Protein AF-A0A0D1YGF9-F1 (afdb_monomer_lite)

Organism: NCBI:txid253628

pLDDT: mean 72.62, std 18.73, range [27.69, 94.0]

Sequence (1041 aa):
MAHFVETPRTDAVDRTRFTMLDLSEMPSFQAPAGKDDLLKAVRSSQNTSRHAIATPSARVPLAGRSRNAQAKNEFTPLLHSATKNRMAMRGMNEKENAGLATPAALRPGFQLSSPNMPEASTLGDSSVMSDHTPVPEVNSSSFENSTPMALPKGQLDSGNVLTLREQEARLEKIDKENFGLKLKIHFLEENLKKTGTEWSQQALRENTELKVTQMTMEHELKKYRKQLLQAERDLQAYKQQLQEHAEKVQKRHADEALKAEVDRLRQALEDRERQLAEMQLRLESAENTMQSMSEQEKLRDQIEELEAEIQARNRDIDERDDEIEFLKAQLREAENKADDDFDDKTRQLNEQLDRIEELEAELKRVSRQKDEELDAVQEEHDAAKREHIAEIEDLRRQLENAQKDKRDQLREFETRLQSYNREKTSQIEDLERKLLASEKEKADEIESLELRLKLAESKGDNQSQLAQQAAEDARQQMKLIISEKDTELDDLRAQIQSLRVVEDELEACRKQLQDATADAAKRQEEERLQEEALADLRNTVAERDRELRQLKTVASEQASTLREVERLKAIVADRDSDIENLKQTVNAQNSSLEDLRRTRIELASREQALKGAYEEAKQLKGAISDRDRQIETLRKTLEDRTSELEVLRKNNEEPHTQIEGMQSILRHRDNDLEDLRGTVNELETKLESLQVTADERLRTINELRGELEKTKQELEDEIQVLEATLDEAEDDKEKMQSRLKLLESQIEDTKEIQSKLSPMGKDLRAAQREKMRLEQQVASLERDREVADQERESLQATIEKLRRELQCAQATPKLTPSRDRQIESLRKQLDDLSAQLTLKEEKHSKEIAELQRLLRASSLDLEAANIRLQEAEKDLAELQSDSTKQLQRKAQEGREESARLITDMAALEKKHMAELKGLAKQITVLRGRYERERSFREGLGFQKQWFLMNVEMYAECNQADLKLLEDMGIKPSLSVQERRPTLKTVGLMIMFTARVKRLAGQWNEKKKMQEQLAAKLEGMRRAKTVVQQRSTRRSLPLGTR

Structure (mmCIF, N/CA/C/O backbone):
data_AF-A0A0D1YGF9-F1
#
_entry.id   AF-A0A0D1YGF9-F1
#
loop_
_atom_site.group_PDB
_atom_site.id
_atom_site.type_symbol
_atom_site.label_atom_id
_atom_site.label_alt_id
_atom_site.label_comp_id
_atom_site.label_asym_id
_atom_site.label_entity_id
_atom_site.label_seq_id
_atom_site.pdbx_PDB_ins_code
_atom_site.Cartn_x
_atom_site.Cartn_y
_atom_site.Cartn_z
_atom_site.occupancy
_atom_site.B_iso_or_equiv
_atom_site.auth_seq_id
_atom_site.auth_comp_id
_atom_site.auth_asym_id
_atom_site.auth_atom_id
_atom_site.pdbx_PDB_model_num
ATOM 1 N N . MET A 1 1 ? -63.185 -52.103 -16.169 1.00 34.84 1 MET A N 1
ATOM 2 C CA . MET A 1 1 ? -63.433 -52.464 -17.586 1.00 34.84 1 MET A CA 1
ATOM 3 C C . MET A 1 1 ? -62.710 -51.456 -18.463 1.00 34.84 1 MET A C 1
ATOM 5 O O . MET A 1 1 ? -62.692 -50.310 -18.049 1.00 34.84 1 MET A O 1
ATOM 9 N N . ALA A 1 2 ? -62.166 -51.891 -19.610 1.00 35.34 2 ALA A N 1
ATOM 10 C CA . ALA A 1 2 ? -61.590 -51.086 -20.707 1.00 35.34 2 ALA A CA 1
ATOM 11 C C . ALA A 1 2 ? -60.572 -49.985 -20.309 1.00 35.34 2 ALA A C 1
ATOM 13 O O . ALA A 1 2 ? -60.920 -48.960 -19.743 1.00 35.34 2 ALA A O 1
ATOM 14 N N . HIS A 1 3 ? -59.269 -50.220 -20.478 1.00 37.69 3 HIS A N 1
ATOM 15 C CA . HIS A 1 3 ? -58.532 -50.024 -21.743 1.00 37.69 3 HIS A CA 1
ATOM 16 C C . HIS A 1 3 ? -58.522 -48.572 -22.239 1.00 37.69 3 HIS A C 1
ATOM 18 O O . HIS A 1 3 ? -59.496 -48.129 -22.831 1.00 37.69 3 HIS A O 1
ATOM 24 N N . PHE A 1 4 ? -57.364 -47.914 -22.122 1.00 32.06 4 PHE A N 1
ATOM 25 C CA . PHE A 1 4 ? -56.745 -47.202 -23.245 1.00 32.06 4 PHE A CA 1
ATOM 26 C C . PHE A 1 4 ? -55.232 -47.070 -23.010 1.00 32.06 4 PHE A C 1
ATOM 28 O O . PHE A 1 4 ? -54.792 -46.494 -22.019 1.00 32.06 4 PHE A O 1
ATOM 35 N N . VAL A 1 5 ? -54.448 -47.626 -23.932 1.00 35.22 5 VAL A N 1
ATOM 36 C CA . VAL A 1 5 ? -53.019 -47.357 -24.128 1.00 35.22 5 VAL A CA 1
ATOM 37 C C . VAL A 1 5 ? -52.819 -47.338 -25.632 1.00 35.22 5 VAL A C 1
ATOM 39 O O . VAL A 1 5 ? -53.048 -48.362 -26.262 1.00 35.22 5 VAL A O 1
ATOM 42 N N . GLU A 1 6 ? -52.372 -46.212 -26.180 1.00 32.88 6 GLU A N 1
ATOM 43 C CA . GLU A 1 6 ? -51.426 -46.205 -27.297 1.00 32.88 6 GLU A CA 1
ATOM 44 C C . GLU A 1 6 ? -50.686 -44.859 -27.356 1.00 32.88 6 GLU A C 1
ATOM 46 O O . GLU A 1 6 ? -51.114 -43.857 -26.781 1.00 32.88 6 GLU A O 1
ATOM 51 N N . THR A 1 7 ? -49.480 -44.913 -27.908 1.00 38.84 7 THR A N 1
ATOM 52 C CA . THR A 1 7 ? -48.336 -43.999 -27.714 1.00 38.84 7 THR A CA 1
ATOM 53 C C . THR A 1 7 ? -48.087 -43.165 -28.999 1.00 38.84 7 THR A C 1
ATOM 55 O O . THR A 1 7 ? -48.930 -43.244 -29.893 1.00 38.84 7 THR A O 1
ATOM 58 N N . PRO A 1 8 ? -46.988 -42.383 -29.188 1.00 45.81 8 PRO A N 1
ATOM 59 C CA . PRO A 1 8 ? -45.833 -42.089 -28.322 1.00 45.81 8 PRO A CA 1
ATOM 60 C C . PRO A 1 8 ? -45.458 -40.591 -28.169 1.00 45.81 8 PRO A C 1
ATOM 62 O O . PRO A 1 8 ? -46.090 -39.692 -28.713 1.00 45.81 8 PRO A O 1
ATOM 65 N N . ARG A 1 9 ? -44.391 -40.342 -27.391 1.00 29.70 9 ARG A N 1
ATOM 66 C CA . ARG A 1 9 ? -43.729 -39.042 -27.171 1.00 29.70 9 ARG A CA 1
ATOM 67 C C . ARG A 1 9 ? -42.354 -38.984 -27.849 1.00 29.70 9 ARG A C 1
ATOM 69 O O . ARG A 1 9 ? -41.611 -39.953 -27.747 1.00 29.70 9 ARG A O 1
ATOM 76 N N . THR A 1 10 ? -42.008 -37.795 -28.338 1.00 34.69 10 THR A N 1
ATOM 77 C CA . THR A 1 10 ? -40.665 -37.196 -28.531 1.00 34.69 10 THR A CA 1
ATOM 78 C C . THR A 1 10 ? -40.896 -35.676 -28.582 1.00 34.69 10 THR A C 1
ATOM 80 O O . THR A 1 10 ? -41.930 -35.267 -29.105 1.00 34.69 10 THR A O 1
ATOM 83 N N . ASP A 1 11 ? -40.051 -34.763 -28.116 1.00 32.03 11 ASP A N 1
ATOM 84 C CA . ASP A 1 11 ? -38.863 -34.836 -27.260 1.00 32.03 11 ASP A CA 1
ATOM 85 C C . ASP A 1 11 ? -38.630 -33.429 -26.657 1.00 32.03 11 ASP A C 1
ATOM 87 O O . ASP A 1 11 ? -39.383 -32.506 -26.963 1.00 32.03 11 ASP A O 1
ATOM 91 N N . ALA A 1 12 ? -37.576 -33.270 -25.849 1.00 34.22 12 ALA A N 1
ATOM 92 C CA . ALA A 1 12 ? -37.123 -32.023 -25.211 1.00 34.22 12 ALA A CA 1
ATOM 93 C C . ALA A 1 12 ? -38.004 -31.453 -24.075 1.00 34.22 12 ALA A C 1
ATOM 95 O O . ALA A 1 12 ? -39.124 -30.996 -24.274 1.00 34.22 12 ALA A O 1
ATOM 96 N N . VAL A 1 13 ? -37.423 -31.416 -22.869 1.00 32.56 13 VAL A N 1
ATOM 97 C CA . VAL A 1 13 ? -37.311 -30.225 -21.999 1.00 32.56 13 VAL A CA 1
ATOM 98 C C . VAL A 1 13 ? -36.297 -30.532 -20.889 1.00 32.56 13 VAL A C 1
ATOM 100 O O . VAL A 1 13 ? -36.176 -31.672 -20.433 1.00 32.56 13 VAL A O 1
ATOM 103 N N . ASP A 1 14 ? -35.565 -29.497 -20.483 1.00 36.88 14 ASP A N 1
ATOM 104 C CA . ASP A 1 14 ? -34.526 -29.492 -19.455 1.00 36.88 14 ASP A CA 1
ATOM 105 C C . ASP A 1 14 ? -34.863 -30.200 -18.137 1.00 36.88 14 ASP A C 1
ATOM 107 O O . ASP A 1 14 ? -35.978 -30.145 -17.612 1.00 36.88 14 ASP A O 1
ATOM 111 N N . ARG A 1 15 ? -33.815 -30.760 -17.522 1.00 31.22 15 ARG A N 1
ATOM 112 C CA . ARG A 1 15 ? -33.796 -31.154 -16.108 1.00 31.22 15 ARG A CA 1
ATOM 113 C C . ARG A 1 15 ? -32.489 -30.739 -15.440 1.00 31.22 15 ARG A C 1
ATOM 115 O O . ARG A 1 15 ? -31.559 -31.530 -15.316 1.00 31.22 15 ARG A O 1
ATOM 122 N N . THR A 1 16 ? -32.456 -29.510 -14.939 1.00 37.31 16 THR A N 1
ATOM 123 C CA . THR A 1 16 ? -31.597 -29.159 -13.801 1.00 37.31 16 THR A CA 1
ATOM 124 C C . THR A 1 16 ? -32.391 -29.313 -12.499 1.00 37.31 16 THR A C 1
ATOM 126 O O . THR A 1 16 ? -33.608 -29.143 -12.490 1.00 37.31 16 THR A O 1
ATOM 129 N N . ARG A 1 17 ? -31.680 -29.619 -11.401 1.00 36.00 17 ARG A N 1
ATOM 130 C CA . ARG A 1 17 ? -32.172 -30.029 -10.062 1.00 36.00 17 ARG A CA 1
ATOM 131 C C . ARG A 1 17 ? -32.627 -31.493 -9.947 1.00 36.00 17 ARG A C 1
ATOM 133 O O . ARG A 1 17 ? -33.741 -31.839 -10.315 1.00 36.00 17 ARG A O 1
ATOM 140 N N . PHE A 1 18 ? -31.809 -32.297 -9.268 1.00 28.47 18 PHE A N 1
ATOM 141 C CA . PHE A 1 18 ? -32.192 -32.858 -7.965 1.00 28.47 18 PHE A CA 1
ATOM 142 C C . PHE A 1 18 ? -30.946 -33.114 -7.102 1.00 28.47 18 PHE A C 1
ATOM 144 O O . PHE A 1 18 ? -29.835 -33.233 -7.614 1.00 28.47 18 PHE A O 1
ATOM 151 N N . THR A 1 19 ? -31.142 -33.114 -5.787 1.00 35.22 19 THR A N 1
ATOM 152 C CA . THR A 1 19 ? -30.130 -33.325 -4.744 1.00 35.22 19 THR A CA 1
ATOM 153 C C . THR A 1 19 ? -30.221 -34.737 -4.149 1.00 35.22 19 THR A C 1
ATOM 155 O O . THR A 1 19 ? -31.174 -35.461 -4.420 1.00 35.22 19 THR A O 1
ATOM 158 N N . MET A 1 20 ? -29.273 -35.038 -3.251 1.00 32.41 20 MET A N 1
ATOM 159 C CA . MET A 1 20 ? -29.263 -36.113 -2.242 1.00 32.41 20 MET A CA 1
ATOM 160 C C . MET A 1 20 ? -28.709 -37.501 -2.624 1.00 32.41 20 MET A C 1
ATOM 162 O O . MET A 1 20 ? -29.349 -38.296 -3.300 1.00 32.41 20 MET A O 1
ATOM 166 N N . LEU A 1 21 ? -27.595 -37.785 -1.935 1.00 32.03 21 LEU A N 1
ATOM 167 C CA . LEU A 1 21 ? -27.267 -39.009 -1.190 1.00 32.03 21 LEU A CA 1
ATOM 168 C C . LEU A 1 21 ? -26.470 -40.165 -1.833 1.00 32.03 21 LEU A C 1
ATOM 170 O O . LEU A 1 21 ? -26.849 -40.775 -2.823 1.00 32.03 21 LEU A O 1
ATOM 174 N N . ASP A 1 22 ? -25.436 -40.495 -1.049 1.00 34.09 22 ASP A N 1
ATOM 175 C CA . ASP A 1 22 ? -24.920 -41.819 -0.678 1.00 34.09 22 ASP A CA 1
ATOM 176 C C . ASP A 1 22 ? -23.750 -42.435 -1.467 1.00 34.09 22 ASP A C 1
ATOM 178 O O . ASP A 1 22 ? -23.908 -42.967 -2.561 1.00 34.09 22 ASP A O 1
ATOM 182 N N . LEU A 1 23 ? -22.567 -42.396 -0.835 1.00 28.89 23 LEU A N 1
ATOM 183 C CA . LEU A 1 23 ? -21.383 -43.205 -1.144 1.00 28.89 23 LEU A CA 1
ATOM 184 C C . LEU A 1 23 ? -20.532 -43.402 0.128 1.00 28.89 23 LEU A C 1
ATOM 186 O O . LEU A 1 23 ? -19.465 -42.803 0.292 1.00 28.89 23 LEU A O 1
ATOM 190 N N . SER A 1 24 ? -20.991 -44.268 1.032 1.00 39.03 24 SER A N 1
ATOM 191 C CA . SER A 1 24 ? -20.070 -45.041 1.877 1.00 39.03 24 SER A CA 1
ATOM 192 C C . SER A 1 24 ? -19.528 -46.270 1.126 1.00 39.03 24 SER A C 1
ATOM 194 O O . SER A 1 24 ? -20.147 -46.732 0.176 1.00 39.03 24 SER A O 1
ATOM 196 N N . GLU A 1 25 ? -18.412 -46.823 1.616 1.00 40.53 25 GLU A N 1
ATOM 197 C CA . GLU A 1 25 ? -17.714 -48.040 1.143 1.00 40.53 25 GLU A CA 1
ATOM 198 C C . GLU A 1 25 ? -16.798 -47.912 -0.096 1.00 40.53 25 GLU A C 1
ATOM 200 O O . GLU A 1 25 ? -17.205 -48.032 -1.248 1.00 40.53 25 GLU A O 1
ATOM 205 N N . MET A 1 26 ? -15.489 -47.805 0.173 1.00 34.84 26 MET A N 1
ATOM 206 C CA . MET A 1 26 ? -14.399 -48.262 -0.705 1.00 34.84 26 MET A CA 1
ATOM 207 C C . MET A 1 26 ? -13.300 -48.926 0.157 1.00 34.84 26 MET A C 1
ATOM 209 O O . MET A 1 26 ? -13.137 -48.549 1.322 1.00 34.84 26 MET A O 1
ATOM 213 N N . PRO A 1 27 ? -12.568 -49.932 -0.361 1.00 41.22 27 PRO A N 1
ATOM 214 C CA . PRO A 1 27 ? -11.777 -50.856 0.456 1.00 41.22 27 PRO A CA 1
ATOM 215 C C . PRO A 1 27 ? -10.393 -50.324 0.862 1.00 41.22 27 PRO A C 1
ATOM 217 O O . PRO A 1 27 ? -9.791 -49.477 0.201 1.00 41.22 27 PRO A O 1
ATOM 220 N N . SER A 1 28 ? -9.857 -50.883 1.949 1.00 35.66 28 SER A N 1
ATOM 221 C CA . SER A 1 28 ? -8.549 -50.539 2.510 1.00 35.66 28 SER A CA 1
ATOM 222 C C . SER A 1 28 ? -7.372 -51.061 1.673 1.00 35.66 28 SER A C 1
ATOM 224 O O . SER A 1 28 ? -7.346 -52.199 1.209 1.00 35.66 28 SER A O 1
ATOM 226 N N . PHE A 1 29 ? -6.352 -50.214 1.506 1.00 39.69 29 PHE A N 1
ATOM 227 C CA . PHE A 1 29 ? -5.121 -50.544 0.786 1.00 39.69 29 PHE A CA 1
ATOM 228 C C . PHE A 1 29 ? -4.164 -51.371 1.658 1.00 39.69 29 PHE A C 1
ATOM 230 O O . PHE A 1 29 ? -3.878 -51.005 2.800 1.00 39.69 29 PHE A O 1
ATOM 237 N N . GLN A 1 30 ? -3.628 -52.463 1.111 1.00 39.03 30 GLN A N 1
ATOM 238 C CA . GLN A 1 30 ? -2.734 -53.370 1.832 1.00 39.03 30 GLN A CA 1
ATOM 239 C C . GLN A 1 30 ? -1.260 -52.982 1.632 1.00 39.03 30 GLN A C 1
ATOM 241 O O . GLN A 1 30 ? -0.757 -52.941 0.510 1.00 39.03 30 GLN A O 1
ATOM 246 N N . ALA A 1 31 ? -0.558 -52.688 2.729 1.00 38.66 31 ALA A N 1
ATOM 247 C CA . ALA A 1 31 ? 0.836 -52.246 2.698 1.00 38.66 31 ALA A CA 1
ATOM 248 C C . ALA A 1 31 ? 1.823 -53.413 2.446 1.00 38.66 31 ALA A C 1
ATOM 250 O O . ALA A 1 31 ? 1.686 -54.466 3.076 1.00 38.66 31 ALA A O 1
ATOM 251 N N . PRO A 1 32 ? 2.854 -53.240 1.591 1.00 37.81 32 PRO A N 1
ATOM 252 C CA . PRO A 1 32 ? 3.941 -54.210 1.448 1.00 37.81 32 PRO A CA 1
ATOM 253 C C . PRO A 1 32 ? 4.786 -54.327 2.723 1.00 37.81 32 PRO A C 1
ATOM 255 O O . PRO A 1 32 ? 5.116 -53.327 3.360 1.00 37.81 32 PRO A O 1
ATOM 258 N N . ALA A 1 33 ? 5.171 -55.551 3.079 1.00 37.81 33 ALA A N 1
ATOM 259 C CA . ALA A 1 33 ? 5.886 -55.834 4.319 1.00 37.81 33 ALA A CA 1
ATOM 260 C C . ALA A 1 33 ? 7.397 -55.529 4.254 1.00 37.81 33 ALA A C 1
ATOM 262 O O . ALA A 1 33 ? 8.077 -55.909 3.302 1.00 37.81 33 ALA A O 1
ATOM 263 N N . GLY A 1 34 ? 7.930 -54.987 5.356 1.00 39.09 34 GLY A N 1
ATOM 264 C CA . GLY A 1 34 ? 9.298 -55.271 5.805 1.00 39.09 34 GLY A CA 1
ATOM 265 C C . GLY A 1 34 ? 10.364 -54.191 5.599 1.00 39.09 34 GLY A C 1
ATOM 266 O O . GLY A 1 34 ? 11.171 -54.297 4.675 1.00 39.09 34 GLY A O 1
ATOM 267 N N . LYS A 1 35 ? 10.473 -53.262 6.563 1.00 37.75 35 LYS A N 1
ATOM 268 C CA . LYS A 1 35 ? 11.668 -53.087 7.430 1.00 37.75 35 LYS A CA 1
ATOM 269 C C . LYS A 1 35 ? 11.482 -51.909 8.398 1.00 37.75 35 LYS A C 1
ATOM 271 O O . LYS A 1 35 ? 11.543 -50.752 7.991 1.00 37.75 35 LYS A O 1
ATOM 276 N N . ASP A 1 36 ? 11.282 -52.244 9.668 1.00 39.78 36 ASP A N 1
ATOM 277 C CA . ASP A 1 36 ? 11.154 -51.315 10.796 1.00 39.78 36 ASP A CA 1
ATOM 278 C C . ASP A 1 36 ? 12.515 -50.938 11.432 1.00 39.78 36 ASP A C 1
ATOM 280 O O . ASP A 1 36 ? 13.578 -51.347 10.966 1.00 39.78 36 ASP A O 1
ATOM 284 N N . ASP A 1 37 ? 12.427 -50.190 12.541 1.00 48.38 37 ASP A N 1
ATOM 285 C CA . ASP A 1 37 ? 13.448 -49.918 13.569 1.00 48.38 37 ASP A CA 1
ATOM 286 C C . ASP A 1 37 ? 14.505 -48.822 13.329 1.00 48.38 37 ASP A C 1
ATOM 288 O O . ASP A 1 37 ? 15.701 -49.083 13.231 1.00 48.38 37 ASP A O 1
ATOM 292 N N . LEU A 1 38 ? 14.077 -47.552 13.452 1.00 43.12 38 LEU A N 1
ATOM 293 C CA . LEU A 1 38 ? 14.933 -46.453 13.958 1.00 43.12 38 LEU A CA 1
ATOM 294 C C . LEU A 1 38 ? 14.234 -45.433 14.898 1.00 43.12 38 LEU A C 1
ATOM 296 O O . LEU A 1 38 ? 14.798 -44.379 15.184 1.00 43.12 38 LEU A O 1
ATOM 300 N N . LEU A 1 39 ? 13.032 -45.712 15.430 1.00 38.03 39 LEU A N 1
ATOM 301 C CA . LEU A 1 39 ? 12.275 -44.751 16.271 1.00 38.03 39 LEU A CA 1
ATOM 302 C C . LEU A 1 39 ? 11.763 -45.299 17.620 1.00 38.03 39 LEU A C 1
ATOM 304 O O . LEU A 1 39 ? 10.824 -44.758 18.201 1.00 38.03 39 LEU A O 1
ATOM 308 N N . LYS A 1 40 ? 12.413 -46.331 18.175 1.00 42.12 40 LYS A N 1
ATOM 309 C CA . LYS A 1 40 ? 11.987 -46.996 19.426 1.00 42.12 40 LYS A CA 1
ATOM 310 C C . LYS A 1 40 ? 12.881 -46.731 20.654 1.00 42.12 40 LYS A C 1
ATOM 312 O O . LYS A 1 40 ? 12.889 -47.530 21.581 1.00 42.12 40 LYS A O 1
ATOM 317 N N . ALA A 1 41 ? 13.625 -45.617 20.672 1.00 42.94 41 ALA A N 1
ATOM 318 C CA . ALA A 1 41 ? 14.663 -45.348 21.685 1.00 42.94 41 ALA A CA 1
ATOM 319 C C . ALA A 1 41 ? 14.528 -44.027 22.484 1.00 42.94 41 ALA A C 1
ATOM 321 O O . ALA A 1 41 ? 15.396 -43.735 23.299 1.00 42.94 41 ALA A O 1
ATOM 322 N N . VAL A 1 42 ? 13.486 -43.206 22.266 1.00 41.91 42 VAL A N 1
ATOM 323 C CA . VAL A 1 42 ? 13.407 -41.829 22.835 1.00 41.91 42 VAL A CA 1
ATOM 324 C C . VAL A 1 42 ? 12.098 -41.546 23.604 1.00 41.91 42 VAL A C 1
ATOM 326 O O . VAL A 1 42 ? 11.842 -40.418 24.009 1.00 41.91 42 VAL A O 1
ATOM 329 N N . ARG A 1 43 ? 11.234 -42.547 23.835 1.00 40.22 43 ARG A N 1
ATOM 330 C CA . ARG A 1 43 ? 9.944 -42.362 24.546 1.00 40.22 43 ARG A CA 1
ATOM 331 C C . ARG A 1 43 ? 9.670 -43.395 25.644 1.00 40.22 43 ARG A C 1
ATOM 333 O O . ARG A 1 43 ? 8.561 -43.897 25.778 1.00 40.22 43 ARG A O 1
ATOM 340 N N . SER A 1 44 ? 10.680 -43.668 26.464 1.00 37.22 44 SER A N 1
ATOM 341 C CA . SER A 1 44 ? 10.512 -44.330 27.763 1.00 37.22 44 SER A CA 1
ATOM 342 C C . SER A 1 44 ? 11.457 -43.709 28.791 1.00 37.22 44 SER A C 1
ATOM 344 O O . SER A 1 44 ? 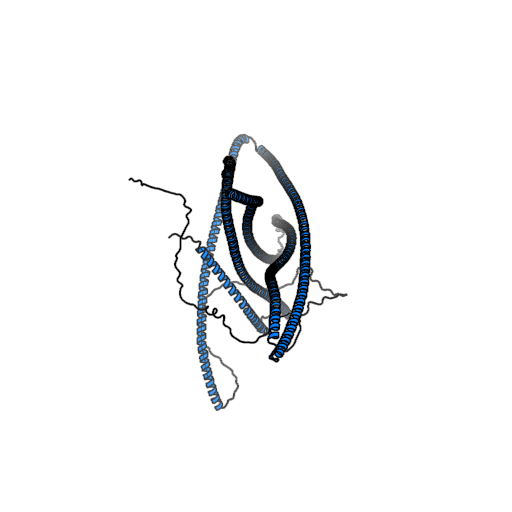12.623 -43.495 28.473 1.00 37.22 44 SER A O 1
ATOM 346 N N . SER A 1 45 ? 10.968 -43.516 30.021 1.00 33.38 45 SER A N 1
ATOM 347 C CA . SER A 1 45 ? 11.677 -42.961 31.190 1.00 33.38 45 SER A CA 1
ATOM 348 C C . SER A 1 45 ? 11.698 -41.426 31.332 1.00 33.38 45 SER A C 1
ATOM 350 O O . SER A 1 45 ? 12.708 -40.756 31.127 1.00 33.38 45 SER A O 1
ATOM 352 N N . GLN A 1 46 ? 10.570 -40.884 31.800 1.00 34.06 46 GLN A N 1
ATOM 353 C CA . GLN A 1 46 ? 10.574 -39.855 32.849 1.00 34.06 46 GLN A CA 1
ATOM 354 C C . GLN A 1 46 ? 10.053 -40.499 34.148 1.00 34.06 46 GLN A C 1
ATOM 356 O O . GLN A 1 46 ? 9.168 -41.348 34.076 1.00 34.06 46 GLN A O 1
ATOM 361 N N . ASN A 1 47 ? 10.571 -40.047 35.300 1.00 31.59 47 ASN A N 1
ATOM 362 C CA . ASN A 1 47 ? 10.307 -40.522 36.676 1.00 31.59 47 ASN A CA 1
ATOM 363 C C . ASN A 1 47 ? 10.710 -41.992 36.948 1.00 31.59 47 ASN A C 1
ATOM 365 O O . ASN A 1 47 ? 10.130 -42.920 36.406 1.00 31.59 47 ASN A O 1
ATOM 369 N N . THR A 1 48 ? 11.673 -42.271 37.833 1.00 34.09 48 THR A N 1
ATOM 370 C CA . THR A 1 48 ? 11.626 -41.906 39.263 1.00 34.09 48 THR A CA 1
ATOM 371 C C . THR A 1 48 ? 12.970 -41.471 39.878 1.00 34.09 48 THR A C 1
ATOM 373 O O . THR A 1 48 ? 14.054 -41.823 39.428 1.00 34.09 48 THR A O 1
ATOM 376 N N . SER A 1 49 ? 12.866 -40.680 40.951 1.00 33.00 49 SER A N 1
ATOM 377 C CA . SER A 1 49 ? 13.961 -40.140 41.778 1.00 33.00 49 SER A CA 1
ATOM 378 C C . SER A 1 49 ? 14.615 -41.188 42.696 1.00 33.00 49 SER A C 1
ATOM 380 O O . SER A 1 49 ? 13.904 -42.078 43.163 1.00 33.00 49 SER A O 1
ATOM 382 N N . ARG A 1 50 ? 15.908 -41.005 43.051 1.00 31.61 50 ARG A N 1
ATOM 383 C CA . ARG A 1 50 ? 16.382 -40.866 44.460 1.00 31.61 50 ARG A CA 1
ATOM 384 C C . ARG A 1 50 ? 17.912 -40.693 44.625 1.00 31.61 50 ARG A C 1
ATOM 386 O O . ARG A 1 50 ? 18.645 -41.640 44.388 1.00 31.61 50 ARG A O 1
ATOM 393 N N . HIS A 1 51 ? 18.310 -39.538 45.194 1.00 33.53 51 HIS A N 1
ATOM 394 C CA . HIS A 1 51 ? 19.548 -39.237 45.970 1.00 33.53 51 HIS A CA 1
ATOM 395 C C . HIS A 1 51 ? 20.922 -39.394 45.249 1.00 33.53 51 HIS A C 1
ATOM 397 O O . HIS A 1 51 ? 21.093 -40.285 44.436 1.00 33.53 51 HIS A O 1
ATOM 403 N N . ALA A 1 52 ? 21.985 -38.601 45.476 1.00 33.66 52 ALA A N 1
ATOM 404 C CA . ALA A 1 52 ? 22.338 -37.515 46.423 1.00 33.66 52 ALA A CA 1
ATOM 405 C C . ALA A 1 52 ? 23.645 -36.813 45.891 1.00 33.66 52 ALA A C 1
ATOM 407 O O . ALA A 1 52 ? 24.270 -37.386 45.005 1.00 33.66 52 ALA A O 1
ATOM 408 N N . ILE A 1 53 ? 24.189 -35.652 46.320 1.00 33.81 53 ILE A N 1
ATOM 409 C CA . ILE A 1 53 ? 23.852 -34.567 47.283 1.00 33.81 53 ILE A CA 1
ATOM 410 C C . ILE A 1 53 ? 24.738 -33.306 46.966 1.00 33.81 53 ILE A C 1
ATOM 412 O O . ILE A 1 53 ? 25.566 -33.369 46.065 1.00 33.81 53 ILE A O 1
ATOM 416 N N . ALA A 1 54 ? 24.608 -32.202 47.728 1.00 28.67 54 ALA A N 1
ATOM 417 C CA . ALA A 1 54 ? 25.579 -31.082 47.896 1.00 28.67 54 ALA A CA 1
ATOM 418 C C . ALA A 1 54 ? 25.689 -29.941 46.837 1.00 28.67 54 ALA A C 1
ATOM 420 O O . ALA A 1 54 ? 26.678 -29.777 46.132 1.00 28.67 54 ALA A O 1
ATOM 421 N N . THR A 1 55 ? 24.659 -29.086 46.855 1.00 32.88 55 THR A N 1
ATOM 422 C CA . THR A 1 55 ? 24.632 -27.591 46.957 1.00 32.88 55 THR A CA 1
ATOM 423 C C . THR A 1 55 ? 25.884 -26.809 47.453 1.00 32.88 55 THR A C 1
ATOM 425 O O . THR A 1 55 ? 26.729 -27.450 48.076 1.00 32.88 55 THR A O 1
ATOM 428 N N . PRO A 1 56 ? 25.931 -25.435 47.430 1.00 48.12 56 PRO A N 1
ATOM 429 C CA . PRO A 1 56 ? 24.986 -24.421 46.871 1.00 48.12 56 PRO A CA 1
ATOM 430 C C . PRO A 1 56 ? 25.600 -23.177 46.136 1.00 48.12 56 PRO A C 1
ATOM 432 O O . PRO A 1 56 ? 26.798 -22.928 46.188 1.00 48.12 56 PRO A O 1
ATOM 435 N N . SER A 1 57 ? 24.694 -22.293 45.660 1.00 31.09 57 SER A N 1
ATOM 436 C CA . SER A 1 57 ? 24.787 -20.802 45.619 1.00 31.09 57 SER A CA 1
ATOM 437 C C . SER A 1 57 ? 25.629 -20.097 44.534 1.00 31.09 57 SER A C 1
ATOM 439 O O . SER A 1 57 ? 26.622 -20.636 44.077 1.00 31.09 57 SER A O 1
ATOM 441 N N . ALA A 1 58 ? 25.378 -18.831 44.147 1.00 33.44 58 ALA A N 1
ATOM 442 C CA . ALA A 1 58 ? 24.166 -17.979 44.087 1.00 33.44 58 ALA A CA 1
ATOM 443 C C . ALA A 1 58 ? 24.528 -16.610 43.435 1.00 33.44 58 ALA A C 1
ATOM 445 O O . ALA A 1 58 ? 25.658 -16.162 43.573 1.00 33.44 58 ALA A O 1
ATOM 446 N N . ARG A 1 59 ? 23.532 -15.902 42.867 1.00 34.81 59 ARG A N 1
ATOM 447 C CA . ARG A 1 59 ? 23.501 -14.446 42.536 1.00 34.81 59 ARG A CA 1
ATOM 448 C C . ARG A 1 59 ? 24.415 -13.863 41.426 1.00 34.81 59 ARG A C 1
ATOM 450 O O . ARG A 1 59 ? 25.632 -13.962 41.428 1.00 34.81 59 ARG A O 1
ATOM 457 N N . VAL A 1 60 ? 23.744 -13.107 40.553 1.00 39.28 60 VAL A N 1
ATOM 458 C CA . VAL A 1 60 ? 24.199 -12.004 39.669 1.00 39.28 60 VAL A CA 1
ATOM 459 C C . VAL A 1 60 ? 24.511 -10.766 40.558 1.00 39.28 60 VAL A C 1
ATOM 461 O O . VAL A 1 60 ? 23.779 -10.608 41.542 1.00 39.28 60 VAL A O 1
ATOM 464 N N . PRO A 1 61 ? 25.549 -9.913 40.312 1.00 45.28 61 PRO A N 1
ATOM 465 C CA . PRO A 1 61 ? 25.414 -8.794 39.357 1.00 45.28 61 PRO A CA 1
ATOM 466 C C . PRO A 1 61 ? 26.672 -8.214 38.649 1.00 45.28 61 PRO A C 1
ATOM 468 O O . PRO A 1 61 ? 27.819 -8.483 38.978 1.00 45.28 61 PRO A O 1
ATOM 471 N N . LEU A 1 62 ? 26.344 -7.375 37.655 1.00 31.23 62 LEU A N 1
ATOM 472 C CA . LEU A 1 62 ? 27.043 -6.271 36.967 1.00 31.23 62 LEU A CA 1
ATOM 473 C C . LEU A 1 62 ? 28.472 -5.795 37.352 1.00 31.23 62 LEU A C 1
ATOM 475 O O . LEU A 1 62 ? 28.813 -5.625 38.516 1.00 31.23 62 LEU A O 1
ATOM 479 N N . ALA A 1 63 ? 29.131 -5.287 36.292 1.00 32.28 63 ALA A N 1
ATOM 480 C CA . ALA A 1 63 ? 30.064 -4.142 36.213 1.00 32.28 63 ALA A CA 1
ATOM 481 C C . ALA A 1 63 ? 31.600 -4.366 36.211 1.00 32.28 63 ALA A C 1
ATOM 483 O O . ALA A 1 63 ? 32.211 -4.723 37.206 1.00 32.28 63 ALA A O 1
ATOM 484 N N . GLY A 1 64 ? 32.237 -3.896 35.123 1.00 31.36 64 GLY A N 1
ATOM 485 C CA . GLY A 1 64 ? 33.300 -2.880 35.244 1.00 31.36 64 GLY A CA 1
ATOM 486 C C . GLY A 1 64 ? 34.784 -3.271 35.081 1.00 31.36 64 GLY A C 1
ATOM 487 O O . GLY A 1 64 ? 35.403 -3.789 35.995 1.00 31.36 64 GLY A O 1
ATOM 488 N N . ARG A 1 65 ? 35.390 -2.766 33.991 1.00 32.47 65 ARG A N 1
ATOM 489 C CA . ARG A 1 65 ? 36.808 -2.331 33.845 1.00 32.47 65 ARG A CA 1
ATOM 490 C C . ARG A 1 65 ? 37.977 -3.348 33.956 1.00 32.47 65 ARG A C 1
ATOM 492 O O . ARG A 1 65 ? 38.475 -3.628 35.030 1.00 32.47 65 ARG A O 1
ATOM 499 N N . SER A 1 66 ? 38.599 -3.569 32.789 1.00 31.36 66 SER A N 1
ATOM 500 C CA . SER A 1 66 ? 39.949 -3.068 32.410 1.00 31.36 66 SER A CA 1
ATOM 501 C C . SER A 1 66 ? 41.249 -3.578 33.082 1.00 31.36 66 SER A C 1
ATOM 503 O O . SER A 1 66 ? 41.392 -3.574 34.297 1.00 31.36 66 SER A O 1
ATOM 505 N N . ARG A 1 67 ? 42.262 -3.749 32.203 1.00 33.12 67 ARG A N 1
ATOM 506 C CA . ARG A 1 67 ? 43.739 -3.831 32.374 1.00 33.12 67 ARG A CA 1
ATOM 507 C C . ARG A 1 67 ? 44.421 -5.183 32.677 1.00 33.12 67 ARG A C 1
ATOM 509 O O . ARG A 1 67 ? 44.304 -5.727 33.760 1.00 33.12 67 ARG A O 1
ATOM 516 N N . ASN A 1 68 ? 45.274 -5.568 31.709 1.00 34.72 68 ASN A N 1
ATOM 517 C CA . ASN A 1 68 ? 46.702 -5.937 31.828 1.00 34.72 68 ASN A CA 1
ATOM 518 C C . ASN A 1 68 ? 47.112 -6.839 33.008 1.00 34.72 68 ASN A C 1
ATOM 520 O O . ASN A 1 68 ? 47.096 -6.398 34.147 1.00 34.72 68 ASN A O 1
ATOM 524 N N . ALA A 1 69 ? 47.606 -8.063 32.794 1.00 35.06 69 ALA A N 1
ATOM 525 C CA . ALA A 1 69 ? 48.957 -8.443 32.311 1.00 35.06 69 ALA A CA 1
ATOM 526 C C . ALA A 1 69 ? 49.413 -9.622 33.226 1.00 35.06 69 ALA A C 1
ATOM 528 O O . ALA A 1 69 ? 48.790 -9.830 34.260 1.00 35.06 69 ALA A O 1
ATOM 529 N N . GLN A 1 70 ? 50.427 -10.462 32.990 1.00 35.72 70 GLN A N 1
ATOM 530 C CA . GLN A 1 70 ? 51.528 -10.552 32.020 1.00 35.72 70 GLN A CA 1
ATOM 531 C C . GLN A 1 70 ? 52.071 -12.011 32.048 1.00 35.72 70 GLN A C 1
ATOM 533 O O . GLN A 1 70 ? 51.665 -12.773 32.921 1.00 35.72 70 GLN A O 1
ATOM 538 N N . ALA A 1 71 ? 53.069 -12.324 31.200 1.00 32.25 71 ALA A N 1
ATOM 539 C CA . ALA A 1 71 ? 53.904 -13.550 31.127 1.00 32.25 71 ALA A CA 1
ATOM 540 C C . ALA A 1 71 ? 53.498 -14.585 30.053 1.00 32.25 71 ALA A C 1
ATOM 542 O O . ALA A 1 71 ? 52.337 -14.957 29.966 1.00 32.25 71 ALA A O 1
ATOM 543 N N . LYS A 1 72 ? 54.411 -15.121 29.227 1.00 38.94 72 LYS A N 1
ATOM 544 C CA . LYS A 1 72 ? 55.854 -14.851 29.010 1.00 38.94 72 LYS A CA 1
ATOM 545 C C . LYS A 1 72 ? 56.199 -15.219 27.549 1.00 38.94 72 LYS A C 1
ATOM 547 O O . LYS A 1 72 ? 55.682 -16.210 27.051 1.00 38.94 72 LYS A O 1
ATOM 552 N N . ASN A 1 73 ? 57.009 -14.377 26.897 1.00 37.34 73 ASN A N 1
ATOM 553 C CA . ASN A 1 73 ? 58.304 -14.680 26.256 1.00 37.34 73 ASN A CA 1
ATOM 554 C C . ASN A 1 73 ? 58.532 -16.095 25.651 1.00 37.34 73 ASN A C 1
ATOM 556 O O . ASN A 1 73 ? 58.229 -17.087 26.298 1.00 37.34 73 ASN A O 1
ATOM 560 N N . GLU A 1 74 ? 59.160 -16.281 24.477 1.00 37.16 74 GLU A N 1
ATOM 561 C CA . GLU A 1 74 ? 60.221 -15.475 23.826 1.00 37.16 74 GLU A CA 1
ATOM 562 C C . GLU A 1 74 ? 60.389 -15.791 22.304 1.00 37.16 74 GLU A C 1
ATOM 564 O O . GLU A 1 74 ? 59.798 -16.738 21.794 1.00 37.16 74 GLU A O 1
ATOM 569 N N . PHE A 1 75 ? 61.271 -15.033 21.622 1.00 30.02 75 PHE A N 1
ATOM 570 C CA . PHE A 1 75 ? 61.908 -15.297 20.303 1.00 30.02 75 PHE A CA 1
ATOM 571 C C . PHE A 1 75 ? 61.247 -14.876 18.957 1.00 30.02 75 PHE A C 1
ATOM 573 O O . PHE A 1 75 ? 60.910 -15.680 18.089 1.00 30.02 75 PHE A O 1
ATOM 580 N N . THR A 1 76 ? 61.224 -13.560 18.715 1.00 37.28 76 THR A N 1
ATOM 581 C CA . THR A 1 76 ? 61.574 -12.917 17.417 1.00 37.28 76 THR A CA 1
ATOM 582 C C . THR A 1 76 ? 63.118 -12.884 17.237 1.00 37.28 76 THR A C 1
ATOM 584 O O . THR A 1 76 ? 63.785 -13.232 18.214 1.00 37.28 76 THR A O 1
ATOM 587 N N . PRO A 1 77 ? 63.754 -12.459 16.103 1.00 52.44 77 PRO A N 1
ATOM 588 C CA . PRO A 1 77 ? 63.279 -11.641 14.959 1.00 52.44 77 PRO A CA 1
ATOM 589 C C . PRO A 1 77 ? 63.666 -12.225 13.554 1.00 52.44 77 PRO A C 1
ATOM 591 O O . PRO A 1 77 ? 64.233 -13.306 13.481 1.00 52.44 77 PRO A O 1
ATOM 594 N N . LEU A 1 78 ? 63.327 -11.672 12.373 1.00 34.69 78 LEU A N 1
ATOM 595 C CA . LEU A 1 78 ? 63.636 -10.337 11.819 1.00 34.69 78 LEU A CA 1
ATOM 596 C C . LEU A 1 78 ? 62.789 -9.966 10.575 1.00 34.69 78 LEU A C 1
ATOM 598 O O . LEU A 1 78 ? 62.263 -10.827 9.879 1.00 34.69 78 LEU A O 1
ATOM 602 N N . LEU A 1 79 ? 62.793 -8.659 10.267 1.00 36.53 79 LEU A N 1
ATOM 603 C CA . LEU A 1 79 ? 62.392 -8.001 9.007 1.00 36.53 79 LEU A CA 1
ATOM 604 C C . LEU A 1 79 ? 60.892 -7.976 8.643 1.00 36.53 79 LEU A C 1
ATOM 606 O O . LEU A 1 79 ? 60.421 -8.568 7.676 1.00 36.53 79 LEU A O 1
ATOM 610 N N . HIS A 1 80 ? 60.171 -7.108 9.357 1.00 31.62 80 HIS A N 1
ATOM 611 C CA . HIS A 1 80 ? 59.197 -6.205 8.733 1.00 31.62 80 HIS A CA 1
ATOM 612 C C . HIS A 1 80 ? 59.837 -4.824 8.536 1.00 31.62 80 HIS A C 1
ATOM 614 O O . HIS A 1 80 ? 60.443 -4.292 9.467 1.00 31.62 80 HIS A O 1
ATOM 620 N N . SER A 1 81 ? 59.631 -4.202 7.376 1.00 36.12 81 SER A N 1
ATOM 621 C CA . SER A 1 81 ? 59.774 -2.754 7.187 1.00 36.12 81 SER A CA 1
ATOM 622 C C . SER A 1 81 ? 58.845 -2.270 6.059 1.00 36.12 81 SER A C 1
ATOM 624 O O . SER A 1 81 ? 58.393 -3.065 5.240 1.00 36.12 81 SER A O 1
ATOM 626 N N . ALA A 1 82 ? 58.549 -0.964 6.044 1.00 34.38 82 ALA A N 1
ATOM 627 C CA . ALA A 1 82 ? 57.823 -0.243 4.983 1.00 34.38 82 ALA A CA 1
ATOM 628 C C . ALA A 1 82 ? 56.277 -0.369 4.863 1.00 34.38 82 ALA A C 1
ATOM 630 O O . ALA A 1 82 ? 55.750 -0.318 3.757 1.00 34.38 82 ALA A O 1
ATOM 631 N N . THR A 1 83 ? 55.521 -0.335 5.972 1.00 37.66 83 THR A N 1
ATOM 632 C CA . THR A 1 83 ? 54.125 0.193 5.962 1.00 37.66 83 THR A CA 1
ATOM 633 C C . THR A 1 83 ? 53.794 1.049 7.193 1.00 37.66 83 THR A C 1
ATOM 635 O O . THR A 1 83 ? 52.879 0.736 7.956 1.00 37.66 83 THR A O 1
ATOM 638 N N . LYS A 1 84 ? 54.529 2.150 7.410 1.00 34.84 84 LYS A N 1
ATOM 639 C CA . LYS A 1 84 ? 54.115 3.209 8.352 1.00 34.84 84 LYS A CA 1
ATOM 640 C C . LYS A 1 84 ? 54.773 4.560 8.033 1.00 34.84 84 LYS A C 1
ATOM 642 O O . LYS A 1 84 ? 55.773 4.907 8.644 1.00 34.84 84 LYS A O 1
ATOM 647 N N . ASN A 1 85 ? 54.228 5.291 7.054 1.00 39.78 85 ASN A N 1
ATOM 648 C CA . ASN A 1 85 ? 54.456 6.736 6.872 1.00 39.78 85 ASN A CA 1
ATOM 649 C C . ASN A 1 85 ? 53.468 7.333 5.848 1.00 39.78 85 ASN A C 1
ATOM 651 O O . ASN A 1 85 ? 53.784 7.494 4.673 1.00 39.78 85 ASN A O 1
ATOM 655 N N . ARG A 1 86 ? 52.246 7.623 6.306 1.00 40.84 86 ARG A N 1
ATOM 656 C CA . ARG A 1 86 ? 51.268 8.580 5.747 1.00 40.84 86 ARG A CA 1
ATOM 657 C C . ARG A 1 86 ? 50.094 8.648 6.732 1.00 40.84 86 ARG A C 1
ATOM 659 O O . ARG A 1 86 ? 49.796 7.639 7.364 1.00 40.84 86 ARG A O 1
ATOM 666 N N . MET A 1 87 ? 49.439 9.809 6.814 1.00 36.59 87 MET A N 1
ATOM 667 C CA . MET A 1 87 ? 48.523 10.250 7.888 1.00 36.59 87 MET A CA 1
ATOM 668 C C . MET A 1 87 ? 49.249 10.751 9.156 1.00 36.59 87 MET A C 1
ATOM 670 O O . MET A 1 87 ? 50.147 10.090 9.666 1.00 36.59 87 MET A O 1
ATOM 674 N N . ALA A 1 88 ? 48.806 11.914 9.658 1.00 34.34 88 ALA A N 1
ATOM 675 C CA . ALA A 1 88 ? 49.253 12.604 10.882 1.00 34.34 88 ALA A CA 1
ATOM 676 C C . ALA A 1 88 ? 50.628 13.325 10.880 1.00 34.34 88 ALA A C 1
ATOM 678 O O . ALA A 1 88 ? 51.415 13.161 11.803 1.00 34.34 88 ALA A O 1
ATOM 679 N N . MET A 1 89 ? 50.844 14.232 9.918 1.00 32.06 89 MET A N 1
ATOM 680 C CA . MET A 1 89 ? 51.451 15.553 10.191 1.00 32.06 89 MET A CA 1
ATOM 681 C C . MET A 1 89 ? 50.816 16.604 9.263 1.00 32.06 89 MET A C 1
ATOM 683 O O . MET A 1 89 ? 51.266 16.826 8.143 1.00 32.06 89 MET A O 1
ATOM 687 N N . ARG A 1 90 ? 49.725 17.230 9.724 1.00 35.53 90 ARG A N 1
ATOM 688 C CA . ARG A 1 90 ? 49.134 18.441 9.131 1.00 35.53 90 ARG A CA 1
ATOM 689 C C . ARG A 1 90 ? 48.983 19.456 10.259 1.00 35.53 90 ARG A C 1
ATOM 691 O O . ARG A 1 90 ? 48.029 19.369 11.024 1.00 35.53 90 ARG A O 1
ATOM 698 N N . GLY A 1 91 ? 49.933 20.377 10.371 1.00 30.62 91 GLY A N 1
ATOM 699 C CA . GLY A 1 91 ? 49.948 21.387 11.424 1.00 30.62 91 GLY A CA 1
ATOM 700 C C . GLY A 1 91 ? 50.968 22.488 11.146 1.00 30.62 91 GLY A C 1
ATOM 701 O O . GLY A 1 91 ? 52.159 22.229 11.200 1.00 30.62 91 GLY A O 1
ATOM 702 N N . MET A 1 92 ? 50.446 23.691 10.887 1.00 30.52 92 MET A N 1
ATOM 703 C CA . MET A 1 92 ? 51.096 25.009 10.980 1.00 30.52 92 MET A CA 1
ATOM 704 C C . MET A 1 92 ? 52.314 25.322 10.080 1.00 30.52 92 MET A C 1
ATOM 706 O O . MET A 1 92 ? 53.443 24.966 10.373 1.00 30.52 92 MET A O 1
ATOM 710 N N . ASN A 1 93 ? 52.013 26.098 9.031 1.00 32.41 93 ASN A N 1
ATOM 711 C CA . ASN A 1 93 ? 52.428 27.498 8.825 1.00 32.41 93 ASN A CA 1
ATOM 712 C C . ASN A 1 93 ? 53.909 27.958 8.806 1.00 32.41 93 ASN A C 1
ATOM 714 O O . ASN A 1 93 ? 54.743 27.565 9.604 1.00 32.41 93 ASN A O 1
ATOM 718 N N . GLU A 1 94 ? 54.076 28.998 7.972 1.00 29.30 94 GLU A N 1
ATOM 719 C CA . GLU A 1 94 ? 55.129 30.030 7.893 1.00 29.30 94 GLU A CA 1
ATOM 720 C C . GLU A 1 94 ? 56.387 29.810 7.020 1.00 29.30 94 GLU A C 1
ATOM 722 O O . GLU A 1 94 ? 57.383 29.224 7.419 1.00 29.30 94 GLU A O 1
ATOM 727 N N . LYS A 1 95 ? 56.312 30.488 5.859 1.00 33.19 95 LYS A N 1
ATOM 728 C CA . LYS A 1 95 ? 57.246 31.507 5.331 1.00 33.19 95 LYS A CA 1
ATOM 729 C C . LYS A 1 95 ? 58.576 31.114 4.655 1.00 33.19 95 LYS A C 1
ATOM 731 O O . LYS A 1 95 ? 59.503 30.598 5.257 1.00 33.19 95 LYS A O 1
ATOM 736 N N . GLU A 1 96 ? 58.640 31.633 3.422 1.00 32.88 96 GLU A N 1
ATOM 737 C CA . GLU A 1 96 ? 59.776 32.274 2.735 1.00 32.88 96 GLU A CA 1
ATOM 738 C C . GLU A 1 96 ? 60.790 31.430 1.931 1.00 32.88 96 GLU A C 1
ATOM 740 O O . GLU A 1 96 ? 61.598 30.686 2.465 1.00 32.88 96 GLU A O 1
ATOM 745 N N . ASN A 1 97 ? 60.735 31.667 0.605 1.00 33.22 97 ASN A N 1
ATOM 746 C CA . ASN A 1 97 ? 61.821 31.842 -0.381 1.00 33.22 97 ASN A CA 1
ATOM 747 C C . ASN A 1 97 ? 63.058 30.911 -0.315 1.00 33.22 97 ASN A C 1
ATOM 749 O O . ASN A 1 97 ? 63.791 30.887 0.659 1.00 33.22 97 ASN A O 1
ATOM 753 N N . ALA A 1 98 ? 63.476 30.244 -1.395 1.00 33.41 98 ALA A N 1
ATOM 754 C CA . ALA A 1 98 ? 63.582 30.762 -2.762 1.00 33.41 98 ALA A CA 1
ATOM 755 C C . ALA A 1 98 ? 63.602 29.632 -3.817 1.00 33.41 98 ALA A C 1
ATOM 757 O O . ALA A 1 98 ? 63.832 28.468 -3.501 1.00 33.41 98 ALA A O 1
ATOM 758 N N . GLY A 1 99 ? 63.321 29.985 -5.074 1.00 33.50 99 GLY A N 1
ATOM 759 C CA . GLY A 1 99 ? 62.984 29.024 -6.125 1.00 33.50 99 GLY A CA 1
ATOM 760 C C . GLY A 1 99 ? 64.124 28.197 -6.725 1.00 33.50 99 GLY A C 1
ATOM 761 O O . GLY A 1 99 ? 65.300 28.506 -6.578 1.00 33.50 99 GLY A O 1
ATOM 762 N N . LEU A 1 100 ? 63.714 27.201 -7.516 1.00 33.31 100 LEU A N 1
ATOM 763 C CA . LEU A 1 100 ? 64.264 26.896 -8.842 1.00 33.31 100 LEU A CA 1
ATOM 764 C C . LEU A 1 100 ? 63.205 26.128 -9.656 1.00 33.31 100 LEU A C 1
ATOM 766 O O . LEU A 1 100 ? 62.368 25.423 -9.093 1.00 33.31 100 LEU A O 1
ATOM 770 N N . ALA A 1 101 ? 63.174 26.353 -10.971 1.00 35.28 101 ALA A N 1
ATOM 771 C CA . ALA A 1 101 ? 62.027 26.023 -11.818 1.00 35.28 101 ALA A CA 1
ATOM 772 C C . ALA A 1 101 ? 62.044 24.585 -12.364 1.00 35.28 101 ALA A C 1
ATOM 774 O O . ALA A 1 101 ? 63.081 24.070 -12.779 1.00 35.28 101 ALA A O 1
ATOM 775 N N . THR A 1 102 ? 60.864 23.970 -12.448 1.00 38.88 102 THR A N 1
ATOM 776 C CA . THR A 1 102 ? 60.617 22.743 -13.217 1.00 38.88 102 THR A CA 1
ATOM 777 C C . THR A 1 102 ? 60.458 23.057 -14.712 1.00 38.88 102 THR A C 1
ATOM 779 O O . THR A 1 102 ? 59.701 23.968 -15.056 1.00 38.88 102 THR A O 1
ATOM 782 N N . PRO A 1 103 ? 61.103 22.307 -15.627 1.00 41.75 103 PRO A N 1
ATOM 783 C CA . PRO A 1 103 ? 60.842 22.435 -17.058 1.00 41.75 103 PRO A CA 1
ATOM 784 C C . PRO A 1 103 ? 59.441 21.907 -17.408 1.00 41.75 103 PRO A C 1
ATOM 786 O O . PRO A 1 103 ? 58.989 20.885 -16.890 1.00 41.75 103 PRO A O 1
ATOM 789 N N . ALA A 1 104 ? 58.741 22.627 -18.283 1.00 40.72 104 ALA A N 1
ATOM 790 C CA . ALA A 1 104 ? 57.346 22.366 -18.620 1.00 40.72 104 ALA A CA 1
ATOM 791 C C . ALA A 1 104 ? 57.198 21.355 -19.771 1.00 40.72 104 ALA A C 1
ATOM 793 O O . ALA A 1 104 ? 57.687 21.594 -20.869 1.00 40.72 104 ALA A O 1
ATOM 794 N N . ALA A 1 105 ? 56.447 20.275 -19.534 1.00 43.72 105 ALA A N 1
ATOM 795 C CA . ALA A 1 105 ? 56.054 19.293 -20.556 1.00 43.72 105 ALA A CA 1
ATOM 796 C C . ALA A 1 105 ? 54.562 18.890 -20.478 1.00 43.72 105 ALA A C 1
ATOM 798 O O . ALA A 1 105 ? 54.148 17.907 -21.081 1.00 43.72 105 ALA A O 1
ATOM 799 N N . LEU A 1 106 ? 53.738 19.644 -19.736 1.00 49.06 106 LEU A N 1
ATOM 800 C CA . LEU A 1 106 ? 52.292 19.418 -19.624 1.00 49.06 106 LEU A CA 1
ATOM 801 C C . LEU A 1 106 ? 51.517 20.725 -19.850 1.00 49.06 106 LEU A C 1
ATOM 803 O O . LEU A 1 106 ? 51.057 21.377 -18.913 1.00 49.06 106 LEU A O 1
ATOM 807 N N . ARG A 1 107 ? 51.365 21.095 -21.126 1.00 45.44 107 ARG A N 1
ATOM 808 C CA . ARG A 1 107 ? 50.274 21.949 -21.620 1.00 45.44 107 ARG A CA 1
ATOM 809 C C . ARG A 1 107 ? 49.682 21.322 -22.895 1.00 45.44 107 ARG A C 1
ATOM 811 O O . ARG A 1 107 ? 50.432 20.673 -23.623 1.00 45.44 107 ARG A O 1
ATOM 818 N N . PRO A 1 108 ? 48.374 21.476 -23.172 1.00 38.56 108 PRO A N 1
ATOM 819 C CA . PRO A 1 108 ? 47.750 20.883 -24.356 1.00 38.56 108 PRO A CA 1
ATOM 820 C C . PRO A 1 108 ? 48.176 21.610 -25.642 1.00 38.56 108 PRO A C 1
ATOM 822 O O . PRO A 1 108 ? 48.294 22.834 -25.627 1.00 38.56 108 PRO A O 1
ATOM 825 N N . GLY A 1 109 ? 48.339 20.874 -26.750 1.00 54.25 109 GLY A N 1
ATOM 826 C CA . GLY A 1 109 ? 48.528 21.455 -28.093 1.00 54.25 109 GLY A CA 1
ATOM 827 C C . GLY A 1 109 ? 49.886 21.229 -28.773 1.00 54.25 109 GLY A C 1
ATOM 828 O O . GLY A 1 109 ? 50.287 22.061 -29.579 1.00 54.25 109 GLY A O 1
ATOM 829 N N . PHE A 1 110 ? 50.610 20.144 -28.473 1.00 43.75 110 PHE A N 1
ATOM 830 C CA . PHE A 1 110 ? 51.895 19.844 -29.124 1.00 43.75 110 PHE A CA 1
ATOM 831 C C . PHE A 1 110 ? 51.718 18.903 -30.331 1.00 43.75 110 PHE A C 1
ATOM 833 O O . PHE A 1 110 ? 51.246 17.777 -30.176 1.00 43.75 110 PHE A O 1
ATOM 840 N N . GLN A 1 111 ? 52.109 19.361 -31.523 1.00 42.22 111 GLN A N 1
ATOM 841 C CA . GLN A 1 111 ? 52.226 18.574 -32.758 1.00 42.22 111 GLN A CA 1
ATOM 842 C C . GLN A 1 111 ? 53.690 18.581 -33.213 1.00 42.22 111 GLN A C 1
ATOM 844 O O . GLN A 1 111 ? 54.389 19.570 -32.989 1.00 42.22 111 GLN A O 1
ATOM 849 N N . LEU A 1 112 ? 54.146 17.518 -33.882 1.00 35.25 112 LEU A N 1
ATOM 850 C CA . LEU A 1 112 ? 55.466 17.489 -34.514 1.00 35.25 112 LEU A CA 1
ATOM 851 C C . LEU A 1 112 ? 55.385 16.874 -35.918 1.00 35.25 112 LEU A C 1
ATOM 853 O O . LEU A 1 112 ? 54.862 15.774 -36.081 1.00 35.25 112 LEU A O 1
ATOM 857 N N . SER A 1 113 ? 55.944 17.582 -36.898 1.00 34.19 113 SER A N 1
ATOM 858 C CA . SER A 1 113 ? 56.162 17.106 -38.269 1.00 34.19 113 SER A CA 1
ATOM 859 C C . SER A 1 113 ? 57.638 16.740 -38.469 1.00 34.19 113 SER A C 1
ATOM 861 O O . SER A 1 113 ? 58.515 17.399 -37.911 1.00 34.19 113 SER A O 1
ATOM 863 N N . SER A 1 114 ? 57.919 15.721 -39.284 1.00 35.56 114 SER A N 1
ATOM 864 C CA . SER A 1 114 ? 59.267 15.376 -39.790 1.00 35.56 114 SER A CA 1
ATOM 865 C C . SER A 1 114 ? 59.783 16.445 -40.783 1.00 35.56 114 SER A C 1
ATOM 867 O O . SER A 1 114 ? 58.951 17.225 -41.262 1.00 35.56 114 SER A O 1
ATOM 869 N N . PRO A 1 115 ? 61.101 16.522 -41.117 1.00 47.00 115 PRO A N 1
ATOM 870 C CA . PRO A 1 115 ? 61.675 15.622 -42.151 1.00 47.00 115 PRO A CA 1
ATOM 871 C C . PRO A 1 115 ? 63.220 15.322 -42.141 1.00 47.00 115 PRO A C 1
ATOM 873 O O . PRO A 1 115 ? 63.996 15.993 -41.469 1.00 47.00 115 PRO A O 1
ATOM 876 N N . ASN A 1 116 ? 63.622 14.368 -43.012 1.00 30.58 116 ASN A N 1
ATOM 877 C CA . ASN A 1 116 ? 64.909 14.163 -43.750 1.00 30.58 116 ASN A CA 1
ATOM 878 C C . ASN A 1 116 ? 66.198 13.498 -43.158 1.00 30.58 116 ASN A C 1
ATOM 880 O O . ASN A 1 116 ? 66.972 14.149 -42.466 1.00 30.58 116 ASN A O 1
ATOM 884 N N . MET A 1 117 ? 66.448 12.235 -43.591 1.00 32.09 117 MET A N 1
ATOM 885 C CA . MET A 1 117 ? 67.507 11.692 -44.522 1.00 32.09 117 MET A CA 1
ATOM 886 C C . MET A 1 117 ? 69.028 11.958 -44.299 1.00 32.09 117 MET A C 1
ATOM 888 O O . MET A 1 117 ? 69.361 13.028 -43.793 1.00 32.09 117 MET A O 1
ATOM 892 N N . PRO A 1 118 ? 69.972 11.015 -44.628 1.00 40.31 118 PRO A N 1
ATOM 893 C CA . PRO A 1 118 ? 70.230 10.316 -45.934 1.00 40.31 118 PRO A CA 1
ATOM 894 C C . PRO A 1 118 ? 70.213 8.750 -45.887 1.00 40.31 118 PRO A C 1
ATOM 896 O O . PRO A 1 118 ? 70.277 8.189 -44.799 1.00 40.31 118 PRO A O 1
ATOM 899 N N . GLU A 1 119 ? 69.947 7.958 -46.952 1.00 31.34 119 GLU A N 1
ATOM 900 C CA . GLU A 1 119 ? 70.697 7.642 -48.217 1.00 31.34 119 GLU A CA 1
ATOM 901 C C . GLU A 1 119 ? 72.064 6.914 -48.017 1.00 31.34 119 GLU A C 1
ATOM 903 O O . GLU A 1 119 ? 72.828 7.330 -47.156 1.00 31.34 119 GLU A O 1
ATOM 908 N N . ALA A 1 120 ? 72.494 5.863 -48.758 1.00 31.33 120 ALA A N 1
ATOM 909 C CA . ALA A 1 120 ? 71.921 5.056 -49.867 1.00 31.33 120 ALA A CA 1
ATOM 910 C C . ALA A 1 120 ? 72.721 3.729 -50.128 1.00 31.33 120 ALA A C 1
ATOM 912 O O . ALA A 1 120 ? 73.808 3.562 -49.584 1.00 31.33 120 ALA A O 1
ATOM 913 N N . SER A 1 121 ? 72.260 2.890 -51.088 1.00 32.16 121 SER A N 1
ATOM 914 C CA . SER A 1 121 ? 73.009 1.831 -51.849 1.00 32.16 121 SER A CA 1
ATOM 915 C C . SER A 1 121 ? 73.299 0.456 -51.182 1.00 32.16 121 SER A C 1
ATOM 917 O O . SER A 1 121 ? 73.624 0.401 -50.005 1.00 32.16 121 SER A O 1
ATOM 919 N N . THR A 1 122 ? 73.258 -0.721 -51.852 1.00 29.58 122 THR A N 1
ATOM 920 C CA . THR A 1 122 ? 72.979 -1.112 -53.272 1.00 29.58 122 THR A CA 1
ATOM 921 C C . THR A 1 122 ? 72.756 -2.641 -53.422 1.00 29.58 122 THR A C 1
ATOM 923 O O . THR A 1 122 ? 73.525 -3.375 -52.811 1.00 29.58 122 THR A O 1
ATOM 926 N N . LEU A 1 123 ? 71.845 -3.070 -54.332 1.00 35.06 123 LEU A N 1
ATOM 927 C CA . LEU A 1 123 ? 71.654 -4.407 -54.990 1.00 35.06 123 LEU A CA 1
ATOM 928 C C . LEU A 1 123 ? 71.555 -5.669 -54.085 1.00 35.06 123 LEU A C 1
ATOM 930 O O . LEU A 1 123 ? 72.267 -5.792 -53.101 1.00 35.06 123 LEU A O 1
ATOM 934 N N . GLY A 1 124 ? 70.766 -6.722 -54.347 1.00 31.44 124 GLY A N 1
ATOM 935 C CA . GLY A 1 124 ? 69.987 -7.263 -55.489 1.00 31.44 124 GLY A CA 1
ATOM 936 C C . GLY A 1 124 ? 69.917 -8.806 -55.273 1.00 31.44 124 GLY A C 1
ATOM 937 O O . GLY A 1 124 ? 70.608 -9.297 -54.383 1.00 31.44 124 GLY A O 1
ATOM 938 N N . ASP A 1 125 ? 69.189 -9.687 -55.965 1.00 28.75 125 ASP A N 1
ATOM 939 C CA . ASP A 1 125 ? 68.149 -9.659 -57.008 1.00 28.75 125 ASP A CA 1
ATOM 940 C C . ASP A 1 125 ? 67.559 -11.104 -57.104 1.00 28.75 125 ASP A C 1
ATOM 942 O O . ASP A 1 125 ? 68.324 -12.054 -56.944 1.00 28.75 125 ASP A O 1
ATOM 946 N N . SER A 1 126 ? 66.263 -11.268 -57.436 1.00 30.59 126 SER A N 1
ATOM 947 C CA . SER A 1 126 ? 65.630 -12.511 -57.967 1.00 30.59 126 SER A CA 1
ATOM 948 C C . SER A 1 126 ? 65.628 -13.804 -57.078 1.00 30.59 126 SER A C 1
ATOM 950 O O . SER A 1 126 ? 66.466 -13.971 -56.203 1.00 30.59 126 SER A O 1
ATOM 952 N N . SER A 1 127 ? 64.771 -14.836 -57.229 1.00 30.81 127 SER A N 1
ATOM 953 C CA . SER A 1 127 ? 63.492 -15.072 -57.944 1.00 30.81 127 SER A CA 1
ATOM 954 C C . SER A 1 127 ? 62.945 -16.491 -57.588 1.00 30.81 127 SER A C 1
ATOM 956 O O . SER A 1 127 ? 63.664 -17.279 -56.981 1.00 30.81 127 SER A O 1
ATOM 958 N N . VAL A 1 128 ? 61.730 -16.834 -58.060 1.00 35.16 128 VAL A N 1
ATOM 959 C CA . VAL A 1 128 ? 61.086 -18.183 -58.150 1.00 35.16 128 VAL A CA 1
ATOM 960 C C . VAL A 1 128 ? 60.614 -18.810 -56.808 1.00 35.16 128 VAL A C 1
ATOM 962 O O . VAL A 1 128 ? 61.433 -19.118 -55.954 1.00 35.16 128 VAL A O 1
ATOM 965 N N 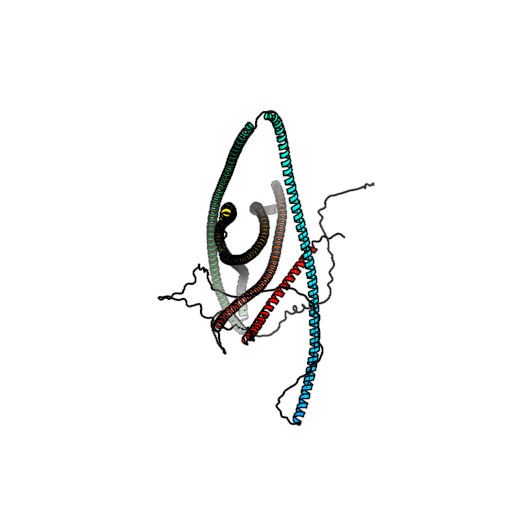. MET A 1 129 ? 59.319 -18.914 -56.451 1.00 33.91 129 MET A N 1
ATOM 966 C CA . MET A 1 129 ? 58.106 -19.564 -57.035 1.00 33.91 129 MET A CA 1
ATOM 967 C C . MET A 1 129 ? 57.929 -21.082 -56.774 1.00 33.91 129 MET A C 1
ATOM 969 O O . MET A 1 129 ? 58.702 -21.868 -57.303 1.00 33.91 129 MET A O 1
ATOM 973 N N . SER A 1 130 ? 56.828 -21.413 -56.061 1.00 35.44 130 SER A N 1
ATOM 974 C CA . SER A 1 130 ? 55.911 -22.584 -56.207 1.00 35.44 130 SER A CA 1
ATOM 975 C C . SER A 1 130 ? 56.470 -24.037 -56.106 1.00 35.44 130 SER A C 1
ATOM 977 O O . SER A 1 130 ? 57.657 -24.274 -56.269 1.00 35.44 130 SER A O 1
ATOM 979 N N . ASP A 1 131 ? 55.711 -25.111 -55.814 1.00 33.25 131 ASP A N 1
ATOM 980 C CA . ASP A 1 131 ? 54.370 -25.275 -55.214 1.00 33.25 131 ASP A CA 1
ATOM 981 C C . ASP A 1 131 ? 54.186 -26.681 -54.568 1.00 33.25 131 ASP A C 1
ATOM 983 O O . ASP A 1 131 ? 54.928 -27.614 -54.858 1.00 33.25 131 ASP A O 1
ATOM 987 N N . HIS A 1 132 ? 53.159 -26.813 -53.719 1.00 33.94 132 HIS A N 1
ATOM 988 C CA . HIS A 1 132 ? 52.366 -28.006 -53.322 1.00 33.94 132 HIS A CA 1
ATOM 989 C C . HIS A 1 132 ? 52.879 -29.491 -53.415 1.00 33.94 132 HIS A C 1
ATOM 991 O O . HIS A 1 132 ? 53.059 -30.053 -54.487 1.00 33.94 132 HIS A O 1
ATOM 997 N N . THR A 1 133 ? 52.918 -30.159 -52.235 1.00 35.50 133 THR A N 1
ATOM 998 C CA . THR A 1 133 ? 52.354 -31.495 -51.791 1.00 35.50 133 THR A CA 1
ATOM 999 C C . THR A 1 133 ? 51.715 -32.501 -52.796 1.00 35.50 133 THR A C 1
ATOM 1001 O O . THR A 1 133 ? 51.154 -31.997 -53.764 1.00 35.50 133 THR A O 1
ATOM 1004 N N . PRO A 1 134 ? 51.571 -33.855 -52.536 1.00 46.16 134 PRO A N 1
ATOM 1005 C CA . PRO A 1 134 ? 51.506 -34.594 -51.226 1.00 46.16 134 PRO A CA 1
ATOM 1006 C C . PRO A 1 134 ? 52.055 -36.082 -51.096 1.00 46.16 134 PRO A C 1
ATOM 1008 O O . PRO A 1 134 ? 52.246 -36.773 -52.086 1.00 46.16 134 PRO A O 1
ATOM 1011 N N . VAL A 1 135 ? 52.231 -36.575 -49.838 1.00 34.38 135 VAL A N 1
ATOM 1012 C CA . VAL A 1 135 ? 51.801 -37.875 -49.168 1.00 34.38 135 VAL A CA 1
ATOM 1013 C C . VAL A 1 135 ? 51.799 -39.218 -49.986 1.00 34.38 135 VAL A C 1
ATOM 1015 O O . VAL A 1 135 ? 51.196 -39.210 -51.056 1.00 34.38 135 VAL A O 1
ATOM 1018 N N . PRO A 1 136 ? 52.339 -40.400 -49.520 1.00 44.16 136 PRO A N 1
ATOM 1019 C CA . PRO A 1 136 ? 51.952 -41.096 -48.262 1.00 44.16 136 PRO A CA 1
ATOM 1020 C C . PRO A 1 136 ? 53.005 -41.928 -47.463 1.00 44.16 136 PRO A C 1
ATOM 1022 O O . PRO A 1 136 ? 54.156 -42.097 -47.852 1.00 44.16 136 PRO A O 1
ATOM 1025 N N . GLU A 1 137 ? 52.551 -42.457 -46.315 1.00 32.88 137 GLU A N 1
ATOM 1026 C CA . GLU A 1 137 ? 53.266 -43.252 -45.292 1.00 32.88 137 GLU A CA 1
ATOM 1027 C C . GLU A 1 137 ? 53.340 -44.772 -45.581 1.00 32.88 137 GLU A C 1
ATOM 1029 O O . GLU A 1 137 ? 52.431 -45.319 -46.202 1.00 32.88 137 GLU A O 1
ATOM 1034 N N . VAL A 1 138 ? 54.317 -45.481 -44.983 1.00 31.66 138 VAL A N 1
ATOM 1035 C CA . VAL A 1 138 ? 54.132 -46.826 -44.369 1.00 31.66 138 VAL A CA 1
ATOM 1036 C C . VAL A 1 138 ? 55.213 -47.128 -43.311 1.00 31.66 138 VAL A C 1
ATOM 1038 O O . VAL A 1 138 ? 56.262 -46.491 -43.269 1.00 31.66 138 VAL A O 1
ATOM 1041 N N . ASN A 1 139 ? 54.920 -48.081 -42.418 1.00 27.69 139 ASN A N 1
ATOM 1042 C CA . ASN A 1 139 ? 55.558 -48.250 -41.106 1.00 27.69 139 ASN A CA 1
ATOM 1043 C C . ASN A 1 139 ? 56.705 -49.288 -41.013 1.00 27.69 139 ASN A C 1
ATOM 1045 O O . ASN A 1 139 ? 56.655 -50.341 -41.639 1.00 27.69 139 ASN A O 1
ATOM 1049 N N . SER A 1 140 ? 57.568 -49.050 -40.013 1.00 28.64 140 SER A N 1
ATOM 1050 C CA . SER A 1 140 ? 58.166 -50.021 -39.065 1.00 28.64 140 SER A CA 1
ATOM 1051 C C . SER A 1 140 ? 59.406 -50.887 -39.381 1.00 28.64 140 SER A C 1
ATOM 1053 O O . SER A 1 140 ? 59.490 -51.624 -40.354 1.00 28.64 140 SER A O 1
ATOM 1055 N N . SER A 1 141 ? 60.253 -50.919 -38.335 1.00 31.62 141 SER A N 1
ATOM 1056 C CA . SER A 1 141 ? 61.145 -51.993 -37.841 1.00 31.62 141 SER A CA 1
ATOM 1057 C C . SER A 1 141 ? 62.388 -52.430 -38.635 1.00 31.62 141 SER A C 1
ATOM 1059 O O . SER A 1 141 ? 62.318 -53.221 -39.565 1.00 31.62 141 SER A O 1
ATOM 1061 N N . SER A 1 142 ? 63.544 -52.012 -38.104 1.00 34.72 142 SER A N 1
ATOM 1062 C CA . SER A 1 142 ? 64.645 -52.858 -37.597 1.00 34.72 142 SER A CA 1
ATOM 1063 C C . SER A 1 142 ? 64.808 -54.292 -38.135 1.00 34.72 142 SER A C 1
ATOM 1065 O O . SER A 1 142 ? 63.969 -55.131 -37.822 1.00 34.72 142 SER A O 1
ATOM 1067 N N . PHE A 1 143 ? 65.979 -54.625 -38.705 1.00 28.66 143 PHE A N 1
ATOM 1068 C CA . PHE A 1 143 ? 67.052 -55.412 -38.043 1.00 28.66 143 PHE A CA 1
ATOM 1069 C C . PHE A 1 143 ? 68.316 -55.525 -38.941 1.00 28.66 143 PHE A C 1
ATOM 1071 O O . PHE A 1 143 ? 68.220 -55.373 -40.151 1.00 28.66 143 PHE A O 1
ATOM 1078 N N . GLU A 1 144 ? 69.479 -55.775 -38.324 1.00 33.03 144 GLU A N 1
ATOM 1079 C CA . GLU A 1 144 ? 70.706 -56.405 -38.880 1.00 33.03 144 GLU A CA 1
ATOM 1080 C C . GLU A 1 144 ? 71.220 -56.068 -40.310 1.00 33.03 144 GLU A C 1
ATOM 1082 O O . GLU A 1 144 ? 70.733 -56.598 -41.305 1.00 33.03 144 GLU A O 1
ATOM 1087 N N . ASN A 1 145 ? 72.393 -55.409 -40.415 1.00 34.44 145 ASN A N 1
ATOM 1088 C CA . ASN A 1 145 ? 73.665 -56.164 -40.491 1.00 34.44 145 ASN A CA 1
ATOM 1089 C C . ASN A 1 145 ? 74.974 -55.333 -40.529 1.00 34.44 145 ASN A C 1
ATOM 1091 O O . ASN A 1 145 ? 75.096 -54.339 -41.235 1.00 34.44 145 ASN A O 1
ATOM 1095 N N . SER A 1 146 ? 75.973 -55.876 -39.824 1.00 33.16 146 SER A N 1
ATOM 1096 C CA . SER A 1 146 ? 77.436 -55.823 -40.034 1.00 33.16 146 SER A CA 1
ATOM 1097 C C . SER A 1 146 ? 78.225 -54.505 -40.165 1.00 33.16 146 SER A C 1
ATOM 1099 O O . SER A 1 146 ? 78.317 -53.869 -41.211 1.00 33.16 146 SER A O 1
ATOM 1101 N N . THR A 1 147 ? 79.009 -54.264 -39.110 1.00 38.22 147 THR A N 1
ATOM 1102 C CA . THR A 1 147 ? 80.322 -53.587 -39.059 1.00 38.22 147 THR A CA 1
ATOM 1103 C C . THR A 1 147 ? 81.345 -54.167 -40.065 1.00 38.22 147 THR A C 1
ATOM 1105 O O . THR A 1 147 ? 81.192 -55.314 -40.489 1.00 38.22 147 THR A O 1
ATOM 1108 N N . PRO A 1 148 ? 82.462 -53.461 -40.365 1.00 45.41 148 PRO A N 1
ATOM 1109 C CA . PRO A 1 148 ? 83.701 -53.828 -39.653 1.00 45.41 148 PRO A CA 1
ATOM 1110 C C . PRO A 1 148 ? 84.689 -52.687 -39.290 1.00 45.41 148 PRO A C 1
ATOM 1112 O O . PRO A 1 148 ? 85.058 -51.853 -40.104 1.00 45.41 148 PRO A O 1
ATOM 1115 N N . MET A 1 149 ? 85.174 -52.768 -38.043 1.00 30.31 149 MET A N 1
ATOM 1116 C CA . MET A 1 149 ? 86.556 -52.573 -37.545 1.00 30.31 149 MET A CA 1
ATOM 1117 C C . MET A 1 149 ? 87.490 -51.451 -38.063 1.00 30.31 149 MET A C 1
ATOM 1119 O O . MET A 1 149 ? 88.044 -51.539 -39.154 1.00 30.31 149 MET A O 1
ATOM 1123 N N . ALA A 1 150 ? 87.938 -50.614 -37.112 1.00 32.25 150 ALA A N 1
ATOM 1124 C CA . ALA A 1 150 ? 89.367 -50.349 -36.859 1.00 32.25 150 ALA A CA 1
ATOM 1125 C C . ALA A 1 150 ? 89.625 -50.050 -35.353 1.00 32.25 150 ALA A C 1
ATOM 1127 O O . ALA A 1 150 ? 88.773 -49.484 -34.675 1.00 32.25 150 ALA A O 1
ATOM 1128 N N . LEU A 1 151 ? 90.791 -50.452 -34.829 1.00 35.97 151 LEU A N 1
ATOM 1129 C CA . LEU A 1 151 ? 91.270 -50.382 -33.423 1.00 35.97 151 LEU A CA 1
ATOM 1130 C C . LEU A 1 151 ? 92.738 -49.829 -33.423 1.00 35.97 151 LEU A C 1
ATOM 1132 O O . LEU A 1 151 ? 93.299 -49.708 -34.512 1.00 35.97 151 LEU A O 1
ATOM 1136 N N . PRO A 1 152 ? 93.473 -49.652 -32.293 1.00 53.19 152 PRO A N 1
ATOM 1137 C CA . PRO A 1 152 ? 93.187 -48.850 -31.082 1.00 53.19 152 PRO A CA 1
ATOM 1138 C C . PRO A 1 152 ? 94.439 -48.121 -30.475 1.00 53.19 152 PRO A C 1
ATOM 1140 O O . PRO A 1 152 ? 95.548 -48.245 -30.999 1.00 53.19 152 PRO A O 1
ATOM 1143 N N . LYS A 1 153 ? 94.273 -47.448 -29.306 1.00 39.03 153 LYS A N 1
ATOM 1144 C CA . LYS A 1 153 ? 95.260 -47.204 -28.196 1.00 39.03 153 LYS A CA 1
ATOM 1145 C C . LYS A 1 153 ? 94.619 -46.378 -27.042 1.00 39.03 153 LYS A C 1
ATOM 1147 O O . LYS A 1 153 ? 93.764 -45.557 -27.341 1.00 39.03 153 LYS A O 1
ATOM 1152 N N . GLY A 1 154 ? 94.975 -46.472 -25.746 1.00 44.91 154 GLY A N 1
ATOM 1153 C CA . GLY A 1 154 ? 95.616 -47.574 -24.996 1.00 44.91 154 GLY A CA 1
ATOM 1154 C C . GLY A 1 154 ? 96.639 -47.191 -23.891 1.00 44.91 154 GLY A C 1
ATOM 1155 O O . GLY A 1 154 ? 97.828 -47.263 -24.180 1.00 44.91 154 GLY A O 1
ATOM 1156 N N . GLN A 1 155 ? 96.229 -46.876 -22.640 1.00 36.50 155 GLN A N 1
ATOM 1157 C CA . GLN A 1 155 ? 97.121 -46.829 -21.441 1.00 36.50 155 GLN A CA 1
ATOM 1158 C C . GLN A 1 155 ? 96.373 -47.107 -20.094 1.00 36.50 155 GLN A C 1
ATOM 1160 O O . GLN A 1 155 ? 95.145 -47.090 -20.081 1.00 36.50 155 GLN A O 1
ATOM 1165 N N . LEU A 1 156 ? 97.101 -47.430 -19.003 1.00 52.78 156 LEU A N 1
ATOM 1166 C CA . LEU A 1 156 ? 96.690 -48.195 -17.786 1.00 52.78 156 LEU A CA 1
ATOM 1167 C C . LEU A 1 156 ? 97.043 -47.515 -16.431 1.00 52.78 156 LEU A C 1
ATOM 1169 O O . LEU A 1 156 ? 97.967 -46.709 -16.438 1.00 52.78 156 LEU A O 1
ATOM 1173 N N . ASP A 1 157 ? 96.443 -47.954 -15.294 1.00 36.47 157 ASP A N 1
ATOM 1174 C CA . ASP A 1 157 ? 97.131 -48.175 -13.978 1.00 36.47 157 ASP A CA 1
ATOM 1175 C C . ASP A 1 157 ? 96.326 -49.057 -12.946 1.00 36.47 157 ASP A C 1
ATOM 1177 O O . ASP A 1 157 ? 95.264 -49.579 -13.285 1.00 36.47 157 ASP A O 1
ATOM 1181 N N . SER A 1 158 ? 96.841 -49.262 -11.713 1.00 43.06 158 SER A N 1
ATOM 1182 C CA . SER A 1 158 ? 96.696 -50.421 -10.777 1.00 43.06 158 SER A CA 1
ATOM 1183 C C . SER A 1 158 ? 96.368 -50.042 -9.292 1.00 43.06 158 SER A C 1
ATOM 1185 O O . SER A 1 158 ? 96.222 -48.860 -9.000 1.00 43.06 158 SER A O 1
ATOM 1187 N N . GLY A 1 159 ? 96.207 -50.905 -8.253 1.00 43.81 159 GLY A N 1
ATOM 1188 C CA . GLY A 1 159 ? 96.060 -52.381 -8.093 1.00 43.81 159 GLY A CA 1
ATOM 1189 C C . GLY A 1 159 ? 96.601 -52.959 -6.737 1.00 43.81 159 GLY A C 1
ATOM 1190 O O . GLY A 1 159 ? 97.793 -52.835 -6.486 1.00 43.81 159 GLY A O 1
ATOM 1191 N N . ASN A 1 160 ? 95.788 -53.608 -5.860 1.00 48.41 160 ASN A N 1
ATOM 1192 C CA . ASN A 1 160 ? 96.229 -54.287 -4.593 1.00 48.41 160 ASN A CA 1
ATOM 1193 C C . ASN A 1 160 ? 95.179 -55.308 -4.024 1.00 48.41 160 ASN A C 1
ATOM 1195 O O . ASN A 1 160 ? 93.996 -55.149 -4.321 1.00 48.41 160 ASN A O 1
ATOM 1199 N N . VAL A 1 161 ? 95.552 -56.332 -3.217 1.00 49.84 161 VAL A N 1
ATOM 1200 C CA . VAL A 1 161 ? 94.671 -57.494 -2.845 1.00 49.84 161 VAL A CA 1
ATOM 1201 C C . VAL A 1 161 ? 94.710 -57.912 -1.346 1.00 49.84 161 VAL A C 1
ATOM 1203 O O . VAL A 1 161 ? 95.763 -57.904 -0.718 1.00 49.84 161 VAL A O 1
ATOM 1206 N N . LEU A 1 162 ? 93.551 -58.317 -0.785 1.00 57.16 162 LEU A N 1
ATOM 1207 C CA . LEU A 1 162 ? 93.298 -58.727 0.624 1.00 57.16 162 LEU A CA 1
ATOM 1208 C C . LEU A 1 162 ? 93.391 -60.263 0.853 1.00 57.16 162 LEU A C 1
ATOM 1210 O O . LEU A 1 162 ? 93.330 -61.024 -0.108 1.00 57.16 162 LEU A O 1
ATOM 1214 N N . THR A 1 163 ? 93.482 -60.756 2.099 1.00 74.00 163 THR A N 1
ATOM 1215 C CA . THR A 1 163 ? 93.687 -62.196 2.408 1.00 74.00 163 THR A CA 1
ATOM 1216 C C . THR A 1 163 ? 92.435 -63.092 2.285 1.00 74.00 163 THR A C 1
ATOM 1218 O O . THR A 1 163 ? 91.315 -62.673 2.568 1.00 74.00 163 THR A O 1
ATOM 1221 N N . LEU A 1 164 ? 92.635 -64.363 1.900 1.00 69.88 164 LEU A N 1
ATOM 1222 C CA . LEU A 1 164 ? 91.576 -65.319 1.515 1.00 69.88 164 LEU A CA 1
ATOM 1223 C C . LEU A 1 164 ? 90.471 -65.551 2.563 1.00 69.88 164 LEU A C 1
ATOM 1225 O O . LEU A 1 164 ? 89.299 -65.562 2.206 1.00 69.88 164 LEU A O 1
ATOM 1229 N N . ARG A 1 165 ? 90.798 -65.685 3.855 1.00 71.38 165 ARG A N 1
ATOM 1230 C CA . ARG A 1 165 ? 89.784 -65.970 4.894 1.00 71.38 165 ARG A CA 1
ATOM 1231 C C . ARG A 1 165 ? 88.790 -64.824 5.101 1.00 71.38 165 ARG A C 1
ATOM 1233 O O . ARG A 1 165 ? 87.621 -65.059 5.399 1.00 71.38 165 ARG A O 1
ATOM 1240 N N . GLU A 1 166 ? 89.243 -63.584 4.926 1.00 73.31 166 GLU A N 1
ATOM 1241 C CA . GLU A 1 166 ? 88.363 -62.411 4.954 1.00 73.31 166 GLU A CA 1
ATOM 1242 C C . GLU A 1 166 ? 87.531 -62.301 3.672 1.00 73.31 166 GLU A C 1
ATOM 1244 O O . GLU A 1 166 ? 86.398 -61.825 3.727 1.00 73.31 166 GLU A O 1
ATOM 1249 N N . GLN A 1 167 ? 88.051 -62.779 2.534 1.00 73.50 167 GLN A N 1
ATOM 1250 C CA . GLN A 1 167 ? 87.270 -62.900 1.301 1.00 73.50 167 GLN A CA 1
ATOM 1251 C C . GLN A 1 167 ? 86.140 -63.933 1.468 1.00 73.50 167 GLN A C 1
ATOM 1253 O O . GLN A 1 167 ? 84.998 -63.615 1.155 1.00 73.50 167 GLN A O 1
ATOM 1258 N N . GLU A 1 168 ? 86.418 -65.114 2.030 1.00 79.81 168 GLU A N 1
ATOM 1259 C CA . GLU A 1 168 ? 85.432 -66.189 2.254 1.00 79.81 168 GLU A CA 1
ATOM 1260 C C . GLU A 1 168 ? 84.284 -65.765 3.186 1.00 79.81 168 GLU A C 1
ATOM 1262 O O . GLU A 1 168 ? 83.113 -65.872 2.819 1.00 79.81 168 GLU A O 1
ATOM 1267 N N . ALA A 1 169 ? 84.588 -65.211 4.366 1.00 79.44 169 ALA A N 1
ATOM 1268 C CA . ALA A 1 169 ? 83.550 -64.765 5.304 1.00 79.44 169 ALA A CA 1
ATOM 1269 C C . ALA A 1 169 ? 82.716 -63.592 4.748 1.00 79.44 169 ALA A C 1
ATOM 1271 O O . ALA A 1 169 ? 81.526 -63.451 5.051 1.00 79.44 169 ALA A O 1
ATOM 1272 N N . ARG A 1 170 ? 83.328 -62.740 3.914 1.00 75.44 170 ARG A N 1
ATOM 1273 C CA . ARG A 1 170 ? 82.633 -61.640 3.240 1.00 75.44 170 ARG A CA 1
ATOM 1274 C C . ARG A 1 170 ? 81.775 -62.139 2.078 1.00 75.44 170 ARG A C 1
ATOM 1276 O O . ARG A 1 170 ? 80.685 -61.605 1.907 1.00 75.44 170 ARG A O 1
ATOM 1283 N N . LEU A 1 171 ? 82.210 -63.172 1.352 1.00 79.12 171 LEU A N 1
ATOM 1284 C CA . LEU A 1 171 ? 81.407 -63.877 0.349 1.00 79.12 171 LEU A CA 1
ATOM 1285 C C . LEU A 1 171 ? 80.167 -64.511 0.985 1.00 79.12 171 LEU A C 1
ATOM 1287 O O . LEU A 1 171 ? 79.066 -64.203 0.551 1.00 79.12 171 LEU A O 1
ATOM 1291 N N . GLU A 1 172 ? 80.296 -65.276 2.075 1.00 83.94 172 GLU A N 1
ATOM 1292 C CA . GLU A 1 172 ? 79.132 -65.920 2.713 1.00 83.94 172 GLU A CA 1
ATOM 1293 C C . GLU A 1 172 ? 78.109 -64.895 3.252 1.00 83.94 172 GLU A C 1
ATOM 1295 O O . GLU A 1 172 ? 76.893 -65.117 3.220 1.00 83.94 172 GLU A O 1
ATOM 1300 N N . LYS A 1 173 ? 78.584 -63.734 3.726 1.00 82.75 173 LYS A N 1
ATOM 1301 C CA . LYS A 1 173 ? 77.713 -62.613 4.105 1.00 82.75 173 LYS A CA 1
ATOM 1302 C C . LYS A 1 173 ? 77.032 -61.984 2.883 1.00 82.75 173 LYS A C 1
ATOM 1304 O O . LYS A 1 173 ? 75.821 -61.771 2.921 1.00 82.75 173 LYS A O 1
ATOM 1309 N N . ILE A 1 174 ? 77.788 -61.724 1.814 1.00 80.44 174 ILE A N 1
ATOM 1310 C CA . ILE A 1 174 ? 77.266 -61.209 0.541 1.00 80.44 174 ILE A CA 1
ATOM 1311 C C . ILE A 1 174 ? 76.245 -62.182 -0.060 1.00 80.44 174 ILE A C 1
ATOM 1313 O O . ILE A 1 174 ? 75.233 -61.724 -0.571 1.00 80.44 174 ILE A O 1
ATOM 1317 N N . ASP A 1 175 ? 76.423 -63.496 0.060 1.00 84.44 175 ASP A N 1
ATOM 1318 C CA . ASP A 1 175 ? 75.477 -64.496 -0.445 1.00 84.44 175 ASP A CA 1
ATOM 1319 C C . ASP A 1 175 ? 74.162 -64.517 0.344 1.00 84.44 175 ASP A C 1
ATOM 1321 O O . ASP A 1 175 ? 73.086 -64.609 -0.251 1.00 84.44 175 ASP A O 1
ATOM 1325 N N . LYS A 1 176 ? 74.210 -64.350 1.672 1.00 87.38 176 LYS A N 1
ATOM 1326 C CA . LYS A 1 176 ? 72.998 -64.213 2.504 1.00 87.38 176 LYS A CA 1
ATOM 1327 C C . LYS A 1 176 ? 72.261 -62.900 2.224 1.00 87.38 176 LYS A C 1
ATOM 1329 O O . LYS A 1 176 ? 71.034 -62.900 2.112 1.00 87.38 176 LYS A O 1
ATOM 1334 N N . GLU A 1 177 ? 72.992 -61.798 2.059 1.00 84.94 177 GLU A N 1
ATOM 1335 C CA . GLU A 1 177 ? 72.425 -60.500 1.671 1.00 84.94 177 GLU A CA 1
ATOM 1336 C C . GLU A 1 177 ? 71.855 -60.544 0.240 1.00 84.94 177 GLU A C 1
ATOM 1338 O O . GLU A 1 177 ? 70.724 -60.107 0.023 1.00 84.94 177 GLU A O 1
ATOM 1343 N N . ASN A 1 178 ? 72.553 -61.177 -0.709 1.00 85.38 178 ASN A N 1
ATOM 1344 C CA . ASN A 1 178 ? 72.079 -61.431 -2.072 1.00 85.38 178 ASN A CA 1
ATOM 1345 C C . ASN A 1 178 ? 70.823 -62.302 -2.084 1.00 85.38 178 ASN A C 1
ATOM 1347 O O . ASN A 1 178 ? 69.891 -61.991 -2.819 1.00 85.38 178 ASN A O 1
ATOM 1351 N N . PHE A 1 179 ? 70.750 -63.367 -1.281 1.00 90.62 179 PHE A N 1
ATOM 1352 C CA . PHE A 1 179 ? 69.554 -64.208 -1.198 1.00 90.62 179 PHE A CA 1
ATOM 1353 C C . PHE A 1 179 ? 68.350 -63.419 -0.665 1.00 90.62 179 PHE A C 1
ATOM 1355 O O . PHE A 1 179 ? 67.278 -63.450 -1.272 1.00 90.62 179 PHE A O 1
ATOM 1362 N N . GLY A 1 180 ? 68.532 -62.644 0.411 1.00 85.75 180 GLY A N 1
ATOM 1363 C CA . GLY A 1 180 ? 67.486 -61.774 0.960 1.00 85.75 180 GLY A CA 1
ATOM 1364 C C . GLY A 1 180 ? 67.027 -60.689 -0.022 1.00 85.75 180 GLY A C 1
ATOM 1365 O O . GLY A 1 180 ? 65.825 -60.465 -0.185 1.00 85.75 180 GLY A O 1
ATOM 1366 N N . LEU A 1 181 ? 67.969 -60.058 -0.733 1.00 84.62 181 LEU A N 1
ATOM 1367 C CA . LEU A 1 181 ? 67.675 -59.102 -1.803 1.00 84.62 181 LEU A CA 1
ATOM 1368 C C . LEU A 1 181 ? 66.932 -59.766 -2.963 1.00 84.62 181 LEU A C 1
ATOM 1370 O O . LEU A 1 181 ? 65.929 -59.225 -3.413 1.00 84.62 181 LEU A O 1
ATOM 1374 N N . LYS A 1 182 ? 67.353 -60.954 -3.405 1.00 88.12 182 LYS A N 1
ATOM 1375 C CA . LYS A 1 182 ? 66.718 -61.705 -4.497 1.00 88.12 182 LYS A CA 1
ATOM 1376 C C . LYS A 1 182 ? 65.283 -62.108 -4.151 1.00 88.12 182 LYS A C 1
ATOM 1378 O O . LYS A 1 182 ? 64.402 -61.975 -4.995 1.00 88.12 182 LYS A O 1
ATOM 1383 N N . LEU A 1 183 ? 65.023 -62.496 -2.899 1.00 85.75 183 LEU A N 1
ATOM 1384 C CA . LEU A 1 183 ? 63.668 -62.753 -2.399 1.00 85.75 183 LEU A CA 1
ATOM 1385 C C . LEU A 1 183 ? 62.806 -61.478 -2.414 1.00 85.75 183 LEU A C 1
ATOM 1387 O O . LEU A 1 183 ? 61.650 -61.503 -2.835 1.00 85.75 183 LEU A O 1
ATOM 1391 N N . LYS A 1 184 ? 63.369 -60.341 -1.984 1.00 87.88 184 LYS A N 1
ATOM 1392 C CA . LYS A 1 184 ? 62.648 -59.062 -1.948 1.00 87.88 184 LYS A CA 1
ATOM 1393 C C . LYS A 1 184 ? 62.399 -58.483 -3.342 1.00 87.88 184 LYS A C 1
ATOM 1395 O O . LYS A 1 184 ? 61.316 -57.955 -3.577 1.00 87.88 184 LYS A O 1
ATOM 1400 N N . ILE A 1 185 ? 63.354 -58.629 -4.258 1.00 82.56 185 ILE A N 1
ATOM 1401 C CA . ILE A 1 185 ? 63.198 -58.319 -5.682 1.00 82.56 185 ILE A CA 1
ATOM 1402 C C . ILE A 1 185 ? 62.084 -59.188 -6.267 1.00 82.56 185 ILE A C 1
ATOM 1404 O O . ILE A 1 185 ? 61.163 -58.631 -6.844 1.00 82.56 185 ILE A O 1
ATOM 1408 N N . HIS A 1 186 ? 62.077 -60.504 -6.021 1.00 83.50 186 HIS A N 1
ATOM 1409 C CA . HIS A 1 186 ? 61.010 -61.391 -6.499 1.00 83.50 186 HIS A CA 1
ATOM 1410 C C . HIS A 1 186 ? 59.613 -60.940 -6.038 1.00 83.50 186 HIS A C 1
ATOM 1412 O O . HIS A 1 186 ? 58.717 -60.793 -6.864 1.00 83.50 186 HIS A O 1
ATOM 1418 N N . PHE A 1 187 ? 59.413 -60.654 -4.746 1.00 83.69 187 PHE A N 1
ATOM 1419 C CA . PHE A 1 187 ? 58.108 -60.186 -4.254 1.00 83.69 187 PHE A CA 1
ATOM 1420 C C . PHE A 1 187 ? 57.724 -58.786 -4.760 1.00 83.69 187 PHE A C 1
ATOM 1422 O O . PHE A 1 187 ? 56.542 -58.519 -4.980 1.00 83.69 187 PHE A O 1
ATOM 1429 N N . LEU A 1 188 ? 58.692 -57.887 -4.968 1.00 78.81 188 LEU A N 1
ATOM 1430 C CA . LEU A 1 188 ? 58.433 -56.572 -5.561 1.00 78.81 188 LEU A CA 1
ATOM 1431 C C . LEU A 1 188 ? 58.109 -56.678 -7.055 1.00 78.81 188 LEU A C 1
ATOM 1433 O O . LEU A 1 188 ? 57.177 -56.021 -7.506 1.00 78.81 188 LEU A O 1
ATOM 1437 N N . GLU A 1 189 ? 58.804 -57.533 -7.803 1.00 79.31 189 GLU A N 1
ATOM 1438 C CA . GLU A 1 189 ? 58.495 -57.846 -9.199 1.00 79.31 189 GLU A CA 1
ATOM 1439 C C . GLU A 1 189 ? 57.134 -58.523 -9.347 1.00 79.31 189 GLU A C 1
ATOM 1441 O O . GLU A 1 189 ? 56.397 -58.197 -10.270 1.00 79.31 189 GLU A O 1
ATOM 1446 N N . GLU A 1 190 ? 56.774 -59.451 -8.458 1.00 79.31 190 GLU A N 1
ATOM 1447 C CA . GLU A 1 190 ? 55.472 -60.117 -8.489 1.00 79.31 190 GLU A CA 1
ATOM 1448 C C . GLU A 1 190 ? 54.337 -59.125 -8.185 1.00 79.31 190 GLU A C 1
ATOM 1450 O O . GLU A 1 190 ? 53.331 -59.100 -8.898 1.00 79.31 190 GLU A O 1
ATOM 1455 N N . ASN A 1 191 ? 54.521 -58.240 -7.199 1.00 75.94 191 ASN A N 1
ATOM 1456 C CA . ASN A 1 191 ? 53.562 -57.174 -6.906 1.00 75.94 191 ASN A CA 1
ATOM 1457 C C . ASN A 1 191 ? 53.487 -56.131 -8.031 1.00 75.94 191 ASN A C 1
ATOM 1459 O O . ASN A 1 191 ? 52.386 -55.709 -8.377 1.00 75.94 191 ASN A O 1
ATOM 1463 N N . LEU A 1 192 ? 54.609 -55.743 -8.647 1.00 71.44 192 LEU A N 1
ATOM 1464 C CA . LEU A 1 192 ? 54.628 -54.848 -9.812 1.00 71.44 192 LEU A CA 1
ATOM 1465 C C . LEU A 1 192 ? 53.978 -55.494 -11.037 1.00 71.44 192 LEU A C 1
ATOM 1467 O O . LEU A 1 192 ? 53.233 -54.823 -11.744 1.00 71.44 192 LEU A O 1
ATOM 1471 N N . LYS A 1 193 ? 54.187 -56.796 -11.266 1.00 73.38 193 LYS A N 1
ATOM 1472 C CA . LYS A 1 193 ? 53.512 -57.538 -12.340 1.00 73.38 193 LYS A CA 1
ATOM 1473 C C . LYS A 1 193 ? 51.999 -57.577 -12.105 1.00 73.38 193 LYS A C 1
ATOM 1475 O O . LYS A 1 193 ? 51.253 -57.266 -13.029 1.00 73.38 193 LYS A O 1
ATOM 1480 N N . LYS A 1 194 ? 51.531 -57.880 -10.886 1.00 75.38 194 LYS A N 1
ATOM 1481 C CA . LYS A 1 194 ? 50.088 -57.910 -10.562 1.00 75.38 194 LYS A CA 1
ATOM 1482 C C . LYS A 1 194 ? 49.456 -56.517 -10.640 1.00 75.38 194 LYS A C 1
ATOM 1484 O O . LYS A 1 194 ? 48.564 -56.304 -11.456 1.00 75.38 194 LYS A O 1
ATOM 1489 N N . THR A 1 195 ? 49.975 -55.553 -9.879 1.00 72.38 195 THR A N 1
ATOM 1490 C CA . THR A 1 195 ? 49.425 -54.185 -9.832 1.00 72.38 195 THR A CA 1
ATOM 1491 C C . THR A 1 195 ? 49.559 -53.454 -11.167 1.00 72.38 195 THR A C 1
ATOM 1493 O O . THR A 1 195 ? 48.608 -52.810 -11.595 1.00 72.38 195 THR A O 1
ATOM 1496 N N . GLY A 1 196 ? 50.679 -53.600 -11.884 1.00 71.69 196 GLY A N 1
ATOM 1497 C CA . GLY A 1 196 ? 50.854 -53.032 -13.222 1.00 71.69 196 GLY A CA 1
ATOM 1498 C C . GLY A 1 196 ? 49.910 -53.632 -14.264 1.00 71.69 196 GLY A C 1
ATOM 1499 O O . GLY A 1 196 ? 49.410 -52.897 -15.114 1.00 71.69 196 GLY A O 1
ATOM 1500 N N . THR A 1 197 ? 49.593 -54.929 -14.174 1.00 75.00 197 THR A N 1
ATOM 1501 C CA . THR A 1 197 ? 48.592 -55.549 -15.057 1.00 75.00 197 THR A CA 1
ATOM 1502 C C . THR A 1 197 ? 47.182 -55.048 -14.737 1.00 75.00 197 THR A C 1
ATOM 1504 O O . THR A 1 197 ? 46.449 -54.700 -15.658 1.00 75.00 197 THR A O 1
ATOM 1507 N N . GLU A 1 198 ? 46.800 -54.944 -13.462 1.00 73.38 198 GLU A N 1
ATOM 1508 C CA . GLU A 1 198 ? 45.481 -54.424 -13.065 1.00 73.38 198 GLU A CA 1
ATOM 1509 C C . GLU A 1 198 ? 45.301 -52.948 -13.440 1.00 73.38 198 GLU A C 1
ATOM 1511 O O . GLU A 1 198 ? 44.281 -52.583 -14.025 1.00 73.38 198 GLU A O 1
ATOM 1516 N N . TRP A 1 199 ? 46.308 -52.104 -13.190 1.00 73.00 199 TRP A N 1
ATOM 1517 C CA . TRP A 1 199 ? 46.264 -50.682 -13.548 1.00 73.00 199 TRP A CA 1
ATOM 1518 C C . TRP A 1 199 ? 46.251 -50.479 -15.068 1.00 73.00 199 TRP A C 1
ATOM 1520 O O . TRP A 1 199 ? 45.508 -49.639 -15.571 1.00 73.00 199 TRP A O 1
ATOM 1530 N N . SER A 1 200 ? 47.001 -51.297 -15.817 1.00 65.81 200 SER A N 1
ATOM 1531 C CA . SER A 1 200 ? 46.948 -51.315 -17.282 1.00 65.81 200 SER A CA 1
ATOM 1532 C C . SER A 1 200 ? 45.569 -51.743 -17.795 1.00 65.81 200 SER A C 1
ATOM 1534 O O . SER A 1 200 ? 45.014 -51.069 -18.660 1.00 65.81 200 SER A O 1
ATOM 1536 N N . GLN A 1 201 ? 44.966 -52.796 -17.229 1.00 78.00 201 GLN A N 1
ATOM 1537 C CA . GLN A 1 201 ? 43.613 -53.236 -17.589 1.00 78.00 201 GLN A CA 1
ATOM 1538 C C . GLN A 1 201 ? 42.545 -52.190 -17.247 1.00 78.00 201 GLN A C 1
ATOM 1540 O O . GLN A 1 201 ? 41.617 -51.997 -18.031 1.00 78.00 201 GLN A O 1
ATOM 1545 N N . GLN A 1 202 ? 42.663 -51.500 -16.110 1.00 79.75 202 GLN A N 1
ATOM 1546 C CA . GLN A 1 202 ? 41.725 -50.447 -15.725 1.00 79.75 202 GLN A CA 1
ATOM 1547 C C . GLN A 1 202 ? 41.864 -49.210 -16.622 1.00 79.75 202 GLN A C 1
ATOM 1549 O O . GLN A 1 202 ? 40.853 -48.718 -17.115 1.00 79.75 202 GLN A O 1
ATOM 1554 N N . ALA A 1 203 ? 43.091 -48.779 -16.934 1.00 73.88 203 ALA A N 1
ATOM 1555 C CA . ALA A 1 203 ? 43.341 -47.701 -17.890 1.00 73.88 203 ALA A CA 1
ATOM 1556 C C . ALA A 1 203 ? 42.886 -48.062 -19.318 1.00 73.88 203 ALA A C 1
ATOM 1558 O O . ALA A 1 203 ? 42.401 -47.195 -20.044 1.00 73.88 203 ALA A O 1
ATOM 1559 N N . LEU A 1 204 ? 42.993 -49.332 -19.728 1.00 73.50 204 LEU A N 1
ATOM 1560 C CA . LEU A 1 204 ? 42.431 -49.832 -20.988 1.00 73.50 204 LEU A CA 1
ATOM 1561 C C . LEU A 1 204 ? 40.899 -49.772 -20.988 1.00 73.50 204 LEU A C 1
ATOM 1563 O O . LEU A 1 204 ? 40.330 -49.284 -21.961 1.00 73.50 204 LEU A O 1
ATOM 1567 N N . ARG A 1 205 ? 40.236 -50.203 -19.904 1.00 80.62 205 ARG A N 1
ATOM 1568 C CA . ARG A 1 205 ? 38.771 -50.109 -19.766 1.00 80.62 205 ARG A CA 1
ATOM 1569 C C . ARG A 1 205 ? 38.293 -48.662 -19.806 1.00 80.62 205 ARG A C 1
ATOM 1571 O O . ARG A 1 205 ? 37.436 -48.346 -20.626 1.00 80.62 205 ARG A O 1
ATOM 1578 N N . GLU A 1 206 ? 38.908 -47.779 -19.023 1.00 82.00 206 GLU A N 1
ATOM 1579 C CA . GLU A 1 206 ? 38.595 -46.346 -19.019 1.00 82.00 206 GLU A CA 1
ATOM 1580 C C . GLU A 1 206 ? 38.809 -45.724 -20.409 1.00 82.00 206 GLU A C 1
ATOM 1582 O O . GLU A 1 206 ? 37.931 -45.026 -20.905 1.00 82.00 206 GLU A O 1
ATOM 1587 N N . ASN A 1 207 ? 39.899 -46.054 -21.113 1.00 75.94 207 ASN A N 1
ATOM 1588 C CA . ASN A 1 207 ? 40.088 -45.613 -22.500 1.00 75.94 207 ASN A CA 1
ATOM 1589 C C . ASN A 1 207 ? 39.030 -46.183 -23.459 1.00 75.94 207 ASN A C 1
ATOM 1591 O O . ASN A 1 207 ? 38.597 -45.469 -24.361 1.00 75.94 207 ASN A O 1
ATOM 1595 N N . THR A 1 208 ? 38.582 -47.434 -23.295 1.00 82.00 208 THR A N 1
ATOM 1596 C CA . THR A 1 208 ? 37.485 -47.970 -24.120 1.00 82.00 208 THR A CA 1
ATOM 1597 C C . THR A 1 208 ? 36.148 -47.299 -23.813 1.00 82.00 208 THR A C 1
ATOM 1599 O O . THR A 1 208 ? 35.420 -46.984 -24.748 1.00 82.00 208 THR A O 1
ATOM 1602 N N . GLU A 1 209 ? 35.844 -46.997 -22.551 1.00 84.88 209 GLU A N 1
ATOM 1603 C CA . GLU A 1 209 ? 34.627 -46.280 -22.149 1.00 84.88 209 GLU A CA 1
ATOM 1604 C C . GLU A 1 209 ? 34.649 -44.819 -22.621 1.00 84.88 209 GLU A C 1
ATOM 1606 O O . GLU A 1 209 ? 33.669 -44.343 -23.196 1.00 84.88 209 GLU A O 1
ATOM 1611 N N . LEU A 1 210 ? 35.782 -44.123 -22.485 1.00 84.88 210 LEU A N 1
ATOM 1612 C CA . LEU A 1 210 ? 35.989 -42.780 -23.036 1.00 84.88 210 LEU A CA 1
ATOM 1613 C C . LEU A 1 210 ? 35.882 -42.772 -24.566 1.00 84.88 210 LEU A C 1
ATOM 1615 O O . LEU A 1 210 ? 35.270 -41.872 -25.133 1.00 84.88 210 LEU A O 1
ATOM 1619 N N . LYS A 1 211 ? 36.402 -43.793 -25.255 1.00 89.75 211 LYS A N 1
ATOM 1620 C CA . LYS A 1 211 ? 36.306 -43.893 -26.719 1.00 89.75 211 LYS A CA 1
ATOM 1621 C C . LYS A 1 211 ? 34.900 -44.259 -27.203 1.00 89.75 211 LYS A C 1
ATOM 1623 O O . LYS A 1 211 ? 34.470 -43.755 -28.238 1.00 89.75 211 LYS A O 1
ATOM 1628 N N . VAL A 1 212 ? 34.163 -45.087 -26.459 1.00 89.81 212 VAL A N 1
ATOM 1629 C CA . VAL A 1 212 ? 32.741 -45.372 -26.722 1.00 89.81 212 VAL A CA 1
ATOM 1630 C C . VAL A 1 212 ? 31.895 -44.125 -26.479 1.00 89.81 212 VAL A C 1
ATOM 1632 O O . VAL A 1 212 ? 31.121 -43.755 -27.355 1.00 89.81 212 VAL A O 1
ATOM 1635 N N . THR A 1 213 ? 32.078 -43.428 -25.355 1.00 82.94 213 THR A N 1
ATOM 1636 C CA . THR A 1 213 ? 31.335 -42.191 -25.055 1.00 82.94 213 THR A CA 1
ATOM 1637 C C . THR A 1 213 ? 31.683 -41.048 -26.010 1.00 82.94 213 THR A C 1
ATOM 1639 O O . THR A 1 213 ? 30.786 -40.315 -26.424 1.00 82.94 213 THR A O 1
ATOM 1642 N N . GLN A 1 214 ? 32.940 -40.936 -26.451 1.00 90.69 214 GLN A N 1
ATOM 1643 C CA . GLN A 1 214 ? 33.323 -40.045 -27.548 1.00 90.69 214 GLN A CA 1
ATOM 1644 C C . GLN A 1 214 ? 32.572 -40.413 -28.835 1.00 90.69 214 GLN A C 1
ATOM 1646 O O . GLN A 1 214 ? 31.953 -39.544 -29.439 1.00 90.69 214 GLN A O 1
ATOM 1651 N N . MET A 1 215 ? 32.564 -41.688 -29.238 1.00 86.50 215 MET A N 1
ATOM 1652 C CA . MET A 1 215 ? 31.859 -42.141 -30.444 1.00 86.50 215 MET A CA 1
ATOM 1653 C C . MET A 1 215 ? 30.341 -41.914 -30.375 1.00 86.50 215 MET A C 1
ATOM 1655 O O . MET A 1 215 ? 29.745 -41.506 -31.374 1.00 86.50 215 MET A O 1
ATOM 1659 N N . THR A 1 216 ? 29.699 -42.123 -29.219 1.00 85.25 216 THR A N 1
ATOM 1660 C CA . THR A 1 216 ? 28.266 -41.822 -29.053 1.00 85.25 216 THR A CA 1
ATOM 1661 C C . THR A 1 216 ? 28.003 -40.320 -29.100 1.00 85.25 216 THR A C 1
ATOM 1663 O O . THR A 1 216 ? 27.095 -39.899 -29.810 1.00 85.25 216 THR A O 1
ATOM 1666 N N . MET A 1 217 ? 28.832 -39.498 -28.446 1.00 82.44 217 MET A N 1
ATOM 1667 C CA . MET A 1 217 ? 28.728 -38.034 -28.514 1.00 82.44 217 MET A CA 1
ATOM 1668 C C . MET A 1 217 ? 28.972 -37.505 -29.933 1.00 82.44 217 MET A C 1
ATOM 1670 O O . MET A 1 217 ? 28.250 -36.628 -30.396 1.00 82.44 217 MET A O 1
ATOM 1674 N N . GLU A 1 218 ? 29.934 -38.057 -30.675 1.00 86.12 218 GLU A N 1
ATOM 1675 C CA . GLU A 1 218 ? 30.155 -37.723 -32.085 1.00 86.12 218 GLU A CA 1
ATOM 1676 C C . GLU A 1 218 ? 28.971 -38.130 -32.971 1.00 86.12 218 GLU A C 1
ATOM 1678 O O . GLU A 1 218 ? 28.628 -37.405 -33.909 1.00 86.12 218 GLU A O 1
ATOM 1683 N N . HIS A 1 219 ? 28.328 -39.268 -32.691 1.00 91.25 219 HIS A N 1
ATOM 1684 C CA . HIS A 1 219 ? 27.118 -39.690 -33.393 1.00 91.25 219 HIS A CA 1
ATOM 1685 C C . HIS A 1 219 ? 25.930 -38.765 -33.083 1.00 91.25 219 HIS A C 1
ATOM 1687 O O . HIS A 1 219 ? 25.231 -38.337 -34.002 1.00 91.25 219 HIS A O 1
ATOM 1693 N N . GLU A 1 220 ? 25.732 -38.390 -31.818 1.00 89.00 220 GLU A N 1
ATOM 1694 C CA . GLU A 1 220 ? 24.707 -37.426 -31.412 1.00 89.00 220 GLU A CA 1
ATOM 1695 C C . GLU A 1 220 ? 24.960 -36.040 -32.014 1.00 89.00 220 GLU A C 1
ATOM 1697 O O . GLU A 1 220 ? 24.049 -35.460 -32.598 1.00 89.00 220 GLU A O 1
ATOM 1702 N N . LEU A 1 221 ? 26.199 -35.540 -32.006 1.00 85.81 221 LEU A N 1
ATOM 1703 C CA . LEU A 1 221 ? 26.566 -34.290 -32.679 1.00 85.81 221 LEU A CA 1
ATOM 1704 C C . LEU A 1 221 ? 26.332 -34.356 -34.196 1.00 85.81 221 LEU A C 1
ATOM 1706 O O . LEU A 1 221 ? 25.854 -33.382 -34.777 1.00 85.81 221 LEU A O 1
ATOM 1710 N N . LYS A 1 222 ? 26.605 -35.490 -34.856 1.00 90.31 222 LYS A N 1
ATOM 1711 C CA . LYS A 1 222 ? 26.258 -35.701 -36.277 1.00 90.31 222 LYS A CA 1
ATOM 1712 C C . LYS A 1 222 ? 24.738 -35.702 -36.494 1.00 90.31 222 LYS A C 1
ATOM 1714 O O . LYS A 1 222 ? 24.269 -35.111 -37.467 1.00 90.31 222 LYS A O 1
ATOM 1719 N N . LYS A 1 223 ? 23.960 -36.295 -35.581 1.00 90.81 223 LYS A N 1
ATOM 1720 C CA . LYS A 1 223 ? 22.488 -36.290 -35.611 1.00 90.81 223 LYS A CA 1
ATOM 1721 C C . LYS A 1 223 ? 21.918 -34.880 -35.420 1.00 90.81 223 LYS A C 1
ATOM 1723 O O . LYS A 1 223 ? 21.106 -34.458 -36.240 1.00 90.81 223 LYS A O 1
ATOM 1728 N N . TYR A 1 224 ? 22.387 -34.132 -34.420 1.00 88.62 224 TYR A N 1
ATOM 1729 C CA . TYR A 1 224 ? 21.972 -32.747 -34.181 1.00 88.62 224 TYR A CA 1
ATOM 1730 C C . TYR A 1 224 ? 22.390 -31.817 -35.324 1.00 88.62 224 TYR A C 1
ATOM 1732 O O . TYR A 1 224 ? 21.572 -31.019 -35.766 1.00 88.62 224 TYR A O 1
ATOM 1740 N N . ARG A 1 225 ? 23.595 -31.970 -35.897 1.00 90.44 225 ARG A N 1
ATOM 1741 C CA . ARG A 1 225 ? 23.992 -31.246 -37.123 1.00 90.44 225 ARG A CA 1
ATOM 1742 C C . ARG A 1 225 ? 23.062 -31.545 -38.297 1.00 90.44 225 ARG A C 1
ATOM 1744 O O . ARG A 1 225 ? 22.693 -30.623 -39.012 1.00 90.44 225 ARG A O 1
ATOM 1751 N N . LYS A 1 226 ? 22.649 -32.805 -38.493 1.00 91.94 226 LYS A N 1
ATOM 1752 C CA . LYS A 1 226 ? 21.688 -33.166 -39.550 1.00 91.94 226 LYS A CA 1
ATOM 1753 C C . LYS A 1 226 ? 20.302 -32.555 -39.305 1.00 91.94 226 LYS A C 1
ATOM 1755 O O . LYS A 1 226 ? 19.666 -32.138 -40.265 1.00 91.94 226 LYS A O 1
ATOM 1760 N N . GLN A 1 227 ? 19.849 -32.493 -38.052 1.00 87.56 227 GLN A N 1
ATOM 1761 C CA . GLN A 1 227 ? 18.587 -31.844 -37.678 1.00 87.56 227 GLN A CA 1
ATOM 1762 C C . GLN A 1 227 ? 18.647 -30.320 -37.853 1.00 87.56 227 GLN A C 1
ATOM 1764 O O . GLN A 1 227 ? 17.715 -29.751 -38.409 1.00 87.56 227 GLN A O 1
ATOM 1769 N N . LEU A 1 228 ? 19.755 -29.680 -37.465 1.00 88.19 228 LEU A N 1
ATOM 1770 C CA . LEU A 1 228 ? 19.988 -28.250 -37.678 1.00 88.19 228 LEU A CA 1
ATOM 1771 C C . LEU A 1 228 ? 19.997 -27.913 -39.176 1.00 88.19 228 LEU A C 1
ATOM 1773 O O . LEU A 1 228 ? 19.213 -27.081 -39.606 1.00 88.19 228 LEU A O 1
ATOM 1777 N N . LEU A 1 229 ? 20.770 -28.650 -39.981 1.00 91.25 229 LEU A N 1
ATOM 1778 C CA . LEU A 1 229 ? 20.789 -28.515 -41.444 1.00 91.25 229 LEU A CA 1
ATOM 1779 C C . LEU A 1 229 ? 19.427 -28.779 -42.102 1.00 91.25 229 LEU A C 1
ATOM 1781 O O . LEU A 1 229 ? 19.192 -28.315 -43.214 1.00 91.25 229 LEU A O 1
ATOM 1785 N N . GLN A 1 230 ? 18.545 -29.565 -41.478 1.00 91.25 230 GLN A N 1
ATOM 1786 C CA . GLN A 1 230 ? 17.179 -29.726 -41.972 1.00 91.25 230 GLN A CA 1
ATOM 1787 C C . GLN A 1 230 ? 16.332 -28.498 -41.627 1.00 91.25 230 GLN A C 1
ATOM 1789 O O . GLN A 1 230 ? 15.742 -27.920 -42.528 1.00 91.25 230 GLN A O 1
ATOM 1794 N N . ALA A 1 231 ? 16.359 -28.039 -40.373 1.00 85.50 231 ALA A N 1
ATOM 1795 C CA . ALA A 1 231 ? 15.647 -26.835 -39.949 1.00 85.50 231 ALA A CA 1
ATOM 1796 C C . ALA A 1 231 ? 16.113 -25.570 -40.699 1.00 85.50 231 ALA A C 1
ATOM 1798 O O . ALA A 1 231 ? 15.295 -24.718 -41.030 1.00 85.50 231 ALA A O 1
ATOM 1799 N N . GLU A 1 232 ? 17.404 -25.460 -41.024 1.00 86.56 232 GLU A N 1
ATOM 1800 C CA . GLU A 1 232 ? 17.963 -24.394 -41.866 1.00 86.56 232 GLU A CA 1
ATOM 1801 C C . GLU A 1 232 ? 17.404 -24.439 -43.295 1.00 86.56 232 GLU A C 1
ATOM 1803 O O . GLU A 1 232 ? 17.038 -23.394 -43.832 1.00 86.56 232 GLU A O 1
ATOM 1808 N N . ARG A 1 233 ? 17.280 -25.632 -43.899 1.00 92.00 233 ARG A N 1
ATOM 1809 C CA . ARG A 1 233 ? 16.647 -25.804 -45.220 1.00 92.00 233 ARG A CA 1
ATOM 1810 C C . ARG A 1 233 ? 15.155 -25.510 -45.182 1.00 92.00 233 ARG A C 1
ATOM 1812 O O . ARG A 1 233 ? 14.665 -24.827 -46.073 1.00 92.00 233 ARG A O 1
ATOM 1819 N N . ASP A 1 234 ? 14.450 -25.979 -44.159 1.00 88.12 234 ASP A N 1
ATOM 1820 C CA . ASP A 1 234 ? 13.016 -25.734 -43.999 1.00 88.12 234 ASP A CA 1
ATOM 1821 C C . ASP A 1 234 ? 12.759 -24.225 -43.808 1.00 88.12 234 ASP A C 1
ATOM 1823 O O . ASP A 1 234 ? 11.871 -23.657 -44.436 1.00 88.12 234 ASP A O 1
ATOM 1827 N N . LEU A 1 235 ? 13.602 -23.530 -43.034 1.00 86.00 235 LEU A N 1
ATOM 1828 C CA . LEU A 1 235 ? 13.552 -22.075 -42.859 1.00 86.00 235 LEU A CA 1
ATOM 1829 C C . LEU A 1 235 ? 13.935 -21.306 -44.136 1.00 86.00 235 LEU A C 1
ATOM 1831 O O . LEU A 1 235 ? 13.344 -20.262 -44.412 1.00 86.00 235 LEU A O 1
ATOM 1835 N N . GLN A 1 236 ? 14.881 -21.803 -44.938 1.00 90.25 236 GLN A N 1
ATOM 1836 C CA . GLN A 1 236 ? 15.157 -21.261 -46.275 1.00 90.25 236 GLN A CA 1
ATOM 1837 C C . GLN A 1 236 ? 13.964 -21.455 -47.220 1.00 90.25 236 GLN A C 1
ATOM 1839 O O . GLN A 1 236 ? 13.601 -20.511 -47.918 1.00 90.25 236 GLN A O 1
ATOM 1844 N N . ALA A 1 237 ? 13.306 -22.617 -47.193 1.00 88.25 237 ALA A N 1
ATOM 1845 C CA . ALA A 1 237 ? 12.107 -22.886 -47.981 1.00 88.25 237 ALA A CA 1
ATOM 1846 C C . ALA A 1 237 ? 10.934 -21.982 -47.563 1.00 88.25 237 ALA A C 1
ATOM 1848 O O . ALA A 1 237 ? 10.289 -21.395 -48.427 1.00 88.25 237 ALA A O 1
ATOM 1849 N N . TYR A 1 238 ? 10.700 -21.774 -46.261 1.00 87.25 238 TYR A N 1
ATOM 1850 C CA . TYR A 1 238 ? 9.696 -20.814 -45.785 1.00 87.25 238 TYR A CA 1
ATOM 1851 C C . TYR A 1 238 ? 10.032 -19.369 -46.177 1.00 87.25 238 TYR A C 1
ATOM 1853 O O . TYR A 1 238 ? 9.135 -18.623 -46.564 1.00 87.25 238 TYR A O 1
ATOM 1861 N N . LYS A 1 239 ? 11.311 -18.966 -46.138 1.00 88.06 239 LYS A N 1
ATOM 1862 C CA . LYS A 1 239 ? 11.740 -17.645 -46.632 1.00 88.06 239 LYS A CA 1
ATOM 1863 C C . LYS A 1 239 ? 11.494 -17.486 -48.131 1.00 88.06 239 LYS A C 1
ATOM 1865 O O . LYS A 1 239 ? 10.959 -16.457 -48.527 1.00 88.06 239 LYS A O 1
ATOM 1870 N N . GLN A 1 240 ? 11.819 -18.497 -48.937 1.00 88.69 240 GLN A N 1
ATOM 1871 C CA . GLN A 1 240 ? 11.544 -18.499 -50.377 1.00 88.69 240 GLN A CA 1
ATOM 1872 C C . GLN A 1 240 ? 10.041 -18.451 -50.663 1.00 88.69 240 GLN A C 1
ATOM 1874 O O . GLN A 1 240 ? 9.613 -17.637 -51.469 1.00 88.69 240 GLN A O 1
ATOM 1879 N N . GLN A 1 241 ? 9.221 -19.230 -49.953 1.00 87.31 241 GLN A N 1
ATOM 1880 C CA . GLN A 1 241 ? 7.762 -19.165 -50.077 1.00 87.31 241 GLN A CA 1
ATOM 1881 C C . GLN A 1 241 ? 7.221 -17.778 -49.706 1.00 87.31 241 GLN A C 1
ATOM 1883 O O . GLN A 1 241 ? 6.387 -17.239 -50.428 1.00 87.31 241 GLN A O 1
ATOM 1888 N N . LEU A 1 242 ? 7.709 -17.165 -48.622 1.00 82.06 242 LEU A N 1
ATOM 1889 C CA . LEU A 1 242 ? 7.288 -15.821 -48.217 1.00 82.06 242 LEU A CA 1
ATOM 1890 C C . LEU A 1 242 ? 7.727 -14.751 -49.230 1.00 82.06 242 LEU A C 1
ATOM 1892 O O . LEU A 1 242 ? 6.942 -13.857 -49.538 1.00 82.06 242 LEU A O 1
ATOM 1896 N N . GLN A 1 243 ? 8.935 -14.868 -49.791 1.00 84.56 243 GLN A N 1
ATOM 1897 C CA . GLN A 1 243 ? 9.418 -14.017 -50.883 1.00 84.56 243 GLN A CA 1
ATOM 1898 C C . GLN A 1 243 ? 8.581 -14.205 -52.152 1.00 84.56 243 GLN A C 1
ATOM 1900 O O . GLN A 1 243 ? 8.116 -13.220 -52.709 1.00 84.56 243 GLN A O 1
ATOM 1905 N N . GLU A 1 244 ? 8.281 -15.439 -52.558 1.00 86.19 244 GLU A N 1
ATOM 1906 C CA . GLU A 1 244 ? 7.372 -15.722 -53.671 1.00 86.19 244 GLU A CA 1
ATOM 1907 C C . GLU A 1 244 ? 5.962 -15.170 -53.431 1.00 86.19 244 GLU A C 1
ATOM 1909 O O . GLU A 1 244 ? 5.321 -14.706 -54.370 1.00 86.19 244 GLU A O 1
ATOM 1914 N N . HIS A 1 245 ? 5.443 -15.231 -52.202 1.00 78.31 245 HIS A N 1
ATOM 1915 C CA . HIS A 1 245 ? 4.147 -14.646 -51.861 1.00 78.31 245 HIS A CA 1
ATOM 1916 C C . HIS A 1 245 ? 4.190 -13.116 -51.922 1.00 78.31 245 HIS A C 1
ATOM 1918 O O . HIS A 1 245 ? 3.291 -12.524 -52.518 1.00 78.31 245 HIS A O 1
ATOM 1924 N N . ALA A 1 246 ? 5.243 -12.484 -51.397 1.00 78.50 246 ALA A N 1
ATOM 1925 C CA . ALA A 1 246 ? 5.460 -11.044 -51.511 1.00 78.50 246 ALA A CA 1
ATOM 1926 C C . ALA A 1 246 ? 5.611 -10.606 -52.978 1.00 78.50 246 ALA A C 1
ATOM 1928 O O . ALA A 1 246 ? 4.953 -9.660 -53.398 1.00 78.50 246 ALA A O 1
ATOM 1929 N N . GLU A 1 247 ? 6.377 -11.339 -53.789 1.00 82.12 247 GLU A N 1
ATOM 1930 C CA . GLU A 1 247 ? 6.500 -11.109 -55.231 1.00 82.12 247 GLU A CA 1
ATOM 1931 C C . GLU A 1 247 ? 5.181 -11.318 -55.975 1.00 82.12 247 GLU A C 1
ATOM 1933 O O . GLU A 1 247 ? 4.878 -10.553 -56.880 1.00 82.12 247 GLU A O 1
ATOM 1938 N N . LYS A 1 248 ? 4.379 -12.334 -55.631 1.00 83.38 248 LYS A N 1
ATOM 1939 C CA . LYS A 1 248 ? 3.058 -12.559 -56.246 1.00 83.38 248 LYS A CA 1
ATOM 1940 C C . LYS A 1 248 ? 2.076 -11.445 -55.880 1.00 83.38 248 LYS A C 1
ATOM 1942 O O . LYS A 1 248 ? 1.251 -11.084 -56.712 1.00 83.38 248 LYS A O 1
ATOM 1947 N N . VAL A 1 249 ? 2.168 -10.887 -54.671 1.00 79.69 249 VAL A N 1
ATOM 1948 C CA . VAL A 1 249 ? 1.382 -9.719 -54.240 1.00 79.69 249 VAL A CA 1
ATOM 1949 C C . VAL A 1 249 ? 1.867 -8.446 -54.943 1.00 79.69 249 VAL A C 1
ATOM 1951 O O . VAL A 1 249 ? 1.052 -7.739 -55.526 1.00 79.69 249 VAL A O 1
ATOM 1954 N N . GLN A 1 250 ? 3.178 -8.194 -54.997 1.00 78.81 250 GLN A N 1
ATOM 1955 C CA . GLN A 1 250 ? 3.746 -7.059 -55.733 1.00 78.81 250 GLN A CA 1
ATOM 1956 C C . GLN A 1 250 ? 3.466 -7.140 -57.235 1.00 78.81 250 GLN A C 1
ATOM 1958 O O . GLN A 1 250 ? 3.083 -6.133 -57.814 1.00 78.81 250 GLN A O 1
ATOM 1963 N N . LYS A 1 251 ? 3.578 -8.320 -57.859 1.00 78.69 251 LYS A N 1
ATOM 1964 C CA . LYS A 1 251 ? 3.203 -8.538 -59.265 1.00 78.69 251 LYS A CA 1
ATOM 1965 C C . LYS A 1 251 ? 1.719 -8.277 -59.480 1.00 78.69 251 LYS A C 1
ATOM 1967 O O . LYS A 1 251 ? 1.397 -7.539 -60.389 1.00 78.69 251 LYS A O 1
ATOM 1972 N N . ARG A 1 252 ? 0.822 -8.745 -58.602 1.00 75.31 252 ARG A N 1
ATOM 1973 C CA . ARG A 1 252 ? -0.611 -8.400 -58.691 1.00 75.31 252 ARG A CA 1
ATOM 1974 C C . ARG A 1 252 ? -0.865 -6.899 -58.597 1.00 75.31 252 ARG A C 1
ATOM 1976 O O . ARG A 1 252 ? -1.607 -6.387 -59.420 1.00 75.31 252 ARG A O 1
ATOM 1983 N N . HIS A 1 253 ? -0.238 -6.192 -57.658 1.00 72.00 253 HIS A N 1
ATOM 1984 C CA . HIS A 1 253 ? -0.395 -4.738 -57.555 1.00 72.00 253 HIS A CA 1
ATOM 1985 C C . HIS A 1 253 ? 0.260 -3.983 -58.720 1.00 72.00 253 HIS A C 1
ATOM 1987 O O . HIS A 1 253 ? -0.278 -2.971 -59.152 1.00 72.00 253 HIS A O 1
ATOM 1993 N N . ALA A 1 254 ? 1.373 -4.476 -59.267 1.00 75.81 254 ALA A N 1
ATOM 1994 C CA . ALA A 1 254 ? 2.011 -3.914 -60.455 1.00 75.81 254 ALA A CA 1
ATOM 1995 C C . ALA A 1 254 ? 1.197 -4.187 -61.730 1.00 75.81 254 ALA A C 1
ATOM 1997 O O . ALA A 1 254 ? 1.051 -3.286 -62.543 1.00 75.81 254 ALA A O 1
ATOM 1998 N N . ASP A 1 255 ? 0.619 -5.381 -61.880 1.00 76.50 255 ASP A N 1
ATOM 1999 C CA . ASP A 1 255 ? -0.276 -5.759 -62.977 1.00 76.50 255 ASP A CA 1
ATOM 2000 C C . ASP A 1 255 ? -1.602 -4.987 -62.893 1.00 76.50 255 ASP A C 1
ATOM 2002 O O . ASP A 1 255 ? -2.146 -4.584 -63.914 1.00 76.50 255 ASP A O 1
ATOM 2006 N N . GLU A 1 256 ? -2.124 -4.747 -61.687 1.00 77.94 256 GLU A N 1
ATOM 2007 C CA . GLU A 1 256 ? -3.339 -3.961 -61.443 1.00 77.94 256 GLU A CA 1
ATOM 2008 C C . GLU A 1 256 ? -3.098 -2.460 -61.657 1.00 77.94 256 GLU A C 1
ATOM 2010 O O . GLU A 1 256 ? -3.912 -1.807 -62.307 1.00 77.94 256 GLU A O 1
ATOM 2015 N N . ALA A 1 257 ? -1.950 -1.927 -61.225 1.00 75.06 257 ALA A N 1
ATOM 2016 C CA . ALA A 1 257 ? -1.526 -0.562 -61.534 1.00 75.06 257 ALA A CA 1
ATOM 2017 C C . ALA A 1 257 ? -1.246 -0.375 -63.033 1.00 75.06 257 ALA A C 1
ATOM 2019 O O . ALA A 1 257 ? -1.718 0.592 -63.623 1.00 75.06 257 ALA A O 1
ATOM 2020 N N . LEU A 1 258 ? -0.548 -1.319 -63.676 1.00 77.44 258 LEU A N 1
ATOM 2021 C CA . LEU A 1 258 ? -0.307 -1.309 -65.119 1.00 77.44 258 LEU A CA 1
ATOM 2022 C C . LEU A 1 258 ? -1.615 -1.451 -65.895 1.00 77.44 258 LEU A C 1
ATOM 2024 O O . LEU A 1 258 ? -1.772 -0.806 -66.921 1.00 77.44 258 LEU A O 1
ATOM 2028 N N . LYS A 1 259 ? -2.571 -2.252 -65.417 1.00 79.06 259 LYS A N 1
ATOM 2029 C CA . LYS A 1 259 ? -3.892 -2.367 -66.039 1.00 79.06 259 LYS A CA 1
ATOM 2030 C C . LYS A 1 259 ? -4.705 -1.087 -65.875 1.00 79.06 259 LYS A C 1
ATOM 2032 O O . LYS A 1 259 ? -5.276 -0.637 -66.857 1.00 79.06 259 LYS A O 1
ATOM 2037 N N . ALA A 1 260 ? -4.712 -0.473 -64.692 1.00 80.50 260 ALA A N 1
ATOM 2038 C CA . ALA A 1 260 ? -5.346 0.825 -64.474 1.00 80.50 260 ALA A CA 1
ATOM 2039 C C . ALA A 1 260 ? -4.714 1.916 -65.354 1.00 80.50 260 ALA A C 1
ATOM 2041 O O . ALA A 1 260 ? -5.431 2.739 -65.916 1.00 80.50 260 ALA A O 1
ATOM 2042 N N . GLU A 1 261 ? -3.393 1.891 -65.535 1.00 81.94 261 GLU A N 1
ATOM 2043 C CA . GLU A 1 261 ? -2.691 2.830 -66.409 1.00 81.94 261 GLU A CA 1
ATOM 2044 C C . GLU A 1 261 ? -2.917 2.524 -67.895 1.00 81.94 261 GLU A C 1
ATOM 2046 O O . GLU A 1 261 ? -3.131 3.440 -68.675 1.00 81.94 261 GLU A O 1
ATOM 2051 N N . VAL A 1 262 ? -2.985 1.255 -68.305 1.00 78.31 262 VAL A N 1
ATOM 2052 C CA . VAL A 1 262 ? -3.385 0.856 -69.665 1.00 78.31 262 VAL A CA 1
ATOM 2053 C C . VAL A 1 262 ? -4.842 1.221 -69.944 1.00 78.31 262 VAL A C 1
ATOM 2055 O O . VAL A 1 262 ? -5.143 1.635 -71.056 1.00 78.31 262 VAL A O 1
ATOM 2058 N N . ASP A 1 263 ? -5.745 1.115 -68.971 1.00 81.38 263 ASP A N 1
ATOM 2059 C CA . ASP A 1 263 ? -7.149 1.498 -69.133 1.00 81.38 263 ASP A CA 1
ATOM 2060 C C . ASP A 1 263 ? -7.316 3.034 -69.144 1.00 81.38 263 ASP A C 1
ATOM 2062 O O . ASP A 1 263 ? -8.101 3.547 -69.941 1.00 81.38 263 ASP A O 1
ATOM 2066 N N . ARG A 1 264 ? -6.499 3.792 -68.394 1.00 85.38 264 ARG A N 1
ATOM 2067 C CA . ARG A 1 264 ? -6.365 5.258 -68.550 1.00 85.38 264 ARG A CA 1
ATOM 2068 C C . ARG A 1 264 ? -5.775 5.650 -69.898 1.00 85.38 264 ARG A C 1
ATOM 2070 O O . ARG A 1 264 ? -6.293 6.554 -70.539 1.00 85.38 264 ARG A O 1
ATOM 2077 N N . LEU A 1 265 ? -4.714 4.980 -70.345 1.00 83.31 265 LEU A N 1
ATOM 2078 C CA . LEU A 1 265 ? -4.093 5.222 -71.647 1.00 83.31 265 LEU A CA 1
ATOM 2079 C C . LEU A 1 265 ? -5.028 4.825 -72.790 1.00 83.31 265 LEU A C 1
ATOM 2081 O O . LEU A 1 265 ? -5.010 5.487 -73.816 1.00 83.31 265 LEU A O 1
ATOM 2085 N N . ARG A 1 266 ? -5.887 3.813 -72.615 1.00 80.25 266 ARG A N 1
ATOM 2086 C CA . ARG A 1 266 ? -6.985 3.495 -73.540 1.00 80.25 266 ARG A CA 1
ATOM 2087 C C . ARG A 1 266 ? -8.038 4.587 -73.559 1.00 80.25 266 ARG A C 1
ATOM 2089 O O . ARG A 1 266 ? -8.401 5.001 -74.644 1.00 80.25 266 ARG A O 1
ATOM 2096 N N . GLN A 1 267 ? -8.486 5.091 -72.410 1.00 80.62 267 GLN A N 1
ATOM 2097 C CA . GLN A 1 267 ? -9.417 6.226 -72.367 1.00 80.62 267 GLN A CA 1
ATOM 2098 C C . GLN A 1 267 ? -8.804 7.472 -73.018 1.00 80.62 267 GLN A C 1
ATOM 2100 O O . GLN A 1 267 ? -9.428 8.076 -73.880 1.00 80.62 267 GLN A O 1
ATOM 2105 N N . ALA A 1 268 ? -7.546 7.789 -72.707 1.00 82.50 268 ALA A N 1
ATOM 2106 C CA . ALA A 1 268 ? -6.811 8.883 -73.331 1.00 82.50 268 ALA A CA 1
ATOM 2107 C C . ALA A 1 268 ? -6.571 8.656 -74.834 1.00 82.50 268 ALA A C 1
ATOM 2109 O O . ALA A 1 268 ? -6.591 9.622 -75.588 1.00 82.50 268 ALA A O 1
ATOM 2110 N N . LEU A 1 269 ? -6.366 7.413 -75.287 1.00 78.25 269 LEU A N 1
ATOM 2111 C CA . LEU A 1 269 ? -6.275 7.064 -76.707 1.00 78.25 269 LEU A CA 1
ATOM 2112 C C . LEU A 1 269 ? -7.634 7.137 -77.396 1.00 78.25 269 LEU A C 1
ATOM 2114 O O . LEU A 1 269 ? -7.684 7.691 -78.477 1.00 78.25 269 LEU A O 1
ATOM 2118 N N . GLU A 1 270 ? -8.728 6.678 -76.791 1.00 81.31 270 GLU A N 1
ATOM 2119 C CA . GLU A 1 270 ? -10.083 6.829 -77.332 1.00 81.31 270 GLU A CA 1
ATOM 2120 C C . GLU A 1 270 ? -10.488 8.305 -77.411 1.00 81.31 270 GLU A C 1
ATOM 2122 O O . GLU A 1 270 ? -11.056 8.739 -78.409 1.00 81.31 270 GLU A O 1
ATOM 2127 N N . ASP A 1 271 ? -10.173 9.104 -76.391 1.00 81.06 271 ASP A N 1
ATOM 2128 C CA . ASP A 1 271 ? -10.395 10.550 -76.403 1.00 81.06 271 ASP A CA 1
ATOM 2129 C C . ASP A 1 271 ? -9.485 11.245 -77.420 1.00 81.06 271 ASP A C 1
ATOM 2131 O O . ASP A 1 271 ? -9.927 12.168 -78.103 1.00 81.06 271 ASP A O 1
ATOM 2135 N N . ARG A 1 272 ? -8.246 10.770 -77.604 1.00 77.62 272 ARG A N 1
ATOM 2136 C CA . ARG A 1 272 ? -7.355 11.239 -78.674 1.00 77.62 272 ARG A CA 1
ATOM 2137 C C . ARG A 1 272 ? -7.771 10.753 -80.054 1.00 77.62 272 ARG A C 1
ATOM 2139 O O . ARG A 1 272 ? -7.553 11.490 -80.997 1.00 77.62 272 ARG A O 1
ATOM 2146 N N . GLU A 1 273 ? -8.404 9.597 -80.199 1.00 78.81 273 GLU A N 1
ATOM 2147 C CA . GLU A 1 273 ? -8.984 9.099 -81.449 1.00 78.81 273 GLU A CA 1
ATOM 2148 C C . GLU A 1 273 ? -10.254 9.878 -81.798 1.00 78.81 273 GLU A C 1
ATOM 2150 O O . GLU A 1 273 ? -10.441 10.231 -82.957 1.00 78.81 273 GLU A O 1
ATOM 2155 N N . ARG A 1 274 ? -11.078 10.252 -80.809 1.00 79.12 274 ARG A N 1
ATOM 2156 C CA . ARG A 1 274 ? -12.193 11.201 -80.987 1.00 79.12 274 ARG A CA 1
ATOM 2157 C C . ARG A 1 274 ? -11.677 12.585 -81.385 1.00 79.12 274 ARG A C 1
ATOM 2159 O O . ARG A 1 274 ? -12.167 13.145 -82.360 1.00 79.12 274 ARG A O 1
ATOM 2166 N N . GLN A 1 275 ? -10.656 13.103 -80.697 1.00 78.62 275 GLN A N 1
ATOM 2167 C CA . GLN A 1 275 ? -10.001 14.370 -81.049 1.00 78.62 275 GLN A CA 1
ATOM 2168 C C . GLN A 1 275 ? -9.309 14.295 -82.415 1.00 78.62 275 GLN A C 1
ATOM 2170 O O . GLN A 1 275 ? -9.353 15.268 -83.152 1.00 78.62 275 GLN A O 1
ATOM 2175 N N . LEU A 1 276 ? -8.709 13.163 -82.794 1.00 76.06 276 LEU A N 1
ATOM 2176 C CA . LEU A 1 276 ? -8.100 12.959 -84.109 1.00 76.06 276 LEU A CA 1
ATOM 2177 C C . LEU A 1 276 ? -9.152 12.792 -85.201 1.00 76.06 276 LEU A C 1
ATOM 2179 O O . LEU A 1 276 ? -8.922 13.293 -86.288 1.00 76.06 276 LEU A O 1
ATOM 2183 N N . ALA A 1 277 ? -10.302 12.172 -84.940 1.00 76.94 277 ALA A N 1
ATOM 2184 C CA . ALA A 1 277 ? -11.418 12.121 -85.882 1.00 76.94 277 ALA A CA 1
ATOM 2185 C C . ALA A 1 277 ? -12.048 13.512 -86.073 1.00 76.94 277 ALA A C 1
ATOM 2187 O O . ALA A 1 277 ? -12.346 13.909 -87.198 1.00 76.94 277 ALA A O 1
ATOM 2188 N N . GLU A 1 278 ? -12.184 14.297 -85.000 1.00 75.94 278 GLU A N 1
ATOM 2189 C CA . GLU A 1 278 ? -12.615 15.696 -85.075 1.00 75.94 278 GLU A CA 1
ATOM 2190 C C . GLU A 1 278 ? -11.573 16.569 -85.794 1.00 75.94 278 GLU A C 1
ATOM 2192 O O . GLU A 1 278 ? -11.924 17.370 -86.658 1.00 75.94 278 GLU A O 1
ATOM 2197 N N . MET A 1 279 ? -10.284 16.384 -85.503 1.00 70.31 279 MET A N 1
ATOM 2198 C CA . MET A 1 279 ? -9.186 17.084 -86.173 1.00 70.31 279 MET A CA 1
ATOM 2199 C C . MET A 1 279 ? -8.975 16.605 -87.609 1.00 70.31 279 MET A C 1
ATOM 2201 O O . MET A 1 279 ? -8.535 17.405 -88.416 1.00 70.31 279 MET A O 1
ATOM 2205 N N . GLN A 1 280 ? -9.322 15.368 -87.967 1.00 70.88 280 GLN A N 1
ATOM 2206 C CA . GLN A 1 280 ? -9.353 14.879 -89.349 1.00 70.88 280 GLN A CA 1
ATOM 2207 C C . GLN A 1 280 ? -10.536 15.468 -90.107 1.00 70.88 280 GLN A C 1
ATOM 2209 O O . GLN A 1 280 ? -10.351 15.902 -91.232 1.00 70.88 280 GLN A O 1
ATOM 2214 N N . LEU A 1 281 ? -11.713 15.592 -89.487 1.00 71.00 281 LEU A N 1
ATOM 2215 C CA . LEU A 1 281 ? -12.846 16.310 -90.076 1.00 71.00 281 LEU A CA 1
ATOM 2216 C C . LEU A 1 281 ? -12.516 17.802 -90.282 1.00 71.00 281 LEU A C 1
ATOM 2218 O O . LEU A 1 281 ? -12.855 18.387 -91.312 1.00 71.00 281 LEU A O 1
ATOM 2222 N N . ARG A 1 282 ? -11.794 18.417 -89.332 1.00 71.06 282 ARG A N 1
ATOM 2223 C CA . ARG A 1 282 ? -11.260 19.782 -89.473 1.00 71.06 282 ARG A CA 1
ATOM 2224 C C . ARG A 1 282 ? -10.141 19.859 -90.515 1.00 71.06 282 ARG A C 1
ATOM 2226 O O . ARG A 1 282 ? -10.158 20.797 -91.302 1.00 71.06 282 ARG A O 1
ATOM 2233 N N . LEU A 1 283 ? -9.222 18.896 -90.581 1.00 63.69 283 LEU A N 1
ATOM 2234 C CA . LEU A 1 283 ? -8.137 18.854 -91.568 1.00 63.69 283 LEU A CA 1
ATOM 2235 C C . LEU A 1 283 ? -8.653 18.568 -92.975 1.00 63.69 283 LEU A C 1
ATOM 2237 O O . LEU A 1 283 ? -8.187 19.204 -93.897 1.00 63.69 283 LEU A O 1
ATOM 2241 N N . GLU A 1 284 ? -9.665 17.728 -93.164 1.00 64.31 284 GLU A N 1
ATOM 2242 C CA . GLU A 1 284 ? -10.319 17.537 -94.462 1.00 64.31 284 GLU A CA 1
ATOM 2243 C C . GLU A 1 284 ? -11.048 18.826 -94.887 1.00 64.31 284 GLU A C 1
ATOM 2245 O O . GLU A 1 284 ? -11.019 19.209 -96.057 1.00 64.31 284 GLU A O 1
ATOM 2250 N N . SER A 1 285 ? -11.611 19.586 -93.936 1.00 58.12 285 SER A N 1
ATOM 2251 C CA . SER A 1 285 ? -12.126 20.936 -94.216 1.00 58.12 285 SER A CA 1
ATOM 2252 C C . SER A 1 285 ? -11.019 21.971 -94.494 1.00 58.12 285 SER A C 1
ATOM 2254 O O . SER A 1 285 ? -11.234 22.886 -95.288 1.00 58.12 285 SER A O 1
ATOM 2256 N N . ALA A 1 286 ? -9.832 21.807 -93.897 1.00 56.16 286 ALA A N 1
ATOM 2257 C CA . ALA A 1 286 ? -8.705 22.733 -94.000 1.00 56.16 286 ALA A CA 1
ATOM 2258 C C . ALA A 1 286 ? -7.761 22.431 -95.177 1.00 56.16 286 ALA A C 1
ATOM 2260 O O . ALA A 1 286 ? -7.218 23.352 -95.762 1.00 56.16 286 ALA A O 1
ATOM 2261 N N . GLU A 1 287 ? -7.578 21.183 -95.602 1.00 53.91 287 GLU A N 1
ATOM 2262 C CA . GLU A 1 287 ? -6.819 20.824 -96.807 1.00 53.91 287 GLU A CA 1
ATOM 2263 C C . GLU A 1 287 ? -7.539 21.332 -98.060 1.00 53.91 287 GLU A C 1
ATOM 2265 O O . GLU A 1 287 ? -6.898 21.852 -98.975 1.00 53.91 287 GLU A O 1
ATOM 2270 N N . ASN A 1 288 ? -8.876 21.283 -98.058 1.00 53.97 288 ASN A N 1
ATOM 2271 C CA . ASN A 1 288 ? -9.709 21.888 -99.097 1.00 53.97 288 ASN A CA 1
ATOM 2272 C C . ASN A 1 288 ? -9.549 23.423 -99.190 1.00 53.97 288 ASN A C 1
ATOM 2274 O O . ASN A 1 288 ? -9.783 23.981 -100.260 1.00 53.97 288 ASN A O 1
ATOM 2278 N N . THR A 1 289 ? -9.118 24.115 -98.125 1.00 52.62 289 THR A N 1
ATOM 2279 C CA . THR A 1 289 ? -8.757 25.548 -98.174 1.00 52.62 289 THR A CA 1
ATOM 2280 C C . THR A 1 289 ? -7.250 25.786 -98.366 1.00 52.62 289 THR A C 1
ATOM 2282 O O . THR A 1 289 ? -6.858 26.727 -99.056 1.00 52.62 289 THR A O 1
ATOM 2285 N N . MET A 1 290 ? -6.386 24.916 -97.838 1.00 48.25 290 MET A N 1
ATOM 2286 C CA . MET A 1 290 ? -4.926 25.079 -97.799 1.00 48.25 290 MET A CA 1
ATOM 2287 C C . MET A 1 290 ? -4.215 24.658 -99.098 1.00 48.25 290 MET A C 1
ATOM 2289 O O . MET A 1 290 ? -3.066 25.044 -99.320 1.00 48.25 290 MET A O 1
ATOM 2293 N N . GLN A 1 291 ? -4.892 23.963 -100.021 1.00 51.62 291 GLN A N 1
ATOM 2294 C CA . GLN A 1 291 ? -4.398 23.785 -101.399 1.00 51.62 291 GLN A CA 1
ATOM 2295 C C . GLN A 1 291 ? -4.291 25.108 -102.196 1.00 51.62 291 GLN A C 1
ATOM 2297 O O . GLN A 1 291 ? -3.751 25.102 -103.301 1.00 51.62 291 GLN A O 1
ATOM 2302 N N . SER A 1 292 ? -4.766 26.240 -101.655 1.00 49.75 292 SER A N 1
ATOM 2303 C CA . SER A 1 292 ? -4.796 27.538 -102.347 1.00 49.75 292 SER A CA 1
ATOM 2304 C C . SER A 1 292 ? -3.720 28.561 -101.926 1.00 49.75 292 SER A C 1
ATOM 2306 O O . SER A 1 292 ? -3.709 29.650 -102.503 1.00 49.75 292 SER A O 1
ATOM 2308 N N . MET A 1 293 ? -2.840 28.273 -100.954 1.00 48.06 293 MET A N 1
ATOM 2309 C CA . MET A 1 293 ? -1.910 29.270 -100.374 1.00 48.06 293 MET A CA 1
ATOM 2310 C C . MET A 1 293 ? -0.436 28.827 -100.343 1.00 48.06 293 MET A C 1
ATOM 2312 O O . MET A 1 293 ? -0.110 27.641 -100.223 1.00 48.06 293 MET A O 1
ATOM 2316 N N . SER A 1 294 ? 0.469 29.799 -100.508 1.00 53.41 294 SER A N 1
ATOM 2317 C CA . SER A 1 294 ? 1.889 29.571 -100.829 1.00 53.41 294 SER A CA 1
ATOM 2318 C C . SER A 1 294 ? 2.775 29.496 -99.579 1.00 53.41 294 SER A C 1
ATOM 2320 O O . SER A 1 294 ? 2.435 30.006 -98.517 1.00 53.41 294 SER A O 1
ATOM 2322 N N . GLU A 1 295 ? 3.952 28.874 -99.683 1.00 57.34 295 GLU A N 1
ATOM 2323 C CA . GLU A 1 295 ? 4.809 28.519 -98.534 1.00 57.34 295 GLU A CA 1
ATOM 2324 C C . GLU A 1 295 ? 5.311 29.715 -97.697 1.00 57.34 295 GLU A C 1
ATOM 2326 O O . GLU A 1 295 ? 5.706 29.534 -96.546 1.00 57.34 295 GLU A O 1
ATOM 2331 N N . GLN A 1 296 ? 5.258 30.942 -98.228 1.00 54.81 296 GLN A N 1
ATOM 2332 C CA . GLN A 1 296 ? 5.571 32.158 -97.464 1.00 54.81 296 GLN A CA 1
ATOM 2333 C C . GLN A 1 296 ? 4.453 32.617 -96.516 1.00 54.81 296 GLN A C 1
ATOM 2335 O O . GLN A 1 296 ? 4.751 33.361 -95.582 1.00 54.81 296 GLN A O 1
ATOM 2340 N N . GLU A 1 297 ? 3.206 32.198 -96.735 1.00 59.22 297 GLU A N 1
ATOM 2341 C CA . GLU A 1 297 ? 2.120 32.383 -95.763 1.00 59.22 297 GLU A CA 1
ATOM 2342 C C . GLU A 1 297 ? 2.293 31.359 -94.639 1.00 59.22 297 GLU A C 1
ATOM 2344 O O . GLU A 1 297 ? 2.447 31.758 -93.494 1.00 59.22 297 GLU A O 1
ATOM 2349 N N . LYS A 1 298 ? 2.525 30.081 -94.969 1.00 61.19 298 LYS A N 1
ATOM 2350 C CA . LYS A 1 298 ? 2.735 28.995 -93.986 1.00 61.19 298 LYS A CA 1
ATOM 2351 C C . LYS A 1 298 ? 3.809 29.289 -92.928 1.00 61.19 298 LYS A C 1
ATOM 2353 O O . LYS A 1 298 ? 3.629 28.943 -91.768 1.00 61.19 298 LYS A O 1
ATOM 2358 N N . LEU A 1 299 ? 4.925 29.921 -93.303 1.00 68.19 299 LEU A N 1
ATOM 2359 C CA . LEU A 1 299 ? 5.978 30.308 -92.348 1.00 68.19 299 LEU A CA 1
ATOM 2360 C C . LEU A 1 299 ? 5.617 31.536 -91.494 1.00 68.19 299 LEU A C 1
ATOM 2362 O O . LEU A 1 299 ? 6.194 31.711 -90.425 1.00 68.19 299 LEU A O 1
ATOM 2366 N N . ARG A 1 300 ? 4.698 32.395 -91.950 1.00 73.31 300 ARG A N 1
ATOM 2367 C CA . ARG A 1 300 ? 4.136 33.485 -91.136 1.00 73.31 300 ARG A CA 1
ATOM 2368 C C . ARG A 1 300 ? 3.073 32.938 -90.197 1.00 73.31 300 ARG A C 1
ATOM 2370 O O . ARG A 1 300 ? 3.168 33.202 -89.007 1.00 73.31 300 ARG A O 1
ATOM 2377 N N . ASP A 1 301 ? 2.178 32.102 -90.714 1.00 72.56 301 ASP A N 1
ATOM 2378 C CA . ASP A 1 301 ? 1.137 31.414 -89.954 1.00 72.56 301 ASP A CA 1
ATOM 2379 C C . ASP A 1 301 ? 1.754 30.586 -88.812 1.00 72.56 301 ASP A C 1
ATOM 2381 O O . ASP A 1 301 ? 1.278 30.657 -87.690 1.00 72.56 301 ASP A O 1
ATOM 2385 N N . GLN A 1 302 ? 2.875 29.887 -89.045 1.00 76.31 302 GLN A N 1
ATOM 2386 C CA . GLN A 1 302 ? 3.610 29.158 -87.996 1.00 76.31 302 GLN A CA 1
ATOM 2387 C C . GLN A 1 302 ? 4.256 30.062 -86.936 1.00 76.31 302 GLN A C 1
ATOM 2389 O O . GLN A 1 302 ? 4.353 29.669 -85.776 1.00 76.31 302 GLN A O 1
ATOM 2394 N N . ILE A 1 303 ? 4.727 31.257 -87.306 1.00 75.62 303 ILE A N 1
ATOM 2395 C CA . ILE A 1 303 ? 5.252 32.222 -86.328 1.00 75.62 303 ILE A CA 1
ATOM 2396 C C . ILE A 1 303 ? 4.094 32.800 -85.509 1.00 75.62 303 ILE A C 1
ATOM 2398 O O . ILE A 1 303 ? 4.196 32.862 -84.289 1.00 75.62 303 ILE A O 1
ATOM 2402 N N . GLU A 1 304 ? 2.982 33.149 -86.154 1.00 80.06 304 GLU A N 1
ATOM 2403 C CA . GLU A 1 304 ? 1.779 33.670 -85.500 1.00 80.06 304 GLU A CA 1
ATOM 2404 C C . GLU A 1 304 ? 1.104 32.604 -84.610 1.00 80.06 304 GLU A C 1
ATOM 2406 O O . GLU A 1 304 ? 0.643 32.921 -83.516 1.00 80.06 304 GLU A O 1
ATOM 2411 N N . GLU A 1 305 ? 1.141 31.325 -85.002 1.00 80.88 305 GLU A N 1
ATOM 2412 C CA . GLU A 1 305 ? 0.694 30.173 -84.204 1.00 80.88 305 GLU A CA 1
ATOM 2413 C C . GLU A 1 305 ? 1.590 29.940 -82.977 1.00 80.88 305 GLU A C 1
ATOM 2415 O O . GLU A 1 305 ? 1.072 29.765 -81.876 1.00 80.88 305 GLU A O 1
ATOM 2420 N N . LEU A 1 306 ? 2.920 30.012 -83.116 1.00 81.44 306 LEU A N 1
ATOM 2421 C CA . LEU A 1 306 ? 3.846 29.906 -81.979 1.00 81.44 306 LEU A CA 1
ATOM 2422 C C . LEU A 1 306 ? 3.760 31.118 -81.037 1.00 81.44 306 LEU A C 1
ATOM 2424 O O . LEU A 1 306 ? 3.834 30.958 -79.819 1.00 81.44 306 LEU A O 1
ATOM 2428 N N . GLU A 1 307 ? 3.571 32.329 -81.565 1.00 82.25 307 GLU A N 1
ATOM 2429 C CA . GLU A 1 307 ? 3.315 33.526 -80.755 1.00 82.25 307 GLU A CA 1
ATOM 2430 C C . GLU A 1 307 ? 1.962 33.429 -80.028 1.00 82.25 307 GLU A C 1
ATOM 2432 O O . GLU A 1 307 ? 1.867 33.798 -78.852 1.00 82.25 307 GLU A O 1
ATOM 2437 N N . ALA A 1 308 ? 0.934 32.865 -80.671 1.00 81.00 308 ALA A N 1
ATOM 2438 C CA . ALA A 1 308 ? -0.353 32.572 -80.047 1.00 81.00 308 ALA A CA 1
ATOM 2439 C C . ALA A 1 308 ? -0.255 31.463 -78.984 1.00 81.00 308 ALA A C 1
ATOM 2441 O O . ALA A 1 308 ? -0.868 31.605 -77.924 1.00 81.00 308 ALA A O 1
ATOM 2442 N N . GLU A 1 309 ? 0.536 30.405 -79.205 1.00 86.56 309 GLU A N 1
ATOM 2443 C CA . GLU A 1 309 ? 0.780 29.361 -78.202 1.00 86.56 309 GLU A CA 1
ATOM 2444 C C . GLU A 1 309 ? 1.537 29.933 -76.998 1.00 86.56 309 GLU A C 1
ATOM 2446 O O . GLU A 1 309 ? 1.124 29.701 -75.866 1.00 86.56 309 GLU A O 1
ATOM 2451 N N . ILE A 1 310 ? 2.572 30.756 -77.199 1.00 81.12 310 ILE A N 1
ATOM 2452 C CA . ILE A 1 310 ? 3.275 31.434 -76.095 1.00 81.12 310 ILE A CA 1
ATOM 2453 C C . ILE A 1 310 ? 2.314 32.339 -75.308 1.00 81.12 310 ILE A C 1
ATOM 2455 O O . ILE A 1 310 ? 2.332 32.332 -74.077 1.00 81.12 310 ILE A O 1
ATOM 2459 N N . GLN A 1 311 ? 1.425 33.079 -75.980 1.00 83.88 311 GLN A N 1
ATOM 2460 C CA . GLN A 1 311 ? 0.396 33.861 -75.288 1.00 83.88 311 GLN A CA 1
ATOM 2461 C C . GLN A 1 311 ? -0.625 32.987 -74.546 1.00 83.88 311 GLN A C 1
ATOM 2463 O O . GLN A 1 311 ? -1.068 33.374 -73.468 1.00 83.88 311 GLN A O 1
ATOM 2468 N N . ALA A 1 312 ? -1.008 31.830 -75.091 1.00 83.50 312 ALA A N 1
ATOM 2469 C CA . ALA A 1 312 ? -1.879 30.879 -74.405 1.00 83.50 312 ALA A CA 1
ATOM 2470 C C . ALA A 1 312 ? -1.188 30.282 -73.169 1.00 83.50 312 ALA A C 1
ATOM 2472 O O . ALA A 1 312 ? -1.783 30.265 -72.100 1.00 83.50 312 ALA A O 1
ATOM 2473 N N . ARG A 1 313 ? 0.093 29.905 -73.271 1.00 83.88 313 ARG A N 1
ATOM 2474 C CA . ARG A 1 313 ? 0.897 29.413 -72.142 1.00 83.88 313 ARG A CA 1
ATOM 2475 C C . ARG A 1 313 ? 1.105 30.453 -71.053 1.00 83.88 313 ARG A C 1
ATOM 2477 O O . ARG A 1 313 ? 1.083 30.093 -69.885 1.00 83.88 313 ARG A O 1
ATOM 2484 N N . ASN A 1 314 ? 1.265 31.725 -71.407 1.00 86.94 314 ASN A N 1
ATOM 2485 C CA . ASN A 1 314 ? 1.333 32.784 -70.403 1.00 86.94 314 ASN A CA 1
ATOM 2486 C C . ASN A 1 314 ? -0.012 32.945 -69.673 1.00 86.94 314 ASN A C 1
ATOM 2488 O O . ASN A 1 314 ? -0.004 33.053 -68.457 1.00 86.94 314 ASN A O 1
ATOM 2492 N N . ARG A 1 315 ? -1.157 32.840 -70.371 1.00 83.44 315 ARG A N 1
ATOM 2493 C CA . ARG A 1 315 ? -2.483 32.808 -69.718 1.00 83.44 315 ARG A CA 1
ATOM 2494 C C . ARG A 1 315 ? -2.671 31.564 -68.842 1.00 83.44 315 ARG A C 1
ATOM 2496 O O . ARG A 1 315 ? -3.166 31.700 -67.733 1.00 83.44 315 ARG A O 1
ATOM 2503 N N . ASP A 1 316 ? -2.233 30.383 -69.296 1.00 86.69 316 ASP A N 1
ATOM 2504 C CA . ASP A 1 316 ? -2.227 29.162 -68.472 1.00 86.69 316 ASP A CA 1
ATOM 2505 C C . ASP A 1 316 ? -1.421 29.381 -67.177 1.00 86.69 316 ASP A C 1
ATOM 2507 O O . ASP A 1 316 ? -1.812 28.879 -66.128 1.00 86.69 316 ASP A O 1
ATOM 2511 N N . ILE A 1 317 ? -0.287 30.094 -67.248 1.00 84.25 317 ILE A N 1
ATOM 2512 C CA . ILE A 1 317 ? 0.559 30.421 -66.090 1.00 84.25 317 ILE A CA 1
ATOM 2513 C C . ILE A 1 317 ? -0.143 31.430 -65.179 1.00 84.25 317 ILE A C 1
ATOM 2515 O O . ILE A 1 317 ? -0.240 31.152 -63.989 1.00 84.25 317 ILE A O 1
ATOM 2519 N N . ASP A 1 318 ? -0.692 32.522 -65.720 1.00 87.38 318 ASP A N 1
ATOM 2520 C CA . ASP A 1 318 ? -1.454 33.515 -64.951 1.00 87.38 318 ASP A CA 1
ATOM 2521 C C . ASP A 1 318 ? -2.630 32.845 -64.199 1.00 87.38 318 ASP A C 1
ATOM 2523 O O . ASP A 1 318 ? -2.814 33.066 -63.004 1.00 87.38 318 ASP A O 1
ATOM 2527 N N . GLU A 1 319 ? -3.373 31.940 -64.854 1.00 87.88 319 GLU A N 1
ATOM 2528 C CA . GLU A 1 319 ? -4.451 31.156 -64.227 1.00 87.88 319 GLU A CA 1
ATOM 2529 C C . GLU A 1 319 ? -3.950 30.202 -63.129 1.00 87.88 319 GLU A C 1
ATOM 2531 O O . GLU A 1 319 ? -4.629 30.017 -62.116 1.00 87.88 319 GLU A O 1
ATOM 2536 N N . ARG A 1 320 ? -2.778 29.569 -63.307 1.00 83.81 320 ARG A N 1
ATOM 2537 C CA . ARG A 1 320 ? -2.174 28.725 -62.258 1.00 83.81 320 ARG A CA 1
ATOM 2538 C C . ARG A 1 320 ? -1.639 29.565 -61.100 1.00 83.81 320 ARG A C 1
ATOM 2540 O O . ARG A 1 320 ? -1.720 29.105 -59.967 1.00 83.81 320 ARG A O 1
ATOM 2547 N N . ASP A 1 321 ? -1.113 30.760 -61.351 1.00 87.50 321 ASP A N 1
ATOM 2548 C CA . ASP A 1 321 ? -0.640 31.671 -60.306 1.00 87.50 321 ASP A CA 1
ATOM 2549 C C . ASP A 1 321 ? -1.821 32.239 -59.494 1.00 87.50 321 ASP A C 1
ATOM 2551 O O . ASP A 1 321 ? -1.752 32.252 -58.262 1.00 87.50 321 ASP A O 1
ATOM 2555 N N . ASP A 1 322 ? -2.946 32.572 -60.138 1.00 89.44 322 ASP A N 1
ATOM 2556 C CA . ASP A 1 322 ? -4.215 32.898 -59.464 1.00 89.44 322 ASP A CA 1
ATOM 2557 C C . ASP A 1 322 ? -4.738 31.712 -58.624 1.00 89.44 322 ASP A C 1
ATOM 2559 O O . ASP A 1 322 ? -5.157 31.887 -57.476 1.00 89.44 322 ASP A O 1
ATOM 2563 N N . GLU A 1 323 ? -4.677 30.483 -59.151 1.00 86.69 323 GLU A N 1
ATOM 2564 C CA . GLU A 1 323 ? -5.052 29.257 -58.427 1.00 86.69 323 GLU A CA 1
ATOM 2565 C C . GLU A 1 323 ? -4.118 28.987 -57.229 1.00 86.69 323 GLU A C 1
ATOM 2567 O O . GLU A 1 323 ? -4.574 28.601 -56.150 1.00 86.69 323 GLU A O 1
ATOM 2572 N N . ILE A 1 324 ? -2.819 29.265 -57.371 1.00 81.69 324 ILE A N 1
ATOM 2573 C CA . ILE A 1 324 ? -1.822 29.185 -56.298 1.00 81.69 324 ILE A CA 1
ATOM 2574 C C . ILE A 1 324 ? -2.077 30.249 -55.221 1.00 81.69 324 ILE A C 1
ATOM 2576 O O . ILE A 1 324 ? -2.008 29.924 -54.035 1.00 81.69 324 ILE A O 1
ATOM 2580 N N . GLU A 1 325 ? -2.384 31.498 -55.579 1.00 88.31 325 GLU A N 1
ATOM 2581 C CA . GLU A 1 325 ? -2.737 32.537 -54.601 1.00 88.31 325 GLU A CA 1
ATOM 2582 C C . GLU A 1 325 ? -4.074 32.242 -53.907 1.00 88.31 325 GLU A C 1
ATOM 2584 O O . GLU A 1 325 ? -4.189 32.440 -52.696 1.00 88.31 325 GLU A O 1
ATOM 2589 N N . PHE A 1 326 ? -5.052 31.663 -54.610 1.00 87.69 326 PHE A N 1
ATOM 2590 C CA . PHE A 1 326 ? -6.297 31.185 -54.005 1.00 87.69 326 PHE A CA 1
ATOM 2591 C C . PHE A 1 326 ? -6.059 30.037 -53.010 1.00 87.69 326 PHE A C 1
ATOM 2593 O O . PHE A 1 326 ? -6.580 30.072 -51.893 1.00 87.69 326 PHE A O 1
ATOM 2600 N N . LEU A 1 327 ? -5.224 29.052 -53.356 1.00 83.81 327 LEU A N 1
ATOM 2601 C CA . LEU A 1 327 ? -4.849 27.964 -52.447 1.00 83.81 327 LEU A CA 1
ATOM 2602 C C . LEU A 1 327 ? -4.023 28.463 -51.250 1.00 83.81 327 LEU A C 1
ATOM 2604 O O . LEU A 1 327 ? -4.253 28.012 -50.129 1.00 83.81 327 LEU A O 1
ATOM 2608 N N . LYS A 1 328 ? -3.121 29.437 -51.437 1.00 80.12 328 LYS A N 1
ATOM 2609 C CA . LYS A 1 328 ? -2.418 30.119 -50.331 1.00 80.12 328 LYS A CA 1
ATOM 2610 C C . LYS A 1 328 ? -3.384 30.890 -49.431 1.00 80.12 328 LYS A C 1
ATOM 2612 O O . LYS A 1 328 ? -3.196 30.896 -48.217 1.00 80.12 328 LYS A O 1
ATOM 2617 N N . ALA A 1 329 ? -4.404 31.537 -49.996 1.00 84.25 329 ALA A N 1
ATOM 2618 C CA . ALA A 1 329 ? -5.432 32.230 -49.225 1.00 84.25 329 ALA A CA 1
ATOM 2619 C C . ALA A 1 329 ? -6.265 31.244 -48.391 1.00 84.25 329 ALA A C 1
ATOM 2621 O O . ALA A 1 329 ? -6.456 31.485 -47.202 1.00 84.25 329 ALA A O 1
ATOM 2622 N N . GLN A 1 330 ? -6.671 30.104 -48.965 1.00 83.25 330 GLN A N 1
ATOM 2623 C CA . GLN A 1 330 ? -7.338 29.033 -48.212 1.00 83.25 330 GLN A CA 1
ATOM 2624 C C . GLN A 1 330 ? -6.446 28.435 -47.121 1.00 83.25 330 GLN A C 1
ATOM 2626 O O . GLN A 1 330 ? -6.931 28.195 -46.018 1.00 83.25 330 GLN A O 1
ATOM 2631 N N . LEU A 1 331 ? -5.154 28.215 -47.401 1.00 78.81 331 LEU A N 1
ATOM 2632 C CA . LEU A 1 331 ? -4.205 27.714 -46.407 1.00 78.81 331 LEU A CA 1
ATOM 2633 C C . LEU A 1 331 ? -4.103 28.685 -45.226 1.00 78.81 331 LEU A C 1
ATOM 2635 O O . LEU A 1 331 ? -4.298 28.266 -44.093 1.00 78.81 331 LEU A O 1
ATOM 2639 N N . ARG A 1 332 ? -3.921 29.984 -45.493 1.00 83.62 332 ARG A N 1
ATOM 2640 C CA . ARG A 1 332 ? -3.898 31.030 -44.456 1.00 83.62 332 ARG A CA 1
ATOM 2641 C C . ARG A 1 332 ? -5.210 31.134 -43.686 1.00 83.62 332 ARG A C 1
ATOM 2643 O O . ARG A 1 332 ? -5.193 31.389 -42.491 1.00 83.62 332 ARG A O 1
ATOM 2650 N N . GLU A 1 333 ? -6.354 30.953 -44.343 1.00 83.19 333 GLU A N 1
ATOM 2651 C CA . GLU A 1 333 ? -7.651 30.955 -43.660 1.00 83.19 333 GLU A CA 1
ATOM 2652 C C . GLU A 1 333 ? -7.820 29.717 -42.762 1.00 83.19 333 GLU A C 1
ATOM 2654 O O . GLU A 1 333 ? -8.406 29.821 -41.687 1.00 83.19 333 GLU A O 1
ATOM 2659 N N . ALA A 1 334 ? -7.285 28.561 -43.165 1.00 79.00 334 ALA A N 1
ATOM 2660 C CA . ALA A 1 334 ? -7.256 27.348 -42.350 1.00 79.00 334 ALA A CA 1
ATOM 2661 C C . ALA A 1 334 ? -6.247 27.436 -41.189 1.00 79.00 334 ALA A C 1
ATOM 2663 O O . ALA A 1 334 ? -6.565 26.987 -40.091 1.00 79.00 334 ALA A O 1
ATOM 2664 N N . GLU A 1 335 ? -5.076 28.042 -41.409 1.00 77.12 335 GLU A N 1
ATOM 2665 C CA . GLU A 1 335 ? -4.071 28.345 -40.380 1.00 77.12 335 GLU A CA 1
ATOM 2666 C C . GLU A 1 335 ? -4.646 29.311 -39.336 1.00 77.12 335 GLU A C 1
ATOM 2668 O O . GLU A 1 335 ? -4.705 28.959 -38.163 1.00 77.12 335 GLU A O 1
ATOM 2673 N N . ASN A 1 336 ? -5.202 30.454 -39.759 1.00 79.56 336 ASN A N 1
ATOM 2674 C CA . ASN A 1 336 ? -5.848 31.411 -38.852 1.00 79.56 336 ASN A CA 1
ATOM 2675 C C . ASN A 1 336 ? -6.996 30.768 -38.057 1.00 79.56 336 ASN A C 1
ATOM 2677 O O . ASN A 1 336 ? -7.117 31.003 -36.861 1.00 79.56 336 ASN A O 1
ATOM 2681 N N . LYS A 1 337 ? -7.823 29.927 -38.698 1.00 79.44 337 LYS A N 1
ATOM 2682 C CA . LYS A 1 337 ? -8.891 29.195 -38.000 1.00 79.44 337 LYS A CA 1
ATOM 2683 C C . LYS A 1 337 ? -8.347 28.204 -36.985 1.00 79.44 337 LYS A C 1
ATOM 2685 O O . LYS A 1 337 ? -8.973 28.051 -35.949 1.00 79.44 337 LYS A O 1
ATOM 2690 N N . ALA A 1 338 ? -7.233 27.528 -37.272 1.00 77.19 338 ALA A N 1
ATOM 2691 C CA . ALA A 1 338 ? -6.590 26.635 -36.316 1.00 77.19 338 ALA A CA 1
ATOM 2692 C C . ALA A 1 338 ? -6.021 27.418 -35.123 1.00 77.19 338 ALA A C 1
ATOM 2694 O O . ALA A 1 338 ? -6.222 26.991 -33.989 1.00 77.19 338 ALA A O 1
ATOM 2695 N N . ASP A 1 339 ? -5.383 28.564 -35.371 1.00 79.19 339 ASP A N 1
ATOM 2696 C CA . ASP A 1 339 ? -4.858 29.456 -34.333 1.00 79.19 339 ASP A CA 1
ATOM 2697 C C . ASP A 1 339 ? -5.985 30.026 -33.450 1.00 79.19 339 ASP A C 1
ATOM 2699 O O . ASP A 1 339 ? -5.893 29.921 -32.228 1.00 79.19 339 ASP A O 1
ATOM 2703 N N . ASP A 1 340 ? -7.093 30.510 -34.030 1.00 80.69 340 ASP A N 1
ATOM 2704 C CA . ASP A 1 340 ? -8.297 30.931 -33.287 1.00 80.69 340 ASP A CA 1
ATOM 2705 C C . ASP A 1 340 ? -8.845 29.778 -32.411 1.00 80.69 340 ASP A C 1
ATOM 2707 O O . ASP A 1 340 ? -9.148 29.956 -31.227 1.00 80.69 340 ASP A O 1
ATOM 2711 N N . ASP A 1 341 ? -8.905 28.560 -32.965 1.00 81.75 341 ASP A N 1
ATOM 2712 C CA . ASP A 1 341 ? -9.329 27.335 -32.273 1.00 81.75 341 ASP A CA 1
ATOM 2713 C C . ASP A 1 341 ? -8.369 26.905 -31.146 1.00 81.75 341 ASP A C 1
ATOM 2715 O O . ASP A 1 341 ? -8.777 26.164 -30.243 1.00 81.75 341 ASP A O 1
ATOM 2719 N N . PHE A 1 342 ? -7.085 27.269 -31.219 1.00 80.12 342 PHE A N 1
ATOM 2720 C CA . PHE A 1 342 ? -6.091 27.039 -30.167 1.00 80.12 342 PHE A CA 1
ATOM 2721 C C . PHE A 1 342 ? -6.169 28.119 -29.085 1.00 80.12 342 PHE A C 1
ATOM 2723 O O . PHE A 1 342 ? -6.099 27.787 -27.898 1.00 80.12 342 PHE A O 1
ATOM 2730 N N . ASP A 1 343 ? -6.377 29.378 -29.465 1.00 83.31 343 ASP A N 1
ATOM 2731 C CA . ASP A 1 343 ? -6.571 30.500 -28.548 1.00 83.31 343 ASP A CA 1
ATOM 2732 C C . ASP A 1 343 ? -7.826 30.299 -27.685 1.00 83.31 343 ASP A C 1
ATOM 2734 O O . ASP A 1 343 ? -7.763 30.434 -26.461 1.00 83.31 343 ASP A O 1
ATOM 2738 N N . ASP A 1 344 ? -8.950 29.882 -28.277 1.00 82.56 344 ASP A N 1
ATOM 2739 C CA . ASP A 1 344 ? -10.184 29.617 -27.528 1.00 82.56 344 ASP A CA 1
ATOM 2740 C C . ASP A 1 344 ? -10.073 28.387 -26.609 1.00 82.56 344 ASP A C 1
ATOM 2742 O O . ASP A 1 344 ? -10.569 28.417 -25.479 1.00 82.56 344 ASP A O 1
ATOM 2746 N N . LYS A 1 345 ? -9.348 27.333 -27.012 1.00 82.50 345 LYS A N 1
ATOM 2747 C CA . LYS A 1 345 ? -9.020 26.205 -26.113 1.00 82.50 345 LYS A CA 1
ATOM 2748 C C . LYS A 1 345 ? -8.101 26.640 -24.969 1.00 82.50 345 LYS A C 1
ATOM 2750 O O . LYS A 1 345 ? -8.278 26.187 -23.840 1.00 82.50 345 LYS A O 1
ATOM 2755 N N . THR A 1 346 ? -7.156 27.540 -25.234 1.00 84.00 346 THR A N 1
ATOM 2756 C CA . THR A 1 346 ? -6.250 28.096 -24.216 1.00 84.00 346 THR A CA 1
ATOM 2757 C C . THR A 1 346 ? -7.010 28.971 -23.216 1.00 84.00 346 THR A C 1
ATOM 2759 O O . THR A 1 346 ? -6.778 28.866 -22.012 1.00 84.00 346 THR A O 1
ATOM 2762 N N . ARG A 1 347 ? -7.982 29.770 -23.678 1.00 85.50 347 ARG A N 1
ATOM 2763 C CA . ARG A 1 347 ? -8.905 30.528 -22.812 1.00 85.50 347 ARG A CA 1
ATOM 2764 C C . ARG A 1 347 ? -9.731 29.599 -21.923 1.00 85.50 347 ARG A C 1
ATOM 2766 O O . ARG A 1 347 ? -9.724 29.781 -20.711 1.00 85.50 347 ARG A O 1
ATOM 2773 N N . GLN A 1 348 ? -10.355 28.566 -22.494 1.00 86.56 348 GLN A N 1
ATOM 2774 C CA . GLN A 1 348 ? -11.135 27.582 -21.728 1.00 86.56 348 GLN A CA 1
ATOM 2775 C C . GLN A 1 348 ? -10.290 26.840 -20.681 1.00 86.56 348 GLN A C 1
ATOM 2777 O O . GLN A 1 348 ? -10.768 26.587 -19.577 1.00 86.56 348 GLN A O 1
ATOM 2782 N N . LEU A 1 349 ? -9.033 26.508 -20.997 1.00 82.56 349 LEU A N 1
ATOM 2783 C CA . LEU A 1 349 ? -8.126 25.870 -20.043 1.00 82.56 349 LEU A CA 1
ATOM 2784 C C . LEU A 1 349 ? -7.756 26.814 -18.887 1.00 82.56 349 LEU A C 1
ATOM 2786 O O . LEU A 1 349 ? -7.736 26.381 -17.737 1.00 82.56 349 LEU A O 1
ATOM 2790 N N . ASN A 1 350 ? -7.526 28.099 -19.169 1.00 86.19 350 ASN A N 1
ATOM 2791 C CA . ASN A 1 350 ? -7.268 29.106 -18.137 1.00 86.19 350 ASN A CA 1
ATOM 2792 C C . ASN A 1 350 ? -8.502 29.351 -17.250 1.00 86.19 350 ASN A C 1
ATOM 2794 O O . ASN A 1 350 ? -8.369 29.356 -16.033 1.00 86.19 350 ASN A O 1
ATOM 2798 N N . GLU A 1 351 ? -9.709 29.440 -17.820 1.00 88.56 351 GLU A N 1
ATOM 2799 C CA . GLU A 1 351 ? -10.959 29.533 -17.042 1.00 88.56 351 GLU A CA 1
ATOM 2800 C C . GLU A 1 351 ? -11.174 28.304 -16.136 1.00 88.56 351 GLU A C 1
ATOM 2802 O O . GLU A 1 351 ? -11.667 28.423 -15.012 1.00 88.56 351 GLU A O 1
ATOM 2807 N N . GLN A 1 352 ? -10.777 27.109 -16.592 1.00 86.56 352 GLN A N 1
ATOM 2808 C CA . GLN A 1 352 ? -10.796 25.897 -15.768 1.00 86.56 352 GLN A CA 1
ATOM 2809 C C . GLN A 1 352 ? -9.741 25.924 -14.655 1.00 86.56 352 GLN A C 1
ATOM 2811 O O . GLN A 1 352 ? -10.040 25.477 -13.547 1.00 86.56 352 GLN A O 1
ATOM 2816 N N . LEU A 1 353 ? -8.543 26.458 -14.913 1.00 85.19 353 LEU A N 1
ATOM 2817 C CA . LEU A 1 353 ? -7.501 26.641 -13.897 1.00 85.19 353 LEU A CA 1
ATOM 2818 C C . LEU A 1 353 ? -7.938 27.644 -12.823 1.00 85.19 353 LEU A C 1
ATOM 2820 O O . LEU A 1 353 ? -7.920 27.290 -11.645 1.00 85.19 353 LEU A O 1
ATOM 2824 N N . ASP A 1 354 ? -8.436 28.820 -13.214 1.00 90.19 354 ASP A N 1
ATOM 2825 C CA . ASP A 1 354 ? -8.985 29.823 -12.291 1.00 90.19 354 ASP A CA 1
ATOM 2826 C C . ASP A 1 354 ? -10.095 29.208 -11.419 1.00 90.19 354 ASP A C 1
ATOM 2828 O O . ASP A 1 354 ? -10.124 29.384 -10.198 1.00 90.19 354 ASP A O 1
ATOM 2832 N N . ARG A 1 355 ? -10.980 28.395 -12.017 1.00 90.06 355 ARG A N 1
ATOM 2833 C CA . ARG A 1 355 ? -12.048 27.715 -11.274 1.00 90.06 355 ARG A CA 1
ATOM 2834 C C . ARG A 1 355 ? -11.532 26.636 -10.314 1.00 90.06 355 ARG A C 1
ATOM 2836 O O . ARG A 1 355 ? -12.141 26.422 -9.263 1.00 90.06 355 ARG A O 1
ATOM 2843 N N . ILE A 1 356 ? -10.436 25.954 -10.646 1.00 83.00 356 ILE A N 1
ATOM 2844 C CA . ILE A 1 356 ? -9.762 25.015 -9.737 1.00 83.00 356 ILE A CA 1
ATOM 2845 C C . ILE A 1 356 ? -9.121 25.782 -8.573 1.00 83.00 356 ILE A C 1
ATOM 2847 O O . ILE A 1 356 ? -9.300 25.375 -7.425 1.00 83.00 356 ILE A O 1
ATOM 2851 N N . GLU A 1 357 ? -8.461 26.916 -8.824 1.00 88.88 357 GLU A N 1
ATOM 2852 C CA . GLU A 1 357 ? -7.886 27.761 -7.768 1.00 88.88 357 GLU A CA 1
ATOM 2853 C C . GLU A 1 357 ? -8.958 28.314 -6.810 1.00 88.88 357 GLU A C 1
ATOM 2855 O O . GLU A 1 357 ? -8.767 28.293 -5.589 1.00 88.88 357 GLU A O 1
ATOM 2860 N N . GLU A 1 358 ? -10.119 28.735 -7.329 1.00 91.12 358 GLU A N 1
ATOM 2861 C CA . GLU A 1 358 ? -11.278 29.121 -6.512 1.00 91.12 358 GLU A CA 1
ATOM 2862 C C . GLU A 1 358 ? -11.754 27.972 -5.610 1.00 91.12 358 GLU A C 1
ATOM 2864 O O . GLU A 1 358 ? -11.908 28.158 -4.398 1.00 91.12 358 GLU A O 1
ATOM 2869 N N . LEU A 1 359 ? -11.951 26.776 -6.176 1.00 85.75 359 LEU A N 1
ATOM 2870 C CA . LEU A 1 359 ? -12.402 25.595 -5.432 1.00 85.75 359 LEU A CA 1
ATOM 2871 C C . LEU A 1 359 ? -11.369 25.137 -4.393 1.00 85.75 359 LEU A C 1
ATOM 2873 O O . LEU A 1 359 ? -11.740 24.747 -3.286 1.00 85.75 359 LEU A O 1
ATOM 2877 N N . GLU A 1 360 ? -10.072 25.235 -4.691 1.00 83.19 360 GLU A N 1
ATOM 2878 C CA . GLU A 1 360 ? -9.013 24.995 -3.712 1.00 83.19 360 GLU A CA 1
ATOM 2879 C C . GLU A 1 360 ? -9.024 26.026 -2.576 1.00 83.19 360 GLU A C 1
ATOM 2881 O O . GLU A 1 360 ? -8.790 25.673 -1.416 1.00 83.19 360 GLU A O 1
ATOM 2886 N N . ALA A 1 361 ? -9.276 27.302 -2.880 1.00 88.06 361 ALA A N 1
ATOM 2887 C CA . ALA A 1 361 ? -9.381 28.354 -1.874 1.00 88.06 361 ALA A CA 1
ATOM 2888 C C . ALA A 1 361 ? -10.620 28.165 -0.981 1.00 88.06 361 ALA A C 1
ATOM 2890 O O . ALA A 1 361 ? -10.537 28.375 0.232 1.00 88.06 361 ALA A O 1
ATOM 2891 N N . GLU A 1 362 ? -11.747 27.725 -1.546 1.00 89.50 362 GLU A N 1
ATOM 2892 C CA . GLU A 1 362 ? -12.941 27.324 -0.795 1.00 89.50 362 GLU A CA 1
ATOM 2893 C C . GLU A 1 362 ? -12.669 26.096 0.085 1.00 89.50 362 GLU A C 1
ATOM 2895 O O . GLU A 1 362 ? -12.936 26.146 1.286 1.00 89.50 362 GLU A O 1
ATOM 2900 N N . LEU A 1 363 ? -12.042 25.043 -0.450 1.00 80.44 363 LEU A N 1
ATOM 2901 C CA . LEU A 1 363 ? -11.678 23.844 0.314 1.00 80.44 363 LEU A CA 1
ATOM 2902 C C . LEU A 1 363 ? -10.738 24.180 1.487 1.00 80.44 363 LEU A C 1
ATOM 2904 O O . LEU A 1 363 ? -10.954 23.720 2.608 1.00 80.44 363 LEU A O 1
ATOM 2908 N N . LYS A 1 364 ? -9.736 25.042 1.264 1.00 87.94 364 LYS A N 1
ATOM 2909 C CA . LYS A 1 364 ? -8.815 25.529 2.310 1.00 87.94 364 LYS A CA 1
ATOM 2910 C C . LYS A 1 364 ? -9.536 26.368 3.375 1.00 87.94 364 LYS A C 1
ATOM 2912 O O . LYS A 1 364 ? -9.161 26.294 4.545 1.00 87.94 364 LYS A O 1
ATOM 2917 N N . ARG A 1 365 ? -10.569 27.143 3.014 1.00 90.00 365 ARG A N 1
ATOM 2918 C CA . ARG A 1 365 ? -11.417 27.876 3.979 1.00 90.00 365 ARG A CA 1
ATOM 2919 C C . ARG A 1 365 ? -12.285 26.927 4.804 1.00 90.00 365 ARG A C 1
ATOM 2921 O O . ARG A 1 365 ? -12.302 27.058 6.022 1.00 90.00 365 ARG A O 1
ATOM 2928 N N . VAL A 1 366 ? -12.948 25.962 4.164 1.00 89.50 366 VAL A N 1
ATOM 2929 C CA . VAL A 1 366 ? -13.797 24.972 4.848 1.00 89.50 366 VAL A CA 1
ATOM 2930 C C . VAL A 1 366 ? -12.968 24.078 5.773 1.00 89.50 366 VAL A C 1
ATOM 2932 O O . VAL A 1 366 ? -13.396 23.836 6.897 1.00 89.50 366 VAL A O 1
ATOM 2935 N N . SER A 1 367 ? -11.768 23.650 5.358 1.00 83.06 367 SER A N 1
ATOM 2936 C CA . SER A 1 367 ? -10.845 22.910 6.232 1.00 83.06 367 SER A CA 1
ATOM 2937 C C . SER A 1 367 ? -10.514 23.720 7.482 1.00 83.06 367 SER A C 1
ATOM 2939 O O . SER A 1 367 ? -10.767 23.242 8.578 1.00 83.06 367 SER A O 1
ATOM 2941 N N . ARG A 1 368 ? -10.068 24.978 7.332 1.00 88.12 368 ARG A N 1
ATOM 2942 C CA . ARG A 1 368 ? -9.750 25.846 8.480 1.00 88.12 368 ARG A CA 1
ATOM 2943 C C . ARG A 1 368 ? -10.937 26.053 9.415 1.00 88.12 368 ARG A C 1
ATOM 2945 O O . ARG A 1 368 ? -10.759 25.975 10.619 1.00 88.12 368 ARG A O 1
ATOM 2952 N N . GLN A 1 369 ? -12.141 26.252 8.878 1.00 89.62 369 GLN A N 1
ATOM 2953 C CA . GLN A 1 369 ? -13.354 26.350 9.699 1.00 89.62 369 GLN A CA 1
ATOM 2954 C C . GLN A 1 369 ? -13.640 25.053 10.465 1.00 89.62 369 GLN A C 1
ATOM 2956 O O . GLN A 1 369 ? -14.074 25.107 11.610 1.00 89.62 369 GLN A O 1
ATOM 2961 N N . LYS A 1 370 ? -13.385 23.883 9.867 1.00 84.69 370 LYS A N 1
ATOM 2962 C CA . LYS A 1 370 ? -13.550 22.590 10.545 1.00 84.69 370 LYS A CA 1
ATOM 2963 C C . LYS A 1 370 ? -12.458 22.317 11.574 1.00 84.69 370 LYS A C 1
ATOM 2965 O O . LYS A 1 370 ? -12.769 21.741 12.610 1.00 84.69 370 LYS A O 1
ATOM 2970 N N . ASP A 1 371 ? -11.234 22.769 11.330 1.00 84.25 371 ASP A N 1
ATOM 2971 C CA . ASP A 1 371 ? -10.139 22.719 12.299 1.00 84.25 371 ASP A CA 1
ATOM 2972 C C . ASP A 1 371 ? -10.445 23.642 13.503 1.00 84.25 371 ASP A C 1
ATOM 2974 O O . ASP A 1 371 ? -10.381 23.199 14.646 1.00 84.25 371 ASP A O 1
ATOM 2978 N N . GLU A 1 372 ? -10.910 24.875 13.260 1.00 89.62 372 GLU A N 1
ATOM 2979 C CA . GLU A 1 372 ? -11.353 25.830 14.295 1.00 89.62 372 GLU A CA 1
ATOM 2980 C C . GLU A 1 372 ? -12.562 25.310 15.106 1.00 89.62 372 GLU A C 1
ATOM 2982 O O . GLU A 1 372 ? -12.589 25.436 16.332 1.00 89.62 372 GLU A O 1
ATOM 2987 N N . GLU A 1 373 ? -13.552 24.681 14.456 1.00 87.00 373 GLU A N 1
ATOM 2988 C CA . GLU A 1 373 ? -14.667 24.004 15.139 1.00 87.00 373 GLU A CA 1
ATOM 2989 C C . GLU A 1 373 ? -14.190 22.811 15.991 1.00 87.00 373 GLU A C 1
ATOM 2991 O O . GLU A 1 373 ? -14.691 22.604 17.098 1.00 87.00 373 GLU A O 1
ATOM 2996 N N . LEU A 1 374 ? -13.230 22.020 15.497 1.00 81.44 374 LEU A N 1
ATOM 2997 C CA . LEU A 1 374 ? -12.672 20.874 16.222 1.00 81.44 374 LEU A CA 1
ATOM 2998 C C . LEU A 1 374 ? -11.854 21.301 17.441 1.00 81.44 374 LEU A C 1
ATOM 3000 O O . LEU A 1 374 ? -11.945 20.636 18.475 1.00 81.44 374 LEU A O 1
ATOM 3004 N N . ASP A 1 375 ? -11.080 22.379 17.336 1.00 89.44 375 ASP A N 1
ATOM 3005 C CA . ASP A 1 375 ? -10.326 22.946 18.454 1.00 89.44 375 ASP A CA 1
ATOM 3006 C C . ASP A 1 375 ? -11.284 23.495 19.526 1.00 89.44 375 ASP A C 1
ATOM 3008 O O . ASP A 1 375 ? -11.140 23.159 20.702 1.00 89.44 375 ASP A O 1
ATOM 3012 N N . ALA A 1 376 ? -12.336 24.226 19.136 1.00 88.38 376 ALA A N 1
ATOM 3013 C CA . ALA A 1 376 ? -13.352 24.724 20.070 1.00 88.38 376 ALA A CA 1
ATOM 3014 C C . ALA A 1 376 ? -14.083 23.590 20.820 1.00 88.38 376 ALA A C 1
ATOM 3016 O O . ALA A 1 376 ? -14.222 23.636 22.043 1.00 88.38 376 ALA A O 1
ATOM 3017 N N . VAL A 1 377 ? -14.497 22.529 20.114 1.00 86.06 377 VAL A N 1
ATOM 3018 C CA . VAL A 1 377 ? -15.137 21.351 20.734 1.00 86.06 377 VAL A CA 1
ATOM 3019 C C . VAL A 1 377 ? -14.163 20.584 21.642 1.00 86.06 377 VAL A C 1
ATOM 3021 O O . VAL A 1 377 ? -14.575 20.029 22.665 1.00 86.06 377 VAL A O 1
ATOM 3024 N N . GLN A 1 378 ? -12.867 20.557 21.315 1.00 82.81 378 GLN A N 1
ATOM 3025 C CA . GLN A 1 378 ? -11.841 19.981 22.189 1.00 82.81 378 GLN A CA 1
ATOM 3026 C C . GLN A 1 378 ? -11.633 20.815 23.459 1.00 82.81 378 GLN A C 1
ATOM 3028 O O . GLN A 1 378 ? -11.538 20.229 24.539 1.00 82.81 378 GLN A O 1
ATOM 3033 N N . GLU A 1 379 ? -11.620 22.149 23.365 1.00 89.00 379 GLU A N 1
ATOM 3034 C CA . GLU A 1 379 ? -11.530 23.032 24.533 1.00 89.00 379 GLU A CA 1
ATOM 3035 C C . GLU A 1 379 ? -12.747 22.893 25.461 1.00 89.00 379 GLU A C 1
ATOM 3037 O O . GLU A 1 379 ? -12.558 22.758 26.673 1.00 89.00 379 GLU A O 1
ATOM 3042 N N . GLU A 1 380 ? -13.975 22.835 24.928 1.00 86.81 380 GLU A N 1
ATOM 3043 C CA . GLU A 1 380 ? -15.186 22.578 25.729 1.00 86.81 380 GLU A CA 1
ATOM 3044 C C . GLU A 1 380 ? -15.138 21.207 26.423 1.00 86.81 380 GLU A C 1
ATOM 3046 O O . GLU A 1 380 ? -15.421 21.089 27.618 1.00 86.81 380 GLU A O 1
ATOM 3051 N N . HIS A 1 381 ? -14.726 20.160 25.704 1.00 84.06 381 HIS A N 1
ATOM 3052 C CA . HIS A 1 381 ? -14.607 18.809 26.254 1.00 84.06 381 HIS A CA 1
ATOM 3053 C C . HIS A 1 381 ? -13.526 18.712 27.343 1.00 84.06 381 HIS A C 1
ATOM 3055 O O . HIS A 1 381 ? -13.726 18.039 28.357 1.00 84.06 381 HIS A O 1
ATOM 3061 N N . ASP A 1 382 ? -12.392 19.395 27.180 1.00 86.56 382 ASP A N 1
ATOM 3062 C CA . ASP A 1 382 ? -11.344 19.446 28.200 1.00 86.56 382 ASP A CA 1
ATOM 3063 C C . ASP A 1 382 ? -11.703 20.363 29.381 1.00 86.56 382 ASP A C 1
ATOM 3065 O O . ASP A 1 382 ? -11.258 20.096 30.500 1.00 86.56 382 ASP A O 1
ATOM 3069 N N . ALA A 1 383 ? -12.542 21.386 29.187 1.00 88.06 383 ALA A N 1
ATOM 3070 C CA . ALA A 1 383 ? -13.142 22.150 30.279 1.00 88.06 383 ALA A CA 1
ATOM 3071 C C . ALA A 1 383 ? -14.098 21.273 31.108 1.00 88.06 383 ALA A C 1
ATOM 3073 O O . ALA A 1 383 ? -13.891 21.130 32.313 1.00 88.06 383 ALA A O 1
ATOM 3074 N N . ALA A 1 384 ? -15.044 20.582 30.463 1.00 85.06 384 ALA A N 1
ATOM 3075 C CA . ALA A 1 384 ? -15.980 19.670 31.128 1.00 85.06 384 ALA A CA 1
ATOM 3076 C C . ALA A 1 384 ? -15.260 18.536 31.887 1.00 85.06 384 ALA A C 1
ATOM 3078 O O . ALA A 1 384 ? -15.630 18.189 33.009 1.00 85.06 384 ALA A O 1
ATOM 3079 N N . LYS A 1 385 ? -14.162 17.990 31.338 1.00 84.69 385 LYS A N 1
ATOM 3080 C CA . LYS A 1 385 ? -13.302 17.042 32.073 1.00 84.69 385 LYS A CA 1
ATOM 3081 C C . LYS A 1 385 ? -12.695 17.649 33.336 1.00 84.69 385 LYS A C 1
ATOM 3083 O O . LYS A 1 385 ? -12.625 16.953 34.344 1.00 84.69 385 LYS A O 1
ATOM 3088 N N . ARG A 1 386 ? -12.211 18.897 33.294 1.00 87.25 386 ARG A N 1
ATOM 3089 C CA . ARG A 1 386 ? -11.627 19.566 34.474 1.00 87.25 386 ARG A CA 1
ATOM 3090 C C . ARG A 1 386 ? -12.682 19.781 35.555 1.00 87.25 386 ARG A C 1
ATOM 3092 O O . ARG A 1 386 ? -12.382 19.540 36.720 1.00 87.25 386 ARG A O 1
ATOM 3099 N N . GLU A 1 387 ? -13.899 20.159 35.170 1.00 88.06 387 GLU A N 1
ATOM 3100 C CA . GLU A 1 387 ? -15.035 20.287 36.090 1.00 88.06 387 GLU A CA 1
ATOM 3101 C C . GLU A 1 387 ? -15.382 18.938 36.733 1.00 88.06 387 GLU A C 1
ATOM 3103 O O . GLU A 1 387 ? -15.353 18.831 37.956 1.00 88.06 387 GLU A O 1
ATOM 3108 N N . HIS A 1 388 ? -15.560 17.870 35.949 1.00 85.38 388 HIS A N 1
ATOM 3109 C CA . HIS A 1 388 ? -15.822 16.534 36.501 1.00 85.38 388 HIS A CA 1
ATOM 3110 C C . HIS A 1 388 ? -14.674 15.982 37.362 1.00 85.38 388 HIS A C 1
ATOM 3112 O O . HIS A 1 388 ? -14.923 15.270 38.334 1.00 85.38 388 HIS A O 1
ATOM 3118 N N . ILE A 1 389 ? -13.412 16.298 37.049 1.00 87.81 389 ILE A N 1
ATOM 3119 C CA . ILE A 1 389 ? -12.273 15.940 37.910 1.00 87.81 389 ILE A CA 1
ATOM 3120 C C . ILE A 1 389 ? -12.370 16.679 39.252 1.00 87.81 389 ILE A C 1
ATOM 3122 O O . ILE A 1 389 ? -12.216 16.038 40.290 1.00 87.81 389 ILE A O 1
ATOM 3126 N N . ALA A 1 390 ? -12.686 17.978 39.248 1.00 88.19 390 ALA A N 1
ATOM 3127 C CA . ALA A 1 390 ? -12.880 18.754 40.472 1.00 88.19 390 ALA A CA 1
ATOM 3128 C C . ALA A 1 390 ? -14.069 18.234 41.305 1.00 88.19 390 ALA A C 1
ATOM 3130 O O . ALA A 1 390 ? -13.925 18.035 42.510 1.00 88.19 390 ALA A O 1
ATOM 3131 N N . GLU A 1 391 ? -15.204 17.911 40.673 1.00 89.56 391 GLU A N 1
ATOM 3132 C CA . GLU A 1 391 ? -16.357 17.280 41.336 1.00 89.56 391 GLU A CA 1
ATOM 3133 C C . GLU A 1 391 ? -15.983 15.933 41.979 1.00 89.56 391 GLU A C 1
ATOM 3135 O O . GLU A 1 391 ? -16.362 15.654 43.118 1.00 89.56 391 GLU A O 1
ATOM 3140 N N . ILE A 1 392 ? -15.202 15.097 41.284 1.00 85.25 392 ILE A N 1
ATOM 3141 C CA . ILE A 1 392 ? -14.710 13.817 41.814 1.00 85.25 392 ILE A CA 1
ATOM 3142 C C . ILE A 1 392 ? -13.750 14.036 42.993 1.00 85.25 392 ILE A C 1
ATOM 3144 O O . ILE A 1 392 ? -13.795 13.271 43.959 1.00 85.25 392 ILE A O 1
ATOM 3148 N N . GLU A 1 393 ? -12.884 15.049 42.947 1.00 89.06 393 GLU A N 1
ATOM 3149 C CA . GLU A 1 393 ? -11.977 15.390 44.049 1.00 89.06 393 GLU A CA 1
ATOM 3150 C C . GLU A 1 393 ? -12.735 15.908 45.281 1.00 89.06 393 GLU A C 1
ATOM 3152 O O . GLU A 1 393 ? -12.469 15.444 46.394 1.00 89.06 393 GLU A O 1
ATOM 3157 N N . ASP A 1 394 ? -13.741 16.766 45.099 1.00 90.38 394 ASP A N 1
ATOM 3158 C CA . ASP A 1 394 ? -14.596 17.240 46.190 1.00 90.38 394 ASP A CA 1
ATOM 3159 C C . ASP A 1 394 ? -15.453 16.112 46.787 1.00 90.38 394 ASP A C 1
ATOM 3161 O O . ASP A 1 394 ? -15.530 15.987 48.012 1.00 90.38 394 ASP A O 1
ATOM 3165 N N . LEU A 1 395 ? -16.030 15.227 45.965 1.00 87.50 395 LEU A N 1
ATOM 3166 C CA . LEU A 1 395 ? -16.765 14.049 46.449 1.00 87.50 395 LEU A CA 1
ATOM 3167 C C . LEU A 1 395 ? -15.855 13.079 47.216 1.00 87.50 395 LEU A C 1
ATOM 3169 O O . LEU A 1 395 ? -16.246 12.572 48.270 1.00 87.50 395 LEU A O 1
ATOM 3173 N N . ARG A 1 396 ? -14.619 12.856 46.748 1.00 86.81 396 ARG A N 1
ATOM 3174 C CA . ARG A 1 396 ? -13.611 12.066 47.480 1.00 86.81 396 ARG A CA 1
ATOM 3175 C C . ARG A 1 396 ? -13.271 12.699 48.825 1.00 86.81 396 ARG A C 1
ATOM 3177 O O . ARG A 1 396 ? -13.209 11.989 49.824 1.00 86.81 396 ARG A O 1
ATOM 3184 N N . ARG A 1 397 ? -13.107 14.022 48.872 1.00 91.62 397 ARG A N 1
ATOM 3185 C CA . ARG A 1 397 ? -12.811 14.763 50.104 1.00 91.62 397 ARG A CA 1
ATOM 3186 C C . ARG A 1 397 ? -13.977 14.738 51.097 1.00 91.62 397 ARG A C 1
ATOM 3188 O O . ARG A 1 397 ? -13.754 14.611 52.300 1.00 91.62 397 ARG A O 1
ATOM 3195 N N . GLN A 1 398 ? -15.217 14.816 50.613 1.00 89.44 398 GLN A N 1
ATOM 3196 C CA . GLN A 1 398 ? -16.416 14.629 51.436 1.00 89.44 398 GLN A CA 1
ATOM 3197 C C . GLN A 1 398 ? -16.485 13.205 52.007 1.00 89.44 398 GLN A C 1
ATOM 3199 O O . GLN A 1 398 ? -16.739 13.042 53.202 1.00 89.44 398 GLN A O 1
ATOM 3204 N N . LEU A 1 399 ? -16.193 12.184 51.192 1.00 82.56 399 LEU A N 1
ATOM 3205 C CA . LEU A 1 399 ? -16.139 10.788 51.630 1.00 82.56 399 LEU A CA 1
ATOM 3206 C C . LEU A 1 399 ? -15.039 10.557 52.681 1.00 82.56 399 LEU A C 1
ATOM 3208 O O . LEU A 1 399 ? -15.296 9.913 53.695 1.00 82.56 399 LEU A O 1
ATOM 3212 N N . GLU A 1 400 ? -13.838 11.105 52.479 1.00 90.75 400 GLU A N 1
ATOM 3213 C CA . GLU A 1 400 ? -12.722 10.995 53.428 1.00 90.75 400 GLU A CA 1
ATOM 3214 C C . GLU A 1 400 ? -13.056 11.651 54.777 1.00 90.75 400 GLU A C 1
ATOM 3216 O O . GLU A 1 400 ? -12.847 11.040 55.828 1.00 90.75 400 GLU A O 1
ATOM 3221 N N . ASN A 1 401 ? -13.647 12.852 54.761 1.00 89.81 401 ASN A N 1
ATOM 3222 C CA . ASN A 1 401 ? -14.121 13.519 55.975 1.00 89.81 401 ASN A CA 1
ATOM 3223 C C . ASN A 1 401 ? -15.194 12.681 56.691 1.00 89.81 401 ASN A C 1
ATOM 3225 O O . ASN A 1 401 ? -15.059 12.412 57.881 1.00 89.81 401 ASN A O 1
ATOM 3229 N N . ALA A 1 402 ? -16.201 12.176 55.971 1.00 84.69 402 ALA A N 1
ATOM 3230 C CA . ALA A 1 402 ? -17.246 11.333 56.557 1.00 84.69 402 ALA A CA 1
ATOM 3231 C C . ALA A 1 402 ? -16.693 10.011 57.131 1.00 84.69 402 ALA A C 1
ATOM 3233 O O . ALA A 1 402 ? -17.122 9.564 58.197 1.00 84.69 402 ALA A O 1
ATOM 3234 N N . GLN A 1 403 ? -15.710 9.389 56.469 1.00 86.31 403 GLN A N 1
ATOM 3235 C CA . GLN A 1 403 ? -15.005 8.212 56.989 1.00 86.31 403 GLN A CA 1
ATOM 3236 C C . GLN A 1 403 ? -14.185 8.538 58.242 1.00 86.31 403 GLN A C 1
ATOM 3238 O O . GLN A 1 403 ? -14.129 7.723 59.166 1.00 86.31 403 GLN A O 1
ATOM 3243 N N . LYS A 1 404 ? -13.551 9.713 58.295 1.00 89.50 404 LYS A N 1
ATOM 3244 C CA . LYS A 1 404 ? -12.818 10.185 59.473 1.00 89.50 404 LYS A CA 1
ATOM 3245 C C . LYS A 1 404 ? -13.763 10.420 60.652 1.00 89.50 404 LYS A C 1
ATOM 3247 O O . LYS A 1 404 ? -13.534 9.839 61.709 1.00 89.50 404 LYS A O 1
ATOM 3252 N N . ASP A 1 405 ? -14.860 11.145 60.445 1.00 88.88 405 ASP A N 1
ATOM 3253 C CA . ASP A 1 405 ? -15.881 11.387 61.471 1.00 88.88 405 ASP A CA 1
ATOM 3254 C C . ASP A 1 405 ? -16.460 10.067 62.006 1.00 88.88 405 ASP A C 1
ATOM 3256 O O . ASP A 1 405 ? -16.655 9.908 63.211 1.00 88.88 405 ASP A O 1
ATOM 3260 N N . LYS A 1 406 ? -16.675 9.069 61.134 1.00 85.56 406 LYS A N 1
ATOM 3261 C CA . LYS A 1 406 ? -17.111 7.726 61.550 1.00 85.56 406 LYS A CA 1
ATOM 3262 C C . LYS A 1 406 ? -16.050 6.963 62.342 1.00 85.56 406 LYS A C 1
ATOM 3264 O O . LYS A 1 406 ? -16.402 6.299 63.314 1.00 85.56 406 LYS A O 1
ATOM 3269 N N . ARG A 1 407 ? -14.767 7.063 61.980 1.00 87.62 407 ARG A N 1
ATOM 3270 C CA . ARG A 1 407 ? -13.658 6.470 62.754 1.00 87.62 407 ARG A CA 1
ATOM 3271 C C . ARG A 1 407 ? -13.514 7.116 64.130 1.00 87.62 407 ARG A C 1
ATOM 3273 O O . ARG A 1 407 ? -13.288 6.402 65.103 1.00 87.62 407 ARG A O 1
ATOM 3280 N N . ASP A 1 408 ? -13.667 8.432 64.225 1.00 89.06 408 ASP A N 1
ATOM 3281 C CA . ASP A 1 408 ? -13.561 9.143 65.499 1.00 89.06 408 ASP A CA 1
ATOM 3282 C C . ASP A 1 408 ? -14.800 8.892 66.390 1.00 89.06 408 ASP A C 1
ATOM 3284 O O . ASP A 1 408 ? -14.632 8.630 67.580 1.00 89.06 408 ASP A O 1
ATOM 3288 N N . GLN A 1 409 ? -16.009 8.780 65.816 1.00 87.94 409 GLN A N 1
ATOM 3289 C CA . GLN A 1 409 ? -17.200 8.267 66.523 1.00 87.94 409 GLN A CA 1
ATOM 3290 C C . GLN A 1 409 ? -16.987 6.844 67.064 1.00 87.94 409 GLN A C 1
ATOM 3292 O O . GLN A 1 409 ? -17.288 6.579 68.226 1.00 87.94 409 GLN A O 1
ATOM 3297 N N . LEU A 1 410 ? -16.447 5.922 66.256 1.00 84.56 410 LEU A N 1
ATOM 3298 C CA . LEU A 1 410 ? -16.163 4.550 66.701 1.00 84.56 410 LEU A CA 1
ATOM 3299 C C . LEU A 1 410 ? -15.155 4.518 67.859 1.00 84.56 410 LEU A C 1
ATOM 3301 O O . LEU A 1 410 ? -15.386 3.809 68.834 1.00 84.56 410 LEU A O 1
ATOM 3305 N N . ARG A 1 411 ? -14.096 5.335 67.813 1.00 87.75 411 ARG A N 1
ATOM 3306 C CA . ARG A 1 411 ? -13.126 5.478 68.916 1.00 87.75 411 ARG A CA 1
ATOM 3307 C C . ARG A 1 411 ? -13.756 6.034 70.194 1.00 87.75 411 ARG A C 1
ATOM 3309 O O . ARG A 1 411 ? -13.408 5.597 71.293 1.00 87.75 411 ARG A O 1
ATOM 3316 N N . GLU A 1 412 ? -14.680 6.986 70.081 1.00 88.19 412 GLU A N 1
ATOM 3317 C CA . GLU A 1 412 ? -15.426 7.506 71.232 1.00 88.19 412 GLU A CA 1
ATOM 3318 C C . GLU A 1 412 ? -16.331 6.422 71.846 1.00 88.19 412 GLU A C 1
ATOM 3320 O O . GLU A 1 412 ? -16.330 6.226 73.063 1.00 88.19 412 GLU A O 1
ATOM 3325 N N . PHE A 1 413 ? -17.027 5.634 71.017 1.00 82.56 413 PHE A N 1
ATOM 3326 C CA . PHE A 1 413 ? -17.789 4.479 71.496 1.00 82.56 413 PHE A CA 1
ATOM 3327 C C . PHE A 1 413 ? -16.892 3.415 72.145 1.00 82.56 413 PHE A C 1
ATOM 3329 O O . PHE A 1 413 ? -17.202 2.969 73.247 1.00 82.56 413 PHE A O 1
ATOM 3336 N N . GLU A 1 414 ? -15.764 3.047 71.532 1.00 86.19 414 GLU A N 1
ATOM 3337 C CA . GLU A 1 414 ? -14.808 2.077 72.087 1.00 86.19 414 GLU A CA 1
ATOM 3338 C C . GLU A 1 414 ? -14.250 2.524 73.443 1.00 86.19 414 GLU A C 1
ATOM 3340 O O . GLU A 1 414 ? -14.232 1.743 74.395 1.00 86.19 414 GLU A O 1
ATOM 3345 N N . THR A 1 415 ? -13.825 3.785 73.568 1.00 87.94 415 THR A N 1
ATOM 3346 C CA . THR A 1 415 ? -13.293 4.324 74.832 1.00 87.94 415 THR A CA 1
ATOM 3347 C C . THR A 1 415 ? -14.360 4.396 75.925 1.00 87.94 415 THR A C 1
ATOM 3349 O O . THR A 1 415 ? -14.065 4.067 77.077 1.00 87.94 415 THR A O 1
ATOM 3352 N N . ARG A 1 416 ? -15.611 4.725 75.577 1.00 90.25 416 ARG A N 1
ATOM 3353 C CA . ARG A 1 416 ? -16.761 4.682 76.497 1.00 90.25 416 ARG A CA 1
ATOM 3354 C C . ARG A 1 416 ? -17.130 3.258 76.926 1.00 90.25 416 ARG A C 1
ATOM 3356 O O . ARG A 1 416 ? -17.493 3.040 78.079 1.00 90.25 416 ARG A O 1
ATOM 3363 N N . LEU A 1 417 ? -17.019 2.282 76.028 1.00 81.75 417 LEU A N 1
ATOM 3364 C CA . LEU A 1 417 ? -17.287 0.873 76.328 1.00 81.75 417 LEU A CA 1
ATOM 3365 C C . LEU A 1 417 ? -16.162 0.282 77.201 1.00 81.75 417 LEU A C 1
ATOM 3367 O O . LEU A 1 417 ? -16.428 -0.455 78.147 1.00 81.75 417 LEU A O 1
ATOM 3371 N N . GLN A 1 418 ? -14.908 0.692 76.978 1.00 85.25 418 GLN A N 1
ATOM 3372 C CA . GLN A 1 418 ? -13.776 0.355 77.849 1.00 85.25 418 GLN A CA 1
ATOM 3373 C C . GLN A 1 418 ? -13.888 0.968 79.252 1.00 85.25 418 GLN A C 1
ATOM 3375 O O . GLN A 1 418 ? -13.561 0.286 80.223 1.00 85.25 418 GLN A O 1
ATOM 3380 N N . SER A 1 419 ? -14.326 2.226 79.395 1.00 84.56 419 SER A N 1
ATOM 3381 C CA . SER A 1 419 ? -14.512 2.831 80.722 1.00 84.56 419 SER A CA 1
ATOM 3382 C C . SER A 1 419 ? -15.664 2.175 81.483 1.00 84.56 419 SER A C 1
ATOM 3384 O O . SER A 1 419 ? -15.477 1.817 82.644 1.00 84.56 419 SER A O 1
ATOM 3386 N N . TYR A 1 420 ? -16.790 1.908 80.813 1.00 86.75 420 TYR A N 1
ATOM 3387 C CA . TYR A 1 420 ? -17.912 1.160 81.384 1.00 86.75 420 TYR A CA 1
ATOM 3388 C C . TYR A 1 420 ? -17.494 -0.245 81.840 1.00 86.75 420 TYR A C 1
ATOM 3390 O O . TYR A 1 420 ? -17.769 -0.631 82.974 1.00 86.75 420 TYR A O 1
ATOM 3398 N N . ASN A 1 421 ? -16.754 -0.986 81.007 1.00 82.31 421 ASN A N 1
ATOM 3399 C CA . ASN A 1 421 ? -16.249 -2.309 81.378 1.00 82.31 421 ASN A CA 1
ATOM 3400 C C . ASN A 1 421 ? -15.324 -2.253 82.603 1.00 82.31 421 ASN A C 1
ATOM 3402 O O . ASN A 1 421 ? -15.478 -3.079 83.495 1.00 82.31 421 ASN A O 1
ATOM 3406 N N . ARG A 1 422 ? -14.415 -1.267 82.695 1.00 85.69 422 ARG A N 1
ATOM 3407 C CA . ARG A 1 422 ? -13.546 -1.078 83.877 1.00 85.69 422 ARG A CA 1
ATOM 3408 C C . ARG A 1 422 ? -14.335 -0.749 85.145 1.00 85.69 422 ARG A C 1
ATOM 3410 O O . ARG A 1 422 ? -13.993 -1.228 86.224 1.00 85.69 422 ARG A O 1
ATOM 3417 N N . GLU A 1 423 ? -15.382 0.062 85.025 1.00 86.69 423 GLU A N 1
ATOM 3418 C CA . GLU A 1 423 ? -16.263 0.382 86.149 1.00 86.69 423 GLU A CA 1
ATOM 3419 C C . GLU A 1 423 ? -17.025 -0.867 86.616 1.00 86.69 423 GLU A C 1
ATOM 3421 O O . GLU A 1 423 ? -17.096 -1.141 87.814 1.00 86.69 423 GLU A O 1
ATOM 3426 N N . LYS A 1 424 ? -17.523 -1.683 85.677 1.00 84.94 424 LYS A N 1
ATOM 3427 C CA . LYS A 1 424 ? -18.209 -2.942 85.987 1.00 84.94 424 LYS A CA 1
ATOM 3428 C C . LYS A 1 424 ? -17.287 -4.014 86.556 1.00 84.94 424 LYS A C 1
ATOM 3430 O O . LYS A 1 424 ? -17.693 -4.661 87.516 1.00 84.94 424 LYS A O 1
ATOM 3435 N N . THR A 1 425 ? -16.049 -4.158 86.081 1.00 86.75 425 THR A N 1
ATOM 3436 C CA . THR A 1 425 ? -15.083 -5.067 86.723 1.00 86.75 425 THR A CA 1
ATOM 3437 C C . THR A 1 425 ? -14.748 -4.615 88.143 1.00 86.75 425 THR A C 1
ATOM 3439 O O . THR A 1 425 ? -14.762 -5.443 89.044 1.00 86.75 425 THR A O 1
ATOM 3442 N N . SER A 1 426 ? -14.570 -3.309 88.392 1.00 85.38 426 SER A N 1
ATOM 3443 C CA . SER A 1 426 ? -14.370 -2.795 89.759 1.00 85.38 426 SER A CA 1
ATOM 3444 C C . SER A 1 426 ? -15.579 -3.062 90.667 1.00 85.38 426 SER A C 1
ATOM 3446 O O . SER A 1 426 ? -15.402 -3.419 91.829 1.00 85.38 426 SER A O 1
ATOM 3448 N N . GLN A 1 427 ? -16.806 -2.916 90.149 1.00 86.25 427 GLN A N 1
ATOM 3449 C CA . GLN A 1 427 ? -18.035 -3.227 90.892 1.00 86.25 427 GLN A CA 1
ATOM 3450 C C . GLN A 1 427 ? -18.143 -4.726 91.215 1.00 86.25 427 GLN A C 1
ATOM 3452 O O . GLN A 1 427 ? -18.553 -5.069 92.321 1.00 86.25 427 GLN A O 1
ATOM 3457 N N . ILE A 1 428 ? -17.742 -5.610 90.294 1.00 82.12 428 ILE A N 1
ATOM 3458 C CA . ILE A 1 428 ? -17.679 -7.061 90.527 1.00 82.12 428 ILE A CA 1
ATOM 3459 C C . ILE A 1 428 ? -16.633 -7.383 91.603 1.00 82.12 428 ILE A C 1
ATOM 3461 O O . ILE A 1 428 ? -16.981 -8.008 92.599 1.00 82.12 428 ILE A O 1
ATOM 3465 N N . GLU A 1 429 ? -15.403 -6.874 91.491 1.00 85.12 429 GLU A N 1
ATOM 3466 C CA . GLU A 1 429 ? -14.348 -7.090 92.495 1.00 85.12 429 GLU A CA 1
ATOM 3467 C C . GLU A 1 429 ? -14.733 -6.568 93.897 1.00 85.12 429 GLU A C 1
ATOM 3469 O O . GLU A 1 429 ? -14.372 -7.165 94.913 1.00 85.12 429 GLU A O 1
ATOM 3474 N N . ASP A 1 430 ? -15.455 -5.443 93.981 1.00 85.19 430 ASP A N 1
ATOM 3475 C CA . ASP A 1 430 ? -15.974 -4.906 95.245 1.00 85.19 430 ASP A CA 1
ATOM 3476 C C . ASP A 1 430 ? -17.094 -5.783 95.836 1.00 85.19 430 ASP A C 1
ATOM 3478 O O . ASP A 1 430 ? -17.207 -5.885 97.061 1.00 85.19 430 ASP A O 1
ATOM 3482 N N . LEU A 1 431 ? -17.928 -6.405 94.995 1.00 82.06 431 LEU A N 1
ATOM 3483 C CA . LEU A 1 431 ? -18.971 -7.345 95.420 1.00 82.06 431 LEU A CA 1
ATOM 3484 C C . LEU A 1 431 ? -18.374 -8.686 95.860 1.00 82.06 431 LEU A C 1
ATOM 3486 O O . LEU A 1 431 ? -18.736 -9.175 96.927 1.00 82.06 431 LEU A O 1
ATOM 3490 N N . GLU A 1 432 ? -17.407 -9.230 95.120 1.00 80.69 432 GLU A N 1
ATOM 3491 C CA . GLU A 1 432 ? -16.660 -10.440 95.491 1.00 80.69 432 GLU A CA 1
ATOM 3492 C C . GLU A 1 432 ? -15.938 -10.261 96.834 1.00 80.69 432 GLU A C 1
ATOM 3494 O O . GLU A 1 432 ? -16.039 -11.115 97.716 1.00 80.69 432 GLU A O 1
ATOM 3499 N N . ARG A 1 433 ? -15.283 -9.109 97.054 1.00 84.06 433 ARG A N 1
ATOM 3500 C CA . ARG A 1 433 ? -14.644 -8.786 98.343 1.00 84.06 433 ARG A CA 1
ATOM 3501 C C . ARG A 1 433 ? -15.645 -8.702 99.502 1.00 84.06 433 ARG A C 1
ATOM 3503 O O . ARG A 1 433 ? -15.306 -9.112 100.611 1.00 84.06 433 ARG A O 1
ATOM 3510 N N . LYS A 1 434 ? -16.863 -8.200 99.270 1.00 84.75 434 LYS A N 1
ATOM 3511 C CA . LYS A 1 434 ? -17.937 -8.165 100.285 1.00 84.75 434 LYS A CA 1
ATOM 3512 C C . LYS A 1 434 ? -18.515 -9.551 100.564 1.00 84.75 434 LYS A C 1
ATOM 3514 O O . LYS A 1 434 ? -18.731 -9.876 101.728 1.00 84.75 434 LYS A O 1
ATOM 3519 N N . LEU A 1 435 ? -18.728 -10.358 99.524 1.00 79.94 435 LEU A N 1
ATOM 3520 C CA . LEU A 1 435 ? -19.201 -11.735 99.648 1.00 79.94 435 LEU A CA 1
ATOM 3521 C C . LEU A 1 435 ? -18.221 -12.554 100.495 1.00 79.94 435 LEU A C 1
ATOM 3523 O O . LEU A 1 435 ? -18.614 -13.103 101.516 1.00 79.94 435 LEU A O 1
ATOM 3527 N N . LEU A 1 436 ? -16.932 -12.523 100.147 1.00 86.94 436 LEU A N 1
ATOM 3528 C CA . LEU A 1 436 ? -15.878 -13.273 100.833 1.00 86.94 436 LEU A CA 1
ATOM 3529 C C . LEU A 1 436 ? -15.666 -12.807 102.288 1.00 86.94 436 LEU A C 1
ATOM 3531 O O . LEU A 1 436 ? -15.360 -13.615 103.166 1.00 86.94 436 LEU A O 1
ATOM 3535 N N . ALA A 1 437 ? -15.875 -11.517 102.578 1.00 81.50 437 ALA A N 1
ATOM 3536 C CA . ALA A 1 437 ? -15.901 -11.013 103.952 1.00 81.50 437 ALA A CA 1
ATOM 3537 C C . ALA A 1 437 ? -17.101 -11.563 104.745 1.00 81.50 437 ALA A C 1
ATOM 3539 O O . ALA A 1 437 ? -16.920 -12.027 105.869 1.00 81.50 437 ALA A O 1
ATOM 3540 N N . SER A 1 438 ? -18.300 -11.572 104.151 1.00 79.88 438 SER A N 1
ATOM 3541 C CA . SER A 1 438 ? -19.509 -12.097 104.798 1.00 79.88 438 SER A CA 1
ATOM 3542 C C . SER A 1 438 ? -19.453 -13.616 104.998 1.00 79.88 438 SER A C 1
ATOM 3544 O O . SER A 1 438 ? -19.791 -14.102 106.074 1.00 79.88 438 SER A O 1
ATOM 3546 N N . GLU A 1 439 ? -18.949 -14.372 104.019 1.00 78.75 439 GLU A N 1
ATOM 3547 C CA . GLU A 1 439 ? -18.693 -15.814 104.149 1.00 78.75 439 GLU A CA 1
ATOM 3548 C C . GLU A 1 439 ? -17.747 -16.114 105.316 1.00 78.75 439 GLU A C 1
ATOM 3550 O O . GLU A 1 439 ? -17.990 -17.044 106.086 1.00 78.75 439 GLU A O 1
ATOM 3555 N N . LYS A 1 440 ? -16.703 -15.294 105.494 1.00 80.56 440 LYS A N 1
ATOM 3556 C CA . LYS A 1 440 ? -15.781 -15.427 106.621 1.00 80.56 440 LYS A CA 1
ATOM 3557 C C . LYS A 1 440 ? -16.447 -15.102 107.961 1.00 80.56 440 LYS A C 1
ATOM 3559 O O . LYS A 1 440 ? -16.311 -15.888 108.891 1.00 80.56 440 LYS A O 1
ATOM 3564 N N . GLU A 1 441 ? -17.198 -14.004 108.059 1.00 80.50 441 GLU A N 1
ATOM 3565 C CA . GLU A 1 441 ? -17.971 -13.682 109.270 1.00 80.50 441 GLU A CA 1
ATOM 3566 C C . GLU A 1 441 ? -18.941 -14.817 109.635 1.00 80.50 441 GLU A C 1
ATOM 3568 O O . GLU A 1 441 ? -19.082 -15.158 110.808 1.00 80.50 441 GLU A O 1
ATOM 3573 N N . LYS A 1 442 ? -19.561 -15.465 108.639 1.00 76.38 442 LYS A N 1
ATOM 3574 C CA . LYS A 1 442 ? -20.436 -16.624 108.862 1.00 76.38 442 LYS A CA 1
ATOM 3575 C C . LYS A 1 442 ? -19.682 -17.893 109.250 1.00 76.38 442 LYS A C 1
ATOM 3577 O O . LYS A 1 442 ? -20.195 -18.645 110.076 1.00 76.38 442 LYS A O 1
ATOM 3582 N N . ALA A 1 443 ? -18.472 -18.118 108.744 1.00 76.94 443 ALA A N 1
ATOM 3583 C CA . ALA A 1 443 ? -17.608 -19.196 109.224 1.00 76.94 443 ALA A CA 1
ATOM 3584 C C . ALA A 1 443 ? -17.197 -18.982 110.696 1.00 76.94 443 ALA A C 1
ATOM 3586 O O . ALA A 1 443 ? -17.335 -19.902 111.504 1.00 76.94 443 ALA A O 1
ATOM 3587 N N . ASP A 1 444 ? -16.789 -17.761 111.058 1.00 79.19 444 ASP A N 1
ATOM 3588 C CA . ASP A 1 444 ? -16.416 -17.384 112.428 1.00 79.19 444 ASP A CA 1
ATOM 3589 C C . ASP A 1 444 ? -17.635 -17.483 113.388 1.00 79.19 444 ASP A C 1
ATOM 3591 O O . ASP A 1 444 ? -17.520 -17.981 114.514 1.00 79.19 444 ASP A O 1
ATOM 3595 N N . GLU A 1 445 ? -18.838 -17.085 112.941 1.00 78.69 445 GLU A N 1
ATOM 3596 C CA . GLU A 1 445 ? -20.099 -17.300 113.671 1.00 78.69 445 GLU A CA 1
ATOM 3597 C C . GLU A 1 445 ? -20.378 -18.792 113.906 1.00 78.69 445 GLU A C 1
ATOM 3599 O O . GLU A 1 445 ? -20.676 -19.175 115.042 1.00 78.69 445 GLU A O 1
ATOM 3604 N N . ILE A 1 446 ? -20.254 -19.638 112.875 1.00 75.38 446 ILE A N 1
ATOM 3605 C CA . ILE A 1 446 ? -20.468 -21.090 112.974 1.00 75.38 446 ILE A CA 1
ATOM 3606 C C . ILE A 1 446 ? -19.471 -21.721 113.952 1.00 75.38 446 ILE A C 1
ATOM 3608 O O . ILE A 1 446 ? -19.898 -22.455 114.842 1.00 75.38 446 ILE A O 1
ATOM 3612 N N . GLU A 1 447 ? -18.178 -21.391 113.877 1.00 77.88 447 GLU A N 1
ATOM 3613 C CA . GLU A 1 447 ? -17.173 -21.897 114.824 1.00 77.88 447 GLU A CA 1
ATOM 3614 C C . GLU A 1 447 ? -17.500 -21.473 116.271 1.00 77.88 447 GLU A C 1
ATOM 3616 O O . GLU A 1 447 ? -17.414 -22.280 117.205 1.00 77.88 447 GLU A O 1
ATOM 3621 N N . SER A 1 448 ? -17.976 -20.237 116.470 1.00 76.44 448 SER A N 1
ATOM 3622 C CA . SER A 1 448 ? -18.419 -19.755 117.785 1.00 76.44 448 SER A CA 1
ATOM 3623 C C . SER A 1 448 ? -19.660 -20.495 118.311 1.00 76.44 448 SER A C 1
ATOM 3625 O O . SER A 1 448 ? -19.754 -20.778 119.512 1.00 76.44 448 SER A O 1
ATOM 3627 N N . LEU A 1 449 ? -20.597 -20.847 117.424 1.00 71.31 449 LEU A N 1
ATOM 3628 C CA . LEU A 1 449 ? -21.801 -21.608 117.752 1.00 71.31 449 LEU A CA 1
ATOM 3629 C C . LEU A 1 449 ? -21.464 -23.071 118.042 1.00 71.31 449 LEU A C 1
ATOM 3631 O O . LEU A 1 449 ? -21.985 -23.613 119.013 1.00 71.31 449 LEU A O 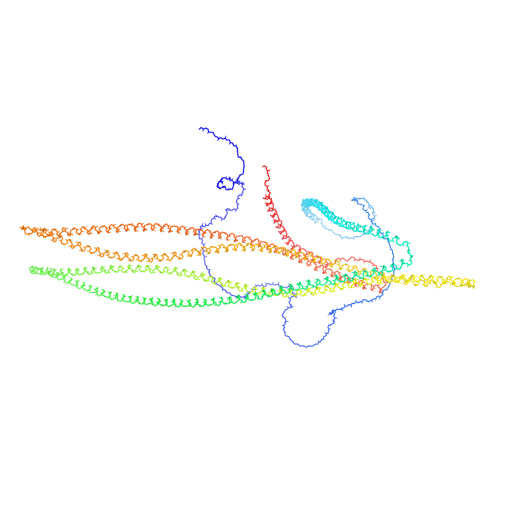1
ATOM 3635 N N . GLU A 1 450 ? -20.543 -23.686 117.300 1.00 71.12 450 GLU A N 1
ATOM 3636 C CA . GLU A 1 450 ? -20.021 -25.021 117.596 1.00 71.12 450 GLU A CA 1
ATOM 3637 C C . GLU A 1 450 ? -19.299 -25.078 118.946 1.00 71.12 450 GLU A C 1
ATOM 3639 O O . GLU A 1 450 ? -19.496 -26.017 119.717 1.00 71.12 450 GLU A O 1
ATOM 3644 N N . LEU A 1 451 ? -18.466 -24.081 119.260 1.00 70.25 451 LEU A N 1
ATOM 3645 C CA . LEU A 1 451 ? -17.816 -23.965 120.568 1.00 70.25 451 LEU A CA 1
ATOM 3646 C C . LEU A 1 451 ? -18.851 -23.807 121.688 1.00 70.25 451 LEU A C 1
ATOM 3648 O O . LEU A 1 451 ? -18.721 -24.432 122.742 1.00 70.25 451 LEU A O 1
ATOM 3652 N N . ARG A 1 452 ? -19.906 -23.017 121.459 1.00 68.06 452 ARG A N 1
ATOM 3653 C CA . ARG A 1 452 ? -21.005 -22.827 122.415 1.00 68.06 452 ARG A CA 1
ATOM 3654 C C . ARG A 1 452 ? -21.871 -24.089 122.560 1.00 68.06 452 ARG A C 1
ATOM 3656 O O . ARG A 1 452 ? -22.296 -24.375 123.677 1.00 68.06 452 ARG A O 1
ATOM 3663 N N . LEU A 1 453 ? -22.062 -24.866 121.490 1.00 61.28 453 LEU A N 1
ATOM 3664 C CA . LEU A 1 453 ? -22.726 -26.174 121.500 1.00 61.28 453 LEU A CA 1
ATOM 3665 C C . LEU A 1 453 ? -21.917 -27.184 122.327 1.00 61.28 453 LEU A C 1
ATOM 3667 O O . LEU A 1 453 ? -22.440 -27.718 123.299 1.00 61.28 453 LEU A O 1
ATOM 3671 N N . LYS A 1 454 ? -20.613 -27.333 122.051 1.00 66.75 454 LYS A N 1
ATOM 3672 C CA . LYS A 1 454 ? -19.682 -28.180 122.827 1.00 66.75 454 LYS A CA 1
ATOM 3673 C C . LYS A 1 454 ? -19.643 -27.779 124.317 1.00 66.75 454 LYS A C 1
ATOM 3675 O O . LYS A 1 454 ? -19.518 -28.628 125.204 1.00 66.75 454 LYS A O 1
ATOM 3680 N N . LEU A 1 455 ? -19.791 -26.485 124.627 1.00 58.03 455 LEU A N 1
ATOM 3681 C CA . LEU A 1 455 ? -19.871 -25.982 126.008 1.00 58.03 455 LEU A CA 1
ATOM 3682 C C . LEU A 1 455 ? -21.236 -26.236 126.687 1.00 58.03 455 LEU A C 1
ATOM 3684 O O . LEU A 1 455 ? -21.308 -26.280 127.916 1.00 58.03 455 LEU A O 1
ATOM 3688 N N . ALA A 1 456 ? -22.312 -26.383 125.911 1.00 56.75 456 ALA A N 1
ATOM 3689 C CA . ALA A 1 456 ? -23.636 -26.762 126.403 1.00 56.75 456 ALA A CA 1
ATOM 3690 C C . ALA A 1 456 ? -23.741 -28.284 126.608 1.00 56.75 456 ALA A C 1
ATOM 3692 O O . ALA A 1 456 ? -24.183 -28.731 127.663 1.00 56.75 456 ALA A O 1
ATOM 3693 N N . GLU A 1 457 ? -23.238 -29.077 125.658 1.00 59.19 457 GLU A N 1
ATOM 3694 C CA . GLU A 1 457 ? -23.159 -30.546 125.726 1.00 59.19 457 GLU A CA 1
ATOM 3695 C C . GLU A 1 457 ? -22.315 -31.045 126.914 1.00 59.19 457 GLU A C 1
ATOM 3697 O O . GLU A 1 457 ? -22.550 -32.133 127.434 1.00 59.19 457 GLU A O 1
ATOM 3702 N N . SER A 1 458 ? -21.367 -30.236 127.398 1.00 55.53 458 SER A N 1
ATOM 3703 C CA . SER A 1 458 ? -20.543 -30.539 128.580 1.00 55.53 458 SER A CA 1
ATOM 3704 C C . SER A 1 458 ? -21.164 -30.127 129.929 1.00 55.53 458 SER A C 1
ATOM 3706 O O . SER A 1 458 ? -20.519 -30.291 130.967 1.00 55.53 458 SER A O 1
ATOM 3708 N N . LYS A 1 459 ? -22.411 -29.627 129.961 1.00 48.03 459 LYS A N 1
ATOM 3709 C CA . LYS A 1 459 ? -23.130 -29.240 131.194 1.00 48.03 459 LYS A CA 1
ATOM 3710 C C . LYS A 1 459 ? -24.461 -29.985 131.344 1.00 48.03 459 LYS A C 1
ATOM 3712 O O . LYS A 1 459 ? -25.521 -29.476 130.990 1.00 48.03 459 LYS A O 1
ATOM 3717 N N . GLY A 1 460 ? -24.397 -31.182 131.923 1.00 45.69 460 GLY A N 1
ATOM 3718 C CA . GLY A 1 460 ? -25.558 -32.055 132.118 1.00 45.69 460 GLY A CA 1
ATOM 3719 C C . GLY A 1 460 ? -26.603 -31.588 133.149 1.00 45.69 460 GLY A C 1
ATOM 3720 O O . GLY A 1 460 ? -26.291 -31.015 134.192 1.00 45.69 460 GLY A O 1
ATOM 3721 N N . ASP A 1 461 ? -27.851 -31.954 132.849 1.00 50.88 461 ASP A N 1
ATOM 3722 C CA . ASP A 1 461 ? -28.844 -32.510 133.784 1.00 50.88 461 ASP A CA 1
ATOM 3723 C C . ASP A 1 461 ? -29.552 -31.624 134.826 1.00 50.88 461 ASP A C 1
ATOM 3725 O O . ASP A 1 461 ? -30.092 -32.141 135.801 1.00 50.88 461 ASP A O 1
ATOM 3729 N N . ASN A 1 462 ? -29.693 -30.312 134.602 1.00 51.38 462 ASN A N 1
ATOM 3730 C CA . ASN A 1 462 ? -30.710 -29.525 135.338 1.00 51.38 462 ASN A CA 1
ATOM 3731 C C . ASN A 1 462 ? -31.435 -28.436 134.526 1.00 51.38 462 ASN A C 1
ATOM 3733 O O . ASN A 1 462 ? -32.043 -27.526 135.087 1.00 51.38 462 ASN A O 1
ATOM 3737 N N . GLN A 1 463 ? -31.407 -28.526 133.193 1.00 51.62 463 GLN A N 1
ATOM 3738 C CA . GLN A 1 463 ? -32.042 -27.546 132.303 1.00 51.62 463 GLN A CA 1
ATOM 3739 C C . GLN A 1 463 ? -33.052 -28.148 131.318 1.00 51.62 463 GLN A C 1
ATOM 3741 O O . GLN A 1 463 ? -33.351 -27.503 130.331 1.00 51.62 463 GLN A O 1
ATOM 3746 N N . SER A 1 464 ? -33.652 -29.317 131.567 1.00 51.81 464 SER A N 1
ATOM 3747 C CA . SER A 1 464 ? -34.633 -29.910 130.627 1.00 51.81 464 SER A CA 1
ATOM 3748 C C . SER A 1 464 ? -35.781 -28.945 130.245 1.00 51.81 464 SER A C 1
ATOM 3750 O O . SER A 1 464 ? -36.111 -28.806 129.071 1.00 51.81 464 SER A O 1
ATOM 3752 N N . GLN A 1 465 ? -36.308 -28.167 131.201 1.00 54.09 465 GLN A N 1
ATOM 3753 C CA . GLN A 1 465 ? -37.357 -27.168 130.931 1.00 54.09 465 GLN A CA 1
ATOM 3754 C C . GLN A 1 465 ? -36.826 -25.867 130.295 1.00 54.09 465 GLN A C 1
ATOM 3756 O O . GLN A 1 465 ? -37.472 -25.326 129.400 1.00 54.09 465 GLN A O 1
ATOM 3761 N N . LEU A 1 466 ? -35.633 -25.392 130.686 1.00 56.34 466 LEU A N 1
ATOM 3762 C CA . LEU A 1 466 ? -35.004 -24.226 130.045 1.00 56.34 466 LEU A CA 1
ATOM 3763 C C . LEU A 1 466 ? -34.542 -24.539 128.616 1.00 56.34 466 LEU A C 1
ATOM 3765 O O . LEU A 1 466 ? -34.652 -23.691 127.745 1.00 56.34 466 LEU A O 1
ATOM 3769 N N . ALA A 1 467 ? -34.058 -25.755 128.370 1.00 55.84 467 ALA A N 1
ATOM 3770 C CA . ALA A 1 467 ? -33.680 -26.260 127.058 1.00 55.84 467 ALA A CA 1
ATOM 3771 C C . ALA A 1 467 ? -34.905 -26.462 126.164 1.00 55.84 467 ALA A C 1
ATOM 3773 O O . ALA A 1 467 ? -34.786 -26.310 124.957 1.00 55.84 467 ALA A O 1
ATOM 3774 N N . GLN A 1 468 ? -36.082 -26.753 126.727 1.00 59.38 468 GLN A N 1
ATOM 3775 C CA . GLN A 1 468 ? -37.317 -26.853 125.953 1.00 59.38 468 GLN A CA 1
ATOM 3776 C C . GLN A 1 468 ? -37.846 -25.473 125.532 1.00 59.38 468 GLN A C 1
ATOM 3778 O O . GLN A 1 468 ? -38.156 -25.300 124.357 1.00 59.38 468 GLN A O 1
ATOM 3783 N N . GLN A 1 469 ? -37.845 -24.469 126.421 1.00 62.81 469 GLN A N 1
ATOM 3784 C CA . GLN A 1 469 ? -38.136 -23.080 126.025 1.00 62.81 469 GLN A CA 1
ATOM 3785 C C . GLN A 1 469 ? -37.068 -22.519 125.078 1.00 62.81 469 GLN A C 1
ATOM 3787 O O . GLN A 1 469 ? -37.411 -22.002 124.023 1.00 62.81 469 GLN A O 1
ATOM 3792 N N . ALA A 1 470 ? -35.779 -22.717 125.369 1.00 62.69 470 ALA A N 1
ATOM 3793 C CA . ALA A 1 470 ? -34.701 -22.309 124.471 1.00 62.69 470 ALA A CA 1
ATOM 3794 C C . ALA A 1 470 ? -34.751 -23.047 123.122 1.00 62.69 470 ALA A C 1
ATOM 3796 O O . ALA A 1 470 ? -34.366 -22.467 122.115 1.00 62.69 470 ALA A O 1
ATOM 3797 N N . ALA A 1 471 ? -35.249 -24.288 123.060 1.00 62.16 471 ALA A N 1
ATOM 3798 C CA . ALA A 1 471 ? -35.482 -24.995 121.802 1.00 62.16 471 ALA A CA 1
ATOM 3799 C C . ALA A 1 471 ? -36.721 -24.484 121.055 1.00 62.16 471 ALA A C 1
ATOM 3801 O O . ALA A 1 471 ? -36.726 -24.516 119.829 1.00 62.16 471 ALA A O 1
ATOM 3802 N N . GLU A 1 472 ? -37.765 -24.016 121.740 1.00 67.38 472 GLU A N 1
ATOM 3803 C CA . GLU A 1 472 ? -38.923 -23.379 121.099 1.00 67.38 472 GLU A CA 1
ATOM 3804 C C . GLU A 1 472 ? -38.581 -21.976 120.583 1.00 67.38 472 GLU A C 1
ATOM 3806 O O . GLU A 1 472 ? -38.878 -21.680 119.425 1.00 67.38 472 GLU A O 1
ATOM 3811 N N . ASP A 1 473 ? -37.856 -21.171 121.360 1.00 73.62 473 ASP A N 1
ATOM 3812 C CA . ASP A 1 473 ? -37.321 -19.875 120.931 1.00 73.62 473 ASP A CA 1
ATOM 3813 C C . ASP A 1 473 ? -36.296 -20.047 119.799 1.00 73.62 473 ASP A C 1
ATOM 3815 O O . ASP A 1 473 ? -36.386 -19.365 118.777 1.00 73.62 473 ASP A O 1
ATOM 3819 N N . ALA A 1 474 ? -35.382 -21.022 119.899 1.00 70.88 474 ALA A N 1
ATOM 3820 C CA . ALA A 1 474 ? -34.461 -21.352 118.813 1.00 70.88 474 ALA A CA 1
ATOM 3821 C C . ALA A 1 474 ? -35.197 -21.874 117.572 1.00 70.88 474 ALA A C 1
ATOM 3823 O O . ALA A 1 474 ? -34.785 -21.555 116.467 1.00 70.88 474 ALA A O 1
ATOM 3824 N N . ARG A 1 475 ? -36.307 -22.618 117.701 1.00 74.00 475 ARG A N 1
ATOM 3825 C CA . ARG A 1 475 ? -37.146 -23.014 116.551 1.00 74.00 475 ARG A CA 1
ATOM 3826 C C . ARG A 1 475 ? -37.866 -21.824 115.923 1.00 74.00 475 ARG A C 1
ATOM 3828 O O . ARG A 1 475 ? -38.015 -21.805 114.704 1.00 74.00 475 ARG A O 1
ATOM 3835 N N . GLN A 1 476 ? -38.305 -20.844 116.711 1.00 77.06 476 GLN A N 1
ATOM 3836 C CA . GLN A 1 476 ? -38.911 -19.616 116.188 1.00 77.06 476 GLN A CA 1
ATOM 3837 C C . GLN A 1 476 ? -37.871 -18.737 115.483 1.00 77.06 476 GLN A C 1
ATOM 3839 O O . GLN A 1 476 ? -38.120 -18.307 114.359 1.00 77.06 476 GLN A O 1
ATOM 3844 N N . GLN A 1 477 ? -36.682 -18.557 116.068 1.00 79.00 477 GLN A N 1
ATOM 3845 C CA . GLN A 1 477 ? -35.563 -17.876 115.408 1.00 79.00 477 GLN A CA 1
ATOM 3846 C C . GLN A 1 477 ? -35.100 -18.626 114.155 1.00 79.00 477 GLN A C 1
ATOM 3848 O O . GLN A 1 477 ? -34.958 -18.008 113.110 1.00 79.00 477 GLN A O 1
ATOM 3853 N N . MET A 1 478 ? -34.969 -19.955 114.206 1.00 71.94 478 MET A N 1
ATOM 3854 C CA . MET A 1 478 ? -34.658 -20.783 113.036 1.00 71.94 478 MET A CA 1
ATOM 3855 C C . MET A 1 478 ? -35.707 -20.605 111.936 1.00 71.94 478 MET A C 1
ATOM 3857 O O . MET A 1 478 ? -35.353 -20.547 110.768 1.00 71.94 478 MET A O 1
ATOM 3861 N N . LYS A 1 479 ? -36.994 -20.479 112.283 1.00 78.25 479 LYS A N 1
ATOM 3862 C CA . LYS A 1 479 ? -38.065 -20.250 111.304 1.00 78.25 479 LYS A CA 1
ATOM 3863 C C . LYS A 1 479 ? -38.013 -18.849 110.685 1.00 78.25 479 LYS A C 1
ATOM 3865 O O . LYS A 1 479 ? -38.277 -18.733 109.494 1.00 78.25 479 LYS A O 1
ATOM 3870 N N . LEU A 1 480 ? -37.659 -17.822 111.463 1.00 79.38 480 LEU A N 1
ATOM 3871 C CA . LEU A 1 480 ? -37.427 -16.465 110.954 1.00 79.38 480 LEU A CA 1
ATOM 3872 C C . LEU A 1 480 ? -36.204 -16.428 110.031 1.00 79.38 480 LEU A C 1
ATOM 3874 O O . LEU A 1 480 ? -36.333 -15.994 108.891 1.00 79.38 480 LEU A O 1
ATOM 3878 N N . ILE A 1 481 ? -35.078 -17.000 110.467 1.00 80.19 481 ILE A N 1
ATOM 3879 C CA . ILE A 1 481 ? -33.855 -17.135 109.665 1.00 80.19 481 ILE A CA 1
ATOM 3880 C C . ILE A 1 481 ? -34.134 -17.929 108.383 1.00 80.19 481 ILE A C 1
ATOM 3882 O O . ILE A 1 481 ? -33.681 -17.528 107.321 1.00 80.19 481 ILE A O 1
ATOM 3886 N N . ILE A 1 482 ? -34.914 -19.016 108.435 1.00 77.25 482 ILE A N 1
ATOM 3887 C CA . ILE A 1 482 ? -35.327 -19.748 107.226 1.00 77.25 482 ILE A CA 1
ATOM 3888 C C . ILE A 1 482 ? -36.146 -18.842 106.302 1.00 77.25 482 ILE A C 1
ATOM 3890 O O . ILE A 1 482 ? -35.824 -18.781 105.126 1.00 77.25 482 ILE A O 1
ATOM 3894 N N . SER A 1 483 ? -37.131 -18.083 106.802 1.00 79.12 483 SER A N 1
ATOM 3895 C CA . SER A 1 483 ? -37.891 -17.164 105.938 1.00 79.12 483 SER A CA 1
ATOM 3896 C C . SER A 1 483 ? -37.045 -16.024 105.355 1.00 79.12 483 SER A C 1
ATOM 3898 O O . SER A 1 483 ? -37.250 -15.658 104.203 1.00 79.12 483 SER A O 1
ATOM 3900 N N . GLU A 1 484 ? -36.071 -15.503 106.107 1.00 83.38 484 GLU A N 1
ATOM 3901 C CA . GLU A 1 484 ? -35.109 -14.503 105.624 1.00 83.38 484 GLU A CA 1
ATOM 3902 C C . GLU A 1 484 ? -34.202 -15.106 104.537 1.00 83.38 484 GLU A C 1
ATOM 3904 O O . GLU A 1 484 ? -34.017 -14.509 103.476 1.00 83.38 484 GLU A O 1
ATOM 3909 N N . LYS A 1 485 ? -33.709 -16.335 104.741 1.00 80.75 485 LYS A N 1
ATOM 3910 C CA . LYS A 1 485 ? -32.889 -17.055 103.757 1.00 80.75 485 LYS A CA 1
ATOM 3911 C C . LYS A 1 485 ? -33.676 -17.513 102.534 1.00 80.75 485 LYS A C 1
ATOM 3913 O O . LYS A 1 485 ? -33.115 -17.494 101.446 1.00 80.75 485 LYS A O 1
ATOM 3918 N N . ASP A 1 486 ? -34.954 -17.850 102.668 1.00 82.38 486 ASP A N 1
ATOM 3919 C CA . ASP A 1 486 ? -35.835 -18.121 101.530 1.00 82.38 486 ASP A CA 1
ATOM 3920 C C . ASP A 1 486 ? -36.031 -16.846 100.688 1.00 82.38 486 ASP A C 1
ATOM 3922 O O . ASP A 1 486 ? -35.908 -16.909 99.464 1.00 82.38 486 ASP A O 1
ATOM 3926 N N . THR A 1 487 ? -36.220 -15.672 101.314 1.00 85.44 487 THR A N 1
ATOM 3927 C CA . THR A 1 487 ? -36.269 -14.395 100.573 1.00 85.44 487 THR A CA 1
ATOM 3928 C C . THR A 1 487 ? -34.936 -14.033 99.915 1.00 85.44 487 THR A C 1
ATOM 3930 O O . THR A 1 487 ? -34.928 -13.669 98.742 1.00 85.44 487 THR A O 1
ATOM 3933 N N . GLU A 1 488 ? -33.800 -14.214 100.600 1.00 87.88 488 GLU A N 1
ATOM 3934 C CA . GLU A 1 488 ? -32.471 -14.016 99.998 1.00 87.88 488 GLU A CA 1
ATOM 3935 C C . GLU A 1 488 ? -32.221 -14.979 98.823 1.00 87.88 488 GLU A C 1
ATOM 3937 O O . GLU A 1 488 ? -31.629 -14.591 97.817 1.00 87.88 488 GLU A O 1
ATOM 3942 N N . LEU A 1 489 ? -32.679 -16.233 98.916 1.00 79.38 489 LEU A N 1
ATOM 3943 C CA . LEU A 1 489 ? -32.552 -17.220 97.842 1.00 79.38 489 LEU A CA 1
ATOM 3944 C C . LEU A 1 489 ? -33.417 -16.874 96.628 1.00 79.38 489 LEU A C 1
ATOM 3946 O O . LEU A 1 489 ? -32.971 -17.093 95.501 1.00 79.38 489 LEU A O 1
ATOM 3950 N N . ASP A 1 490 ? -34.620 -16.336 96.824 1.00 85.12 490 ASP A N 1
ATOM 3951 C CA . ASP A 1 490 ? -35.468 -15.881 95.720 1.00 85.12 490 ASP A CA 1
ATOM 3952 C C . ASP A 1 490 ? -34.933 -14.588 95.072 1.00 85.12 490 ASP A C 1
ATOM 3954 O O . ASP A 1 490 ? -34.914 -14.500 93.840 1.00 85.12 490 ASP A O 1
ATOM 3958 N N . ASP A 1 491 ? -34.362 -13.660 95.847 1.00 85.31 491 ASP A N 1
ATOM 3959 C CA . ASP A 1 491 ? -33.634 -12.495 95.317 1.00 85.31 491 ASP A CA 1
ATOM 3960 C C . ASP A 1 491 ? -32.382 -12.914 94.519 1.00 85.31 491 ASP A C 1
ATOM 3962 O O . ASP A 1 491 ? -32.144 -12.420 93.412 1.00 85.31 491 ASP A O 1
ATOM 3966 N N . LEU A 1 492 ? -31.599 -13.879 95.019 1.00 83.00 492 LEU A N 1
ATOM 3967 C CA . LEU A 1 492 ? -30.450 -14.442 94.297 1.00 83.00 492 LEU A CA 1
ATOM 3968 C C . LEU A 1 492 ? -30.879 -15.185 93.023 1.00 83.00 492 LEU A C 1
ATOM 3970 O O . LEU A 1 492 ? -30.209 -15.082 91.994 1.00 83.00 492 LEU A O 1
ATOM 3974 N N . ARG A 1 493 ? -32.014 -15.896 93.036 1.00 86.44 493 ARG A N 1
ATOM 3975 C CA . ARG A 1 493 ? -32.590 -16.521 91.831 1.00 86.44 493 ARG A CA 1
ATOM 3976 C C . ARG A 1 493 ? -33.018 -15.477 90.802 1.00 86.44 493 ARG A C 1
ATOM 3978 O O . ARG A 1 493 ? -32.756 -15.681 89.617 1.00 86.44 493 ARG A O 1
ATOM 3985 N N . ALA A 1 494 ? -33.625 -14.370 91.230 1.00 83.56 494 ALA A N 1
ATOM 3986 C CA . ALA A 1 494 ? -33.973 -13.258 90.348 1.00 83.56 494 ALA A CA 1
ATOM 3987 C C . ALA A 1 494 ? -32.716 -12.608 89.737 1.00 83.56 494 ALA A C 1
ATOM 3989 O O . ALA A 1 494 ? -32.675 -12.360 88.529 1.00 83.56 494 ALA A O 1
ATOM 3990 N N . GLN A 1 495 ? -31.650 -12.429 90.525 1.00 88.19 495 GLN A N 1
ATOM 3991 C CA . GLN A 1 495 ? -30.358 -11.947 90.023 1.00 88.19 495 GLN A CA 1
ATOM 3992 C C . GLN A 1 495 ? -29.734 -12.918 89.008 1.00 88.19 495 GLN A C 1
ATOM 3994 O O . GLN A 1 495 ? -29.332 -12.480 87.932 1.00 88.19 495 GLN A O 1
ATOM 3999 N N . ILE A 1 496 ? -29.737 -14.230 89.271 1.00 81.50 496 ILE A N 1
ATOM 4000 C CA . ILE A 1 496 ? -29.255 -15.253 88.322 1.00 81.50 496 ILE A CA 1
ATOM 4001 C C . ILE A 1 496 ? -30.076 -15.248 87.021 1.00 81.50 496 ILE A C 1
ATOM 4003 O O . ILE A 1 496 ? -29.503 -15.388 85.942 1.00 81.50 496 ILE A O 1
ATOM 4007 N N . GLN A 1 497 ? -31.398 -15.062 87.087 1.00 84.44 497 GLN A N 1
ATOM 4008 C CA . GLN A 1 497 ? -32.228 -14.920 85.884 1.00 84.44 497 GLN A CA 1
ATOM 4009 C C . GLN A 1 497 ? -31.875 -13.653 85.095 1.00 84.44 497 GLN A C 1
ATOM 4011 O O . GLN A 1 497 ? -31.730 -13.728 83.878 1.00 84.44 497 GLN A O 1
ATOM 4016 N N . SER A 1 498 ? -31.666 -12.516 85.767 1.00 86.12 498 SER A N 1
ATOM 4017 C CA . SER A 1 498 ? -31.258 -11.275 85.093 1.00 86.12 498 SER A CA 1
ATOM 4018 C C . SER A 1 498 ? -29.863 -11.375 84.457 1.00 86.12 498 SER A C 1
ATOM 4020 O O . SER A 1 498 ? -29.670 -10.911 83.337 1.00 86.12 498 SER A O 1
ATOM 4022 N N . LEU A 1 499 ? -28.914 -12.055 85.114 1.00 82.81 499 LEU A N 1
ATOM 4023 C CA . LEU A 1 499 ? -27.577 -12.303 84.573 1.00 82.81 499 LEU A CA 1
ATOM 4024 C C . LEU A 1 499 ? -27.618 -13.210 83.339 1.00 82.81 499 LEU A C 1
ATOM 4026 O O . LEU A 1 499 ? -26.902 -12.931 82.386 1.00 82.81 499 LEU A O 1
ATOM 4030 N N . ARG A 1 500 ? -28.489 -14.229 83.309 1.00 86.75 500 ARG A N 1
ATOM 4031 C CA . ARG A 1 500 ? -28.690 -15.077 82.119 1.00 86.75 500 ARG A CA 1
ATOM 4032 C C . ARG A 1 500 ? -29.229 -14.303 80.921 1.00 86.75 500 ARG A C 1
ATOM 4034 O O . ARG A 1 500 ? -28.737 -14.504 79.823 1.00 86.75 500 ARG A O 1
ATOM 4041 N N . VAL A 1 501 ? -30.179 -13.387 81.126 1.00 88.75 501 VAL A N 1
ATOM 4042 C CA . VAL A 1 501 ? -30.676 -12.524 80.037 1.00 88.75 501 VAL A CA 1
ATOM 4043 C C . VAL A 1 501 ? -29.547 -11.650 79.481 1.00 88.75 501 VAL A C 1
ATOM 4045 O O . VAL A 1 501 ? -29.398 -11.541 78.269 1.00 88.75 501 VAL A O 1
ATOM 4048 N N . VAL A 1 502 ? -28.696 -11.092 80.350 1.00 86.62 502 VAL A N 1
ATOM 4049 C CA . VAL A 1 502 ? -27.498 -10.349 79.920 1.00 86.62 502 VAL A CA 1
ATOM 4050 C C . VAL A 1 502 ? -26.489 -11.262 79.211 1.00 86.62 502 VAL A C 1
ATOM 4052 O O . VAL A 1 502 ? -25.840 -10.827 78.266 1.00 86.62 502 VAL A O 1
ATOM 4055 N N . GLU A 1 503 ? -26.352 -12.522 79.626 1.00 83.38 503 GLU A N 1
ATOM 4056 C CA . GLU A 1 503 ? -25.478 -13.515 78.991 1.00 83.38 503 GLU A CA 1
ATOM 4057 C C . GLU A 1 503 ? -25.965 -13.864 77.570 1.00 83.38 503 GLU A C 1
ATOM 4059 O O . GLU A 1 503 ? -25.171 -13.785 76.630 1.00 83.38 503 GLU A O 1
ATOM 4064 N N . ASP A 1 504 ? -27.271 -14.095 77.387 1.00 86.69 504 ASP A N 1
ATOM 4065 C CA . ASP A 1 504 ? -27.928 -14.288 76.083 1.00 86.69 504 ASP A CA 1
ATOM 4066 C C . ASP A 1 504 ? -27.763 -13.052 75.166 1.00 86.69 504 ASP A C 1
ATOM 4068 O O . ASP A 1 504 ? -27.429 -13.175 73.982 1.00 86.69 504 ASP A O 1
ATOM 4072 N N . GLU A 1 505 ? -27.939 -11.836 75.702 1.00 88.94 505 GLU A N 1
ATOM 4073 C CA . GLU A 1 505 ? -27.709 -10.576 74.976 1.00 88.94 505 GLU A CA 1
ATOM 4074 C C . GLU A 1 505 ? -26.236 -10.404 74.564 1.00 88.94 505 GLU A C 1
ATOM 4076 O O . GLU A 1 505 ? -25.940 -9.900 73.475 1.00 88.94 505 GLU A O 1
ATOM 4081 N N . LEU A 1 506 ? -25.294 -10.855 75.396 1.00 84.81 506 LEU A N 1
ATOM 4082 C CA . LEU A 1 506 ? -23.855 -10.774 75.140 1.00 84.81 506 LEU A CA 1
ATOM 4083 C C . LEU A 1 506 ? -23.417 -11.830 74.109 1.00 84.81 506 LEU A C 1
ATOM 4085 O O . LEU A 1 506 ? -22.580 -11.533 73.252 1.00 84.81 506 LEU A O 1
ATOM 4089 N N . GLU A 1 507 ? -24.018 -13.023 74.106 1.00 88.31 507 GLU A N 1
ATOM 4090 C CA . GLU A 1 507 ? -23.873 -13.996 73.016 1.00 88.31 507 GLU A CA 1
ATOM 4091 C C . GLU A 1 507 ? -24.444 -13.471 71.692 1.00 88.31 507 GLU A C 1
ATOM 4093 O O . GLU A 1 507 ? -23.775 -13.571 70.657 1.00 88.31 507 GLU A O 1
ATOM 4098 N N . ALA A 1 508 ? -25.615 -12.825 71.710 1.00 87.38 508 ALA A N 1
ATOM 4099 C CA . ALA A 1 508 ? -26.181 -12.173 70.530 1.00 87.38 508 ALA A CA 1
ATOM 4100 C C . ALA A 1 508 ? -25.255 -11.067 69.986 1.00 87.38 508 ALA A C 1
ATOM 4102 O O . ALA A 1 508 ? -24.969 -11.039 68.786 1.00 87.38 508 ALA A O 1
ATOM 4103 N N . CYS A 1 509 ? -24.708 -10.214 70.860 1.00 84.50 509 CYS A N 1
ATOM 4104 C CA . CYS A 1 509 ? -23.719 -9.195 70.490 1.00 84.50 509 CYS A CA 1
ATOM 4105 C C . CYS A 1 509 ? -22.433 -9.807 69.909 1.00 84.50 509 CYS A C 1
ATOM 4107 O O . CYS A 1 509 ? -21.926 -9.330 68.894 1.00 84.50 509 CYS A O 1
ATOM 4109 N N . ARG A 1 510 ? -21.906 -10.883 70.513 1.00 86.75 510 ARG A N 1
ATOM 4110 C CA . ARG A 1 510 ? -20.725 -11.606 69.997 1.00 86.75 510 ARG A CA 1
ATOM 4111 C C . ARG A 1 510 ? -20.978 -12.183 68.610 1.00 86.75 510 ARG A C 1
ATOM 4113 O O . ARG A 1 510 ? -20.101 -12.086 67.755 1.00 86.75 510 ARG A O 1
ATOM 4120 N N . LYS A 1 511 ? -22.162 -12.754 68.379 1.00 88.56 511 LYS A N 1
ATOM 4121 C CA . LYS A 1 511 ? -22.545 -13.320 67.083 1.00 88.56 511 LYS A CA 1
ATOM 4122 C C . LYS A 1 511 ? -22.675 -12.237 66.011 1.00 88.56 511 LYS A C 1
ATOM 4124 O O . LYS A 1 511 ? -22.069 -12.369 64.956 1.00 88.56 511 LYS A O 1
ATOM 4129 N N . GLN A 1 512 ? -23.338 -11.120 66.320 1.00 89.31 512 GLN A N 1
ATOM 4130 C CA . GLN A 1 512 ? -23.393 -9.954 65.427 1.00 89.31 512 GLN A CA 1
ATOM 4131 C C . GLN A 1 512 ? -21.996 -9.402 65.103 1.00 89.31 512 GLN A C 1
ATOM 4133 O O . GLN A 1 512 ? -21.735 -9.032 63.960 1.00 89.31 512 GLN A O 1
ATOM 4138 N N . LEU A 1 513 ? -21.075 -9.384 66.075 1.00 82.69 513 LEU A N 1
ATOM 4139 C CA . LEU A 1 513 ? -19.688 -8.978 65.842 1.00 82.69 513 LEU A CA 1
ATOM 4140 C C . LEU A 1 513 ? -18.948 -9.973 64.929 1.00 82.69 513 LEU A C 1
ATOM 4142 O O . LEU A 1 513 ? -18.212 -9.549 64.041 1.00 82.69 513 LEU A O 1
ATOM 4146 N N . GLN A 1 514 ? -19.161 -11.282 65.102 1.00 87.19 514 GLN A N 1
ATOM 4147 C CA . GLN A 1 514 ? -18.603 -12.315 64.220 1.00 87.19 514 GLN A CA 1
ATOM 4148 C C . GLN A 1 514 ? -19.135 -12.185 62.788 1.00 87.19 514 GLN A C 1
ATOM 4150 O O . GLN A 1 514 ? -18.330 -12.136 61.857 1.00 87.19 514 GLN A O 1
ATOM 4155 N N . ASP A 1 515 ? -20.448 -12.034 62.613 1.00 87.88 515 ASP A N 1
ATOM 4156 C CA . ASP A 1 515 ? -21.081 -11.840 61.305 1.00 87.88 515 ASP A CA 1
ATOM 4157 C C . ASP A 1 515 ? -20.559 -10.554 60.628 1.00 87.88 515 ASP A C 1
ATOM 4159 O O . ASP A 1 515 ? -20.142 -10.580 59.468 1.00 87.88 515 ASP A O 1
ATOM 4163 N N . ALA A 1 516 ? -20.444 -9.448 61.375 1.00 81.94 516 ALA A N 1
ATOM 4164 C CA . ALA A 1 516 ? -19.872 -8.194 60.881 1.00 81.94 516 ALA A CA 1
ATOM 4165 C C . ALA A 1 516 ? -18.384 -8.314 60.493 1.00 81.94 516 ALA A C 1
ATOM 4167 O O . ALA A 1 516 ? -17.970 -7.746 59.481 1.00 81.94 516 ALA A O 1
ATOM 4168 N N . THR A 1 517 ? -17.571 -9.067 61.249 1.00 84.56 517 THR A N 1
ATOM 4169 C CA . THR A 1 517 ? -16.163 -9.319 60.880 1.00 84.56 517 THR A CA 1
ATOM 4170 C C . THR A 1 517 ? -16.030 -10.237 59.665 1.00 84.56 517 THR A C 1
ATOM 4172 O O . THR A 1 517 ? -15.158 -10.006 58.828 1.00 84.56 517 THR A O 1
ATOM 4175 N N . ALA A 1 518 ? -16.915 -11.225 59.509 1.00 84.81 518 ALA A N 1
ATOM 4176 C CA . ALA A 1 518 ? -16.954 -12.086 58.331 1.00 84.81 518 ALA A CA 1
ATOM 4177 C C . ALA A 1 518 ? -17.353 -11.299 57.070 1.00 84.81 518 ALA A C 1
ATOM 4179 O O . ALA A 1 518 ? -16.745 -11.476 56.016 1.00 84.81 518 ALA A O 1
ATOM 4180 N N . ASP A 1 519 ? -18.321 -10.388 57.174 1.00 83.62 519 ASP A N 1
ATOM 4181 C CA . ASP A 1 519 ? -18.718 -9.520 56.063 1.00 83.62 519 ASP A CA 1
ATOM 4182 C C . ASP A 1 519 ? -17.682 -8.430 55.751 1.00 83.62 519 ASP A C 1
ATOM 4184 O O . ASP A 1 519 ? -17.515 -8.061 54.588 1.00 83.62 519 ASP A O 1
ATOM 4188 N N . ALA A 1 520 ? -16.941 -7.931 56.745 1.00 82.50 520 ALA A N 1
ATOM 4189 C CA . ALA A 1 520 ? -15.772 -7.083 56.505 1.00 82.50 520 ALA A CA 1
ATOM 4190 C C . ALA A 1 520 ? -14.656 -7.841 55.761 1.00 82.50 520 ALA A C 1
ATOM 4192 O O . ALA A 1 520 ? -14.097 -7.305 54.808 1.00 82.50 520 ALA A O 1
ATOM 4193 N N . ALA A 1 521 ? -14.378 -9.097 56.131 1.00 85.69 521 ALA A N 1
ATOM 4194 C CA . ALA A 1 521 ? -13.381 -9.925 55.450 1.00 85.69 521 ALA A CA 1
ATOM 4195 C C . ALA A 1 521 ? -13.765 -10.239 53.990 1.00 85.69 521 ALA A C 1
ATOM 4197 O O . ALA A 1 521 ? -12.908 -10.186 53.111 1.00 85.69 521 ALA A O 1
ATOM 4198 N N . LYS A 1 522 ? -15.052 -10.501 53.705 1.00 86.75 522 LYS A N 1
ATOM 4199 C CA . LYS A 1 522 ? -15.549 -10.657 52.322 1.00 86.75 522 LYS A CA 1
ATOM 4200 C C . LYS A 1 522 ? -15.339 -9.385 51.501 1.00 86.75 522 LYS A C 1
ATOM 4202 O O . LYS A 1 522 ? -14.777 -9.464 50.415 1.00 86.75 522 LYS A O 1
ATOM 4207 N N . ARG A 1 523 ? -15.721 -8.218 52.041 1.00 83.19 523 ARG A N 1
ATOM 4208 C CA . ARG A 1 523 ? -15.518 -6.923 51.366 1.00 83.19 523 ARG A CA 1
ATOM 4209 C C . ARG A 1 523 ? -14.042 -6.635 51.096 1.00 83.19 523 ARG A C 1
ATOM 4211 O O . ARG A 1 523 ? -13.732 -6.141 50.025 1.00 83.19 523 ARG A O 1
ATOM 4218 N N . GLN A 1 524 ? -13.137 -6.991 52.010 1.00 85.75 524 GLN A N 1
ATOM 4219 C CA . GLN A 1 524 ? -11.695 -6.841 51.780 1.00 85.75 524 GLN A CA 1
ATOM 4220 C C . GLN A 1 524 ? -11.172 -7.733 50.647 1.00 85.75 524 GLN A C 1
ATOM 4222 O O . GLN A 1 524 ? -10.317 -7.291 49.886 1.00 85.75 524 GLN A O 1
ATOM 4227 N N . GLU A 1 525 ? -11.673 -8.962 50.496 1.00 86.12 525 GLU A N 1
ATOM 4228 C CA . GLU A 1 525 ? -11.281 -9.823 49.370 1.00 86.12 525 GLU A CA 1
ATOM 4229 C C . GLU A 1 525 ? -11.905 -9.347 48.044 1.00 86.12 525 GLU A C 1
ATOM 4231 O O . GLU A 1 525 ? -11.246 -9.388 47.008 1.00 86.12 525 GLU A O 1
ATOM 4236 N N . GLU A 1 526 ? -13.131 -8.813 48.068 1.00 85.69 526 GLU A N 1
ATOM 4237 C CA . GLU A 1 526 ? -13.749 -8.140 46.915 1.00 85.69 526 GLU A CA 1
ATOM 4238 C C . GLU A 1 526 ? -12.975 -6.872 46.505 1.00 85.69 526 GLU A C 1
ATOM 4240 O O . GLU A 1 526 ? -12.692 -6.692 45.320 1.00 85.69 526 GLU A O 1
ATOM 4245 N N . GLU A 1 527 ? -12.571 -6.028 47.462 1.00 83.38 527 GLU A N 1
ATOM 4246 C CA . GLU A 1 527 ? -11.693 -4.871 47.233 1.00 83.38 527 GLU A CA 1
ATOM 4247 C C . GLU A 1 527 ? -10.333 -5.313 46.675 1.00 83.38 527 GLU A C 1
ATOM 4249 O O . GLU A 1 527 ? -9.871 -4.741 45.691 1.00 83.38 527 GLU A O 1
ATOM 4254 N N . ARG A 1 528 ? -9.724 -6.379 47.217 1.00 88.19 528 ARG A N 1
ATOM 4255 C CA . ARG A 1 528 ? -8.448 -6.928 46.727 1.00 88.19 528 ARG A CA 1
ATOM 4256 C C . ARG A 1 528 ? -8.548 -7.404 45.275 1.00 88.19 528 ARG A C 1
ATOM 4258 O O . ARG A 1 528 ? -7.657 -7.120 44.479 1.00 88.19 528 ARG A O 1
ATOM 4265 N N . LEU A 1 529 ? -9.633 -8.092 44.915 1.00 89.56 529 LEU A N 1
ATOM 4266 C CA . LEU A 1 529 ? -9.897 -8.530 43.539 1.00 89.56 529 LEU A CA 1
ATOM 4267 C C . LEU A 1 529 ? -10.157 -7.344 42.594 1.00 89.56 529 LEU A C 1
ATOM 4269 O O . LEU A 1 529 ? -9.724 -7.373 41.441 1.00 89.56 529 LEU A O 1
ATOM 4273 N N . GLN A 1 530 ? -10.814 -6.282 43.071 1.00 86.88 530 GLN A N 1
ATOM 4274 C CA . GLN A 1 530 ? -10.986 -5.040 42.310 1.00 86.88 530 GLN A CA 1
ATOM 4275 C C . GLN A 1 530 ? -9.662 -4.280 42.136 1.00 86.88 530 GLN A C 1
ATOM 4277 O O . GLN A 1 530 ? -9.399 -3.775 41.046 1.00 86.88 530 GLN A O 1
ATOM 4282 N N . GLU A 1 531 ? -8.801 -4.226 43.155 1.00 89.56 531 GLU A N 1
ATOM 4283 C CA . GLU A 1 531 ? -7.457 -3.645 43.051 1.00 89.56 531 GLU A CA 1
ATOM 4284 C C . GLU A 1 531 ? -6.564 -4.427 42.080 1.00 89.56 531 GLU A C 1
ATOM 4286 O O . GLU A 1 531 ? -5.856 -3.809 41.283 1.00 89.56 531 GLU A O 1
ATOM 4291 N N . GLU A 1 532 ? -6.628 -5.761 42.098 1.00 89.81 532 GLU A N 1
ATOM 4292 C CA . GLU A 1 532 ? -5.904 -6.641 41.173 1.00 89.81 532 GLU A CA 1
ATOM 4293 C C . GLU A 1 532 ? -6.377 -6.410 39.722 1.00 89.81 532 GLU A C 1
ATOM 4295 O O . GLU A 1 532 ? -5.563 -6.115 38.844 1.00 89.81 532 GLU A O 1
ATOM 4300 N N . ALA A 1 533 ? -7.694 -6.357 39.483 1.00 88.62 533 ALA A N 1
ATOM 4301 C CA . ALA A 1 533 ? -8.260 -6.011 38.176 1.00 88.62 533 ALA A CA 1
ATOM 4302 C C . ALA A 1 533 ? -7.908 -4.578 37.714 1.00 88.62 533 ALA A C 1
ATOM 4304 O O . ALA A 1 533 ? -7.621 -4.352 36.536 1.00 88.62 533 ALA A O 1
ATOM 4305 N N . LEU A 1 534 ? -7.888 -3.594 38.621 1.00 86.06 534 LEU A N 1
ATOM 4306 C CA . LEU A 1 534 ? -7.466 -2.221 38.316 1.00 86.06 534 LEU A CA 1
ATOM 4307 C C . LEU A 1 534 ? -5.960 -2.124 38.034 1.00 86.06 534 LEU A C 1
ATOM 4309 O O . LEU A 1 534 ? -5.548 -1.294 37.218 1.00 86.06 534 LEU A O 1
ATOM 4313 N N . ALA A 1 535 ? -5.130 -2.943 38.683 1.00 90.12 535 ALA A N 1
ATOM 4314 C CA . ALA A 1 535 ? -3.704 -3.043 38.394 1.00 90.12 535 ALA A CA 1
ATOM 4315 C C . ALA A 1 535 ? -3.465 -3.636 36.997 1.00 90.12 535 ALA A C 1
ATOM 4317 O O . ALA A 1 535 ? -2.684 -3.072 36.229 1.00 90.12 535 ALA A O 1
ATOM 4318 N N . ASP A 1 536 ? -4.198 -4.686 36.627 1.00 90.94 536 ASP A N 1
ATOM 4319 C CA . ASP A 1 536 ? -4.147 -5.267 35.284 1.00 90.94 536 ASP A CA 1
ATOM 4320 C C . ASP A 1 536 ? -4.624 -4.281 34.211 1.00 90.94 536 ASP A C 1
ATOM 4322 O O . ASP A 1 536 ? -3.917 -4.063 33.224 1.00 90.94 536 ASP A O 1
ATOM 4326 N N . LEU A 1 537 ? -5.745 -3.576 34.422 1.00 87.12 537 LEU A N 1
ATOM 4327 C CA . LEU A 1 537 ? -6.168 -2.508 33.507 1.00 87.12 537 LEU A CA 1
ATOM 4328 C C . LEU A 1 537 ? -5.091 -1.421 33.363 1.00 87.12 537 LEU A C 1
ATOM 4330 O O . LEU A 1 537 ? -4.755 -1.051 32.239 1.00 87.12 537 LEU A O 1
ATOM 4334 N N . ARG A 1 538 ? -4.482 -0.953 34.462 1.00 91.56 538 ARG A N 1
ATOM 4335 C CA . ARG A 1 538 ? -3.370 0.020 34.413 1.00 91.56 538 ARG A CA 1
ATOM 4336 C C . ARG A 1 538 ? -2.165 -0.510 33.634 1.00 91.56 538 ARG A C 1
ATOM 4338 O O . ARG A 1 538 ? -1.568 0.248 32.870 1.00 91.56 538 ARG A O 1
ATOM 4345 N N . ASN A 1 539 ? -1.825 -1.790 33.785 1.00 91.81 539 ASN A N 1
ATOM 4346 C CA . ASN A 1 539 ? -0.752 -2.429 33.025 1.00 91.81 539 ASN A CA 1
ATOM 4347 C C . ASN A 1 539 ? -1.078 -2.462 31.525 1.00 91.81 539 ASN A C 1
ATOM 4349 O O . ASN A 1 539 ? -0.243 -2.042 30.724 1.00 91.81 539 ASN A O 1
ATOM 4353 N N . THR A 1 540 ? -2.299 -2.857 31.141 1.00 92.62 540 THR A N 1
ATOM 4354 C CA . THR A 1 540 ? -2.711 -2.865 29.724 1.00 92.62 540 THR A CA 1
ATOM 4355 C C . THR A 1 540 ? -2.727 -1.462 29.113 1.00 92.62 540 THR A C 1
ATOM 4357 O O . THR A 1 540 ? -2.233 -1.291 28.002 1.00 92.62 540 THR A O 1
ATOM 4360 N N . VAL A 1 541 ? -3.195 -0.435 29.835 1.00 86.94 541 VAL A N 1
ATOM 4361 C CA . VAL A 1 541 ? -3.128 0.968 29.382 1.00 86.94 541 VAL A CA 1
ATOM 4362 C C . VAL A 1 541 ? -1.672 1.405 29.204 1.00 86.94 541 VAL A C 1
ATOM 4364 O O . VAL A 1 541 ? -1.319 1.944 28.158 1.00 86.94 541 VAL A O 1
ATOM 4367 N N . ALA A 1 542 ? -0.789 1.084 30.155 1.00 90.06 542 ALA A N 1
ATOM 4368 C CA . ALA A 1 542 ? 0.636 1.390 30.044 1.00 90.06 542 ALA A CA 1
ATOM 4369 C C . ALA A 1 542 ? 1.340 0.636 28.894 1.00 90.06 542 ALA A C 1
ATOM 4371 O O . ALA A 1 542 ? 2.363 1.102 28.390 1.00 90.06 542 ALA A O 1
ATOM 4372 N N . GLU A 1 543 ? 0.849 -0.532 28.474 1.00 89.31 543 GLU A N 1
ATOM 4373 C CA . GLU A 1 543 ? 1.299 -1.218 27.255 1.00 89.31 543 GLU A CA 1
ATOM 4374 C C . GLU A 1 543 ? 0.805 -0.516 25.989 1.00 89.31 543 GLU A C 1
ATOM 4376 O O . GLU A 1 543 ? 1.636 -0.163 25.149 1.00 89.31 543 GLU A O 1
ATOM 4381 N N . ARG A 1 544 ? -0.498 -0.214 25.884 1.00 85.44 544 ARG A N 1
ATOM 4382 C CA . ARG A 1 544 ? -1.051 0.544 24.746 1.00 85.44 544 ARG A CA 1
ATOM 4383 C C . ARG A 1 544 ? -0.368 1.913 24.599 1.00 85.44 544 ARG A C 1
ATOM 4385 O O . ARG A 1 544 ? -0.035 2.318 23.492 1.00 85.44 544 ARG A O 1
ATOM 4392 N N . ASP A 1 545 ? -0.036 2.587 25.700 1.00 89.62 545 ASP A N 1
ATOM 4393 C CA . ASP A 1 545 ? 0.728 3.843 25.703 1.00 89.62 545 ASP A CA 1
ATOM 4394 C C . ASP A 1 545 ? 2.193 3.693 25.248 1.00 89.62 545 ASP A C 1
ATOM 4396 O O . ASP A 1 545 ? 2.824 4.675 24.836 1.00 89.62 545 ASP A O 1
ATOM 4400 N N . ARG A 1 546 ? 2.791 2.501 25.365 1.00 91.00 546 ARG A N 1
ATOM 4401 C CA . ARG A 1 546 ? 4.123 2.209 24.801 1.00 91.00 546 ARG A CA 1
ATOM 4402 C C . ARG A 1 546 ? 4.011 1.917 23.309 1.00 91.00 546 ARG A C 1
ATOM 4404 O O . ARG A 1 546 ? 4.807 2.457 22.546 1.00 91.00 546 ARG A O 1
ATOM 4411 N N . GLU A 1 547 ? 3.006 1.150 22.898 1.00 91.12 547 GLU A N 1
ATOM 4412 C CA . GLU A 1 547 ? 2.692 0.877 21.490 1.00 91.12 547 GLU A CA 1
ATOM 4413 C C . GLU A 1 547 ? 2.382 2.177 20.729 1.00 91.12 547 GLU A C 1
ATOM 4415 O O . GLU A 1 547 ? 3.001 2.447 19.704 1.00 91.12 547 GLU A O 1
ATOM 4420 N N . LEU A 1 548 ? 1.539 3.062 21.273 1.00 85.38 548 LEU A N 1
ATOM 4421 C CA . LEU A 1 548 ? 1.254 4.384 20.698 1.00 85.38 548 LEU A CA 1
ATOM 4422 C C . LEU A 1 548 ? 2.505 5.270 20.587 1.00 85.38 548 LEU A C 1
ATOM 4424 O O . LEU A 1 548 ? 2.643 6.030 19.628 1.00 85.38 548 LEU A O 1
ATOM 4428 N N . ARG A 1 549 ? 3.444 5.173 21.539 1.00 90.12 549 ARG A N 1
ATOM 4429 C CA . ARG A 1 549 ? 4.737 5.874 21.453 1.00 90.12 549 ARG A CA 1
ATOM 4430 C C . ARG A 1 549 ? 5.637 5.292 20.362 1.00 90.12 549 ARG A C 1
ATOM 4432 O O . ARG A 1 549 ? 6.244 6.071 19.634 1.00 90.12 549 ARG A O 1
ATOM 4439 N N . GLN A 1 550 ? 5.675 3.969 20.205 1.00 89.12 550 GLN A N 1
ATOM 4440 C CA . GLN A 1 550 ? 6.403 3.296 19.122 1.00 89.12 550 GLN A CA 1
ATOM 4441 C C . GLN A 1 550 ? 5.810 3.629 17.742 1.00 89.12 550 GLN A C 1
ATOM 4443 O O . GLN A 1 550 ? 6.551 3.942 16.811 1.00 89.12 550 GLN A O 1
ATOM 4448 N N . LEU A 1 551 ? 4.480 3.656 17.621 1.00 87.00 551 LEU A N 1
ATOM 4449 C CA . LEU A 1 551 ? 3.790 4.083 16.403 1.00 87.00 551 LEU A CA 1
ATOM 4450 C C . LEU A 1 551 ? 4.079 5.555 16.077 1.00 87.00 551 LEU A C 1
ATOM 4452 O O . LEU A 1 551 ? 4.360 5.870 14.925 1.00 87.00 551 LEU A O 1
ATOM 4456 N N . LYS A 1 552 ? 4.111 6.453 17.075 1.00 86.88 552 LYS A N 1
ATOM 4457 C CA . LYS A 1 552 ? 4.522 7.855 16.867 1.00 86.88 552 LYS A CA 1
ATOM 4458 C C . LYS A 1 552 ? 5.979 7.994 16.412 1.00 86.88 552 LYS A C 1
ATOM 4460 O O . LYS A 1 552 ? 6.246 8.828 15.549 1.00 86.88 552 LYS A O 1
ATOM 4465 N N . THR A 1 553 ? 6.915 7.191 16.932 1.00 88.31 553 THR A N 1
ATOM 4466 C CA . THR A 1 553 ? 8.304 7.214 16.436 1.00 88.31 553 THR A CA 1
ATOM 4467 C C . THR A 1 553 ? 8.394 6.715 14.995 1.00 88.31 553 THR A C 1
ATOM 4469 O O . THR A 1 553 ? 8.962 7.420 14.165 1.00 88.31 553 THR A O 1
ATOM 4472 N N . VAL A 1 554 ? 7.737 5.599 14.657 1.00 89.25 554 VAL A N 1
ATOM 4473 C CA . VAL A 1 554 ? 7.701 5.073 13.278 1.00 89.25 554 VAL A CA 1
ATOM 4474 C C . VAL A 1 554 ? 7.046 6.071 12.318 1.00 89.25 554 VAL A C 1
ATOM 4476 O O . VAL A 1 554 ? 7.591 6.330 11.250 1.00 89.25 554 VAL A O 1
ATOM 4479 N N . ALA A 1 555 ? 5.945 6.720 12.707 1.00 83.38 555 ALA A N 1
ATOM 4480 C CA . ALA A 1 555 ? 5.317 7.771 11.905 1.00 83.38 555 ALA A CA 1
ATOM 4481 C C . ALA A 1 555 ? 6.249 8.982 11.686 1.00 83.38 555 ALA A C 1
ATOM 4483 O O . ALA A 1 555 ? 6.264 9.567 10.605 1.00 83.38 555 ALA A O 1
ATOM 4484 N N . SER A 1 556 ? 7.075 9.344 12.676 1.00 86.06 556 SER A N 1
ATOM 4485 C CA . SER A 1 556 ? 8.071 10.417 12.522 1.00 86.06 556 SER A CA 1
ATOM 4486 C C . SER A 1 556 ? 9.244 10.032 11.605 1.00 86.06 556 SER A C 1
ATOM 4488 O O . SER A 1 556 ? 9.765 10.884 10.884 1.00 86.06 556 SER A O 1
ATOM 4490 N N . GLU A 1 557 ? 9.619 8.751 11.578 1.00 88.19 557 GLU A N 1
ATOM 4491 C CA . GLU A 1 557 ? 10.622 8.187 10.663 1.00 88.19 557 GLU A CA 1
ATOM 4492 C C . GLU A 1 557 ? 10.065 8.053 9.233 1.00 88.19 557 GLU A C 1
ATOM 4494 O O . GLU A 1 557 ? 10.761 8.331 8.255 1.00 88.19 557 GLU A O 1
ATOM 4499 N N . GLN A 1 558 ? 8.779 7.732 9.088 1.00 85.75 558 GLN A N 1
ATOM 4500 C CA . GLN A 1 558 ? 8.074 7.791 7.806 1.00 85.75 558 GLN A CA 1
ATOM 4501 C C . GLN A 1 558 ? 7.978 9.236 7.290 1.00 85.75 558 GLN A C 1
ATOM 4503 O O . GLN A 1 558 ? 8.280 9.498 6.131 1.00 85.75 558 GLN A O 1
ATOM 4508 N N . ALA A 1 559 ? 7.668 10.207 8.153 1.00 86.12 559 ALA A N 1
ATOM 4509 C CA . ALA A 1 559 ? 7.641 11.619 7.770 1.00 86.12 559 ALA A CA 1
ATOM 4510 C C . ALA A 1 559 ? 9.028 12.175 7.384 1.00 86.12 559 ALA A C 1
ATOM 4512 O O . ALA A 1 559 ? 9.117 13.061 6.535 1.00 86.12 559 ALA A O 1
ATOM 4513 N N . SER A 1 560 ? 10.122 11.684 7.981 1.00 88.62 560 SER A N 1
ATOM 4514 C CA . SER A 1 560 ? 11.478 12.100 7.593 1.00 88.62 560 SER A CA 1
ATOM 4515 C C . SER A 1 560 ? 11.945 11.439 6.293 1.00 88.62 560 SER A C 1
ATOM 4517 O O . SER A 1 560 ? 12.553 12.111 5.461 1.00 88.62 560 SER A O 1
ATOM 4519 N N . THR A 1 561 ? 11.604 10.166 6.071 1.00 88.06 561 THR A N 1
ATOM 4520 C CA . THR A 1 561 ? 11.902 9.468 4.810 1.00 88.06 561 THR A CA 1
ATOM 4521 C C . THR A 1 561 ? 11.077 10.003 3.639 1.00 88.06 561 THR A C 1
ATOM 4523 O O . THR A 1 561 ? 11.639 10.178 2.562 1.00 88.06 561 THR A O 1
ATOM 4526 N N . LEU A 1 562 ? 9.806 10.374 3.843 1.00 90.94 562 LEU A N 1
ATOM 4527 C CA . LEU A 1 562 ? 8.995 11.060 2.826 1.00 90.94 562 LEU A CA 1
ATOM 4528 C C . LEU A 1 562 ? 9.623 12.390 2.384 1.00 90.94 562 LEU A C 1
ATOM 4530 O O . LEU A 1 562 ? 9.774 12.607 1.186 1.00 90.94 562 LEU A O 1
ATOM 4534 N N . ARG A 1 563 ? 10.089 13.230 3.320 1.00 90.94 563 ARG A N 1
ATOM 4535 C CA . ARG A 1 563 ? 10.785 14.491 2.986 1.00 90.94 563 ARG A CA 1
ATOM 4536 C C . ARG A 1 563 ? 12.074 14.274 2.195 1.00 90.94 563 ARG A C 1
ATOM 4538 O O . ARG A 1 563 ? 12.396 15.070 1.318 1.00 90.94 563 ARG A O 1
ATOM 4545 N N . GLU A 1 564 ? 12.826 13.214 2.488 1.00 90.88 564 GLU A N 1
ATOM 4546 C CA . GLU A 1 564 ? 14.029 12.892 1.711 1.00 90.88 564 GLU A CA 1
ATOM 4547 C C . GLU A 1 564 ? 13.666 12.335 0.321 1.00 90.88 564 GLU A C 1
ATOM 4549 O O . GLU A 1 564 ? 14.336 12.660 -0.653 1.00 90.88 564 GLU A O 1
ATOM 4554 N N . VAL A 1 565 ? 12.562 11.589 0.181 1.00 86.19 565 VAL A N 1
ATOM 4555 C CA . VAL A 1 565 ? 12.021 11.185 -1.132 1.00 86.19 565 VAL A CA 1
ATOM 4556 C C . VAL A 1 565 ? 11.554 12.398 -1.944 1.00 86.19 565 VAL A C 1
ATOM 4558 O O . VAL A 1 565 ? 11.872 12.483 -3.126 1.00 86.19 565 VAL A O 1
ATOM 4561 N N . GLU A 1 566 ? 10.852 13.358 -1.340 1.00 87.44 566 GLU A N 1
ATOM 4562 C CA . GLU A 1 566 ? 10.466 14.627 -1.981 1.00 87.44 566 GLU A CA 1
ATOM 4563 C C . GLU A 1 566 ? 11.695 15.422 -2.440 1.00 87.44 566 GLU A C 1
ATOM 4565 O O . GLU A 1 566 ? 11.751 15.898 -3.575 1.00 87.44 566 GLU A O 1
ATOM 4570 N N . ARG A 1 567 ? 12.730 15.492 -1.597 1.00 93.25 567 ARG A N 1
ATOM 4571 C CA . ARG A 1 567 ? 14.008 16.124 -1.937 1.00 93.25 567 ARG A CA 1
ATOM 4572 C C . ARG A 1 567 ? 14.721 15.425 -3.093 1.00 93.25 567 ARG A C 1
ATOM 4574 O O . ARG A 1 567 ? 15.242 16.096 -3.980 1.00 93.25 567 ARG A O 1
ATOM 4581 N N . LEU A 1 568 ? 14.755 14.093 -3.095 1.00 89.62 568 LEU A N 1
ATOM 4582 C CA . LEU A 1 568 ? 15.345 13.313 -4.183 1.00 89.62 568 LEU A CA 1
ATOM 4583 C C . LEU A 1 568 ? 14.549 13.484 -5.483 1.00 89.62 568 LEU A C 1
ATOM 4585 O O . LEU A 1 568 ? 15.166 13.637 -6.531 1.00 89.62 568 LEU A O 1
ATOM 4589 N N . LYS A 1 569 ? 13.212 13.552 -5.423 1.00 89.56 569 LYS A N 1
ATOM 4590 C CA . LYS A 1 569 ? 12.360 13.876 -6.581 1.00 89.56 569 LYS A CA 1
ATOM 4591 C C . LYS A 1 569 ? 12.666 15.262 -7.154 1.00 89.56 569 LYS A C 1
ATOM 4593 O O . LYS A 1 569 ? 12.786 15.380 -8.367 1.00 89.56 569 LYS A O 1
ATOM 4598 N N . ALA A 1 570 ? 12.856 16.280 -6.310 1.00 90.00 570 ALA A N 1
ATOM 4599 C CA . ALA A 1 570 ? 13.265 17.611 -6.767 1.00 90.00 570 ALA A CA 1
ATOM 4600 C C . ALA A 1 570 ? 14.637 17.580 -7.469 1.00 90.00 570 ALA A C 1
ATOM 4602 O O . ALA A 1 570 ? 14.783 18.117 -8.561 1.00 90.00 570 ALA A O 1
ATOM 4603 N N . ILE A 1 571 ? 15.618 16.866 -6.900 1.00 93.06 571 ILE A N 1
ATOM 4604 C CA . ILE A 1 571 ? 16.941 16.691 -7.525 1.00 93.06 571 ILE A CA 1
ATOM 4605 C C . ILE A 1 571 ? 16.840 15.935 -8.861 1.00 93.06 571 ILE A C 1
ATOM 4607 O O . ILE A 1 571 ? 17.586 16.250 -9.782 1.00 93.06 571 ILE A O 1
ATOM 4611 N N . VAL A 1 572 ? 15.949 14.946 -8.986 1.00 88.12 572 VAL A N 1
ATOM 4612 C CA . VAL A 1 572 ? 15.711 14.243 -10.259 1.00 88.12 572 VAL A CA 1
ATOM 4613 C C . VAL A 1 572 ? 15.091 15.187 -11.291 1.00 88.12 572 VAL A C 1
ATOM 4615 O O . VAL A 1 572 ? 15.628 15.278 -12.387 1.00 88.12 572 VAL A O 1
ATOM 4618 N N . ALA A 1 573 ? 14.077 15.978 -10.926 1.00 90.25 573 ALA A N 1
ATOM 4619 C CA . ALA A 1 573 ? 13.473 16.966 -11.825 1.00 90.25 573 ALA A CA 1
ATOM 4620 C C . ALA A 1 573 ? 14.484 18.022 -12.327 1.00 90.25 573 ALA A C 1
ATOM 4622 O O . ALA A 1 573 ? 14.512 18.331 -13.520 1.00 90.25 573 ALA A O 1
ATOM 4623 N N . ASP A 1 574 ? 15.372 18.515 -11.453 1.00 91.25 574 ASP A N 1
ATOM 4624 C CA . ASP A 1 574 ? 16.484 19.394 -11.849 1.00 91.25 574 ASP A CA 1
ATOM 4625 C C . ASP A 1 574 ? 17.415 18.704 -12.867 1.00 91.25 574 ASP A C 1
ATOM 4627 O O . ASP A 1 574 ? 17.874 19.323 -13.829 1.00 91.25 574 ASP A O 1
ATOM 4631 N N . ARG A 1 575 ? 17.696 17.405 -12.681 1.00 88.38 575 ARG A N 1
ATOM 4632 C CA . ARG A 1 575 ? 18.568 16.624 -13.578 1.00 88.38 575 ARG A CA 1
ATOM 4633 C C . ARG A 1 575 ? 17.899 16.282 -14.902 1.00 88.38 575 ARG A C 1
ATOM 4635 O O . ARG A 1 575 ? 18.593 16.271 -15.913 1.00 88.38 575 ARG A O 1
ATOM 4642 N N . ASP A 1 576 ? 16.594 16.052 -14.918 1.00 90.25 576 ASP A N 1
ATOM 4643 C CA . ASP A 1 576 ? 15.832 15.841 -16.148 1.00 90.25 576 ASP A CA 1
ATOM 4644 C C . ASP A 1 576 ? 15.773 17.133 -16.979 1.00 90.25 576 ASP A C 1
ATOM 4646 O O . ASP A 1 576 ? 15.955 17.088 -18.196 1.00 90.25 576 ASP A O 1
ATOM 4650 N N . SER A 1 577 ? 15.656 18.296 -16.325 1.00 91.06 577 SER A N 1
ATOM 4651 C CA . SER A 1 577 ? 15.813 19.612 -16.965 1.00 91.06 577 SER A CA 1
ATOM 4652 C C . SER A 1 577 ? 17.225 19.812 -17.541 1.00 91.06 577 SER A C 1
ATOM 4654 O O . SER A 1 577 ? 17.371 20.162 -18.715 1.00 91.06 577 SER A O 1
ATOM 4656 N N . ASP A 1 578 ? 18.285 19.519 -16.774 1.00 92.12 578 ASP A N 1
ATOM 4657 C CA . ASP A 1 578 ? 19.672 19.531 -17.277 1.00 92.12 578 ASP A CA 1
ATOM 4658 C C . ASP A 1 578 ? 19.843 18.603 -18.499 1.00 92.12 578 ASP A C 1
ATOM 4660 O O . ASP A 1 578 ? 20.483 18.975 -19.486 1.00 92.12 578 ASP A O 1
ATOM 4664 N N . ILE A 1 579 ? 19.260 17.400 -18.455 1.00 90.75 579 ILE A N 1
ATOM 4665 C CA . ILE A 1 579 ? 19.297 16.417 -19.544 1.00 90.75 579 ILE A CA 1
ATOM 4666 C C . ILE A 1 579 ? 18.562 16.937 -20.782 1.00 90.75 579 ILE A C 1
ATOM 4668 O O . ILE A 1 579 ? 19.078 16.776 -21.886 1.00 90.75 579 ILE A O 1
ATOM 4672 N N . GLU A 1 580 ? 17.400 17.573 -20.638 1.00 89.19 580 GLU A N 1
ATOM 4673 C CA . GLU A 1 580 ? 16.644 18.100 -21.779 1.00 89.19 580 GLU A CA 1
ATOM 4674 C C . GLU A 1 580 ? 17.376 19.277 -22.445 1.00 89.19 580 GLU A C 1
ATOM 4676 O O . GLU A 1 580 ? 17.525 19.304 -23.668 1.00 89.19 580 GLU A O 1
ATOM 4681 N N . ASN A 1 581 ? 17.970 20.174 -21.652 1.00 92.38 581 ASN A N 1
ATOM 4682 C CA . ASN A 1 581 ? 18.864 21.225 -22.152 1.00 92.38 581 ASN A CA 1
ATOM 4683 C C . ASN A 1 581 ? 20.088 20.635 -22.893 1.00 92.38 581 ASN A C 1
ATOM 4685 O O . ASN A 1 581 ? 20.493 21.117 -23.959 1.00 92.38 581 ASN A O 1
ATOM 4689 N N . LEU A 1 582 ? 20.667 19.543 -22.380 1.00 90.56 582 LEU A N 1
ATOM 4690 C CA . LEU A 1 582 ? 21.752 18.822 -23.054 1.00 90.56 582 LEU A CA 1
ATOM 4691 C C . LEU A 1 582 ? 21.287 18.136 -24.352 1.00 90.56 582 LEU A C 1
ATOM 4693 O O . LEU A 1 582 ? 22.001 18.207 -25.351 1.00 90.56 582 LEU A O 1
ATOM 4697 N N . LYS A 1 583 ? 20.088 17.542 -24.404 1.00 90.50 583 LYS A N 1
ATOM 4698 C CA . LYS A 1 583 ? 19.515 17.002 -25.654 1.00 90.50 583 LYS A CA 1
ATOM 4699 C C . LYS A 1 583 ? 19.315 18.100 -26.695 1.00 90.50 583 LYS A C 1
ATOM 4701 O O . LYS A 1 583 ? 19.693 17.905 -27.846 1.00 90.50 583 LYS A O 1
ATOM 4706 N N . GLN A 1 584 ? 18.774 19.256 -26.307 1.00 90.69 584 GLN A N 1
ATOM 4707 C CA . GLN A 1 584 ? 18.580 20.390 -27.218 1.00 90.69 584 GLN A CA 1
ATOM 4708 C C . GLN A 1 584 ? 19.913 20.874 -27.808 1.00 90.69 584 GLN A C 1
ATOM 4710 O O . GLN A 1 584 ? 20.023 21.044 -29.024 1.00 90.69 584 GLN A O 1
ATOM 4715 N N . THR A 1 585 ? 20.958 21.013 -26.984 1.00 91.00 585 THR A N 1
ATOM 4716 C CA . THR A 1 585 ? 22.296 21.398 -27.474 1.00 91.00 585 THR A CA 1
ATOM 4717 C C . THR A 1 585 ? 22.942 20.325 -28.359 1.00 91.00 585 THR A C 1
ATOM 4719 O O . THR A 1 585 ? 23.527 20.670 -29.386 1.00 91.00 585 THR A O 1
ATOM 4722 N N . VAL A 1 586 ? 22.785 19.033 -28.046 1.00 89.06 586 VAL A N 1
ATOM 4723 C CA . VAL A 1 586 ? 23.240 17.923 -28.908 1.00 89.06 586 VAL A CA 1
ATOM 4724 C C . VAL A 1 586 ? 22.484 17.896 -30.241 1.00 89.06 586 VAL A C 1
ATOM 4726 O O . VAL A 1 586 ? 23.102 17.706 -31.288 1.00 89.06 586 VAL A O 1
ATOM 4729 N N . ASN A 1 587 ? 21.175 18.146 -30.244 1.00 89.44 587 ASN A N 1
ATOM 4730 C CA . ASN A 1 587 ? 20.373 18.208 -31.467 1.00 89.44 587 ASN A CA 1
ATOM 4731 C C . ASN A 1 587 ? 20.781 19.394 -32.355 1.00 89.44 587 ASN A C 1
ATOM 4733 O O . ASN A 1 587 ? 20.956 19.211 -33.558 1.00 89.44 587 ASN A O 1
ATOM 4737 N N . ALA A 1 588 ? 21.039 20.570 -31.772 1.00 88.31 588 ALA A N 1
ATOM 4738 C CA . ALA A 1 588 ? 21.565 21.731 -32.498 1.00 88.31 588 ALA A CA 1
ATOM 4739 C C . ALA A 1 588 ? 22.990 21.505 -33.054 1.00 88.31 588 ALA A C 1
ATOM 4741 O O . ALA A 1 588 ? 23.341 22.005 -34.125 1.00 88.31 588 ALA A O 1
ATOM 4742 N N . GLN A 1 589 ? 23.823 20.722 -32.360 1.00 88.44 589 GLN A N 1
ATOM 4743 C CA . GLN A 1 589 ? 25.124 20.289 -32.882 1.00 88.44 589 GLN A CA 1
ATOM 4744 C C . GLN A 1 589 ? 24.976 19.264 -34.014 1.00 88.44 589 GLN A C 1
ATOM 4746 O O . GLN A 1 589 ? 25.718 19.332 -34.993 1.00 88.44 589 GLN A O 1
ATOM 4751 N N . ASN A 1 590 ? 24.009 18.347 -33.922 1.00 88.44 590 ASN A N 1
ATOM 4752 C CA . ASN A 1 590 ? 23.734 17.365 -34.969 1.00 88.44 590 ASN A CA 1
ATOM 4753 C C . ASN A 1 590 ? 23.196 18.018 -36.249 1.00 88.44 590 ASN A C 1
ATOM 4755 O O . ASN A 1 590 ? 23.706 17.695 -37.319 1.00 88.44 590 ASN A O 1
ATOM 4759 N N . SER A 1 591 ? 22.262 18.974 -36.167 1.00 89.12 591 SER A N 1
ATOM 4760 C CA . SER A 1 591 ? 21.804 19.722 -37.350 1.00 89.12 591 SER A CA 1
ATOM 4761 C C . SER A 1 591 ? 22.957 20.495 -38.001 1.00 89.12 591 SER A C 1
ATOM 4763 O O . SER A 1 591 ? 23.189 20.364 -39.201 1.00 89.12 591 SER A O 1
ATOM 4765 N N . SER A 1 592 ? 23.782 21.175 -37.196 1.00 88.94 592 SER A N 1
ATOM 4766 C CA . SER A 1 592 ? 24.997 21.856 -37.673 1.00 88.94 592 SER A CA 1
ATOM 4767 C C . SER A 1 592 ? 25.981 20.896 -38.365 1.00 88.94 592 SER A C 1
ATOM 4769 O O . SER A 1 592 ? 26.612 21.250 -39.362 1.00 88.94 592 SER A O 1
ATOM 4771 N N . LEU A 1 593 ? 26.115 19.661 -37.866 1.00 87.88 593 LEU A N 1
ATOM 4772 C CA . LEU A 1 593 ? 26.929 18.613 -38.492 1.00 87.88 593 LEU A CA 1
ATOM 4773 C C . LEU A 1 593 ? 26.304 18.060 -39.779 1.00 87.88 593 LEU A C 1
ATOM 4775 O O . LEU A 1 593 ? 27.043 17.672 -40.683 1.00 87.88 593 LEU A O 1
ATOM 4779 N N . GLU A 1 594 ? 24.978 18.008 -39.888 1.00 87.62 594 GLU A N 1
ATOM 4780 C CA . GLU A 1 594 ? 24.282 17.621 -41.118 1.00 87.62 594 GLU A CA 1
ATOM 4781 C C . GLU A 1 594 ? 24.416 18.684 -42.208 1.00 87.62 594 GLU A C 1
ATOM 4783 O O . GLU A 1 594 ? 24.728 18.335 -43.346 1.00 87.62 594 GLU A O 1
ATOM 4788 N N . ASP A 1 595 ? 24.329 19.968 -41.868 1.00 87.62 595 ASP A N 1
ATOM 4789 C CA . ASP A 1 595 ? 24.581 21.056 -42.817 1.00 87.62 595 ASP A CA 1
ATOM 4790 C C . ASP A 1 595 ? 26.059 21.111 -43.249 1.00 87.62 595 ASP A C 1
ATOM 4792 O O . ASP A 1 595 ? 26.365 21.274 -44.436 1.00 87.62 595 ASP A O 1
ATOM 4796 N N . LEU A 1 596 ? 27.002 20.834 -42.338 1.00 86.00 596 LEU A N 1
ATOM 4797 C CA . LEU A 1 596 ? 28.417 20.627 -42.686 1.00 86.00 596 LEU A CA 1
ATOM 4798 C C . LEU A 1 596 ? 28.648 19.385 -43.569 1.00 86.00 596 LEU A C 1
ATOM 4800 O O . LEU A 1 596 ? 29.561 19.374 -44.396 1.00 86.00 596 LEU A O 1
ATOM 4804 N N . ARG A 1 597 ? 27.831 18.331 -43.442 1.00 89.12 597 ARG A N 1
ATOM 4805 C CA . ARG A 1 597 ? 27.877 17.165 -44.345 1.00 89.12 597 ARG A CA 1
ATOM 4806 C C . ARG A 1 597 ? 27.298 17.494 -45.720 1.00 89.12 597 ARG A C 1
ATOM 4808 O O . ARG A 1 597 ? 27.920 17.126 -46.713 1.00 89.12 597 ARG A O 1
ATOM 4815 N N . ARG A 1 598 ? 26.167 18.204 -45.791 1.00 88.75 598 ARG A N 1
ATOM 4816 C CA . ARG A 1 598 ? 25.539 18.661 -47.047 1.00 88.75 598 ARG A CA 1
ATOM 4817 C C . ARG A 1 598 ? 26.494 19.545 -47.843 1.00 88.75 598 ARG A C 1
ATOM 4819 O O . ARG A 1 598 ? 26.848 19.200 -48.966 1.00 88.75 598 ARG A O 1
ATOM 4826 N N . THR A 1 599 ? 27.019 20.596 -47.215 1.00 87.56 599 THR A N 1
ATOM 4827 C CA . THR A 1 599 ? 28.008 21.495 -47.836 1.00 87.56 599 THR A CA 1
ATOM 4828 C C . THR A 1 599 ? 29.281 20.761 -48.267 1.00 87.56 599 THR A C 1
ATOM 4830 O O . THR A 1 599 ? 29.822 21.063 -49.328 1.00 87.56 599 THR A O 1
ATOM 4833 N N . ARG A 1 600 ? 29.742 19.741 -47.526 1.00 86.88 600 ARG A N 1
ATOM 4834 C CA . ARG A 1 600 ? 30.869 18.889 -47.951 1.00 86.88 600 ARG A CA 1
ATOM 4835 C C . ARG A 1 600 ? 30.548 18.023 -49.177 1.00 86.88 600 ARG A C 1
ATOM 4837 O O . ARG A 1 600 ? 31.428 17.838 -50.014 1.00 86.88 600 ARG A O 1
ATOM 4844 N N . ILE A 1 601 ? 29.326 17.502 -49.298 1.00 88.25 601 ILE A N 1
ATOM 4845 C CA . ILE A 1 601 ? 28.873 16.746 -50.480 1.00 88.25 601 ILE A CA 1
ATOM 4846 C C . ILE A 1 601 ? 28.763 17.675 -51.699 1.00 88.25 601 ILE A C 1
ATOM 4848 O O . ILE A 1 601 ? 29.247 17.325 -52.773 1.00 88.25 601 ILE A O 1
ATOM 4852 N N . GLU A 1 602 ? 28.213 18.880 -51.530 1.00 85.50 602 GLU A N 1
ATOM 4853 C CA . GLU A 1 602 ? 28.188 19.911 -52.578 1.00 85.50 602 GLU A CA 1
ATOM 4854 C C . GLU A 1 602 ? 29.594 20.342 -53.013 1.00 85.50 602 GLU A C 1
ATOM 4856 O O . GLU A 1 602 ? 29.848 20.561 -54.197 1.00 85.50 602 GLU A O 1
ATOM 4861 N N . LEU A 1 603 ? 30.533 20.468 -52.072 1.00 83.06 603 LEU A N 1
ATOM 4862 C CA . LEU A 1 603 ? 31.913 20.814 -52.399 1.00 83.06 603 LEU A CA 1
ATOM 4863 C C . LEU A 1 603 ? 32.589 19.683 -53.188 1.00 83.06 603 LEU A C 1
ATOM 4865 O O . LEU A 1 603 ? 33.234 19.952 -54.197 1.00 83.06 603 LEU A O 1
ATOM 4869 N N . ALA A 1 604 ? 32.369 18.424 -52.797 1.00 85.00 604 ALA A N 1
ATOM 4870 C CA . ALA A 1 604 ? 32.875 17.258 -53.519 1.00 85.00 604 ALA A CA 1
ATOM 4871 C C . ALA A 1 604 ? 32.285 17.137 -54.940 1.00 85.00 604 ALA A C 1
ATOM 4873 O O . ALA A 1 604 ? 33.017 16.819 -55.879 1.00 85.00 604 ALA A O 1
ATOM 4874 N N . SER A 1 605 ? 30.995 17.441 -55.134 1.00 85.44 605 SER A N 1
ATOM 4875 C CA . SER A 1 605 ? 30.386 17.443 -56.472 1.00 85.44 605 SER A CA 1
ATOM 4876 C C . SER A 1 605 ? 30.930 18.578 -57.349 1.00 85.44 605 SER A C 1
ATOM 4878 O O . SER A 1 605 ? 31.222 18.355 -58.525 1.00 85.44 605 SER A O 1
ATOM 4880 N N . ARG A 1 606 ? 31.178 19.766 -56.775 1.00 85.69 606 ARG A N 1
ATOM 4881 C CA . ARG A 1 606 ? 31.870 20.876 -57.458 1.00 85.69 606 ARG A CA 1
ATOM 4882 C C . ARG A 1 606 ? 33.321 20.539 -57.806 1.00 85.69 606 ARG A C 1
ATOM 4884 O O . ARG A 1 606 ? 33.755 20.855 -58.910 1.00 85.69 606 ARG A O 1
ATOM 4891 N N . GLU A 1 607 ? 34.063 19.871 -56.923 1.00 84.94 607 GLU A N 1
ATOM 4892 C CA . GLU A 1 607 ? 35.418 19.379 -57.214 1.00 84.94 607 GLU A CA 1
ATOM 4893 C C . GLU A 1 607 ? 35.424 18.349 -58.351 1.00 84.94 607 GLU A C 1
ATOM 4895 O O . GLU A 1 607 ? 36.312 18.377 -59.203 1.00 84.94 607 GLU A O 1
ATOM 4900 N N . GLN A 1 608 ? 34.434 17.454 -58.400 1.00 83.19 608 GLN A N 1
ATOM 4901 C CA . GLN A 1 608 ? 34.300 16.477 -59.481 1.00 83.19 608 GLN A CA 1
ATOM 4902 C C . GLN A 1 608 ? 33.939 17.147 -60.817 1.00 83.19 608 GLN A C 1
ATOM 4904 O O . GLN A 1 608 ? 34.537 16.814 -61.839 1.00 83.19 608 GLN A O 1
ATOM 4909 N N . ALA A 1 609 ? 33.046 18.142 -60.809 1.00 82.94 609 ALA A N 1
ATOM 4910 C CA . ALA A 1 609 ? 32.738 18.954 -61.988 1.00 82.94 609 ALA A CA 1
ATOM 4911 C C . ALA A 1 609 ? 33.959 19.761 -62.476 1.00 82.94 609 ALA A C 1
ATOM 4913 O O . ALA A 1 609 ? 34.232 19.799 -63.673 1.00 82.94 609 ALA A O 1
ATOM 4914 N N . LEU A 1 610 ? 34.746 20.338 -61.560 1.00 82.88 610 LEU A N 1
ATOM 4915 C CA . LEU A 1 610 ? 36.007 21.021 -61.878 1.00 82.88 610 LEU A CA 1
ATOM 4916 C C . LEU A 1 610 ? 37.058 20.074 -62.470 1.00 82.88 610 LEU A C 1
ATOM 4918 O O . LEU A 1 610 ? 37.769 20.468 -63.392 1.00 82.88 610 LEU A O 1
ATOM 4922 N N . LYS A 1 611 ? 37.149 18.828 -61.985 1.00 83.62 611 LYS A N 1
ATOM 4923 C CA . LYS A 1 611 ? 38.015 17.795 -62.582 1.00 83.62 611 LYS A CA 1
ATOM 4924 C C . LYS A 1 611 ? 37.562 17.434 -63.997 1.00 83.62 611 LYS A C 1
ATOM 4926 O O . LYS A 1 611 ? 38.404 17.413 -64.888 1.00 83.62 611 LYS A O 1
ATOM 4931 N N . GLY A 1 612 ? 36.258 17.246 -64.219 1.00 84.00 612 GLY A N 1
ATOM 4932 C CA . GLY A 1 612 ? 35.689 17.031 -65.555 1.00 84.00 612 GLY A CA 1
ATOM 4933 C C . GLY A 1 612 ? 36.026 18.175 -66.515 1.00 84.00 612 GLY A C 1
ATOM 4934 O O . GLY A 1 612 ? 36.654 17.948 -67.544 1.00 84.00 612 GLY A O 1
ATOM 4935 N N . ALA A 1 613 ? 35.745 19.419 -66.119 1.00 80.75 613 ALA A N 1
ATOM 4936 C CA . ALA A 1 613 ? 36.078 20.608 -66.906 1.00 80.75 613 ALA A CA 1
ATOM 4937 C C . ALA A 1 613 ? 37.594 20.773 -67.148 1.00 80.75 613 ALA A C 1
ATOM 4939 O O . ALA A 1 613 ? 38.008 21.252 -68.203 1.00 80.75 613 ALA A O 1
ATOM 4940 N N . TYR A 1 614 ? 38.447 20.366 -66.201 1.00 82.19 614 TYR A N 1
ATOM 4941 C CA . TYR A 1 614 ? 39.902 20.362 -66.382 1.00 82.19 614 TYR A CA 1
ATOM 4942 C C . TYR A 1 614 ? 40.362 19.280 -67.370 1.00 82.19 614 TYR A C 1
ATOM 4944 O O . TYR A 1 614 ? 41.254 19.531 -68.182 1.00 82.19 614 TYR A O 1
ATOM 4952 N N . GLU A 1 615 ? 39.761 18.090 -67.339 1.00 83.00 615 GLU A N 1
ATOM 4953 C CA . GLU A 1 615 ? 40.030 17.031 -68.314 1.00 83.00 615 GLU A CA 1
ATOM 4954 C C . GLU A 1 615 ? 39.532 17.405 -69.711 1.00 83.00 615 GLU A C 1
ATOM 4956 O O . GLU A 1 615 ? 40.281 17.238 -70.671 1.00 83.00 615 GLU A O 1
ATOM 4961 N N . GLU A 1 616 ? 38.349 18.007 -69.834 1.00 82.88 616 GLU A N 1
ATOM 4962 C CA . GLU A 1 616 ? 37.849 18.592 -71.083 1.00 82.88 616 GLU A CA 1
ATOM 4963 C C . GLU A 1 616 ? 38.784 19.694 -71.593 1.00 82.88 616 GLU A C 1
ATOM 4965 O O . GLU A 1 616 ? 39.202 19.659 -72.748 1.00 82.88 616 GLU A O 1
ATOM 4970 N N . ALA A 1 617 ? 39.220 20.625 -70.737 1.00 78.62 617 ALA A N 1
ATOM 4971 C CA . ALA A 1 617 ? 40.194 21.652 -71.107 1.00 78.62 617 ALA A CA 1
ATOM 4972 C C . ALA A 1 617 ? 41.552 21.054 -71.522 1.00 78.62 617 ALA A C 1
ATOM 4974 O O . ALA A 1 617 ? 42.208 21.569 -72.429 1.00 78.62 617 ALA A O 1
ATOM 4975 N N . LYS A 1 618 ? 41.979 19.945 -70.905 1.00 83.31 618 LYS A N 1
ATOM 4976 C CA . LYS A 1 618 ? 43.194 19.201 -71.272 1.00 83.31 618 LYS A CA 1
ATOM 4977 C C . LYS A 1 618 ? 43.031 18.469 -72.607 1.00 83.31 618 LYS A C 1
ATOM 4979 O O . LYS A 1 618 ? 43.967 18.484 -73.405 1.00 83.31 618 LYS A O 1
ATOM 4984 N N . GLN A 1 619 ? 41.865 17.882 -72.879 1.00 81.19 619 GLN A N 1
ATOM 4985 C CA . GLN A 1 619 ? 41.525 17.266 -74.165 1.00 81.19 619 GLN A CA 1
ATOM 4986 C C . GLN A 1 619 ? 41.438 18.319 -75.273 1.00 81.19 619 GLN A C 1
ATOM 4988 O O . GLN A 1 619 ? 42.055 18.140 -76.317 1.00 81.19 619 GLN A O 1
ATOM 4993 N N . LEU A 1 620 ? 40.776 19.453 -75.028 1.00 81.69 620 LEU A N 1
ATOM 4994 C CA . LEU A 1 620 ? 40.730 20.596 -75.941 1.00 81.69 620 LEU A CA 1
ATOM 4995 C C . LEU A 1 620 ? 42.125 21.175 -76.182 1.00 81.69 620 LEU A C 1
ATOM 4997 O O . LEU A 1 620 ? 42.470 21.446 -77.324 1.00 81.69 620 LEU A O 1
ATOM 5001 N N . LYS A 1 621 ? 42.977 21.292 -75.156 1.00 84.19 621 LYS A N 1
ATOM 5002 C CA . LYS A 1 621 ? 44.383 21.692 -75.322 1.00 84.19 621 LYS A CA 1
ATOM 5003 C C . LYS A 1 621 ? 45.191 20.660 -76.116 1.00 84.19 621 LYS A C 1
ATOM 5005 O O . LYS A 1 621 ? 46.067 21.050 -76.883 1.00 84.19 621 LYS A O 1
ATOM 5010 N N . GLY A 1 622 ? 44.896 19.369 -75.967 1.00 81.69 622 GLY A N 1
ATOM 5011 C CA . GLY A 1 622 ? 45.440 18.294 -76.800 1.00 81.69 622 GLY A CA 1
ATOM 5012 C C . GLY A 1 622 ? 45.010 18.440 -78.260 1.00 81.69 622 GLY A C 1
ATOM 5013 O O . GLY A 1 622 ? 45.863 18.532 -79.132 1.00 81.69 622 GLY A O 1
ATOM 5014 N N . ALA A 1 623 ? 43.710 18.595 -78.511 1.00 80.56 623 ALA A N 1
ATOM 5015 C CA . ALA A 1 623 ? 43.141 18.814 -79.837 1.00 80.56 623 ALA A CA 1
ATOM 5016 C C . ALA A 1 623 ? 43.626 20.121 -80.485 1.00 80.56 623 ALA A C 1
ATOM 5018 O O . ALA A 1 623 ? 43.861 20.139 -81.687 1.00 80.56 623 ALA A O 1
ATOM 5019 N N . ILE A 1 624 ? 43.832 21.192 -79.710 1.00 78.69 624 ILE A N 1
ATOM 5020 C CA . ILE A 1 624 ? 44.493 22.424 -80.161 1.00 78.69 624 ILE A CA 1
ATOM 5021 C C . ILE A 1 624 ? 45.957 22.134 -80.485 1.00 78.69 624 ILE A C 1
ATOM 5023 O O . ILE A 1 624 ? 46.383 22.484 -81.569 1.00 78.69 624 ILE A O 1
ATOM 5027 N N . SER A 1 625 ? 46.697 21.407 -79.644 1.00 78.75 625 SER A N 1
ATOM 5028 C CA . SER A 1 625 ? 48.087 21.018 -79.943 1.00 78.75 625 SER A CA 1
ATOM 5029 C C . SER A 1 625 ? 48.190 20.133 -81.192 1.00 78.75 625 SER A C 1
ATOM 5031 O O . SER A 1 625 ? 49.166 20.221 -81.927 1.00 78.75 625 SER A O 1
ATOM 5033 N N . ASP A 1 626 ? 47.192 19.290 -81.464 1.00 80.19 626 ASP A N 1
ATOM 5034 C CA . ASP A 1 626 ? 47.122 18.457 -82.667 1.00 80.19 626 ASP A CA 1
ATOM 5035 C C . ASP A 1 626 ? 46.639 19.241 -83.893 1.00 80.19 626 ASP A C 1
ATOM 5037 O O . ASP A 1 626 ? 47.090 18.972 -85.003 1.00 80.19 626 ASP A O 1
ATOM 5041 N N . ARG A 1 627 ? 45.784 20.254 -83.710 1.00 78.12 627 ARG A N 1
ATOM 5042 C CA . ARG A 1 627 ? 45.438 21.249 -84.736 1.00 78.12 627 ARG A CA 1
ATOM 5043 C C . ARG A 1 627 ? 46.619 22.156 -85.052 1.00 78.12 627 ARG A C 1
ATOM 5045 O O . ARG A 1 627 ? 46.834 22.425 -86.224 1.00 78.12 627 ARG A O 1
ATOM 5052 N N . ASP A 1 628 ? 47.410 22.546 -84.062 1.00 82.31 628 ASP A N 1
ATOM 5053 C CA . ASP A 1 628 ? 48.643 23.313 -84.210 1.00 82.31 628 ASP A CA 1
ATOM 5054 C C . ASP A 1 628 ? 49.705 22.454 -84.889 1.00 82.31 628 ASP A C 1
ATOM 5056 O O . ASP A 1 628 ? 50.274 22.903 -85.869 1.00 82.31 628 ASP A O 1
ATOM 5060 N N . ARG A 1 629 ? 49.880 21.179 -84.511 1.00 78.75 629 ARG A N 1
ATOM 5061 C CA . ARG A 1 629 ? 50.694 20.213 -85.276 1.00 78.75 629 ARG A CA 1
ATOM 5062 C C . ARG A 1 629 ? 50.157 19.989 -86.688 1.00 78.75 629 ARG A C 1
ATOM 5064 O O . ARG A 1 629 ? 50.952 19.793 -87.596 1.00 78.75 629 ARG A O 1
ATOM 5071 N N . GLN A 1 630 ? 48.846 20.012 -86.924 1.00 80.25 630 GLN A N 1
ATOM 5072 C CA . GLN A 1 630 ? 48.277 19.931 -88.277 1.00 80.25 630 GLN A CA 1
ATOM 5073 C C . GLN A 1 630 ? 48.523 21.217 -89.074 1.00 80.25 630 GLN A C 1
ATOM 5075 O O . GLN A 1 630 ? 48.906 21.146 -90.232 1.00 80.25 630 GLN A O 1
ATOM 5080 N N . ILE A 1 631 ? 48.394 22.393 -88.464 1.00 78.06 631 ILE A N 1
ATOM 5081 C CA . ILE A 1 631 ? 48.730 23.686 -89.069 1.00 78.06 631 ILE A CA 1
ATOM 5082 C C . ILE A 1 631 ? 50.236 23.794 -89.301 1.00 78.06 631 ILE A C 1
ATOM 5084 O O . ILE A 1 631 ? 50.646 24.335 -90.317 1.00 78.06 631 ILE A O 1
ATOM 5088 N N . GLU A 1 632 ? 51.063 23.266 -88.407 1.00 78.50 632 GLU A N 1
ATOM 5089 C CA . GLU A 1 632 ? 52.519 23.302 -88.473 1.00 78.50 632 GLU A CA 1
ATOM 5090 C C . GLU A 1 632 ? 53.065 22.233 -89.413 1.00 78.50 632 GLU A C 1
ATOM 5092 O O . GLU A 1 632 ? 54.009 22.517 -90.125 1.00 78.50 632 GLU A O 1
ATOM 5097 N N . THR A 1 633 ? 52.428 21.066 -89.548 1.00 77.12 633 THR A N 1
ATOM 5098 C CA . THR A 1 633 ? 52.703 20.131 -90.653 1.00 77.12 633 THR A CA 1
ATOM 5099 C C . THR A 1 633 ? 52.172 20.650 -91.983 1.00 77.12 633 THR A C 1
ATOM 5101 O O . THR A 1 633 ? 52.828 20.423 -92.984 1.00 77.12 633 THR A O 1
ATOM 5104 N N . LEU A 1 634 ? 51.065 21.400 -92.039 1.00 74.56 634 LEU A N 1
ATOM 5105 C CA . LEU A 1 634 ? 50.599 22.043 -93.276 1.00 74.56 634 LEU A CA 1
ATOM 5106 C C . LEU A 1 634 ? 51.512 23.204 -93.689 1.00 74.56 634 LEU A C 1
ATOM 5108 O O . LEU A 1 634 ? 51.932 23.266 -94.845 1.00 74.56 634 LEU A O 1
ATOM 5112 N N . ARG A 1 635 ? 51.889 24.073 -92.742 1.00 76.94 635 ARG A N 1
ATOM 5113 C CA . ARG A 1 635 ? 52.928 25.101 -92.908 1.00 76.94 635 ARG A CA 1
ATOM 5114 C C . ARG A 1 635 ? 54.244 24.457 -93.289 1.00 76.94 635 ARG A C 1
ATOM 5116 O O . ARG A 1 635 ? 54.823 24.895 -94.263 1.00 76.94 635 ARG A O 1
ATOM 5123 N N . LYS A 1 636 ? 54.646 23.372 -92.630 1.00 69.94 636 LYS A N 1
ATOM 5124 C CA . LYS A 1 636 ? 55.839 22.609 -92.981 1.00 69.94 636 LYS A CA 1
ATOM 5125 C C . LYS A 1 636 ? 55.699 21.895 -94.321 1.00 69.94 636 LYS A C 1
ATOM 5127 O O . LYS A 1 636 ? 56.686 21.812 -95.003 1.00 69.94 636 LYS A O 1
ATOM 5132 N N . THR A 1 637 ? 54.530 21.473 -94.804 1.00 72.31 637 THR A N 1
ATOM 5133 C CA . THR A 1 637 ? 54.409 20.976 -96.193 1.00 72.31 637 THR A CA 1
ATOM 5134 C C . THR A 1 637 ? 54.425 22.100 -97.223 1.00 72.31 637 THR A C 1
ATOM 5136 O O . THR A 1 637 ? 54.861 21.877 -98.345 1.00 72.31 637 THR A O 1
ATOM 5139 N N . LEU A 1 638 ? 53.985 23.311 -96.870 1.00 62.62 638 LEU A N 1
ATOM 5140 C CA . LEU A 1 638 ? 54.187 24.503 -97.696 1.00 62.62 638 LEU A CA 1
ATOM 5141 C C . LEU A 1 638 ? 55.662 24.921 -97.687 1.00 62.62 638 LEU A C 1
ATOM 5143 O O . LEU A 1 638 ? 56.212 25.215 -98.742 1.00 62.62 638 LEU A O 1
ATOM 5147 N N . GLU A 1 639 ? 56.307 24.867 -96.526 1.00 66.81 639 GLU A N 1
ATOM 5148 C CA . GLU A 1 639 ? 57.695 25.254 -96.294 1.00 66.81 639 GLU A CA 1
ATOM 5149 C C . GLU A 1 639 ? 58.685 24.189 -96.776 1.00 66.81 639 GLU A C 1
ATOM 5151 O O . GLU A 1 639 ? 59.732 24.543 -97.287 1.00 66.81 639 GLU A O 1
ATOM 5156 N N . ASP A 1 640 ? 58.330 22.904 -96.756 1.00 62.28 640 ASP A N 1
ATOM 5157 C CA . ASP A 1 640 ? 59.019 21.773 -97.396 1.00 62.28 640 ASP A CA 1
ATOM 5158 C C . ASP A 1 640 ? 58.774 21.789 -98.915 1.00 62.28 640 ASP A C 1
ATOM 5160 O O . ASP A 1 640 ? 59.563 21.220 -99.653 1.00 62.28 640 ASP A O 1
ATOM 5164 N N . ARG A 1 641 ? 57.740 22.477 -99.432 1.00 57.81 641 ARG A N 1
ATOM 5165 C CA . ARG A 1 641 ? 57.571 22.720 -100.882 1.00 57.81 641 ARG A CA 1
ATOM 5166 C C . ARG A 1 641 ? 58.308 23.970 -101.359 1.00 57.81 641 ARG A C 1
ATOM 5168 O O . ARG A 1 641 ? 58.854 23.953 -102.459 1.00 57.81 641 ARG A O 1
ATOM 5175 N N . THR A 1 642 ? 58.389 25.030 -100.552 1.00 57.88 642 THR A N 1
ATOM 5176 C CA . THR A 1 642 ? 59.288 26.164 -100.834 1.00 57.88 642 THR A CA 1
ATOM 5177 C C . THR A 1 642 ? 60.745 25.816 -100.553 1.00 57.88 642 THR A C 1
ATOM 5179 O O . THR A 1 642 ? 61.619 26.332 -101.239 1.00 57.88 642 THR A O 1
ATOM 5182 N N . SER A 1 643 ? 61.020 24.903 -99.618 1.00 58.88 643 SER A N 1
ATOM 5183 C CA . SER A 1 643 ? 62.367 24.424 -99.320 1.00 58.88 643 SER A CA 1
ATOM 5184 C C . SER A 1 643 ? 62.746 23.148 -100.063 1.00 58.88 643 SER A C 1
ATOM 5186 O O . SER A 1 643 ? 63.928 22.972 -100.264 1.00 58.88 643 SER A O 1
ATOM 5188 N N . GLU A 1 644 ? 61.865 22.343 -100.670 1.00 53.69 644 GLU A N 1
ATOM 5189 C CA . GLU A 1 644 ? 62.297 21.422 -101.748 1.00 53.69 644 GLU A CA 1
ATOM 5190 C C . GLU A 1 644 ? 62.954 22.218 -102.892 1.00 53.69 644 GLU A C 1
ATOM 5192 O O . GLU A 1 644 ? 63.956 21.786 -103.466 1.00 53.69 644 GLU A O 1
ATOM 5197 N N . LEU A 1 645 ? 62.457 23.433 -103.158 1.00 50.41 645 LEU A N 1
ATOM 5198 C CA . LEU A 1 645 ? 63.045 24.382 -104.109 1.00 50.41 645 LEU A CA 1
ATOM 5199 C C . LEU A 1 645 ? 64.358 25.038 -103.603 1.00 50.41 645 LEU A C 1
ATOM 5201 O O . LEU A 1 645 ? 65.097 25.599 -104.415 1.00 50.41 645 LEU A O 1
ATOM 5205 N N . GLU A 1 646 ? 64.703 24.925 -102.310 1.00 51.91 646 GLU A N 1
ATOM 5206 C CA . GLU A 1 646 ? 65.949 25.451 -101.701 1.00 51.91 646 GLU A CA 1
ATOM 5207 C C . GLU A 1 646 ? 66.897 24.378 -101.109 1.00 51.91 646 GLU A C 1
ATOM 5209 O O . GLU A 1 646 ? 68.073 24.643 -100.875 1.00 51.91 646 GLU A O 1
ATOM 5214 N N . VAL A 1 647 ? 66.452 23.135 -100.942 1.00 49.69 647 VAL A N 1
ATOM 5215 C CA . VAL A 1 647 ? 67.202 21.982 -100.412 1.00 49.69 647 VAL A CA 1
ATOM 5216 C C . VAL A 1 647 ? 67.736 21.133 -101.566 1.00 49.69 647 VAL A C 1
ATOM 5218 O O . VAL A 1 647 ? 68.853 20.628 -101.470 1.00 49.69 647 VAL A O 1
ATOM 5221 N N . LEU A 1 648 ? 67.105 21.194 -102.750 1.00 46.88 648 LEU A N 1
ATOM 5222 C CA . LEU A 1 648 ? 67.821 20.982 -104.019 1.00 46.88 648 LEU A CA 1
ATOM 5223 C C . LEU A 1 648 ? 69.002 21.962 -104.217 1.00 46.88 648 LEU A C 1
ATOM 5225 O O . LEU A 1 648 ? 69.857 21.717 -105.066 1.00 46.88 648 LEU A O 1
ATOM 5229 N N . ARG A 1 649 ? 69.090 23.050 -103.433 1.00 46.78 649 ARG A N 1
ATOM 5230 C CA . ARG A 1 649 ? 70.265 23.939 -103.355 1.00 46.78 649 ARG A CA 1
ATOM 5231 C C . ARG A 1 649 ? 71.150 23.715 -102.120 1.00 46.78 649 ARG A C 1
ATOM 5233 O O . ARG A 1 649 ? 72.205 24.346 -102.057 1.00 46.78 649 ARG A O 1
ATOM 5240 N N . LYS A 1 650 ? 70.761 22.884 -101.139 1.00 46.47 650 LYS A N 1
ATOM 5241 C CA . LYS A 1 650 ? 71.455 22.838 -99.837 1.00 46.47 650 LYS A CA 1
ATOM 5242 C C . LYS A 1 650 ? 71.326 21.535 -99.025 1.00 46.47 650 LYS A C 1
ATOM 5244 O O . LYS A 1 650 ? 71.181 21.575 -97.808 1.00 46.47 650 LYS A O 1
ATOM 5249 N N . ASN A 1 651 ? 71.457 20.378 -99.673 1.00 50.50 651 ASN A N 1
ATOM 5250 C CA . ASN A 1 651 ? 71.789 19.127 -98.977 1.00 50.50 651 ASN A CA 1
ATOM 5251 C C . ASN A 1 651 ? 73.156 19.246 -98.261 1.00 50.50 651 ASN A C 1
ATOM 5253 O O . ASN A 1 651 ? 74.173 19.092 -98.936 1.00 50.50 651 ASN A O 1
ATOM 5257 N N . ASN A 1 652 ? 73.194 19.491 -96.941 1.00 47.31 652 ASN A N 1
ATOM 5258 C CA . ASN A 1 652 ? 74.309 19.094 -96.057 1.00 47.31 652 ASN A CA 1
ATOM 5259 C C . ASN A 1 652 ? 74.016 19.304 -94.548 1.00 47.31 652 ASN A C 1
ATOM 5261 O O . ASN A 1 652 ? 73.430 20.322 -94.198 1.00 47.31 652 ASN A O 1
ATOM 5265 N N . GLU A 1 653 ? 74.542 18.390 -93.707 1.00 41.28 653 GLU A N 1
ATOM 5266 C CA . GLU A 1 653 ? 74.860 18.532 -92.255 1.00 41.28 653 GLU A CA 1
ATOM 5267 C C . GLU A 1 653 ? 73.684 18.694 -91.238 1.00 41.28 653 GLU A C 1
ATOM 5269 O O . GLU A 1 653 ? 72.846 19.572 -91.393 1.00 41.28 653 GLU A O 1
ATOM 5274 N N . GLU A 1 654 ? 73.571 18.012 -90.080 1.00 47.16 654 GLU A N 1
ATOM 5275 C CA . GLU A 1 654 ? 73.952 16.663 -89.581 1.00 47.16 654 GLU A CA 1
ATOM 5276 C C . GLU A 1 654 ? 73.193 16.398 -88.225 1.00 47.16 654 GLU A C 1
ATOM 5278 O O . GLU A 1 654 ? 72.884 17.372 -87.535 1.00 47.16 654 GLU A O 1
ATOM 5283 N N . PRO A 1 655 ? 72.845 15.157 -87.785 1.00 50.56 655 PRO A N 1
ATOM 5284 C CA . PRO A 1 655 ? 71.757 14.947 -86.799 1.00 50.56 655 PRO A CA 1
ATOM 5285 C C . PRO A 1 655 ? 72.140 14.423 -85.384 1.00 50.56 655 PRO A C 1
ATOM 5287 O O . PRO A 1 655 ? 71.385 13.647 -84.797 1.00 50.56 655 PRO A O 1
ATOM 5290 N N . HIS A 1 656 ? 73.282 14.798 -84.792 1.00 45.03 656 HIS A N 1
ATOM 5291 C CA . HIS A 1 656 ? 73.782 14.126 -83.568 1.00 45.03 656 HIS A CA 1
ATOM 5292 C C . HIS A 1 656 ? 73.384 14.703 -82.188 1.00 45.03 656 HIS A C 1
ATOM 5294 O O . HIS A 1 656 ? 73.604 14.034 -81.181 1.00 45.03 656 HIS A O 1
ATOM 5300 N N . THR A 1 657 ? 72.749 15.876 -82.091 1.00 56.81 657 THR A N 1
ATOM 5301 C CA . THR A 1 657 ? 72.457 16.536 -80.791 1.00 56.81 657 THR A CA 1
ATOM 5302 C C . THR A 1 657 ? 71.111 16.176 -80.141 1.00 56.81 657 THR A C 1
ATOM 5304 O O . THR A 1 657 ? 70.847 16.590 -79.015 1.00 56.81 657 THR A O 1
ATOM 5307 N N . GLN A 1 658 ? 70.240 15.408 -80.805 1.00 57.00 658 GLN A N 1
ATOM 5308 C CA . GLN A 1 658 ? 68.875 15.147 -80.306 1.00 57.00 658 GLN A CA 1
ATOM 5309 C C . GLN A 1 658 ? 68.768 13.977 -79.307 1.00 57.00 658 GLN A C 1
ATOM 5311 O O . GLN A 1 658 ? 67.809 13.912 -78.538 1.00 57.00 658 GLN A O 1
ATOM 5316 N N . ILE A 1 659 ? 69.742 13.060 -79.285 1.00 59.06 659 ILE A N 1
ATOM 5317 C CA . ILE A 1 659 ? 69.637 11.801 -78.524 1.00 59.06 659 ILE A CA 1
ATOM 5318 C C . ILE A 1 659 ? 69.873 12.004 -77.015 1.00 59.06 659 ILE A C 1
ATOM 5320 O O . ILE A 1 659 ? 69.166 11.403 -76.205 1.00 59.06 659 ILE A O 1
ATOM 5324 N N . GLU A 1 660 ? 70.802 12.878 -76.610 1.00 57.22 660 GLU A N 1
ATOM 5325 C CA . GLU A 1 660 ? 71.098 13.121 -75.184 1.00 57.22 660 GLU A CA 1
ATOM 5326 C C . GLU A 1 660 ? 69.940 13.822 -74.449 1.00 57.22 660 GLU A C 1
ATOM 5328 O O . GLU A 1 660 ? 69.607 13.457 -73.319 1.00 57.22 660 GLU A O 1
ATOM 5333 N N . GLY A 1 661 ? 69.258 14.769 -75.106 1.00 66.56 661 GLY A N 1
ATOM 5334 C CA . GLY A 1 661 ? 68.112 15.477 -74.523 1.00 66.56 661 GLY A CA 1
ATOM 5335 C C . GLY A 1 661 ? 66.944 14.545 -74.174 1.00 66.56 661 GLY A C 1
ATOM 5336 O O . GLY A 1 661 ? 66.358 14.656 -73.096 1.00 66.56 661 GLY A O 1
ATOM 5337 N N . MET A 1 662 ? 66.648 13.567 -75.037 1.00 63.91 662 MET A N 1
ATOM 5338 C CA . MET A 1 662 ? 65.606 12.563 -74.779 1.00 63.91 662 MET A CA 1
ATOM 5339 C C . MET A 1 662 ? 65.933 11.665 -73.576 1.00 63.91 662 MET A C 1
ATOM 5341 O O . MET A 1 662 ? 65.036 11.341 -72.798 1.00 63.91 662 MET A O 1
ATOM 5345 N N . GLN A 1 663 ? 67.202 11.296 -73.379 1.00 67.44 663 GLN A N 1
ATOM 5346 C CA . GLN A 1 663 ? 67.610 10.448 -72.252 1.00 67.44 663 GLN A CA 1
ATOM 5347 C C . GLN A 1 663 ? 67.507 11.169 -70.899 1.00 67.44 663 GLN A C 1
ATOM 5349 O O . GLN A 1 663 ? 67.164 10.541 -69.897 1.00 67.44 663 GLN A O 1
ATOM 5354 N N . SER A 1 664 ? 67.749 12.484 -70.860 1.00 70.62 664 SER A N 1
ATOM 5355 C CA . SER A 1 664 ? 67.567 13.292 -69.645 1.00 70.62 664 SER A CA 1
ATOM 5356 C C . SER A 1 664 ? 66.092 13.412 -69.239 1.00 70.62 664 SER A C 1
ATOM 5358 O O . SER A 1 664 ? 65.771 13.262 -68.060 1.00 70.62 664 SER A O 1
ATOM 5360 N N . ILE A 1 665 ? 65.190 13.618 -70.207 1.00 77.19 665 ILE A N 1
ATOM 5361 C CA . ILE A 1 665 ? 63.747 13.766 -69.951 1.00 77.19 665 ILE A CA 1
ATOM 5362 C C . ILE A 1 665 ? 63.130 12.460 -69.433 1.00 77.19 665 ILE A C 1
ATOM 5364 O O . ILE A 1 665 ? 62.303 12.503 -68.523 1.00 77.19 665 ILE A O 1
ATOM 5368 N N . LEU A 1 666 ? 63.544 11.305 -69.970 1.00 71.75 666 LEU A N 1
ATOM 5369 C CA . LEU A 1 666 ? 63.062 9.997 -69.508 1.00 71.75 666 LEU A CA 1
ATOM 5370 C C . LEU A 1 666 ? 63.404 9.757 -68.031 1.00 71.75 666 LEU A C 1
ATOM 5372 O O . LEU A 1 666 ? 62.498 9.510 -67.243 1.00 71.75 666 LEU A O 1
ATOM 5376 N N . ARG A 1 667 ? 64.663 9.974 -67.623 1.00 74.44 667 ARG A N 1
ATOM 5377 C CA . ARG A 1 667 ? 65.072 9.832 -66.212 1.00 74.44 667 ARG A CA 1
ATOM 5378 C C . ARG A 1 667 ? 64.264 10.716 -65.261 1.00 74.44 667 ARG A C 1
ATOM 5380 O O . ARG A 1 667 ? 63.955 10.295 -64.155 1.00 74.44 667 ARG A O 1
ATOM 5387 N N . HIS A 1 668 ? 63.908 11.930 -65.683 1.00 76.81 668 HIS A N 1
ATOM 5388 C CA . HIS A 1 668 ? 63.110 12.818 -64.837 1.00 76.81 668 HIS A CA 1
ATOM 5389 C C . HIS A 1 668 ? 61.666 12.317 -64.678 1.00 76.81 668 HIS A C 1
ATOM 5391 O O . HIS A 1 668 ? 61.114 12.397 -63.586 1.00 76.81 668 HIS A O 1
ATOM 5397 N N . ARG A 1 669 ? 61.076 11.753 -65.744 1.00 78.88 669 ARG A N 1
ATOM 5398 C CA . ARG A 1 669 ? 59.745 11.121 -65.712 1.00 78.88 669 ARG A CA 1
ATOM 5399 C C . ARG A 1 669 ? 59.719 9.863 -64.847 1.00 78.88 669 ARG A C 1
ATOM 5401 O O . ARG A 1 669 ? 58.722 9.641 -64.169 1.00 78.88 669 ARG A O 1
ATOM 5408 N N . ASP A 1 670 ? 60.776 9.058 -64.889 1.00 80.94 670 ASP A N 1
ATOM 5409 C CA . ASP A 1 670 ? 60.873 7.830 -64.098 1.00 80.94 670 ASP A CA 1
ATOM 5410 C C . ASP A 1 670 ? 60.914 8.156 -62.594 1.00 80.94 670 ASP A C 1
ATOM 5412 O O . ASP A 1 670 ? 60.147 7.574 -61.828 1.00 80.94 670 ASP A O 1
ATOM 5416 N N . ASN A 1 671 ? 61.690 9.173 -62.195 1.00 79.19 671 ASN A N 1
ATOM 5417 C CA . ASN A 1 671 ? 61.704 9.682 -60.818 1.00 79.19 671 ASN A CA 1
ATOM 5418 C C . ASN A 1 671 ? 60.325 10.233 -60.388 1.00 79.19 671 ASN A C 1
ATOM 5420 O O . ASN A 1 671 ? 59.825 9.848 -59.334 1.00 79.19 671 ASN A O 1
ATOM 5424 N N . ASP A 1 672 ? 59.668 11.063 -61.219 1.00 85.44 672 ASP A N 1
ATOM 5425 C CA . ASP A 1 672 ? 58.315 11.583 -60.928 1.00 85.44 672 ASP A CA 1
ATOM 5426 C C . ASP A 1 672 ? 57.304 10.439 -60.666 1.00 85.44 672 ASP A C 1
ATOM 5428 O O . ASP A 1 672 ? 56.390 10.562 -59.847 1.00 85.44 672 ASP A O 1
ATOM 5432 N N . LEU A 1 673 ? 57.432 9.324 -61.398 1.00 84.12 673 LEU A N 1
ATOM 5433 C CA . LEU A 1 673 ? 56.564 8.152 -61.262 1.00 84.12 673 LEU A CA 1
ATOM 5434 C C . LEU A 1 673 ? 56.869 7.330 -60.004 1.00 84.12 673 LEU A C 1
ATOM 5436 O O . LEU A 1 673 ? 55.950 6.714 -59.460 1.00 84.12 673 LEU A O 1
ATOM 5440 N N . GLU A 1 674 ? 58.119 7.303 -59.547 1.00 84.69 674 GLU A N 1
ATOM 5441 C CA . GLU A 1 674 ? 58.518 6.642 -58.303 1.00 84.69 674 GLU A CA 1
ATOM 5442 C C . GLU A 1 674 ? 58.003 7.416 -57.078 1.00 84.69 674 GLU A C 1
ATOM 5444 O O . GLU A 1 674 ? 57.345 6.820 -56.221 1.00 84.69 674 GLU A O 1
ATOM 5449 N N . ASP A 1 675 ? 58.143 8.747 -57.070 1.00 81.75 675 ASP A N 1
ATOM 5450 C CA . ASP A 1 675 ? 57.567 9.625 -56.040 1.00 81.75 675 ASP A CA 1
ATOM 5451 C C . ASP A 1 675 ? 56.037 9.481 -55.959 1.00 81.75 675 ASP A C 1
ATOM 5453 O O . ASP A 1 675 ? 55.468 9.285 -54.880 1.00 81.75 675 ASP A O 1
ATOM 5457 N N . LEU A 1 676 ? 55.344 9.505 -57.107 1.00 85.38 676 LEU A N 1
ATOM 5458 C CA . LEU A 1 676 ? 53.891 9.316 -57.153 1.00 85.38 676 LEU A CA 1
ATOM 5459 C C . LEU A 1 676 ? 53.469 7.946 -56.601 1.00 85.38 676 LEU A C 1
ATOM 5461 O O . LEU A 1 676 ? 52.515 7.879 -55.823 1.00 85.38 676 LEU A O 1
ATOM 5465 N N . ARG A 1 677 ? 54.190 6.864 -56.925 1.00 86.94 677 ARG A N 1
ATOM 5466 C CA . ARG A 1 677 ? 53.942 5.529 -56.343 1.00 86.94 677 ARG A CA 1
ATOM 5467 C C . ARG A 1 677 ? 54.159 5.514 -54.830 1.00 86.94 677 ARG A C 1
ATOM 5469 O O . ARG A 1 677 ? 53.354 4.912 -54.122 1.00 86.94 677 ARG A O 1
ATOM 5476 N N . GLY A 1 678 ? 55.176 6.218 -54.331 1.00 84.62 678 GLY A N 1
ATOM 5477 C CA . GLY A 1 678 ? 55.380 6.436 -52.898 1.00 84.62 678 GLY A CA 1
ATOM 5478 C C . GLY A 1 678 ? 54.156 7.073 -52.236 1.00 84.62 678 GLY A C 1
ATOM 5479 O O . GLY A 1 678 ? 53.615 6.522 -51.275 1.00 84.62 678 GLY A O 1
ATOM 5480 N N . THR A 1 679 ? 53.643 8.173 -52.802 1.00 90.00 679 THR A N 1
ATOM 5481 C CA . THR A 1 679 ? 52.450 8.851 -52.258 1.00 90.00 679 THR A CA 1
ATOM 5482 C C . THR A 1 679 ? 51.180 7.997 -52.309 1.00 90.00 679 THR A C 1
ATOM 5484 O O . THR A 1 679 ? 50.367 8.075 -51.388 1.00 90.00 679 THR A O 1
ATOM 5487 N N . VAL A 1 680 ? 51.008 7.153 -53.335 1.00 87.62 680 VAL A N 1
ATOM 5488 C CA . VAL A 1 680 ? 49.869 6.223 -53.430 1.00 87.62 680 VAL A CA 1
ATOM 5489 C C . VAL A 1 680 ? 49.947 5.164 -52.331 1.00 87.62 680 VAL A C 1
ATOM 5491 O O . VAL A 1 680 ? 48.993 5.037 -51.567 1.00 87.62 680 VAL A O 1
ATOM 5494 N N . ASN A 1 681 ? 51.093 4.498 -52.158 1.00 86.44 681 ASN A N 1
ATOM 5495 C CA . ASN A 1 681 ? 51.286 3.497 -51.100 1.00 86.44 681 ASN A CA 1
ATOM 5496 C C . ASN A 1 681 ? 51.094 4.101 -49.690 1.00 86.44 681 ASN A C 1
ATOM 5498 O O . ASN A 1 681 ? 50.531 3.475 -48.787 1.00 86.44 681 ASN A O 1
ATOM 5502 N N . GLU A 1 682 ? 51.527 5.348 -49.482 1.00 87.44 682 GLU A N 1
ATOM 5503 C CA . GLU A 1 682 ? 51.262 6.090 -48.246 1.00 87.44 682 GLU A CA 1
ATOM 5504 C C . GLU A 1 682 ? 49.771 6.377 -48.014 1.00 87.44 682 GLU A C 1
ATOM 5506 O O . GLU A 1 682 ? 49.319 6.392 -46.869 1.00 87.44 682 GLU A O 1
ATOM 5511 N N . LEU A 1 683 ? 49.003 6.660 -49.067 1.00 87.12 683 LEU A N 1
ATOM 5512 C CA . LEU A 1 683 ? 47.563 6.898 -48.958 1.00 87.12 683 LEU A CA 1
ATOM 5513 C C . LEU A 1 683 ? 46.791 5.592 -48.749 1.00 87.12 683 LEU A C 1
ATOM 5515 O O . LEU A 1 683 ? 45.868 5.579 -47.938 1.00 87.12 683 LEU A O 1
ATOM 5519 N N . GLU A 1 684 ? 47.195 4.502 -49.401 1.00 89.50 684 GLU A N 1
ATOM 5520 C CA . GLU A 1 684 ? 46.628 3.163 -49.209 1.00 89.50 684 GLU A CA 1
ATOM 5521 C C . GLU A 1 684 ? 46.823 2.683 -47.765 1.00 89.50 684 GLU A C 1
ATOM 5523 O O . GLU A 1 684 ? 45.845 2.381 -47.087 1.00 89.50 684 GLU A O 1
ATOM 5528 N N . THR A 1 685 ? 48.047 2.744 -47.230 1.00 87.25 685 THR A N 1
ATOM 5529 C CA . THR A 1 685 ? 48.322 2.375 -45.825 1.00 87.25 685 THR A CA 1
ATOM 5530 C C . THR A 1 685 ? 47.583 3.262 -44.812 1.00 87.25 685 THR A C 1
ATOM 5532 O O . THR A 1 685 ? 47.085 2.772 -43.793 1.00 87.25 685 THR A O 1
ATOM 5535 N N . LYS A 1 686 ? 47.430 4.568 -45.087 1.00 91.25 686 LYS A N 1
ATOM 5536 C CA . LYS A 1 686 ? 46.582 5.463 -44.274 1.00 91.25 686 LYS A CA 1
ATOM 5537 C C . LYS A 1 686 ? 45.107 5.052 -44.348 1.00 91.25 686 LYS A C 1
ATOM 5539 O O . LYS A 1 686 ? 44.443 5.037 -43.310 1.00 91.25 686 LYS A O 1
ATOM 5544 N N . LEU A 1 687 ? 44.602 4.684 -45.525 1.00 89.00 687 LEU A N 1
ATOM 5545 C CA . LEU A 1 687 ? 43.217 4.260 -45.739 1.00 89.00 687 LEU A CA 1
ATOM 5546 C C . LEU A 1 687 ? 42.919 2.920 -45.048 1.00 89.00 687 LEU A C 1
ATOM 5548 O O . LEU A 1 687 ? 41.920 2.831 -44.337 1.00 89.00 687 LEU A O 1
ATOM 5552 N N . GLU A 1 688 ? 43.819 1.937 -45.141 1.00 90.62 688 GLU A N 1
ATOM 5553 C CA . GLU A 1 688 ? 43.750 0.682 -44.379 1.00 90.62 688 GLU A CA 1
ATOM 5554 C C . GLU A 1 688 ? 43.718 0.942 -42.866 1.00 90.62 688 GLU A C 1
ATOM 5556 O O . GLU A 1 688 ? 42.866 0.402 -42.156 1.00 90.62 688 GLU A O 1
ATOM 5561 N N . SER A 1 689 ? 44.590 1.824 -42.356 1.00 85.81 689 SER A N 1
ATOM 5562 C CA . SER A 1 689 ? 44.609 2.166 -40.926 1.00 85.81 689 SER A CA 1
ATOM 5563 C C . SER A 1 689 ? 43.292 2.806 -40.460 1.00 85.81 689 SER A C 1
ATOM 5565 O O . SER A 1 689 ? 42.762 2.455 -39.402 1.00 85.81 689 SER A O 1
ATOM 5567 N N . LEU A 1 690 ? 42.707 3.690 -41.277 1.00 90.06 690 LEU A N 1
ATOM 5568 C CA . LEU A 1 690 ? 41.413 4.309 -40.997 1.00 90.06 690 LEU A CA 1
ATOM 5569 C C . LEU A 1 690 ? 40.283 3.277 -41.043 1.00 90.06 690 LEU A C 1
ATOM 5571 O O . LEU A 1 690 ? 39.430 3.293 -40.155 1.00 90.06 690 LEU A O 1
ATOM 5575 N N . GLN A 1 691 ? 40.306 2.355 -42.008 1.00 92.19 691 GLN A N 1
ATOM 5576 C CA . GLN A 1 691 ? 39.328 1.275 -42.126 1.00 92.19 691 GLN A CA 1
ATOM 5577 C C . GLN A 1 691 ? 39.341 0.362 -40.893 1.00 92.19 691 GLN A C 1
ATOM 5579 O O . GLN A 1 691 ? 38.281 0.115 -40.319 1.00 92.19 691 GLN A O 1
ATOM 5584 N N . VAL A 1 692 ? 40.519 -0.039 -40.399 1.00 91.19 692 VAL A N 1
ATOM 5585 C CA . VAL A 1 692 ? 40.635 -0.813 -39.149 1.00 91.19 692 VAL A CA 1
ATOM 5586 C C . VAL A 1 692 ? 40.024 -0.051 -37.966 1.00 91.19 692 VAL A C 1
ATOM 5588 O O . VAL A 1 692 ? 39.223 -0.619 -37.224 1.00 91.19 692 VAL A O 1
ATOM 5591 N N . THR A 1 693 ? 40.307 1.250 -37.811 1.00 89.25 693 THR A N 1
ATOM 5592 C CA . THR A 1 693 ? 39.699 2.037 -36.717 1.00 89.25 693 THR A CA 1
ATOM 5593 C C . THR A 1 693 ? 38.188 2.250 -36.877 1.00 89.25 693 THR A C 1
ATOM 5595 O O . THR A 1 693 ? 37.480 2.398 -35.877 1.00 89.25 693 THR A O 1
ATOM 5598 N N . ALA A 1 694 ? 37.669 2.260 -38.108 1.00 88.00 694 ALA A N 1
ATOM 5599 C CA . ALA A 1 694 ? 36.237 2.331 -38.379 1.00 88.00 694 ALA A CA 1
ATOM 5600 C C . ALA A 1 694 ? 35.539 1.012 -38.013 1.00 88.00 694 ALA A C 1
ATOM 5602 O O . ALA A 1 694 ? 34.517 1.040 -37.326 1.00 88.00 694 ALA A O 1
ATOM 5603 N N . ASP A 1 695 ? 36.128 -0.130 -38.373 1.00 90.56 695 ASP A N 1
ATOM 5604 C CA . ASP A 1 695 ? 35.631 -1.461 -38.010 1.00 90.56 695 ASP A CA 1
ATOM 5605 C C . ASP A 1 695 ? 35.658 -1.693 -36.491 1.00 90.56 695 ASP A C 1
ATOM 5607 O O . ASP A 1 695 ? 34.713 -2.250 -35.929 1.00 90.56 695 ASP A O 1
ATOM 5611 N N . GLU A 1 696 ? 36.697 -1.223 -35.792 1.00 90.75 696 GLU A N 1
ATOM 5612 C CA . GLU A 1 696 ? 36.751 -1.246 -34.325 1.00 90.75 696 GLU A CA 1
ATOM 5613 C C . GLU A 1 696 ? 35.631 -0.403 -33.695 1.00 90.75 696 GLU A C 1
ATOM 5615 O O . GLU A 1 696 ? 34.950 -0.873 -32.782 1.00 90.75 696 GLU A O 1
ATOM 5620 N N . ARG A 1 697 ? 35.372 0.807 -34.212 1.00 90.19 697 ARG A N 1
ATOM 5621 C CA . ARG A 1 697 ? 34.256 1.656 -33.752 1.00 90.19 697 ARG A CA 1
ATOM 5622 C C . ARG A 1 697 ? 32.886 1.054 -34.065 1.00 90.19 697 ARG A C 1
ATOM 5624 O O . ARG A 1 697 ? 31.973 1.172 -33.254 1.00 90.19 697 ARG A O 1
ATOM 5631 N N . LEU A 1 698 ? 32.723 0.387 -35.206 1.00 93.19 698 LEU A N 1
ATOM 5632 C CA . LEU A 1 698 ? 31.487 -0.327 -35.536 1.00 93.19 698 LEU A CA 1
ATOM 5633 C C . LEU A 1 698 ? 31.256 -1.514 -34.593 1.00 93.19 698 LEU A C 1
ATOM 5635 O O . LEU A 1 698 ? 30.122 -1.746 -34.177 1.00 93.19 698 LEU A O 1
ATOM 5639 N N . ARG A 1 699 ? 32.315 -2.233 -34.197 1.00 91.06 699 ARG A N 1
ATOM 5640 C CA . ARG A 1 699 ? 32.222 -3.296 -33.183 1.00 91.06 699 ARG A CA 1
ATOM 5641 C C . ARG A 1 699 ? 31.787 -2.746 -31.828 1.00 91.06 699 ARG A C 1
ATOM 5643 O O . ARG A 1 699 ? 30.818 -3.267 -31.287 1.00 91.06 699 ARG A O 1
ATOM 5650 N N . THR A 1 700 ? 32.402 -1.673 -31.324 1.00 92.06 700 THR A N 1
ATOM 5651 C CA . THR A 1 700 ? 31.998 -1.099 -30.026 1.00 92.06 700 THR A CA 1
ATOM 5652 C C . THR A 1 700 ? 30.583 -0.517 -30.055 1.00 92.06 700 THR A C 1
ATOM 5654 O O . THR A 1 700 ? 29.837 -0.698 -29.097 1.00 92.06 700 THR A O 1
ATOM 5657 N N . ILE A 1 701 ? 30.151 0.100 -31.163 1.00 90.75 701 ILE A N 1
ATOM 5658 C CA . ILE A 1 701 ? 28.756 0.544 -31.338 1.00 90.75 701 ILE A CA 1
ATOM 5659 C C . ILE A 1 701 ? 27.786 -0.647 -31.321 1.00 90.75 701 ILE A C 1
ATOM 5661 O O . ILE A 1 701 ? 26.725 -0.557 -30.705 1.00 90.75 701 ILE A O 1
ATOM 5665 N N . ASN A 1 702 ? 28.128 -1.767 -31.962 1.00 91.94 702 ASN A N 1
ATOM 5666 C CA . ASN A 1 702 ? 27.287 -2.968 -31.961 1.00 91.94 702 ASN A CA 1
ATOM 5667 C C . ASN A 1 702 ? 27.257 -3.669 -30.592 1.00 91.94 702 ASN A C 1
ATOM 5669 O O . ASN A 1 702 ? 26.204 -4.163 -30.190 1.00 91.94 702 ASN A O 1
ATOM 5673 N N . GLU A 1 703 ? 28.370 -3.675 -29.854 1.00 91.75 703 GLU A N 1
ATOM 5674 C CA . GLU A 1 703 ? 28.426 -4.152 -28.467 1.00 91.75 703 GLU A CA 1
ATOM 5675 C C . GLU A 1 703 ? 27.534 -3.292 -27.560 1.00 91.75 703 GLU A C 1
ATOM 5677 O O . GLU A 1 703 ? 26.652 -3.837 -26.900 1.00 91.75 703 GLU A O 1
ATOM 5682 N N . LEU A 1 704 ? 27.659 -1.959 -27.622 1.00 91.25 704 LEU A N 1
ATOM 5683 C CA . LEU A 1 704 ? 26.818 -1.022 -26.864 1.00 91.25 704 LEU A CA 1
ATOM 5684 C C . LEU A 1 704 ? 25.330 -1.126 -27.229 1.00 91.25 704 LEU A C 1
ATOM 5686 O O . LEU A 1 704 ? 24.483 -1.092 -26.342 1.00 91.25 704 LEU A O 1
ATOM 5690 N N . ARG A 1 705 ? 24.986 -1.316 -28.511 1.00 93.06 705 ARG A N 1
ATOM 5691 C CA . ARG A 1 705 ? 23.600 -1.603 -28.931 1.00 93.06 705 ARG A CA 1
ATOM 5692 C C . ARG A 1 705 ? 23.086 -2.917 -28.337 1.00 93.06 705 ARG A C 1
ATOM 5694 O O . ARG A 1 705 ? 21.947 -2.978 -27.891 1.00 93.06 705 ARG A O 1
ATOM 5701 N N . GLY A 1 706 ? 23.925 -3.953 -28.296 1.00 91.50 706 GLY A N 1
ATOM 5702 C CA . GLY A 1 706 ? 23.593 -5.245 -27.691 1.00 91.50 706 GLY A CA 1
ATOM 5703 C C . GLY A 1 706 ? 23.577 -5.253 -26.157 1.00 91.50 706 GLY A C 1
ATOM 5704 O O . GLY A 1 706 ? 23.075 -6.209 -25.564 1.00 91.50 706 GLY A O 1
ATOM 5705 N N . GLU A 1 707 ? 24.140 -4.239 -25.500 1.00 93.06 707 GLU A N 1
ATOM 5706 C CA . GLU A 1 707 ? 23.952 -3.970 -24.069 1.00 93.06 707 GLU A CA 1
ATOM 5707 C C . GLU A 1 707 ? 22.666 -3.171 -23.835 1.00 93.06 707 GLU A C 1
ATOM 5709 O O . GLU A 1 707 ? 21.856 -3.582 -23.006 1.00 93.06 707 GLU A O 1
ATOM 5714 N N . LEU A 1 708 ? 22.416 -2.128 -24.636 1.00 91.50 708 LEU A N 1
ATOM 5715 C CA . LEU A 1 708 ? 21.196 -1.321 -24.572 1.00 91.50 708 LEU A CA 1
ATOM 5716 C C . LEU A 1 708 ? 19.928 -2.167 -24.771 1.00 91.50 708 LEU A C 1
ATOM 5718 O O . LEU A 1 708 ? 18.994 -2.046 -23.983 1.00 91.50 708 LEU A O 1
ATOM 5722 N N . GLU A 1 709 ? 19.905 -3.068 -25.760 1.00 93.31 709 GLU A N 1
ATOM 5723 C CA . GLU A 1 709 ? 18.741 -3.938 -25.998 1.00 93.31 709 GLU A CA 1
ATOM 5724 C C . GLU A 1 709 ? 18.498 -4.912 -24.831 1.00 93.31 709 GLU A C 1
ATOM 5726 O O . GLU A 1 709 ? 17.353 -5.217 -24.515 1.00 93.31 709 GLU A O 1
ATOM 5731 N N . LYS A 1 710 ? 19.552 -5.357 -24.127 1.00 93.12 710 LYS A N 1
ATOM 5732 C CA . LYS A 1 710 ? 19.386 -6.175 -22.911 1.00 93.12 710 LYS A CA 1
ATOM 5733 C C . LYS A 1 710 ? 18.819 -5.354 -21.767 1.00 93.12 710 LYS A C 1
ATOM 5735 O O . LYS A 1 710 ? 17.887 -5.818 -21.132 1.00 93.12 710 LYS A O 1
ATOM 5740 N N . THR A 1 711 ? 19.332 -4.145 -21.528 1.00 91.38 711 THR A N 1
ATOM 5741 C CA . THR A 1 711 ? 18.775 -3.269 -20.484 1.00 91.38 711 THR A CA 1
ATOM 5742 C C . THR A 1 711 ? 17.336 -2.864 -20.791 1.00 91.38 711 THR A C 1
ATOM 5744 O O . THR A 1 711 ? 16.529 -2.751 -19.880 1.00 91.38 711 THR A O 1
ATOM 5747 N N . LYS A 1 712 ? 16.989 -2.706 -22.074 1.00 92.50 712 LYS A N 1
ATOM 5748 C CA . LYS A 1 712 ? 15.617 -2.471 -22.525 1.00 92.50 712 LYS A CA 1
ATOM 5749 C C . LYS A 1 712 ? 14.727 -3.685 -22.249 1.00 92.50 712 LYS A C 1
ATOM 5751 O O . LYS A 1 712 ? 13.677 -3.505 -21.655 1.00 92.50 712 LYS A O 1
ATOM 5756 N N . GLN A 1 713 ? 15.168 -4.900 -22.584 1.00 93.19 713 GLN A N 1
ATOM 5757 C CA . GLN A 1 713 ? 14.434 -6.126 -22.248 1.00 93.19 713 GLN A CA 1
ATOM 5758 C C . GLN A 1 713 ? 14.290 -6.319 -20.729 1.00 93.19 713 GLN A C 1
ATOM 5760 O O . GLN A 1 713 ? 13.222 -6.688 -20.268 1.00 93.19 713 GLN A O 1
ATOM 5765 N N . GLU A 1 714 ? 15.336 -6.046 -19.942 1.00 91.81 714 GLU A N 1
ATOM 5766 C CA . GLU A 1 714 ? 15.290 -6.136 -18.475 1.00 91.81 714 GLU A CA 1
ATOM 5767 C C . GLU A 1 714 ? 14.275 -5.142 -17.877 1.00 91.81 714 GLU A C 1
ATOM 5769 O O . GLU A 1 714 ? 13.545 -5.508 -16.959 1.00 91.81 714 GLU A O 1
ATOM 5774 N N . LEU A 1 715 ? 14.173 -3.928 -18.433 1.00 91.00 715 LEU A N 1
ATOM 5775 C CA . LEU A 1 715 ? 13.161 -2.937 -18.049 1.00 91.00 715 LEU A CA 1
ATOM 5776 C C . LEU A 1 715 ? 11.752 -3.298 -18.550 1.00 91.00 715 LEU A C 1
ATOM 5778 O O . LEU A 1 715 ? 10.791 -3.087 -17.823 1.00 91.00 715 LEU A O 1
ATOM 5782 N N . GLU A 1 716 ? 11.604 -3.853 -19.756 1.00 93.75 716 GLU A N 1
ATOM 5783 C CA . GLU A 1 716 ? 10.317 -4.354 -20.274 1.00 93.75 716 GLU A CA 1
ATOM 5784 C C . GLU A 1 716 ? 9.794 -5.537 -19.435 1.00 93.75 716 GLU A C 1
ATOM 5786 O O . GLU A 1 716 ? 8.603 -5.594 -19.129 1.00 93.75 716 GLU A O 1
ATOM 5791 N N . ASP A 1 717 ? 10.679 -6.445 -19.012 1.00 91.88 717 ASP A N 1
ATOM 5792 C CA . ASP A 1 717 ? 10.361 -7.551 -18.104 1.00 91.88 717 ASP A CA 1
ATOM 5793 C C . ASP A 1 717 ? 9.992 -7.029 -16.693 1.00 91.88 717 ASP A C 1
ATOM 5795 O O . ASP A 1 717 ? 9.073 -7.554 -16.063 1.00 91.88 717 ASP A O 1
ATOM 5799 N N . GLU A 1 718 ? 10.672 -5.988 -16.188 1.00 94.00 718 GLU A N 1
ATOM 5800 C CA . GLU A 1 718 ? 10.341 -5.338 -14.907 1.00 94.00 718 GLU A CA 1
ATOM 5801 C C . GLU A 1 718 ? 8.993 -4.601 -14.970 1.00 94.00 718 GLU A C 1
ATOM 5803 O O . GLU A 1 718 ? 8.183 -4.747 -14.055 1.00 94.00 718 GLU A O 1
ATOM 5808 N N . ILE A 1 719 ? 8.707 -3.887 -16.065 1.00 90.62 719 ILE A N 1
ATOM 5809 C CA . ILE A 1 719 ? 7.413 -3.231 -16.307 1.00 90.62 719 ILE A CA 1
ATOM 5810 C C . ILE A 1 719 ? 6.281 -4.263 -16.313 1.00 90.62 719 ILE A C 1
ATOM 5812 O O . ILE A 1 719 ? 5.316 -4.070 -15.584 1.00 90.62 719 ILE A O 1
ATOM 5816 N N . GLN A 1 720 ? 6.419 -5.393 -17.016 1.00 91.81 720 GLN A N 1
ATOM 5817 C CA . GLN A 1 720 ? 5.395 -6.454 -17.017 1.00 91.81 720 GLN A CA 1
ATOM 5818 C C . GLN A 1 720 ? 5.127 -7.036 -15.619 1.00 91.81 720 GLN A C 1
ATOM 5820 O O . GLN A 1 720 ? 3.994 -7.391 -15.295 1.00 91.81 720 GLN A O 1
ATOM 5825 N N . VAL A 1 721 ? 6.158 -7.149 -14.772 1.00 93.12 721 VAL A N 1
ATOM 5826 C CA . VAL A 1 721 ? 5.981 -7.581 -13.376 1.00 93.12 721 VAL A CA 1
ATOM 5827 C C . VAL A 1 721 ? 5.271 -6.500 -12.560 1.00 93.12 721 VAL A C 1
ATOM 5829 O O . VAL A 1 721 ? 4.386 -6.831 -11.773 1.00 93.12 721 VAL A O 1
ATOM 5832 N N . LEU A 1 722 ? 5.618 -5.225 -12.752 1.00 88.06 722 LEU A N 1
ATOM 5833 C CA . LEU A 1 722 ? 4.967 -4.107 -12.068 1.00 88.06 722 LEU A CA 1
ATOM 5834 C C . LEU A 1 722 ? 3.495 -3.959 -12.479 1.00 88.06 722 LEU A C 1
ATOM 5836 O O . LEU A 1 722 ? 2.654 -3.806 -11.597 1.00 88.06 722 LEU A O 1
ATOM 5840 N N . GLU A 1 723 ? 3.179 -4.086 -13.769 1.00 90.81 723 GLU A N 1
ATOM 5841 C CA . GLU A 1 723 ? 1.813 -4.131 -14.309 1.00 90.81 723 GLU A CA 1
ATOM 5842 C C . GLU A 1 723 ? 1.010 -5.269 -13.664 1.00 90.81 723 GLU A C 1
ATOM 5844 O O . GLU A 1 723 ? -0.037 -5.016 -13.078 1.00 90.81 723 GLU A O 1
ATOM 5849 N N . ALA A 1 724 ? 1.548 -6.495 -13.625 1.00 90.75 724 ALA A N 1
ATOM 5850 C CA . ALA A 1 724 ? 0.878 -7.616 -12.961 1.00 90.75 724 ALA A CA 1
ATOM 5851 C C . ALA A 1 724 ? 0.640 -7.375 -11.454 1.00 90.75 724 ALA A C 1
ATOM 5853 O O . ALA A 1 724 ? -0.406 -7.751 -10.928 1.00 90.75 724 ALA A O 1
ATOM 5854 N N . THR A 1 725 ? 1.575 -6.727 -10.743 1.00 92.00 725 THR A N 1
ATOM 5855 C CA . THR A 1 725 ? 1.356 -6.357 -9.329 1.00 92.00 725 THR A CA 1
ATOM 5856 C C . THR A 1 725 ? 0.383 -5.194 -9.142 1.00 92.00 725 THR A C 1
ATOM 5858 O O . THR A 1 725 ? -0.228 -5.087 -8.079 1.00 92.00 725 THR A O 1
ATOM 5861 N N . LEU A 1 726 ? 0.234 -4.325 -10.147 1.00 90.62 726 LEU A N 1
ATOM 5862 C CA . LEU A 1 726 ? -0.762 -3.259 -10.146 1.00 90.62 726 LEU A CA 1
ATOM 5863 C C . LEU A 1 726 ? -2.154 -3.858 -10.344 1.00 90.62 726 LEU A C 1
ATOM 5865 O O . LEU A 1 726 ? -3.024 -3.583 -9.524 1.00 90.62 726 LEU A O 1
ATOM 5869 N N . ASP A 1 727 ? -2.322 -4.744 -11.330 1.00 91.81 727 ASP A N 1
ATOM 5870 C CA . ASP A 1 727 ? -3.560 -5.494 -11.561 1.00 91.81 727 ASP A CA 1
ATOM 5871 C C . ASP A 1 727 ? -3.992 -6.240 -10.287 1.00 91.81 727 ASP A C 1
ATOM 5873 O O . ASP A 1 727 ? -5.111 -6.045 -9.820 1.00 91.81 727 ASP A O 1
ATOM 5877 N N . GLU A 1 728 ? -3.099 -7.015 -9.649 1.00 91.94 728 GLU A N 1
ATOM 5878 C CA . GLU A 1 728 ? -3.390 -7.703 -8.374 1.00 91.94 728 GLU A CA 1
ATOM 5879 C C . GLU A 1 728 ? -3.826 -6.729 -7.256 1.00 91.94 728 GLU A C 1
ATOM 5881 O O . GLU A 1 728 ? -4.721 -7.044 -6.464 1.00 91.94 728 GLU A O 1
ATOM 5886 N N . ALA A 1 729 ? -3.234 -5.530 -7.195 1.00 85.94 729 ALA A N 1
ATOM 5887 C CA . ALA A 1 729 ? -3.590 -4.503 -6.217 1.00 85.94 729 ALA A CA 1
ATOM 5888 C C . ALA A 1 729 ? -4.920 -3.791 -6.536 1.00 85.94 729 ALA A C 1
ATOM 5890 O O . ALA A 1 729 ? -5.637 -3.400 -5.610 1.00 85.94 729 ALA A O 1
ATOM 5891 N N . GLU A 1 730 ? -5.278 -3.628 -7.813 1.00 91.69 730 GLU A N 1
ATOM 5892 C CA . GLU A 1 730 ? -6.585 -3.110 -8.231 1.00 91.69 730 GLU A CA 1
ATOM 5893 C C . GLU A 1 730 ? -7.698 -4.122 -7.941 1.00 91.69 730 GLU A C 1
ATOM 5895 O O . GLU A 1 730 ? -8.718 -3.765 -7.352 1.00 91.69 730 GLU A O 1
ATOM 5900 N N . ASP A 1 731 ? -7.444 -5.397 -8.219 1.00 92.06 731 ASP A N 1
ATOM 5901 C CA . ASP A 1 731 ? -8.310 -6.532 -7.908 1.00 92.06 731 ASP A CA 1
ATOM 5902 C C . ASP A 1 731 ? -8.613 -6.607 -6.393 1.00 92.06 731 ASP A C 1
ATOM 5904 O O . ASP A 1 731 ? -9.759 -6.769 -5.957 1.00 92.06 731 ASP A O 1
ATOM 5908 N N . ASP A 1 732 ? -7.593 -6.425 -5.547 1.00 90.50 732 ASP A N 1
ATOM 5909 C CA . ASP A 1 732 ? -7.753 -6.363 -4.089 1.00 90.50 732 ASP A CA 1
ATOM 5910 C C . ASP A 1 732 ? -8.431 -5.070 -3.608 1.00 90.50 732 ASP A C 1
ATOM 5912 O O . ASP A 1 732 ? -9.247 -5.108 -2.679 1.00 90.50 732 ASP A O 1
ATOM 5916 N N . LYS A 1 733 ? -8.189 -3.931 -4.263 1.00 91.00 733 LYS A N 1
ATOM 5917 C CA . LYS A 1 733 ? -8.917 -2.674 -4.024 1.00 91.00 733 LYS A CA 1
ATOM 5918 C C . LYS A 1 733 ? -10.408 -2.825 -4.342 1.00 91.00 733 LYS A C 1
ATOM 5920 O O . LYS A 1 733 ? -11.225 -2.382 -3.534 1.00 91.00 733 LYS A O 1
ATOM 5925 N N . GLU A 1 734 ? -10.791 -3.490 -5.433 1.00 92.62 734 GLU A N 1
ATOM 5926 C CA . GLU A 1 734 ? -12.197 -3.789 -5.745 1.00 92.62 734 GLU A CA 1
ATOM 5927 C C . GLU A 1 734 ? -12.836 -4.717 -4.700 1.00 92.62 734 GLU A C 1
ATOM 5929 O O . GLU A 1 734 ? -13.937 -4.442 -4.202 1.00 92.62 734 GLU A O 1
ATOM 5934 N N . LYS A 1 735 ? -12.127 -5.773 -4.273 1.00 91.50 735 LYS A N 1
ATOM 5935 C CA . LYS A 1 735 ? -12.568 -6.651 -3.171 1.00 91.50 735 LYS A CA 1
ATOM 5936 C C . LYS A 1 735 ? -12.795 -5.848 -1.885 1.00 91.50 735 LYS A C 1
ATOM 5938 O O . LYS A 1 735 ? -13.838 -6.002 -1.247 1.00 91.50 735 LYS A O 1
ATOM 5943 N N . MET A 1 736 ? -11.889 -4.938 -1.524 1.00 83.56 736 MET A N 1
ATOM 5944 C CA . MET A 1 736 ? -12.056 -4.080 -0.345 1.00 83.56 736 MET A CA 1
ATOM 5945 C C . MET A 1 736 ? -13.203 -3.073 -0.503 1.00 83.56 736 MET A C 1
ATOM 5947 O O . MET A 1 736 ? -13.973 -2.893 0.438 1.00 83.56 736 MET A O 1
ATOM 5951 N N . GLN A 1 737 ? -13.396 -2.475 -1.682 1.00 90.31 737 GLN A N 1
ATOM 5952 C CA . GLN A 1 737 ? -14.529 -1.579 -1.952 1.00 90.31 737 GLN A CA 1
ATOM 5953 C C . GLN A 1 737 ? -15.881 -2.304 -1.891 1.00 90.31 737 GLN A C 1
ATOM 5955 O O . GLN A 1 737 ? -16.835 -1.773 -1.324 1.00 90.31 737 GLN A O 1
ATOM 5960 N N . SER A 1 738 ? -15.982 -3.525 -2.425 1.00 90.94 738 SER A N 1
ATOM 5961 C CA . SER A 1 738 ? -17.208 -4.331 -2.315 1.00 90.94 738 SER A CA 1
ATOM 5962 C C . SER A 1 738 ? -17.510 -4.718 -0.860 1.00 90.94 738 SER A C 1
ATOM 5964 O O . SER A 1 738 ? -18.663 -4.660 -0.427 1.00 90.94 738 SER A O 1
ATOM 5966 N N . ARG A 1 739 ? -16.471 -5.015 -0.066 1.00 91.62 739 ARG A N 1
ATOM 5967 C CA . ARG A 1 739 ? -16.587 -5.271 1.375 1.00 91.62 739 ARG A CA 1
ATOM 5968 C C . ARG A 1 739 ? -16.982 -4.022 2.166 1.00 91.62 739 ARG A C 1
ATOM 5970 O O . ARG A 1 739 ? -17.788 -4.146 3.084 1.00 91.62 739 ARG A O 1
ATOM 5977 N N . LEU A 1 740 ? -16.466 -2.844 1.811 1.00 85.00 740 LEU A N 1
ATOM 5978 C CA . LEU A 1 740 ? -16.883 -1.567 2.401 1.00 85.00 740 LEU A CA 1
ATOM 5979 C C . LEU A 1 740 ? -18.362 -1.292 2.115 1.00 85.00 740 LEU A C 1
ATOM 5981 O O . LEU A 1 740 ? -19.109 -1.110 3.067 1.00 85.00 740 LEU A O 1
ATOM 5985 N N . LYS A 1 741 ? -18.819 -1.414 0.861 1.00 90.44 741 LYS A N 1
ATOM 5986 C CA . LYS A 1 741 ? -20.246 -1.280 0.499 1.00 90.44 741 LYS A CA 1
ATOM 5987 C C . LYS A 1 741 ? -21.153 -2.242 1.277 1.00 90.44 741 LYS A C 1
ATOM 5989 O O . LYS A 1 741 ? -22.243 -1.868 1.702 1.00 90.44 741 LYS A O 1
ATOM 5994 N N . LEU A 1 742 ? -20.709 -3.484 1.495 1.00 89.44 742 LEU A N 1
ATOM 5995 C CA . LEU A 1 742 ? -21.453 -4.458 2.301 1.00 89.44 742 LEU A CA 1
ATOM 5996 C C . LEU A 1 742 ? -21.514 -4.063 3.788 1.00 89.44 742 LEU A C 1
ATOM 5998 O O . LEU A 1 742 ? -22.554 -4.232 4.420 1.00 89.44 742 LEU A O 1
ATOM 6002 N N . LEU A 1 743 ? -20.422 -3.534 4.346 1.00 84.06 743 LEU A N 1
ATOM 6003 C CA . LEU A 1 743 ? -20.384 -3.032 5.724 1.00 84.06 743 LEU A CA 1
ATOM 6004 C C . LEU A 1 743 ? -21.209 -1.748 5.888 1.00 84.06 743 LEU A C 1
ATOM 6006 O O . LEU A 1 743 ? -21.901 -1.609 6.889 1.00 84.06 743 LEU A O 1
ATOM 6010 N N . GLU A 1 744 ? -21.197 -0.849 4.904 1.00 88.44 744 GLU A N 1
ATOM 6011 C CA . GLU A 1 744 ? -22.051 0.344 4.853 1.00 88.44 744 GLU A CA 1
ATOM 6012 C C . GLU A 1 744 ? -23.534 -0.043 4.841 1.00 88.44 744 GLU A C 1
ATOM 6014 O O . GLU A 1 744 ? -24.299 0.487 5.644 1.00 88.44 744 GLU A O 1
ATOM 6019 N N . SER A 1 745 ? -23.927 -1.035 4.028 1.00 89.44 745 SER A N 1
ATOM 6020 C CA . SER A 1 745 ? -25.286 -1.598 4.049 1.00 89.44 745 SER A CA 1
ATOM 6021 C C . SER A 1 745 ? -25.650 -2.157 5.427 1.00 89.44 745 SER A C 1
ATOM 6023 O O . SER A 1 745 ? -26.711 -1.838 5.947 1.00 89.44 745 SER A O 1
ATOM 6025 N N . GLN A 1 746 ? -24.762 -2.929 6.064 1.00 89.19 746 GLN A N 1
ATOM 6026 C CA . GLN A 1 746 ? -25.005 -3.481 7.406 1.00 89.19 746 GLN A CA 1
ATOM 6027 C C . GLN A 1 746 ? -25.080 -2.394 8.492 1.00 89.19 746 GLN A C 1
ATOM 6029 O O . GLN A 1 746 ? -25.819 -2.534 9.469 1.00 89.19 746 GLN A O 1
ATOM 6034 N N . ILE A 1 747 ? -24.331 -1.301 8.337 1.00 84.94 747 ILE A N 1
ATOM 6035 C CA . ILE A 1 747 ? -24.415 -0.125 9.208 1.00 84.94 747 ILE A CA 1
ATOM 6036 C C . ILE A 1 747 ? -25.752 0.599 9.000 1.00 84.94 747 ILE A C 1
ATOM 6038 O O . ILE A 1 747 ? -26.359 1.036 9.975 1.00 84.94 747 ILE A O 1
ATOM 6042 N N . GLU A 1 748 ? -26.253 0.695 7.771 1.00 88.12 748 GLU A N 1
ATOM 6043 C CA . GLU A 1 748 ? -27.556 1.306 7.504 1.00 88.12 748 GLU A CA 1
ATOM 6044 C C . GLU A 1 748 ? -28.715 0.429 8.008 1.00 88.12 748 GLU A C 1
ATOM 6046 O O . GLU A 1 748 ? -29.580 0.927 8.725 1.00 88.12 748 GLU A O 1
ATOM 6051 N N . ASP A 1 749 ? -28.668 -0.889 7.781 1.00 84.12 749 ASP A N 1
ATOM 6052 C CA . ASP A 1 749 ? -29.626 -1.858 8.335 1.00 84.12 749 ASP A CA 1
ATOM 6053 C C . ASP A 1 749 ? -29.667 -1.789 9.876 1.00 84.12 749 ASP A C 1
ATOM 6055 O O . ASP A 1 749 ? -30.737 -1.797 10.492 1.00 84.12 749 ASP A O 1
ATOM 6059 N N . THR A 1 750 ? -28.504 -1.678 10.532 1.00 83.06 750 THR A N 1
ATOM 6060 C CA . THR A 1 750 ? -28.438 -1.562 12.000 1.00 83.06 750 THR A CA 1
ATOM 6061 C C . THR A 1 750 ? -28.912 -0.204 12.513 1.00 83.06 750 THR A C 1
ATOM 6063 O O . THR A 1 750 ? -29.598 -0.177 13.537 1.00 83.06 750 THR A O 1
ATOM 6066 N N . LYS A 1 751 ? -28.664 0.908 11.803 1.00 81.56 751 LYS A N 1
ATOM 6067 C CA . LYS A 1 751 ? -29.312 2.202 12.099 1.00 81.56 751 LYS A CA 1
ATOM 6068 C C . LYS A 1 751 ? -30.827 2.128 11.921 1.00 81.56 751 LYS A C 1
ATOM 6070 O O . LYS A 1 751 ? -31.555 2.696 12.732 1.00 81.56 751 LYS A O 1
ATOM 6075 N N . GLU A 1 752 ? -31.323 1.431 10.901 1.00 82.62 752 GLU A N 1
ATOM 6076 C CA . GLU A 1 752 ? -32.760 1.284 10.664 1.00 82.62 752 GLU A CA 1
ATOM 6077 C C . GLU A 1 752 ? -33.422 0.457 11.782 1.00 82.62 752 GLU A C 1
ATOM 6079 O O . GLU A 1 752 ? -34.476 0.826 12.300 1.00 82.62 752 GLU A O 1
ATOM 6084 N N . ILE A 1 753 ? -32.763 -0.610 12.244 1.00 80.12 753 ILE A N 1
ATOM 6085 C CA . ILE A 1 753 ? -33.164 -1.373 13.436 1.00 80.12 753 ILE A CA 1
ATOM 6086 C C . ILE A 1 753 ? -33.132 -0.486 14.694 1.00 80.12 753 ILE A C 1
ATOM 6088 O O . ILE A 1 753 ? -34.072 -0.502 15.492 1.00 80.12 753 ILE A O 1
ATOM 6092 N N . GLN A 1 754 ? -32.095 0.337 14.866 1.00 74.31 754 GLN A N 1
ATOM 6093 C CA . GLN A 1 754 ? -31.956 1.247 16.007 1.00 74.31 754 GLN A CA 1
ATOM 6094 C C . GLN A 1 754 ? -33.022 2.362 15.999 1.00 74.31 754 GLN A C 1
ATOM 6096 O O . GLN A 1 754 ? -33.546 2.727 17.057 1.00 74.31 754 GLN A O 1
ATOM 6101 N N . SER A 1 755 ? -33.412 2.854 14.818 1.00 77.38 755 SER A N 1
ATOM 6102 C CA . SER A 1 755 ? -34.497 3.828 14.656 1.00 77.38 755 SER A CA 1
ATOM 6103 C C . SER A 1 755 ? -35.862 3.226 15.008 1.00 77.38 755 SER A C 1
ATOM 6105 O O . SER A 1 755 ? -36.668 3.908 15.639 1.00 77.38 755 SER A O 1
ATOM 6107 N N . LYS A 1 756 ? -36.084 1.934 14.713 1.00 78.81 756 LYS A N 1
ATOM 6108 C CA . LYS A 1 756 ? -37.284 1.158 15.090 1.00 78.81 756 LYS A CA 1
ATOM 6109 C C . LYS A 1 756 ? -37.319 0.793 16.585 1.00 78.81 756 LYS A C 1
ATOM 6111 O O . LYS A 1 756 ? -38.389 0.801 17.189 1.00 78.81 756 LYS A O 1
ATOM 6116 N N . LEU A 1 757 ? -36.164 0.562 17.217 1.00 69.19 757 LEU A N 1
ATOM 6117 C CA . LEU A 1 757 ? -36.041 0.332 18.669 1.00 69.19 757 LEU A CA 1
ATOM 6118 C C . LEU A 1 757 ? -36.290 1.594 19.517 1.00 69.19 757 LEU A C 1
ATOM 6120 O O . LEU A 1 757 ? -36.788 1.494 20.638 1.00 69.19 757 LEU A O 1
ATOM 6124 N N . SER A 1 758 ? -35.976 2.786 19.001 1.00 76.00 758 SER A N 1
ATOM 6125 C CA . SER A 1 758 ? -36.153 4.066 19.708 1.00 76.00 758 SER A CA 1
ATOM 6126 C C . SER A 1 758 ? -37.602 4.369 20.160 1.00 76.00 758 SER A C 1
ATOM 6128 O O . SER A 1 758 ? -37.783 4.670 21.346 1.00 76.00 758 SER A O 1
ATOM 6130 N N . PRO A 1 759 ? -38.651 4.281 19.306 1.00 76.25 759 PRO A N 1
ATOM 6131 C CA . PRO A 1 759 ? -40.041 4.430 19.741 1.00 76.25 759 PRO A CA 1
ATOM 6132 C C . PRO A 1 759 ? -40.463 3.291 20.675 1.00 76.25 759 PRO A C 1
ATOM 6134 O O . PRO A 1 759 ? -40.982 3.572 21.749 1.00 76.25 759 PRO A O 1
ATOM 6137 N N . MET A 1 760 ? -40.108 2.038 20.371 1.00 68.69 760 MET A N 1
ATOM 6138 C CA . MET A 1 760 ? -40.404 0.877 21.225 1.00 68.69 760 MET A CA 1
ATOM 6139 C C . MET A 1 760 ? -39.855 1.050 22.657 1.00 68.69 760 MET A C 1
ATOM 6141 O O . MET A 1 760 ? -40.532 0.756 23.641 1.00 68.69 760 MET A O 1
ATOM 6145 N N . GLY A 1 761 ? -38.656 1.627 22.796 1.00 73.12 761 GLY A N 1
ATOM 6146 C CA . GLY A 1 761 ? -38.054 1.991 24.081 1.00 73.12 761 GLY A CA 1
ATOM 6147 C C . GLY A 1 761 ? -38.647 3.242 24.748 1.00 73.12 761 GLY A C 1
ATOM 6148 O O . GLY A 1 761 ? -38.375 3.489 25.925 1.00 73.12 761 GLY A O 1
ATOM 6149 N N . LYS A 1 762 ? -39.438 4.063 24.048 1.00 76.56 762 LYS A N 1
ATOM 6150 C CA . LYS A 1 762 ? -40.278 5.118 24.652 1.00 76.56 762 LYS A CA 1
ATOM 6151 C C . LYS A 1 762 ? -41.608 4.533 25.123 1.00 76.56 762 LYS A C 1
ATOM 6153 O O . LYS A 1 762 ? -42.003 4.811 26.253 1.00 76.56 762 LYS A O 1
ATOM 6158 N N . ASP A 1 763 ? -42.220 3.671 24.318 1.00 76.62 763 ASP A N 1
ATOM 6159 C CA . ASP A 1 763 ? -43.496 3.014 24.607 1.00 76.62 763 ASP A CA 1
ATOM 6160 C C . ASP A 1 763 ? -43.375 2.063 25.804 1.00 76.62 763 ASP A C 1
ATOM 6162 O O . ASP A 1 763 ? -44.196 2.122 26.717 1.00 76.62 763 ASP A O 1
ATOM 6166 N N . LEU A 1 764 ? -42.285 1.290 25.900 1.00 75.50 764 LEU A N 1
ATOM 6167 C CA . LEU A 1 764 ? -41.980 0.474 27.081 1.00 75.50 764 LEU A CA 1
ATOM 6168 C C . LEU A 1 764 ? -41.849 1.328 28.354 1.00 75.50 764 LEU A C 1
ATOM 6170 O O . LEU A 1 764 ? -42.368 0.958 29.405 1.00 75.50 764 LEU A O 1
ATOM 6174 N N . ARG A 1 765 ? -41.206 2.502 28.269 1.00 76.75 765 ARG A N 1
ATOM 6175 C CA . ARG A 1 765 ? -41.090 3.436 29.404 1.00 76.75 765 ARG A CA 1
ATOM 6176 C C . ARG A 1 765 ? -42.421 4.110 29.748 1.00 76.75 765 ARG A C 1
ATOM 6178 O O . ARG A 1 765 ? -42.650 4.413 30.916 1.00 76.75 765 ARG A O 1
ATOM 6185 N N . ALA A 1 766 ? -43.305 4.334 28.777 1.00 76.81 766 ALA A N 1
ATOM 6186 C CA . ALA A 1 766 ? -44.667 4.801 29.032 1.00 76.81 766 ALA A CA 1
ATOM 6187 C C . ALA A 1 766 ? -45.503 3.710 29.727 1.00 76.81 766 ALA A C 1
ATOM 6189 O O . ALA A 1 766 ? -46.107 3.977 30.764 1.00 76.81 766 ALA A O 1
ATOM 6190 N N . ALA A 1 767 ? -45.442 2.470 29.234 1.00 73.94 767 ALA A N 1
ATOM 6191 C CA . ALA A 1 767 ? -46.098 1.311 29.833 1.00 73.94 767 ALA A CA 1
ATOM 6192 C C . ALA A 1 767 ? -45.594 1.020 31.259 1.00 73.94 767 ALA A C 1
ATOM 6194 O O . ALA A 1 767 ? -46.395 0.727 32.139 1.00 73.94 767 ALA A O 1
ATOM 6195 N N . GLN A 1 768 ? -44.293 1.172 31.531 1.00 73.31 768 GLN A N 1
ATOM 6196 C CA . GLN A 1 768 ? -43.730 1.050 32.884 1.00 73.31 768 GLN A CA 1
ATOM 6197 C C . GLN A 1 768 ? -44.244 2.135 33.847 1.00 73.31 768 GLN A C 1
ATOM 6199 O O . GLN A 1 768 ? -44.489 1.839 35.016 1.00 73.31 768 GLN A O 1
ATOM 6204 N N . ARG A 1 769 ? -44.449 3.377 33.380 1.00 77.25 769 ARG A N 1
ATOM 6205 C CA . ARG A 1 769 ? -45.044 4.450 34.202 1.00 77.25 769 ARG A CA 1
ATOM 6206 C C . ARG A 1 769 ? -46.519 4.192 34.496 1.00 77.25 769 ARG A C 1
ATOM 6208 O O . ARG A 1 769 ? -46.934 4.357 35.637 1.00 77.25 769 ARG A O 1
ATOM 6215 N N . GLU A 1 770 ? -47.295 3.767 33.500 1.00 78.94 770 GLU A N 1
ATOM 6216 C CA . GLU A 1 770 ? -48.703 3.403 33.708 1.00 78.94 770 GLU A CA 1
ATOM 6217 C C . GLU A 1 770 ? -48.841 2.147 34.584 1.00 78.94 770 GLU A C 1
ATOM 6219 O O . GLU A 1 770 ? -49.680 2.132 35.478 1.00 78.94 770 GLU A O 1
ATOM 6224 N N . LYS A 1 771 ? -47.950 1.152 34.456 1.00 80.44 771 LYS A N 1
ATOM 6225 C CA . LYS A 1 771 ? -47.866 0.028 35.403 1.00 80.44 771 LYS A CA 1
ATOM 6226 C C . LYS A 1 771 ? -47.658 0.520 36.840 1.00 80.44 771 LYS A C 1
ATOM 6228 O O . LYS A 1 771 ? -48.444 0.167 37.709 1.00 80.44 771 LYS A O 1
ATOM 6233 N N . MET A 1 772 ? -46.659 1.373 37.083 1.00 78.62 772 MET A N 1
ATOM 6234 C CA . MET A 1 772 ? -46.375 1.913 38.422 1.00 78.62 772 MET A CA 1
ATOM 6235 C C . MET A 1 772 ? -47.551 2.734 38.984 1.00 78.62 772 MET A C 1
ATOM 6237 O O . MET A 1 772 ? -47.840 2.684 40.179 1.00 78.62 772 MET A O 1
ATOM 6241 N N . ARG A 1 773 ? -48.266 3.466 38.122 1.00 85.06 773 ARG A N 1
ATOM 6242 C CA . ARG A 1 773 ? -49.483 4.211 38.474 1.00 85.06 773 ARG A CA 1
ATOM 6243 C C . ARG A 1 773 ? -50.639 3.281 38.858 1.00 85.06 773 ARG A C 1
ATOM 6245 O O . ARG A 1 773 ? -51.322 3.541 39.847 1.00 85.06 773 ARG A O 1
ATOM 6252 N N . LEU A 1 774 ? -50.842 2.201 38.104 1.00 79.62 774 LEU A N 1
ATOM 6253 C CA . LEU A 1 774 ? -51.855 1.186 38.394 1.00 79.62 774 LEU A CA 1
ATOM 6254 C C . LEU A 1 774 ? -51.521 0.409 39.675 1.00 79.62 774 LEU A C 1
ATOM 6256 O O . LEU A 1 774 ? -52.412 0.198 40.489 1.00 79.62 774 LEU A O 1
ATOM 6260 N N . GLU A 1 775 ? -50.253 0.068 39.915 1.00 80.94 775 GLU A N 1
ATOM 6261 C CA . GLU A 1 775 ? -49.791 -0.545 41.172 1.00 80.94 775 GLU A CA 1
ATOM 6262 C C . GLU A 1 775 ? -50.066 0.366 42.383 1.00 80.94 775 GLU A C 1
ATOM 6264 O O . GLU A 1 775 ? -50.549 -0.104 43.413 1.00 80.94 775 GLU A O 1
ATOM 6269 N N . GLN A 1 776 ? -49.861 1.683 42.252 1.00 79.25 776 GLN A N 1
ATOM 6270 C CA . GLN A 1 776 ? -50.247 2.648 43.290 1.00 79.25 776 GLN A CA 1
ATOM 6271 C C . GLN A 1 776 ? -51.769 2.716 43.504 1.00 79.25 776 GLN A C 1
ATOM 6273 O O . GLN A 1 776 ? -52.207 2.798 44.652 1.00 79.25 776 GLN A O 1
ATOM 6278 N N . GLN A 1 777 ? -52.579 2.643 42.438 1.00 82.12 777 GLN A N 1
ATOM 6279 C CA . GLN A 1 777 ? -54.043 2.597 42.560 1.00 82.12 777 GLN A CA 1
ATOM 6280 C C . GLN A 1 777 ? -54.543 1.300 43.209 1.00 82.12 777 GLN A C 1
ATOM 6282 O O . GLN A 1 777 ? -55.430 1.357 44.063 1.00 82.12 777 GLN A O 1
ATOM 6287 N N . VAL A 1 778 ? -53.961 0.148 42.863 1.00 78.06 778 VAL A N 1
ATOM 6288 C CA . VAL A 1 778 ? -54.258 -1.135 43.520 1.00 78.06 778 VAL A CA 1
ATOM 6289 C C . VAL A 1 778 ? -53.928 -1.039 45.008 1.00 78.06 778 VAL A C 1
ATOM 6291 O O . VAL A 1 778 ? -54.807 -1.283 45.827 1.00 78.06 778 VAL A O 1
ATOM 6294 N N . ALA A 1 779 ? -52.745 -0.535 45.370 1.00 82.00 779 ALA A N 1
ATOM 6295 C CA . ALA A 1 779 ? -52.362 -0.360 46.770 1.00 82.00 779 ALA A CA 1
ATOM 6296 C C . ALA A 1 779 ? -53.259 0.635 47.543 1.00 82.00 779 ALA A C 1
ATOM 6298 O O . ALA A 1 779 ? -53.380 0.524 48.764 1.00 82.00 779 ALA A O 1
ATOM 6299 N N . SER A 1 780 ? -53.879 1.635 46.898 1.00 80.94 780 SER A N 1
ATOM 6300 C CA . SER A 1 780 ? -54.916 2.451 47.561 1.00 80.94 780 SER A CA 1
ATOM 6301 C C . SER A 1 780 ? -56.219 1.675 47.766 1.00 80.94 780 SER A C 1
ATOM 6303 O O . SER A 1 780 ? -56.736 1.657 48.877 1.00 80.94 780 SER A O 1
ATOM 6305 N N . LEU A 1 781 ? -56.695 0.960 46.741 1.00 80.69 781 LEU A N 1
ATOM 6306 C CA . LEU A 1 781 ? -57.939 0.186 46.807 1.00 80.69 781 LEU A CA 1
ATOM 6307 C C . LEU A 1 781 ? -57.848 -1.000 47.781 1.00 80.69 781 LEU A C 1
ATOM 6309 O O . LEU A 1 781 ? -58.847 -1.369 48.393 1.00 80.69 781 LEU A O 1
ATOM 6313 N N . GLU A 1 782 ? -56.660 -1.581 47.956 1.00 81.31 782 GLU A N 1
ATOM 6314 C CA . GLU A 1 782 ? -56.396 -2.606 48.970 1.00 81.31 782 GLU A CA 1
ATOM 6315 C C . GLU A 1 782 ? -56.547 -2.046 50.390 1.00 81.31 782 GLU A C 1
ATOM 6317 O O . GLU A 1 782 ? -57.232 -2.666 51.200 1.00 81.31 782 GLU A O 1
ATOM 6322 N N . ARG A 1 783 ? -56.019 -0.845 50.674 1.00 81.75 783 ARG A N 1
ATOM 6323 C CA . ARG A 1 783 ? -56.213 -0.175 51.976 1.00 81.75 783 ARG A CA 1
ATOM 6324 C C . ARG A 1 783 ? -57.673 0.195 52.222 1.00 81.75 783 ARG A C 1
ATOM 6326 O O . ARG A 1 783 ? -58.179 -0.045 53.313 1.00 81.75 783 ARG A O 1
ATOM 6333 N N . ASP A 1 784 ? -58.355 0.742 51.216 1.00 80.94 784 ASP A N 1
ATOM 6334 C CA . ASP A 1 784 ? -59.777 1.098 51.322 1.00 80.94 784 ASP A CA 1
ATOM 6335 C C . ASP A 1 784 ? -60.638 -0.145 51.603 1.00 80.94 784 ASP A C 1
ATOM 6337 O O . ASP A 1 784 ? -61.560 -0.111 52.421 1.00 80.94 784 ASP A O 1
ATOM 6341 N N . ARG A 1 785 ? -60.298 -1.280 50.976 1.00 79.56 785 ARG A N 1
ATOM 6342 C CA . ARG A 1 785 ? -60.921 -2.574 51.262 1.00 79.56 785 ARG A CA 1
ATOM 6343 C C . ARG A 1 785 ? -60.621 -3.062 52.680 1.00 79.56 785 ARG A C 1
ATOM 6345 O O . ARG A 1 785 ? -61.525 -3.568 53.333 1.00 79.56 785 ARG A O 1
ATOM 6352 N N . GLU A 1 786 ? -59.387 -2.925 53.150 1.00 81.81 786 GLU A N 1
ATOM 6353 C CA . GLU A 1 786 ? -58.971 -3.359 54.487 1.00 81.81 786 GLU A CA 1
ATOM 6354 C C . GLU A 1 786 ? -59.707 -2.570 55.588 1.00 81.81 786 GLU A C 1
ATOM 6356 O O . GLU A 1 786 ? -60.173 -3.155 56.565 1.00 81.81 786 GLU A O 1
ATOM 6361 N N . VAL A 1 787 ? -59.931 -1.266 55.375 1.00 82.19 787 VAL A N 1
ATOM 6362 C CA . VAL A 1 787 ? -60.810 -0.432 56.215 1.00 82.19 787 VAL A CA 1
ATOM 6363 C C . VAL A 1 787 ? -62.266 -0.911 56.145 1.00 82.19 787 VAL A C 1
ATOM 6365 O O . VAL A 1 787 ? -62.899 -1.089 57.184 1.00 82.19 787 VAL A O 1
ATOM 6368 N N . ALA A 1 788 ? -62.801 -1.187 54.951 1.00 76.00 788 ALA A N 1
ATOM 6369 C CA . ALA A 1 788 ? -64.178 -1.668 54.792 1.00 76.00 788 ALA A CA 1
ATOM 6370 C C . ALA A 1 788 ? -64.420 -3.063 55.412 1.00 76.00 788 ALA A C 1
ATOM 6372 O O . ALA A 1 788 ? -65.507 -3.335 55.932 1.00 76.00 788 ALA A O 1
ATOM 6373 N N . ASP A 1 789 ? -63.422 -3.951 55.391 1.00 77.88 789 ASP A N 1
ATOM 6374 C CA . ASP A 1 789 ? -63.492 -5.256 56.053 1.00 77.88 789 ASP A CA 1
ATOM 6375 C C . ASP A 1 789 ? -63.421 -5.099 57.596 1.00 77.88 789 ASP A C 1
ATOM 6377 O O . ASP A 1 789 ? -64.220 -5.727 58.294 1.00 77.88 789 ASP A O 1
ATOM 6381 N N . GLN A 1 790 ? -62.613 -4.172 58.139 1.00 79.69 790 GLN A N 1
ATOM 6382 C CA . GLN A 1 790 ? -62.642 -3.803 59.572 1.00 79.69 790 GLN A CA 1
ATOM 6383 C C . GLN A 1 790 ? -63.993 -3.196 60.002 1.00 79.69 790 GLN A C 1
ATOM 6385 O O . GLN A 1 790 ? -64.536 -3.541 61.058 1.00 79.69 790 GLN A O 1
ATOM 6390 N N . GLU A 1 791 ? -64.584 -2.322 59.180 1.00 77.69 791 GLU A N 1
ATOM 6391 C CA . GLU A 1 791 ? -65.932 -1.793 59.416 1.00 77.69 791 GLU A CA 1
ATOM 6392 C C . GLU A 1 791 ? -66.968 -2.926 59.448 1.00 77.69 791 GLU A C 1
ATOM 6394 O O . GLU A 1 791 ? -67.782 -2.987 60.377 1.00 77.69 791 GLU A O 1
ATOM 6399 N N . ARG A 1 792 ? -66.901 -3.878 58.505 1.00 78.12 792 ARG A N 1
ATOM 6400 C CA . ARG A 1 792 ? -67.754 -5.079 58.498 1.00 78.12 792 ARG A CA 1
ATOM 6401 C C . ARG A 1 792 ? -67.606 -5.917 59.763 1.00 78.12 792 ARG A C 1
ATOM 6403 O O . ARG A 1 792 ? -68.631 -6.329 60.305 1.00 78.12 792 ARG A O 1
ATOM 6410 N N . GLU A 1 793 ? -66.391 -6.162 60.245 1.00 79.12 793 GLU A N 1
ATOM 6411 C CA . GLU A 1 793 ? -66.167 -6.906 61.492 1.00 79.12 793 GLU A CA 1
ATOM 6412 C C . GLU A 1 793 ? -66.778 -6.179 62.701 1.00 79.12 793 GLU A C 1
ATOM 6414 O O . GLU A 1 793 ? -67.469 -6.797 63.516 1.00 79.12 793 GLU A O 1
ATOM 6419 N N . SER A 1 794 ? -66.634 -4.851 62.778 1.00 75.62 794 SER A N 1
ATOM 6420 C CA . SER A 1 794 ? -67.250 -4.044 63.843 1.00 75.62 794 SER A CA 1
ATOM 6421 C C . SER A 1 794 ? -68.791 -4.084 63.806 1.00 75.62 794 SER A C 1
ATOM 6423 O O . SER A 1 794 ? -69.460 -4.200 64.843 1.00 75.62 794 SER A O 1
ATOM 6425 N N . LEU A 1 795 ? -69.378 -4.073 62.604 1.00 75.19 795 LEU A N 1
ATOM 6426 C CA . LEU A 1 795 ? -70.820 -4.201 62.391 1.00 75.19 795 LEU A CA 1
ATOM 6427 C C . LEU A 1 795 ? -71.316 -5.621 62.706 1.00 75.19 795 LEU A C 1
ATOM 6429 O O . LEU A 1 795 ? -72.377 -5.785 63.306 1.00 75.19 795 LEU A O 1
ATOM 6433 N N . GLN A 1 796 ? -70.541 -6.660 62.391 1.00 75.81 796 GLN A N 1
ATOM 6434 C CA . GLN A 1 796 ? -70.865 -8.035 62.776 1.00 75.81 796 GLN A CA 1
ATOM 6435 C C . GLN A 1 796 ? -70.821 -8.218 64.301 1.00 75.81 796 GLN A C 1
ATOM 6437 O O . GLN A 1 796 ? -71.776 -8.749 64.873 1.00 75.81 796 GLN A O 1
ATOM 6442 N N . ALA A 1 797 ? -69.797 -7.698 64.984 1.00 71.62 797 ALA A N 1
ATOM 6443 C CA . ALA A 1 797 ? -69.688 -7.756 66.443 1.00 71.62 797 ALA A CA 1
ATOM 6444 C C . ALA A 1 797 ? -70.853 -7.039 67.158 1.00 71.62 797 ALA A C 1
ATOM 6446 O O . ALA A 1 797 ? -71.390 -7.541 68.154 1.00 71.62 797 ALA A O 1
ATOM 6447 N N . THR A 1 798 ? -71.299 -5.889 66.639 1.00 74.88 798 THR A N 1
ATOM 6448 C CA . THR A 1 798 ? -72.467 -5.171 67.182 1.00 74.88 798 THR A CA 1
ATOM 6449 C C . THR A 1 798 ? -73.788 -5.894 66.895 1.00 74.88 798 THR A C 1
ATOM 6451 O O . THR A 1 798 ? -74.624 -5.990 67.796 1.00 74.88 798 THR A O 1
ATOM 6454 N N . ILE A 1 799 ? -73.960 -6.499 65.713 1.00 71.94 799 ILE A N 1
ATOM 6455 C CA . ILE A 1 799 ? -75.115 -7.363 65.403 1.00 71.94 799 ILE A CA 1
ATOM 6456 C C . ILE A 1 799 ? -75.160 -8.584 66.332 1.00 71.94 799 ILE A C 1
ATOM 6458 O O . ILE A 1 799 ? -76.229 -8.923 66.843 1.00 71.94 799 ILE A O 1
ATOM 6462 N N . GLU A 1 800 ? -74.030 -9.241 66.608 1.00 74.19 800 GLU A N 1
ATOM 6463 C CA . GLU A 1 800 ? -73.999 -10.353 67.561 1.00 74.19 800 GLU A CA 1
ATOM 6464 C C . GLU A 1 800 ? -74.343 -9.915 68.988 1.00 74.19 800 GLU A C 1
ATOM 6466 O O . GLU A 1 800 ? -75.047 -10.633 69.701 1.00 74.19 800 GLU A O 1
ATOM 6471 N N . LYS A 1 801 ? -73.874 -8.738 69.421 1.00 74.25 801 LYS A N 1
ATOM 6472 C CA . LYS A 1 801 ? -74.229 -8.174 70.729 1.00 74.25 801 LYS A CA 1
ATOM 6473 C C . LYS A 1 801 ? -75.742 -7.955 70.839 1.00 74.25 801 LYS A C 1
ATOM 6475 O O . LYS A 1 801 ? -76.352 -8.447 71.786 1.00 74.25 801 LYS A O 1
ATOM 6480 N N . LEU A 1 802 ? -76.357 -7.333 69.831 1.00 71.38 802 LEU A N 1
ATOM 6481 C CA . LEU A 1 802 ? -77.811 -7.139 69.765 1.00 71.38 802 LEU A CA 1
ATOM 6482 C C . LEU A 1 802 ? -78.581 -8.471 69.712 1.00 71.38 802 LEU A C 1
ATOM 6484 O O . LEU A 1 802 ? -79.628 -8.600 70.345 1.00 71.38 802 LEU A O 1
ATOM 6488 N N . ARG A 1 803 ? -78.056 -9.496 69.023 1.00 71.69 803 ARG A N 1
ATOM 6489 C CA . ARG A 1 803 ? -78.632 -10.854 69.038 1.00 71.69 803 ARG A CA 1
ATOM 6490 C C . ARG A 1 803 ? -78.602 -11.472 70.439 1.00 71.69 803 ARG A C 1
ATOM 6492 O O . ARG A 1 803 ? -79.622 -12.009 70.863 1.00 71.69 803 ARG A O 1
ATOM 6499 N N . ARG A 1 804 ? -77.490 -11.357 71.180 1.00 69.06 804 ARG A N 1
ATOM 6500 C CA . ARG A 1 804 ? -77.383 -11.831 72.578 1.00 69.06 804 ARG A CA 1
ATOM 6501 C C . ARG A 1 804 ? -78.354 -11.088 73.505 1.00 69.06 804 ARG A C 1
ATOM 6503 O O . ARG A 1 804 ? -79.018 -11.718 74.323 1.00 69.06 804 ARG A O 1
ATOM 6510 N N . GLU A 1 805 ? -78.492 -9.773 73.345 1.00 66.12 805 GLU A N 1
ATOM 6511 C CA . GLU A 1 805 ? -79.442 -8.951 74.113 1.00 66.12 805 GLU A CA 1
ATOM 6512 C C . GLU A 1 805 ? -80.908 -9.340 73.828 1.00 66.12 805 GLU A C 1
ATOM 6514 O O . GLU A 1 805 ? -81.693 -9.515 74.764 1.00 66.12 805 GLU A O 1
ATOM 6519 N N . LEU A 1 806 ? -81.264 -9.587 72.560 1.00 57.38 806 LEU A N 1
ATOM 6520 C CA . LEU A 1 806 ? -82.585 -10.096 72.166 1.00 57.38 806 LEU A CA 1
ATOM 6521 C C . LEU A 1 806 ? -82.866 -11.489 72.761 1.00 57.38 806 LEU A C 1
ATOM 6523 O O . LEU A 1 806 ? -83.977 -11.759 73.220 1.00 57.38 806 LEU A O 1
ATOM 6527 N N . GLN A 1 807 ? -81.857 -12.364 72.784 1.00 59.97 807 GLN A N 1
ATOM 6528 C CA . GLN A 1 807 ? -81.960 -13.726 73.313 1.00 59.97 807 GLN A CA 1
ATOM 6529 C C . GLN A 1 807 ? -82.153 -13.733 74.841 1.00 59.97 807 GLN A C 1
ATOM 6531 O O . GLN A 1 807 ? -82.972 -14.496 75.353 1.00 59.97 807 GLN A O 1
ATOM 6536 N N . CYS A 1 808 ? -81.501 -12.816 75.567 1.00 52.94 808 CYS A N 1
ATOM 6537 C CA . CYS A 1 808 ? -81.761 -12.578 76.992 1.00 52.94 808 CYS A CA 1
ATOM 6538 C C . CYS A 1 808 ? -83.174 -12.022 77.252 1.00 52.94 808 CYS A C 1
ATOM 6540 O O . CYS A 1 808 ? -83.832 -12.434 78.209 1.00 52.94 808 CYS A O 1
ATOM 6542 N N . ALA A 1 809 ? -83.680 -11.124 76.399 1.00 53.69 809 ALA A N 1
ATOM 6543 C CA . ALA A 1 809 ? -85.023 -10.556 76.549 1.00 53.69 809 ALA A CA 1
ATOM 6544 C C . ALA A 1 809 ? -86.152 -11.594 76.367 1.00 53.69 809 ALA A C 1
ATOM 6546 O O . ALA A 1 809 ? -87.223 -11.455 76.961 1.00 53.69 809 ALA A O 1
ATOM 6547 N N . GLN A 1 810 ? -85.916 -12.660 75.593 1.00 49.66 810 GLN A N 1
ATOM 6548 C CA . GLN A 1 810 ? -86.883 -13.742 75.358 1.00 49.66 810 GLN A CA 1
ATOM 6549 C C . GLN A 1 810 ? -87.047 -14.715 76.546 1.00 49.66 810 GLN A C 1
ATOM 6551 O O . GLN A 1 810 ? -87.976 -15.522 76.546 1.00 49.66 810 GLN A O 1
ATOM 6556 N N . ALA A 1 811 ? -86.207 -14.632 77.584 1.00 43.47 811 ALA A N 1
ATOM 6557 C CA . ALA A 1 811 ? -86.166 -15.598 78.687 1.00 43.47 811 ALA A CA 1
ATOM 6558 C C . ALA A 1 811 ? -87.100 -15.294 79.888 1.00 43.47 811 ALA A C 1
ATOM 6560 O O . ALA A 1 811 ? -86.935 -15.891 80.952 1.00 43.47 811 ALA A O 1
ATOM 6561 N N . THR A 1 812 ? -88.082 -14.386 79.766 1.00 42.50 812 THR A N 1
ATOM 6562 C CA . THR A 1 812 ? -88.993 -14.025 80.881 1.00 42.50 812 THR A CA 1
ATOM 6563 C C . THR A 1 812 ? -90.481 -14.291 80.572 1.00 42.50 812 THR A C 1
ATOM 6565 O O . THR A 1 812 ? -91.065 -13.627 79.715 1.00 42.50 812 THR A O 1
ATOM 6568 N N . PRO A 1 813 ? -91.151 -15.230 81.276 1.00 47.12 813 PRO A N 1
ATOM 6569 C CA . PRO A 1 813 ? -92.539 -15.585 80.980 1.00 47.12 813 PRO A CA 1
ATOM 6570 C C . PRO A 1 813 ? -93.555 -14.824 81.851 1.00 47.12 813 PRO A C 1
ATOM 6572 O O . PRO A 1 813 ? -93.637 -15.049 83.059 1.00 47.12 813 PRO A O 1
ATOM 6575 N N . LYS A 1 814 ? -94.397 -13.987 81.224 1.00 35.25 814 LYS A N 1
ATOM 6576 C CA . LYS A 1 814 ? -95.790 -13.702 81.651 1.00 35.25 814 LYS A CA 1
ATOM 6577 C C . LYS A 1 814 ? -96.568 -12.955 80.556 1.00 35.25 814 LYS A C 1
ATOM 6579 O O . LYS A 1 814 ? -96.163 -11.879 80.120 1.00 35.25 814 LYS A O 1
ATOM 6584 N N . LEU A 1 815 ? -97.682 -13.550 80.125 1.00 42.38 815 LEU A N 1
ATOM 6585 C CA . LEU A 1 815 ? -98.543 -13.089 79.026 1.00 42.38 815 LEU A CA 1
ATOM 6586 C C . LEU A 1 815 ? -99.374 -11.851 79.407 1.00 42.38 815 LEU A C 1
ATOM 6588 O O . LEU A 1 815 ? -100.017 -11.851 80.454 1.00 42.38 815 LEU A O 1
ATOM 6592 N N . THR A 1 816 ? -99.474 -10.877 78.495 1.00 46.66 816 THR A N 1
ATOM 6593 C CA . THR A 1 816 ? -100.607 -9.934 78.398 1.00 46.66 816 THR A CA 1
ATOM 6594 C C . THR A 1 816 ? -100.849 -9.530 76.931 1.00 46.66 816 THR A C 1
ATOM 6596 O O . THR A 1 816 ? -99.890 -9.203 76.228 1.00 46.66 816 THR A O 1
ATOM 6599 N N . PRO A 1 817 ? -102.111 -9.456 76.455 1.00 49.28 817 PRO A N 1
ATOM 6600 C CA . PRO A 1 817 ? -102.438 -9.284 75.028 1.00 49.28 817 PRO A CA 1
ATOM 6601 C C . PRO A 1 817 ? -102.139 -7.885 74.454 1.00 49.28 817 PRO A C 1
ATOM 6603 O O . PRO A 1 817 ? -102.357 -7.630 73.271 1.00 49.28 817 PRO A O 1
ATOM 6606 N N . SER A 1 818 ? -101.632 -6.955 75.272 1.00 45.22 818 SER A N 1
ATOM 6607 C CA . SER A 1 818 ? -101.113 -5.667 74.792 1.00 45.22 818 SER A CA 1
ATOM 6608 C C . SER A 1 818 ? -99.677 -5.770 74.273 1.00 45.22 818 SER A C 1
ATOM 6610 O O . SER A 1 818 ? -99.265 -4.912 73.494 1.00 45.22 818 SER A O 1
ATOM 6612 N N . ARG A 1 819 ? -98.909 -6.793 74.683 1.00 53.03 819 ARG A N 1
ATOM 6613 C CA . ARG A 1 819 ? -97.561 -7.026 74.149 1.00 53.03 819 ARG A CA 1
ATOM 6614 C C . ARG A 1 819 ? -97.603 -7.623 72.751 1.00 53.03 819 ARG A C 1
ATOM 6616 O O . ARG A 1 819 ? -96.782 -7.226 71.938 1.00 53.03 819 ARG A O 1
ATOM 6623 N N . ASP A 1 820 ? -98.577 -8.475 72.441 1.00 53.50 820 ASP A N 1
ATOM 6624 C CA . ASP A 1 820 ? -98.634 -9.167 71.147 1.00 53.50 820 ASP A CA 1
ATOM 6625 C C . ASP A 1 820 ? -98.743 -8.195 69.963 1.00 53.50 820 ASP A C 1
ATOM 6627 O O . ASP A 1 820 ? -97.992 -8.331 69.007 1.00 53.50 820 ASP A O 1
ATOM 6631 N N . ARG A 1 821 ? -99.542 -7.120 70.058 1.00 59.53 821 ARG A N 1
ATOM 6632 C CA . ARG A 1 821 ? -99.599 -6.078 69.005 1.00 59.53 821 ARG A CA 1
ATOM 6633 C C . ARG A 1 821 ? -98.290 -5.307 68.826 1.00 59.53 821 ARG A C 1
ATOM 6635 O O . ARG A 1 821 ? -97.972 -4.880 67.720 1.00 59.53 821 ARG A O 1
ATOM 6642 N N . GLN A 1 822 ? -97.533 -5.110 69.903 1.00 58.28 822 GLN A N 1
ATOM 6643 C CA . GLN A 1 822 ? -96.260 -4.390 69.852 1.00 58.28 822 GLN A CA 1
ATOM 6644 C C . GLN A 1 822 ? -95.122 -5.312 69.392 1.00 58.28 822 GLN A C 1
ATOM 6646 O O . GLN A 1 822 ? -94.250 -4.879 68.648 1.00 58.28 822 GLN A O 1
ATOM 6651 N N . ILE A 1 823 ? -95.198 -6.603 69.729 1.00 61.22 823 ILE A N 1
ATOM 6652 C CA . ILE A 1 823 ? -94.393 -7.679 69.143 1.00 61.22 823 ILE A CA 1
ATOM 6653 C C . ILE A 1 823 ? -94.701 -7.817 67.649 1.00 61.22 823 ILE A C 1
ATOM 6655 O O . ILE A 1 823 ? -93.774 -7.993 66.876 1.00 61.22 823 ILE A O 1
ATOM 6659 N N . GLU A 1 824 ? -95.953 -7.690 67.213 1.00 64.75 824 GLU A N 1
ATOM 6660 C CA . GLU A 1 824 ? -96.338 -7.771 65.798 1.00 64.75 824 GLU A CA 1
ATOM 6661 C C . GLU A 1 824 ? -95.884 -6.536 65.001 1.00 64.75 824 GLU A C 1
ATOM 6663 O O . GLU A 1 824 ? -95.375 -6.672 63.892 1.00 64.75 824 GLU A O 1
ATOM 6668 N N . SER A 1 825 ? -95.939 -5.339 65.599 1.00 69.50 825 SER A N 1
ATOM 6669 C CA . SER A 1 825 ? -95.311 -4.130 65.042 1.00 69.50 825 SER A CA 1
ATOM 6670 C C . SER A 1 825 ? -93.790 -4.271 64.915 1.00 69.50 825 SER A C 1
ATOM 6672 O O . SER A 1 825 ? -93.226 -3.911 63.884 1.00 69.50 825 SER A O 1
ATOM 6674 N N . LEU A 1 826 ? -93.121 -4.798 65.948 1.00 69.75 826 LEU A N 1
ATOM 6675 C CA . LEU A 1 826 ? -91.672 -5.018 65.940 1.00 69.75 826 LEU A CA 1
ATOM 6676 C C . LEU A 1 826 ? -91.270 -6.152 64.990 1.00 69.75 826 LEU A C 1
ATOM 6678 O O . LEU A 1 826 ? -90.239 -6.039 64.341 1.00 69.75 826 LEU A O 1
ATOM 6682 N N . ARG A 1 827 ? -92.088 -7.204 64.852 1.00 72.19 827 ARG A N 1
ATOM 6683 C CA . ARG A 1 827 ? -91.924 -8.250 63.830 1.00 72.19 827 ARG A CA 1
ATOM 6684 C C . ARG A 1 827 ? -92.029 -7.654 62.440 1.00 72.19 827 ARG A C 1
ATOM 6686 O O . ARG A 1 827 ? -91.130 -7.872 61.654 1.00 72.19 827 ARG A O 1
ATOM 6693 N N . LYS A 1 828 ? -93.033 -6.819 62.167 1.00 74.06 828 LYS A N 1
ATOM 6694 C CA . LYS A 1 828 ? -93.180 -6.197 60.848 1.00 74.06 828 LYS A CA 1
ATOM 6695 C C . LYS A 1 828 ? -92.014 -5.262 60.503 1.00 74.06 828 LYS A C 1
ATOM 6697 O O . LYS A 1 828 ? -91.526 -5.292 59.383 1.00 74.06 828 LYS A O 1
ATOM 6702 N N . GLN A 1 829 ? -91.508 -4.500 61.476 1.00 72.12 829 GLN A N 1
ATOM 6703 C CA . GLN A 1 829 ? -90.282 -3.707 61.305 1.00 72.12 829 GLN A CA 1
ATOM 6704 C C . GLN A 1 829 ? -89.025 -4.579 61.140 1.00 72.12 829 GLN A C 1
ATOM 6706 O O . GLN A 1 829 ? -88.135 -4.214 60.377 1.00 72.12 829 GLN A O 1
ATOM 6711 N N . LEU A 1 830 ? -88.945 -5.722 61.827 1.00 70.19 830 LEU A N 1
ATOM 6712 C CA . LEU A 1 830 ? -87.866 -6.698 61.666 1.00 70.19 830 LEU A CA 1
ATOM 6713 C C . LEU A 1 830 ? -87.924 -7.370 60.287 1.00 70.19 830 LEU A C 1
ATOM 6715 O O . LEU A 1 830 ? -86.884 -7.516 59.656 1.00 70.19 830 LEU A O 1
ATOM 6719 N N . ASP A 1 831 ? -89.117 -7.708 59.802 1.00 75.12 831 ASP A N 1
ATOM 6720 C CA . ASP A 1 831 ? -89.366 -8.282 58.481 1.00 75.12 831 ASP A CA 1
ATOM 6721 C C . ASP A 1 831 ? -88.999 -7.264 57.387 1.00 75.12 831 ASP A C 1
ATOM 6723 O O . ASP A 1 831 ? -88.210 -7.594 56.504 1.00 75.12 831 ASP A O 1
ATOM 6727 N N . ASP A 1 832 ? -89.451 -6.007 57.492 1.00 72.31 832 ASP A N 1
ATOM 6728 C CA . ASP A 1 832 ? -89.103 -4.922 56.558 1.00 72.31 832 ASP A CA 1
ATOM 6729 C C . ASP A 1 832 ? -87.586 -4.626 56.547 1.00 72.31 832 ASP A C 1
ATOM 6731 O O . ASP A 1 832 ? -86.995 -4.428 55.482 1.00 72.31 832 ASP A O 1
ATOM 6735 N N . LEU A 1 833 ? -86.922 -4.630 57.712 1.00 72.50 833 LEU A N 1
ATOM 6736 C CA . LEU A 1 833 ? -85.462 -4.483 57.803 1.00 72.50 833 LEU A CA 1
ATOM 6737 C C . LEU A 1 833 ? -84.722 -5.719 57.273 1.00 72.50 833 LEU A C 1
ATOM 6739 O O . LEU A 1 833 ? -83.681 -5.568 56.633 1.00 72.50 833 LEU A O 1
ATOM 6743 N N . SER A 1 834 ? -85.257 -6.925 57.479 1.00 71.56 834 SER A N 1
ATOM 6744 C CA . SER A 1 834 ? -84.696 -8.161 56.925 1.00 71.56 834 SER A CA 1
ATOM 6745 C C . SER A 1 834 ? -84.818 -8.197 55.401 1.00 71.56 834 SER A C 1
ATOM 6747 O O . SER A 1 834 ? -83.861 -8.572 54.736 1.00 71.56 834 SER A O 1
ATOM 6749 N N . ALA A 1 835 ? -85.930 -7.708 54.839 1.00 75.19 835 ALA A N 1
ATOM 6750 C CA . ALA A 1 835 ? -86.143 -7.580 53.402 1.00 75.19 835 ALA A CA 1
ATOM 6751 C C . ALA A 1 835 ? -85.208 -6.530 52.775 1.00 75.19 835 ALA A C 1
ATOM 6753 O O . ALA A 1 835 ? -84.724 -6.704 51.658 1.00 75.19 835 ALA A O 1
ATOM 6754 N N . GLN A 1 836 ? -84.908 -5.441 53.493 1.00 72.88 836 GLN A N 1
ATOM 6755 C CA . GLN A 1 836 ? -83.903 -4.465 53.059 1.00 72.88 836 GLN A CA 1
ATOM 6756 C C . GLN A 1 836 ? -82.469 -5.002 53.165 1.00 72.88 836 GLN A C 1
ATOM 6758 O O . GLN A 1 836 ? -81.644 -4.679 52.308 1.00 72.88 836 GLN A O 1
ATOM 6763 N N . LEU A 1 837 ? -82.167 -5.817 54.181 1.00 71.00 837 LEU A N 1
ATOM 6764 C CA . LEU A 1 837 ? -80.879 -6.500 54.309 1.00 71.00 837 LEU A CA 1
ATOM 6765 C C . LEU A 1 837 ? -80.688 -7.532 53.199 1.00 71.00 837 LEU A C 1
ATOM 6767 O O . LEU A 1 837 ? -79.693 -7.436 52.492 1.00 71.00 837 LEU A O 1
ATOM 6771 N N . THR A 1 838 ? -81.652 -8.422 52.950 1.00 76.44 838 THR A N 1
ATOM 6772 C CA . THR A 1 838 ? -81.552 -9.412 51.864 1.00 76.44 838 THR A CA 1
ATOM 6773 C C . THR A 1 838 ? -81.472 -8.753 50.488 1.00 76.44 838 THR A C 1
ATOM 6775 O O . THR A 1 838 ? -80.673 -9.180 49.661 1.00 76.44 838 THR A O 1
ATOM 6778 N N . LEU A 1 839 ? -82.192 -7.649 50.240 1.00 76.81 839 LEU A N 1
ATOM 6779 C CA . LEU A 1 839 ? -82.052 -6.886 48.991 1.00 76.81 839 LEU A CA 1
ATOM 6780 C C . LEU A 1 839 ? -80.661 -6.232 48.848 1.00 76.81 839 LEU A C 1
ATOM 6782 O O . LEU A 1 839 ? -80.154 -6.105 47.731 1.00 76.81 839 LEU A O 1
ATOM 6786 N N . LYS A 1 840 ? -80.032 -5.801 49.950 1.00 75.38 840 LYS A N 1
ATOM 6787 C CA . LYS A 1 840 ? -78.647 -5.296 49.941 1.00 75.38 840 LYS A CA 1
ATOM 6788 C C . LYS A 1 840 ? -77.632 -6.424 49.775 1.00 75.38 840 LYS A C 1
ATOM 6790 O O . LYS A 1 840 ? -76.716 -6.276 48.977 1.00 75.38 840 LYS A O 1
ATOM 6795 N N . GLU A 1 841 ? -77.815 -7.556 50.445 1.00 76.00 841 GLU A N 1
ATOM 6796 C CA . GLU A 1 841 ? -76.993 -8.761 50.284 1.00 76.00 841 GLU A CA 1
ATOM 6797 C C . GLU A 1 841 ? -77.087 -9.311 48.852 1.00 76.00 841 GLU A C 1
ATOM 6799 O O . GLU A 1 841 ? -76.073 -9.690 48.271 1.00 76.00 841 GLU A O 1
ATOM 6804 N N . GLU A 1 842 ? -78.260 -9.263 48.215 1.00 77.62 842 GLU A N 1
ATOM 6805 C CA . GLU A 1 842 ? -78.428 -9.578 46.793 1.00 77.62 842 GLU A CA 1
ATOM 6806 C C . GLU A 1 842 ? -77.721 -8.588 45.858 1.00 77.62 842 GLU A C 1
ATOM 6808 O O . GLU A 1 842 ? -77.239 -8.991 44.800 1.00 77.62 842 GLU A O 1
ATOM 6813 N N . LYS A 1 843 ? -77.670 -7.296 46.199 1.00 79.19 843 LYS A N 1
ATOM 6814 C CA . LYS A 1 843 ? -76.930 -6.300 45.407 1.00 79.19 843 LYS A CA 1
ATOM 6815 C C . LYS A 1 843 ? -75.425 -6.483 45.564 1.00 79.19 843 LYS A C 1
ATOM 6817 O O . LYS A 1 843 ? -74.740 -6.657 44.564 1.00 79.19 843 LYS A O 1
ATOM 6822 N N . HIS A 1 844 ? -74.939 -6.563 46.798 1.00 76.31 844 HIS A N 1
ATOM 6823 C CA . HIS A 1 844 ? -73.523 -6.763 47.082 1.00 76.31 844 HIS A CA 1
ATOM 6824 C C . HIS A 1 844 ? -73.016 -8.124 46.593 1.00 76.31 844 HIS A C 1
ATOM 6826 O O . HIS A 1 844 ? -71.898 -8.204 46.104 1.00 76.31 844 HIS A O 1
ATOM 6832 N N . SER A 1 845 ? -73.819 -9.193 46.623 1.00 80.38 845 SER A N 1
ATOM 6833 C CA . SER A 1 845 ? -73.422 -10.475 46.015 1.00 80.38 845 SER A CA 1
ATOM 6834 C C . SER A 1 845 ? -73.359 -10.420 44.485 1.00 80.38 845 SER A C 1
ATOM 6836 O O . SER A 1 845 ? -72.478 -11.057 43.908 1.00 80.38 845 SER A O 1
ATOM 6838 N N . LYS A 1 846 ? -74.213 -9.627 43.818 1.00 79.00 846 LYS A N 1
ATOM 6839 C CA . LYS A 1 846 ? -74.110 -9.358 42.370 1.00 79.00 846 LYS A CA 1
ATOM 6840 C C . LYS A 1 846 ? -72.868 -8.516 42.044 1.00 79.00 846 LYS A C 1
ATOM 6842 O O . LYS A 1 846 ? -72.113 -8.901 41.159 1.00 79.00 846 LYS A O 1
ATOM 6847 N N . GLU A 1 847 ? -72.595 -7.459 42.811 1.00 79.31 847 GLU A N 1
ATOM 6848 C CA . GLU A 1 847 ? -71.377 -6.635 42.691 1.00 79.31 847 GLU A CA 1
ATOM 6849 C C . GLU A 1 847 ? -70.103 -7.470 42.925 1.00 79.31 847 GLU A C 1
ATOM 6851 O O . GLU A 1 847 ? -69.174 -7.430 42.121 1.00 79.31 847 GLU A O 1
ATOM 6856 N N . ILE A 1 848 ? -70.075 -8.308 43.968 1.00 77.25 848 ILE A N 1
ATOM 6857 C CA . ILE A 1 848 ? -68.972 -9.242 44.245 1.00 77.25 848 ILE A CA 1
ATOM 6858 C C . ILE A 1 848 ? -68.820 -10.263 43.109 1.00 77.25 848 ILE A C 1
ATOM 6860 O O . ILE A 1 848 ? -67.693 -10.571 42.725 1.00 77.25 848 ILE A O 1
ATOM 6864 N N . ALA A 1 849 ? -69.914 -10.777 42.537 1.00 80.06 849 ALA A N 1
ATOM 6865 C CA . ALA A 1 849 ? -69.852 -11.703 41.408 1.00 80.06 849 ALA A CA 1
ATOM 6866 C C . ALA A 1 849 ? -69.308 -11.038 40.129 1.00 80.06 849 ALA A C 1
ATOM 6868 O O . ALA A 1 849 ? -68.508 -11.654 39.423 1.00 80.06 849 ALA A O 1
ATOM 6869 N N . GLU A 1 850 ? -69.677 -9.785 39.843 1.00 83.19 850 GLU A N 1
ATOM 6870 C CA . GLU A 1 850 ? -69.115 -9.017 38.724 1.00 83.19 850 GLU A CA 1
ATOM 6871 C C . GLU A 1 850 ? -67.635 -8.685 38.938 1.00 83.19 850 GLU A C 1
ATOM 6873 O O . GLU A 1 850 ? -66.829 -8.917 38.035 1.00 83.19 850 GLU A O 1
ATOM 6878 N N . LEU A 1 851 ? -67.245 -8.247 40.140 1.00 80.56 851 LEU A N 1
ATOM 6879 C CA . LEU A 1 851 ? -65.844 -8.002 40.495 1.00 80.56 851 LEU A CA 1
ATOM 6880 C C . LEU A 1 851 ? -65.004 -9.285 40.423 1.00 80.56 851 LEU A C 1
ATOM 6882 O O . LEU A 1 851 ? -63.910 -9.267 39.867 1.00 80.56 851 LEU A O 1
ATOM 6886 N N . GLN A 1 852 ? -65.522 -10.427 40.889 1.00 82.06 852 GLN A N 1
ATOM 6887 C CA . GLN A 1 852 ? -64.861 -11.728 40.718 1.00 82.06 852 GLN A CA 1
ATOM 6888 C C . GLN A 1 852 ? -64.767 -12.151 39.245 1.00 82.06 852 GLN A C 1
ATOM 6890 O O . GLN A 1 852 ? -63.802 -12.815 38.864 1.00 82.06 852 GLN A O 1
ATOM 6895 N N . ARG A 1 853 ? -65.740 -11.786 38.399 1.00 82.06 853 ARG A N 1
ATOM 6896 C CA . ARG A 1 853 ? -65.693 -12.060 36.954 1.00 82.06 853 ARG A CA 1
ATOM 6897 C C . ARG A 1 853 ? -64.634 -11.204 36.258 1.00 82.06 853 ARG A C 1
ATOM 6899 O O . ARG A 1 853 ? -63.878 -11.737 35.453 1.00 82.06 853 ARG A O 1
ATOM 6906 N N . LEU A 1 854 ? -64.556 -9.917 36.597 1.00 85.81 854 LEU A N 1
ATOM 6907 C CA . LEU A 1 854 ? -63.539 -8.989 36.092 1.00 85.81 854 LEU A CA 1
ATOM 6908 C C . LEU A 1 854 ? -62.133 -9.371 36.570 1.00 85.81 854 LEU A C 1
ATOM 6910 O O . LEU A 1 854 ? -61.207 -9.381 35.766 1.00 85.81 854 LEU A O 1
ATOM 6914 N N . LEU A 1 855 ? -61.979 -9.767 37.837 1.00 82.06 855 LEU A N 1
ATOM 6915 C CA . LEU A 1 855 ? -60.698 -10.219 38.383 1.00 82.06 855 LEU A CA 1
ATOM 6916 C C . LEU A 1 855 ? -60.204 -11.502 37.697 1.00 82.06 855 LEU A C 1
ATOM 6918 O O . LEU A 1 855 ? -59.030 -11.578 37.354 1.00 82.06 855 LEU A O 1
ATOM 6922 N N . ARG A 1 856 ? -61.091 -12.475 37.431 1.00 83.38 856 ARG A N 1
ATOM 6923 C CA . ARG A 1 856 ? -60.744 -13.690 36.664 1.00 83.38 856 ARG A CA 1
ATOM 6924 C C . ARG A 1 856 ? -60.413 -13.403 35.198 1.00 83.38 856 ARG A C 1
ATOM 6926 O O . ARG A 1 856 ? -59.555 -14.075 34.641 1.00 83.38 856 ARG A O 1
ATOM 6933 N N . ALA A 1 857 ? -61.086 -12.439 34.568 1.00 80.31 857 ALA A N 1
ATOM 6934 C CA . ALA A 1 857 ? -60.741 -12.014 33.212 1.00 80.31 857 ALA A CA 1
ATOM 6935 C C . ALA A 1 857 ? -59.341 -11.376 33.188 1.00 80.31 857 ALA A C 1
ATOM 6937 O O . ALA A 1 857 ? -58.475 -11.834 32.454 1.00 80.31 857 ALA A O 1
ATOM 6938 N N . SER A 1 858 ? -59.086 -10.423 34.090 1.00 75.62 858 SER A N 1
ATOM 6939 C CA . SER A 1 858 ? -57.781 -9.767 34.235 1.00 75.62 858 SER A CA 1
ATOM 6940 C C . SER A 1 858 ? -56.653 -10.745 34.602 1.00 75.62 858 SER A C 1
ATOM 6942 O O . SER A 1 858 ? -55.540 -10.607 34.103 1.00 75.62 858 SER A O 1
ATOM 6944 N N . SER A 1 859 ? -56.921 -11.777 35.418 1.00 80.38 859 SER A N 1
ATOM 6945 C CA . SER A 1 859 ? -55.914 -12.802 35.730 1.00 80.38 859 SER A CA 1
ATOM 6946 C C . SER A 1 859 ? -55.593 -13.691 34.527 1.00 80.38 859 SER A C 1
ATOM 6948 O O . SER A 1 859 ? -54.426 -13.991 34.307 1.00 80.38 859 SER A O 1
ATOM 6950 N N . LEU A 1 860 ? -56.598 -14.067 33.725 1.00 83.56 860 LEU A N 1
ATOM 6951 C CA . LEU A 1 860 ? -56.398 -14.813 32.475 1.00 83.56 860 LEU A CA 1
ATOM 6952 C C . LEU A 1 860 ? -55.627 -13.989 31.434 1.00 83.56 860 LEU A C 1
ATOM 6954 O O . LEU A 1 860 ? -54.740 -14.523 30.770 1.00 83.56 860 LEU A O 1
ATOM 6958 N N . ASP A 1 861 ? -55.919 -12.691 31.321 1.00 81.25 861 ASP A N 1
ATOM 6959 C CA . ASP A 1 861 ? -55.183 -11.779 30.440 1.00 81.25 861 ASP A CA 1
ATOM 6960 C C . ASP A 1 861 ? -53.723 -11.596 30.906 1.00 81.25 861 ASP A C 1
ATOM 6962 O O . ASP A 1 861 ? -52.810 -11.569 30.078 1.00 81.25 861 ASP A O 1
ATOM 6966 N N . LEU A 1 862 ? -53.479 -11.547 32.223 1.00 78.94 862 LEU A N 1
ATOM 6967 C CA . LEU A 1 862 ? -52.134 -11.531 32.813 1.00 78.94 862 LEU A CA 1
ATOM 6968 C C . LEU A 1 862 ? -51.370 -12.843 32.590 1.00 78.94 862 LEU A C 1
ATOM 6970 O O . LEU A 1 862 ? -50.199 -12.792 32.222 1.00 78.94 862 LEU A O 1
ATOM 6974 N N . GLU A 1 863 ? -52.001 -14.008 32.760 1.00 81.19 863 GLU A N 1
ATOM 6975 C CA . GLU A 1 863 ? -51.380 -15.305 32.452 1.00 81.19 863 GLU A CA 1
ATOM 6976 C C . GLU A 1 863 ? -51.045 -15.420 30.958 1.00 81.19 863 GLU A C 1
ATOM 6978 O O . GLU A 1 863 ? -49.929 -15.805 30.604 1.00 81.19 863 GLU A O 1
ATOM 6983 N N . ALA A 1 864 ? -51.951 -14.997 30.071 1.00 81.25 864 ALA A N 1
ATOM 6984 C CA . ALA A 1 864 ? -51.703 -14.963 28.630 1.00 81.25 864 ALA A CA 1
ATOM 6985 C C . ALA A 1 864 ? -50.575 -13.986 28.243 1.00 81.25 864 ALA A C 1
ATOM 6987 O O . ALA A 1 864 ? -49.795 -14.275 27.332 1.00 81.25 864 ALA A O 1
ATOM 6988 N N . ALA A 1 865 ? -50.456 -12.845 28.930 1.00 79.06 865 ALA A N 1
ATOM 6989 C CA . ALA A 1 865 ? -49.344 -11.915 28.750 1.00 79.06 865 ALA A CA 1
ATOM 6990 C C . ALA A 1 865 ? -48.013 -12.499 29.259 1.00 79.06 865 ALA A C 1
ATOM 6992 O O . ALA A 1 865 ? -47.001 -12.364 28.574 1.00 79.06 865 ALA A O 1
ATOM 6993 N N . ASN A 1 866 ? -48.013 -13.194 30.402 1.00 80.62 866 ASN A N 1
ATOM 6994 C CA . ASN A 1 866 ? -46.824 -13.850 30.953 1.00 80.62 866 ASN A CA 1
ATOM 6995 C C . ASN A 1 866 ? -46.313 -14.984 30.054 1.00 80.62 866 ASN A C 1
ATOM 6997 O O . ASN A 1 866 ? -45.108 -15.089 29.849 1.00 80.62 866 ASN A O 1
ATOM 7001 N N . ILE A 1 867 ? -47.207 -15.801 29.484 1.00 84.50 867 ILE A N 1
ATOM 7002 C CA . ILE A 1 867 ? -46.823 -16.864 28.539 1.00 84.50 867 ILE A CA 1
ATOM 7003 C C . ILE A 1 867 ? -46.143 -16.254 27.306 1.00 84.50 867 ILE A C 1
ATOM 7005 O O . ILE A 1 867 ? -45.046 -16.670 26.947 1.00 84.50 867 ILE A O 1
ATOM 7009 N N . ARG A 1 868 ? -46.726 -15.197 26.721 1.00 85.06 868 ARG A N 1
ATOM 7010 C CA . ARG A 1 868 ? -46.122 -14.475 25.584 1.00 85.06 868 ARG A CA 1
ATOM 7011 C C . ARG A 1 868 ? -44.787 -13.816 25.934 1.00 85.06 868 ARG A C 1
ATOM 7013 O O . ARG A 1 868 ? -43.910 -13.744 25.078 1.00 85.06 868 ARG A O 1
ATOM 7020 N N . LEU A 1 869 ? -44.628 -13.327 27.167 1.00 78.88 869 LEU A N 1
ATOM 7021 C CA . LEU A 1 869 ? -43.358 -12.783 27.648 1.00 78.88 869 LEU A CA 1
ATOM 7022 C C . LEU A 1 869 ? -42.293 -13.885 27.722 1.00 78.88 869 LEU A C 1
ATOM 7024 O O . LEU A 1 869 ? -41.206 -13.698 27.192 1.00 78.88 869 LEU A O 1
ATOM 7028 N N . GLN A 1 870 ? -42.621 -15.045 28.301 1.00 82.19 870 GLN A N 1
ATOM 7029 C CA . GLN A 1 870 ? -41.709 -16.192 28.386 1.00 82.19 870 GLN A CA 1
ATOM 7030 C C . GLN A 1 870 ? -41.330 -16.752 27.009 1.00 82.19 870 GLN A C 1
ATOM 7032 O O . GLN A 1 870 ? -40.178 -17.129 26.800 1.00 82.19 870 GLN A O 1
ATOM 7037 N N . GLU A 1 871 ? -42.269 -16.788 26.060 1.00 82.69 871 GLU A N 1
ATOM 7038 C CA . GLU A 1 871 ? -41.991 -17.151 24.665 1.00 82.69 871 GLU A CA 1
ATOM 7039 C C . GLU A 1 871 ? -41.021 -16.144 24.023 1.00 82.69 871 GLU A C 1
ATOM 7041 O O . GLU A 1 871 ? -39.977 -16.546 23.515 1.00 82.69 871 GLU A O 1
ATOM 7046 N N . ALA A 1 872 ? -41.275 -14.836 24.151 1.00 77.88 872 ALA A N 1
ATOM 7047 C CA . ALA A 1 872 ? -40.396 -13.795 23.614 1.00 77.88 872 ALA A CA 1
ATOM 7048 C C . ALA A 1 872 ? -39.002 -13.750 24.279 1.00 77.88 872 ALA A C 1
ATOM 7050 O O . ALA A 1 872 ? -38.002 -13.503 23.603 1.00 77.88 872 ALA A O 1
ATOM 7051 N N . GLU A 1 873 ? -38.905 -14.002 25.588 1.00 79.50 873 GLU A N 1
ATOM 7052 C CA . GLU A 1 873 ? -37.631 -14.128 26.311 1.00 79.50 873 GLU A CA 1
ATOM 7053 C C . GLU A 1 873 ? -36.831 -15.343 25.830 1.00 79.50 873 GLU A C 1
ATOM 7055 O O . GLU A 1 873 ? -35.610 -15.262 25.669 1.00 79.50 873 GLU A O 1
ATOM 7060 N N . LYS A 1 874 ? -37.513 -16.461 25.555 1.00 81.81 874 LYS A N 1
ATOM 7061 C CA . LYS A 1 874 ? -36.889 -17.677 25.036 1.00 81.81 874 LYS A CA 1
ATOM 7062 C C . LYS A 1 874 ? -36.405 -17.497 23.596 1.00 81.81 874 LYS A C 1
ATOM 7064 O O . LYS A 1 874 ? -35.259 -17.841 23.312 1.00 81.81 874 LYS A O 1
ATOM 7069 N N . ASP A 1 875 ? -37.215 -16.892 22.731 1.00 81.12 875 ASP A N 1
ATOM 7070 C CA . ASP A 1 875 ? -36.832 -16.560 21.354 1.00 81.12 875 ASP A CA 1
ATOM 7071 C C . ASP A 1 875 ? -35.632 -15.596 21.331 1.00 81.12 875 ASP A C 1
ATOM 7073 O O . ASP A 1 875 ? -34.686 -15.789 20.566 1.00 81.12 875 ASP A O 1
ATOM 7077 N N . LEU A 1 876 ? -35.612 -14.592 22.218 1.00 78.81 876 LEU A N 1
ATOM 7078 C CA . LEU A 1 876 ? -34.479 -13.675 22.368 1.00 78.81 876 LEU A CA 1
ATOM 7079 C C . LEU A 1 876 ? -33.210 -14.404 22.843 1.00 78.81 876 LEU A C 1
ATOM 7081 O O . LEU A 1 876 ? -32.122 -14.130 22.331 1.00 78.81 876 LEU A O 1
ATOM 7085 N N . ALA A 1 877 ? -33.334 -15.341 23.786 1.00 79.12 877 ALA A N 1
ATOM 7086 C CA . ALA A 1 877 ? -32.218 -16.152 24.268 1.00 79.12 877 ALA A CA 1
ATOM 7087 C C . ALA A 1 877 ? -31.675 -17.104 23.184 1.00 79.12 877 ALA A C 1
ATOM 7089 O O . ALA A 1 877 ? -30.456 -17.250 23.056 1.00 79.12 877 ALA A O 1
ATOM 7090 N N . GLU A 1 878 ? -32.541 -17.709 22.364 1.00 80.94 878 GLU A N 1
ATOM 7091 C CA . GLU A 1 878 ? -32.132 -18.516 21.207 1.00 80.94 878 GLU A CA 1
ATOM 7092 C C . GLU A 1 878 ? -31.432 -17.646 20.146 1.00 80.94 878 GLU A C 1
ATOM 7094 O O . GLU A 1 878 ? -30.331 -17.993 19.707 1.00 80.94 878 GLU A O 1
ATOM 7099 N N . LEU A 1 879 ? -31.962 -16.456 19.831 1.00 77.81 879 LEU A N 1
ATOM 7100 C CA . LEU A 1 879 ? -31.340 -15.514 18.890 1.00 77.81 879 LEU A CA 1
ATOM 7101 C C . LEU A 1 879 ? -29.959 -15.025 19.370 1.00 77.81 879 LEU A C 1
ATOM 7103 O O . LEU A 1 879 ? -29.014 -14.931 18.582 1.00 77.81 879 LEU A O 1
ATOM 7107 N N . GLN A 1 880 ? -29.809 -14.750 20.671 1.00 75.50 880 GLN A N 1
ATOM 7108 C CA . GLN A 1 880 ? -28.521 -14.409 21.288 1.00 75.50 880 GLN A CA 1
ATOM 7109 C C . GLN A 1 880 ? -27.551 -15.602 21.281 1.00 75.50 880 GLN A C 1
ATOM 7111 O O . GLN A 1 880 ? -26.361 -15.430 20.996 1.00 75.50 880 GLN A O 1
ATOM 7116 N N . SER A 1 881 ? -28.042 -16.818 21.536 1.00 78.69 881 SER A N 1
ATOM 7117 C CA . SER A 1 881 ? -27.251 -18.052 21.464 1.00 78.69 881 SER A CA 1
ATOM 7118 C C . SER A 1 881 ? -26.721 -18.303 20.049 1.00 78.69 881 SER A C 1
ATOM 7120 O O . SER A 1 881 ? -25.555 -18.651 19.873 1.00 78.69 881 SER A O 1
ATOM 7122 N N . ASP A 1 882 ? -27.537 -18.084 19.022 1.00 79.62 882 ASP A N 1
ATOM 7123 C CA . ASP A 1 882 ? -27.134 -18.322 17.637 1.00 79.62 882 ASP A CA 1
ATOM 7124 C C . ASP A 1 882 ? -26.274 -17.191 17.065 1.00 79.62 882 ASP A C 1
ATOM 7126 O O . ASP A 1 882 ? -25.295 -17.471 16.371 1.00 79.62 882 ASP A O 1
ATOM 7130 N N . SER A 1 883 ? -26.530 -15.934 17.441 1.00 73.25 883 SER A N 1
ATOM 7131 C CA . SER A 1 883 ? -25.636 -14.809 17.137 1.00 73.25 883 SER A CA 1
ATOM 7132 C C . SER A 1 883 ? -24.240 -15.015 17.745 1.00 73.25 883 SER A C 1
ATOM 7134 O O . SER A 1 883 ? -23.229 -14.918 17.045 1.00 73.25 883 SER A O 1
ATOM 7136 N N . THR A 1 884 ? -24.157 -15.417 19.020 1.00 73.94 884 THR A N 1
ATOM 7137 C CA . THR A 1 884 ? -22.868 -15.707 19.673 1.00 73.94 884 THR A CA 1
ATOM 7138 C C . THR A 1 884 ? -22.159 -16.920 19.063 1.00 73.94 884 THR A C 1
ATOM 7140 O O . THR A 1 884 ? -20.953 -16.839 18.822 1.00 73.94 884 THR A O 1
ATOM 7143 N N . LYS A 1 885 ? -22.870 -18.001 18.703 1.00 80.06 885 LYS A N 1
ATOM 7144 C CA . LYS A 1 885 ? -22.291 -19.135 17.946 1.00 80.06 885 LYS A CA 1
ATOM 7145 C C . LYS A 1 885 ? -21.768 -18.713 16.571 1.00 80.06 885 LYS A C 1
ATOM 7147 O O . LYS A 1 885 ? -20.695 -19.164 16.172 1.00 80.06 885 LYS A O 1
ATOM 7152 N N . GLN A 1 886 ? -22.489 -17.864 15.834 1.00 74.56 886 GLN A N 1
ATOM 7153 C CA . GLN A 1 886 ? -22.042 -17.370 14.525 1.00 74.56 886 GLN A CA 1
ATOM 7154 C C . GLN A 1 886 ? -20.804 -16.474 14.644 1.00 74.56 886 GLN A C 1
ATOM 7156 O O . GLN A 1 886 ? -19.861 -16.637 13.869 1.00 74.56 886 GLN A O 1
ATOM 7161 N N . LEU A 1 887 ? -20.769 -15.576 15.633 1.00 72.31 887 LEU A N 1
ATOM 7162 C CA . LEU A 1 887 ? -19.596 -14.749 15.926 1.00 72.31 887 LEU A CA 1
ATOM 7163 C C . LEU A 1 887 ? -18.394 -15.607 16.342 1.00 72.31 887 LEU A C 1
ATOM 7165 O O . LEU A 1 887 ? -17.292 -15.380 15.850 1.00 72.31 887 LEU A O 1
ATOM 7169 N N . GLN A 1 888 ? -18.596 -16.636 17.173 1.00 75.38 888 GLN A N 1
ATOM 7170 C CA . GLN A 1 888 ? -17.539 -17.581 17.547 1.00 75.38 888 GLN A CA 1
ATOM 7171 C C . GLN A 1 888 ? -17.014 -18.381 16.349 1.00 75.38 888 GLN A C 1
ATOM 7173 O O . GLN A 1 888 ? -15.798 -18.515 16.221 1.00 75.38 888 GLN A O 1
ATOM 7178 N N . ARG A 1 889 ? -17.891 -18.859 15.451 1.00 76.69 889 ARG A N 1
ATOM 7179 C CA . ARG A 1 889 ? -17.484 -19.543 14.209 1.00 76.69 889 ARG A CA 1
ATOM 7180 C C . ARG A 1 889 ? -16.664 -18.628 13.307 1.00 76.69 889 ARG A C 1
ATOM 7182 O O . ARG A 1 889 ? -15.530 -18.978 13.010 1.00 76.69 889 ARG A O 1
ATOM 7189 N N . LYS A 1 890 ? -17.150 -17.423 12.991 1.00 74.31 890 LYS A N 1
ATOM 7190 C CA . LYS A 1 890 ? -16.401 -16.441 12.181 1.00 74.31 890 LYS A CA 1
ATOM 7191 C C . LYS A 1 890 ? -15.065 -16.047 12.821 1.00 74.31 890 LYS A C 1
ATOM 7193 O O . LYS A 1 890 ? -14.055 -15.927 12.135 1.00 74.31 890 LYS A O 1
ATOM 7198 N N . ALA A 1 891 ? -15.027 -15.890 14.146 1.00 71.00 891 ALA A N 1
ATOM 7199 C CA . ALA A 1 891 ? -13.796 -15.613 14.885 1.00 71.00 891 ALA A CA 1
ATOM 7200 C C . ALA A 1 891 ? -12.849 -16.823 14.969 1.00 71.00 891 ALA A C 1
ATOM 7202 O O . ALA A 1 891 ? -11.669 -16.650 15.273 1.00 71.00 891 ALA A O 1
ATOM 7203 N N . GLN A 1 892 ? -13.331 -18.049 14.758 1.00 75.38 892 GLN A N 1
ATOM 7204 C CA . GLN A 1 892 ? -12.499 -19.246 14.657 1.00 75.38 892 GLN A CA 1
ATOM 7205 C C . GLN A 1 892 ? -11.997 -19.448 13.222 1.00 75.38 892 GLN A C 1
ATOM 7207 O O . GLN A 1 892 ? -10.798 -19.614 13.041 1.00 75.38 892 GLN A O 1
ATOM 7212 N N . GLU A 1 893 ? -12.865 -19.316 12.218 1.00 77.31 893 GLU A N 1
ATOM 7213 C CA . GLU A 1 893 ? -12.521 -19.318 10.790 1.00 77.31 893 GLU A CA 1
ATOM 7214 C C . GLU A 1 893 ? -11.437 -18.272 10.492 1.00 77.31 893 GLU A C 1
ATOM 7216 O O . GLU A 1 893 ? -10.367 -18.628 10.007 1.00 77.31 893 GLU A O 1
ATOM 7221 N N . GLY A 1 894 ? -11.619 -17.018 10.924 1.00 74.38 894 GLY A N 1
ATOM 7222 C CA . GLY A 1 894 ? -10.604 -15.969 10.761 1.00 74.38 894 GLY A CA 1
ATOM 7223 C C . GLY A 1 894 ? -9.291 -16.232 11.518 1.00 74.38 894 GLY A C 1
ATOM 7224 O O . GLY A 1 894 ? -8.226 -15.809 11.070 1.00 74.38 894 GLY A O 1
ATOM 7225 N N . ARG A 1 895 ? -9.322 -16.973 12.639 1.00 75.38 895 ARG A N 1
ATOM 7226 C CA . ARG A 1 895 ? -8.099 -17.425 13.336 1.00 75.38 895 ARG A CA 1
ATOM 7227 C C . ARG A 1 895 ? -7.404 -18.562 12.590 1.00 75.38 895 ARG A C 1
ATOM 7229 O O . ARG A 1 895 ? -6.178 -18.578 12.540 1.00 75.38 895 ARG A O 1
ATOM 7236 N N . GLU A 1 896 ? -8.155 -19.489 12.003 1.00 76.19 896 GLU A N 1
ATOM 7237 C CA . GLU A 1 896 ? -7.613 -20.578 11.187 1.00 76.19 896 GLU A CA 1
ATOM 7238 C C . GLU A 1 896 ? -7.041 -20.062 9.858 1.00 76.19 896 GLU A C 1
ATOM 7240 O O . GLU A 1 896 ? -5.966 -20.500 9.454 1.00 76.19 896 GLU A O 1
ATOM 7245 N N . GLU A 1 897 ? -7.691 -19.092 9.212 1.00 76.12 897 GLU A N 1
ATOM 7246 C CA . GLU A 1 897 ? -7.176 -18.399 8.025 1.00 76.12 897 GLU A CA 1
ATOM 7247 C C . GLU A 1 897 ? -5.918 -17.587 8.343 1.00 76.12 897 GLU A C 1
ATOM 7249 O O . GLU A 1 897 ? -4.908 -17.738 7.657 1.00 76.12 897 GLU A O 1
ATOM 7254 N N . SER A 1 898 ? -5.927 -16.799 9.425 1.00 73.00 898 SER A N 1
ATOM 7255 C CA . SER A 1 898 ? -4.741 -16.065 9.881 1.00 73.00 898 SER A CA 1
ATOM 7256 C C . SER A 1 898 ? -3.577 -17.011 10.205 1.00 73.00 898 SER A C 1
ATOM 7258 O O . SER A 1 898 ? -2.450 -16.768 9.777 1.00 73.00 898 SER A O 1
ATOM 7260 N N . ALA A 1 899 ? -3.838 -18.143 10.869 1.00 77.06 899 ALA A N 1
ATOM 7261 C CA . ALA A 1 899 ? -2.820 -19.158 11.131 1.00 77.06 899 ALA A CA 1
ATOM 7262 C C . ALA A 1 899 ? -2.261 -19.783 9.838 1.00 77.06 899 ALA A C 1
ATOM 7264 O O . ALA A 1 899 ? -1.046 -19.963 9.737 1.00 77.06 899 ALA A O 1
ATOM 7265 N N . ARG A 1 900 ? -3.110 -20.072 8.839 1.00 80.25 900 ARG A N 1
ATOM 7266 C CA . ARG A 1 900 ? -2.675 -20.570 7.518 1.00 80.25 900 ARG A CA 1
ATOM 7267 C C . ARG A 1 900 ? -1.793 -19.546 6.805 1.00 80.25 900 ARG A C 1
ATOM 7269 O O . ARG A 1 900 ? -0.672 -19.889 6.438 1.00 80.25 900 ARG A O 1
ATOM 7276 N N . LEU A 1 901 ? -2.238 -18.291 6.723 1.00 79.50 901 LEU A N 1
ATOM 7277 C CA . LEU A 1 901 ? -1.472 -17.176 6.155 1.00 79.50 901 LEU A CA 1
ATOM 7278 C C . LEU A 1 901 ? -0.105 -17.022 6.834 1.00 79.50 901 LEU A C 1
ATOM 7280 O O . LEU A 1 901 ? 0.908 -16.957 6.145 1.00 79.50 901 LEU A O 1
ATOM 7284 N N . ILE A 1 902 ? -0.039 -17.067 8.169 1.00 83.06 902 ILE A N 1
ATOM 7285 C CA . ILE A 1 902 ? 1.230 -17.029 8.916 1.00 83.06 902 ILE A CA 1
ATOM 7286 C C . ILE A 1 902 ? 2.131 -18.223 8.549 1.00 83.06 902 ILE A C 1
ATOM 7288 O O . ILE A 1 902 ? 3.335 -18.045 8.351 1.00 83.06 902 ILE A O 1
ATOM 7292 N N . THR A 1 903 ? 1.583 -19.438 8.417 1.00 84.25 903 THR A N 1
ATOM 7293 C CA . THR A 1 903 ? 2.383 -20.606 8.003 1.00 84.25 903 THR A CA 1
ATOM 7294 C C . THR A 1 903 ? 2.863 -20.530 6.554 1.00 84.25 903 THR A C 1
ATOM 7296 O O . THR A 1 903 ? 3.996 -20.932 6.278 1.00 84.25 903 THR A O 1
ATOM 7299 N N . ASP A 1 904 ? 2.058 -19.977 5.647 1.00 79.69 904 ASP A N 1
ATOM 7300 C CA . ASP A 1 904 ? 2.412 -19.809 4.237 1.00 79.69 904 ASP A CA 1
ATOM 7301 C C . ASP A 1 904 ? 3.437 -18.684 4.045 1.00 79.69 904 ASP A C 1
ATOM 7303 O O . ASP A 1 904 ? 4.415 -18.875 3.316 1.00 79.69 904 ASP A O 1
ATOM 7307 N N . MET A 1 905 ? 3.314 -17.571 4.779 1.00 77.94 905 MET A N 1
ATOM 7308 C CA . MET A 1 905 ? 4.339 -16.524 4.839 1.00 77.94 905 MET A CA 1
ATOM 7309 C C . MET A 1 905 ? 5.666 -17.074 5.372 1.00 77.94 905 MET A C 1
ATOM 7311 O O . MET A 1 905 ? 6.691 -16.929 4.710 1.00 77.94 905 MET A O 1
ATOM 7315 N N . ALA A 1 906 ? 5.662 -17.812 6.488 1.00 82.38 906 ALA A N 1
ATOM 7316 C CA . ALA A 1 906 ? 6.875 -18.443 7.019 1.00 82.38 906 ALA A CA 1
ATOM 7317 C C . ALA A 1 906 ? 7.487 -19.475 6.042 1.00 82.38 906 ALA A C 1
ATOM 7319 O O . ALA A 1 906 ? 8.710 -19.653 5.979 1.00 82.38 906 ALA A O 1
ATOM 7320 N N . ALA A 1 907 ? 6.659 -20.163 5.247 1.00 81.94 907 ALA A N 1
ATOM 7321 C CA . ALA A 1 907 ? 7.127 -21.051 4.187 1.00 81.94 907 ALA A CA 1
ATOM 7322 C C . ALA A 1 907 ? 7.724 -20.280 2.994 1.00 81.94 907 ALA A C 1
ATOM 7324 O O . ALA A 1 907 ? 8.706 -20.747 2.408 1.00 81.94 907 ALA A O 1
ATOM 7325 N N . LEU A 1 908 ? 7.170 -19.115 2.646 1.00 80.69 908 LEU A N 1
ATOM 7326 C CA . LEU A 1 908 ? 7.652 -18.236 1.579 1.00 80.69 908 LEU A CA 1
ATOM 7327 C C . LEU A 1 908 ? 8.968 -17.544 1.965 1.00 80.69 908 LEU A C 1
ATOM 7329 O O . LEU A 1 908 ? 9.948 -17.658 1.231 1.00 80.69 908 LEU A O 1
ATOM 7333 N N . GLU A 1 909 ? 9.058 -16.965 3.164 1.00 80.69 909 GLU A N 1
ATOM 7334 C CA . GLU A 1 909 ? 10.299 -16.419 3.733 1.00 80.69 909 GLU A CA 1
ATOM 7335 C C . GLU A 1 909 ? 11.431 -17.451 3.717 1.00 80.69 909 GLU A C 1
ATOM 7337 O O . GLU A 1 909 ? 12.572 -17.153 3.357 1.00 80.69 909 GLU A O 1
ATOM 7342 N N . LYS A 1 910 ? 11.123 -18.710 4.054 1.00 84.94 910 LYS A N 1
ATOM 7343 C CA . LYS A 1 910 ? 12.093 -19.809 4.031 1.00 84.94 910 LYS A CA 1
ATOM 7344 C C . LYS A 1 910 ? 12.559 -20.169 2.613 1.00 84.94 910 LYS A C 1
ATOM 7346 O O . LYS A 1 910 ? 13.708 -20.601 2.468 1.00 84.94 910 LYS A O 1
ATOM 7351 N N . LYS A 1 911 ? 11.720 -19.983 1.582 1.00 80.56 911 LYS A N 1
ATOM 7352 C CA . LYS A 1 911 ? 12.106 -20.104 0.161 1.00 80.56 911 LYS A CA 1
ATOM 7353 C C . LYS A 1 911 ? 12.986 -18.924 -0.258 1.00 80.56 911 LYS A C 1
ATOM 7355 O O . LYS A 1 911 ? 14.123 -19.164 -0.662 1.00 80.56 911 LYS A O 1
ATOM 7360 N N . HIS A 1 912 ? 12.547 -17.684 -0.027 1.00 84.50 912 HIS A N 1
ATOM 7361 C CA . HIS A 1 912 ? 13.323 -16.475 -0.336 1.00 84.50 912 HIS A CA 1
ATOM 7362 C C . HIS A 1 912 ? 14.701 -16.498 0.352 1.00 84.50 912 HIS A C 1
ATOM 7364 O O . HIS A 1 912 ? 15.730 -16.272 -0.280 1.00 84.50 912 HIS A O 1
ATOM 7370 N N . MET A 1 913 ? 14.780 -16.906 1.622 1.00 86.06 913 MET A N 1
ATOM 7371 C CA . MET A 1 913 ? 16.053 -17.078 2.336 1.00 86.06 913 MET A CA 1
ATOM 7372 C C . MET A 1 913 ? 16.941 -18.196 1.771 1.00 86.06 913 MET A C 1
ATOM 7374 O O . MET A 1 913 ? 18.161 -18.159 1.957 1.00 86.06 913 MET A O 1
ATOM 7378 N N . ALA A 1 914 ? 16.381 -19.206 1.102 1.00 79.38 914 ALA A N 1
ATOM 7379 C CA . ALA A 1 914 ? 17.155 -20.223 0.392 1.00 79.38 914 ALA A CA 1
ATOM 7380 C C . ALA A 1 914 ? 17.659 -19.713 -0.971 1.00 79.38 914 ALA A C 1
ATOM 7382 O O . ALA A 1 914 ? 18.792 -20.022 -1.351 1.00 79.38 914 ALA A O 1
ATOM 7383 N N . GLU A 1 915 ? 16.860 -18.899 -1.660 1.00 81.69 915 GLU A N 1
ATOM 7384 C CA . GLU A 1 915 ? 17.181 -18.256 -2.940 1.00 81.69 915 GLU A CA 1
ATOM 7385 C C . GLU A 1 915 ? 18.246 -17.168 -2.774 1.00 81.69 915 GLU A C 1
ATOM 7387 O O . GLU A 1 915 ? 19.277 -17.235 -3.442 1.00 81.69 915 GLU A O 1
ATOM 7392 N N . LEU A 1 916 ? 18.112 -16.277 -1.786 1.00 83.94 916 LEU A N 1
ATOM 7393 C CA . LEU A 1 916 ? 19.139 -15.299 -1.399 1.00 83.94 916 LEU A CA 1
ATOM 7394 C C . LEU A 1 916 ? 20.475 -15.980 -1.049 1.00 83.94 916 LEU A C 1
ATOM 7396 O O . LEU A 1 916 ? 21.543 -15.541 -1.480 1.00 83.94 916 LEU A O 1
ATOM 7400 N N . LYS A 1 917 ? 20.442 -17.120 -0.340 1.00 85.31 917 LYS A N 1
ATOM 7401 C CA . LYS A 1 917 ? 21.640 -17.951 -0.082 1.00 85.31 917 LYS A CA 1
ATOM 7402 C C . LYS A 1 917 ? 22.193 -18.616 -1.350 1.00 85.31 917 LYS A C 1
ATOM 7404 O O . LYS A 1 917 ? 23.377 -18.960 -1.381 1.00 85.31 917 LYS A O 1
ATOM 7409 N N . GLY A 1 918 ? 21.371 -18.823 -2.376 1.00 79.56 918 GLY A N 1
ATOM 7410 C CA . GLY A 1 918 ? 21.781 -19.259 -3.711 1.00 79.56 918 GLY A CA 1
ATOM 7411 C C . GLY A 1 918 ? 22.480 -18.140 -4.485 1.00 79.56 918 GLY A C 1
ATOM 7412 O O . GLY A 1 918 ? 23.617 -18.324 -4.924 1.00 79.56 918 GLY A O 1
ATOM 7413 N N . LEU A 1 919 ? 21.849 -16.967 -4.569 1.00 82.56 919 LEU A N 1
ATOM 7414 C CA . LEU A 1 919 ? 22.373 -15.768 -5.227 1.00 82.56 919 LEU A CA 1
ATOM 7415 C C . LEU A 1 919 ? 23.705 -15.320 -4.611 1.00 82.56 919 LEU A C 1
ATOM 7417 O O . LEU A 1 919 ? 24.688 -15.150 -5.329 1.00 82.56 919 LEU A O 1
ATOM 7421 N N . ALA A 1 920 ? 23.812 -15.261 -3.280 1.00 81.25 920 ALA A N 1
ATOM 7422 C CA . ALA A 1 920 ? 25.064 -14.932 -2.591 1.00 81.25 920 ALA A CA 1
ATOM 7423 C C . ALA A 1 920 ? 26.223 -15.889 -2.953 1.00 81.25 920 ALA A C 1
ATOM 7425 O O . ALA A 1 920 ? 27.376 -15.466 -3.103 1.00 81.25 920 ALA A O 1
ATOM 7426 N N . LYS A 1 921 ? 25.934 -17.184 -3.153 1.00 81.06 921 LYS A N 1
ATOM 7427 C CA . LYS A 1 921 ? 26.925 -18.162 -3.638 1.00 81.06 921 LYS A CA 1
ATOM 7428 C C . LYS A 1 921 ? 27.304 -17.921 -5.100 1.00 81.06 921 LYS A C 1
ATOM 7430 O O . LYS A 1 921 ? 28.490 -17.990 -5.415 1.00 81.06 921 LYS A O 1
ATOM 7435 N N . GLN A 1 922 ? 26.345 -17.601 -5.971 1.00 80.38 922 GLN A N 1
ATOM 7436 C CA . GLN A 1 922 ? 26.624 -17.256 -7.370 1.00 80.38 922 GLN A CA 1
ATOM 7437 C C . GLN A 1 922 ? 27.486 -15.988 -7.473 1.00 80.38 922 GLN A C 1
ATOM 7439 O O . GLN A 1 922 ? 28.533 -16.023 -8.117 1.00 80.38 922 GLN A O 1
ATOM 7444 N N . ILE A 1 923 ? 27.138 -14.920 -6.746 1.00 84.44 923 ILE A N 1
ATOM 7445 C CA . ILE A 1 923 ? 27.922 -13.675 -6.652 1.00 84.44 923 ILE A CA 1
ATOM 7446 C C . ILE A 1 923 ? 29.357 -13.966 -6.185 1.00 84.44 923 ILE A C 1
ATOM 7448 O O . ILE A 1 923 ? 30.314 -13.437 -6.749 1.00 84.44 923 ILE A O 1
ATOM 7452 N N . THR A 1 924 ? 29.539 -14.856 -5.204 1.00 82.25 924 THR A N 1
ATOM 7453 C CA . THR A 1 924 ? 30.871 -15.257 -4.712 1.00 82.25 924 THR A CA 1
ATOM 7454 C C . THR A 1 924 ? 31.700 -15.969 -5.792 1.00 82.25 924 THR A C 1
ATOM 7456 O O . THR A 1 924 ? 32.900 -15.711 -5.931 1.00 82.25 924 THR A O 1
ATOM 7459 N N . VAL A 1 925 ? 31.072 -16.831 -6.601 1.00 82.19 925 VAL A N 1
ATOM 7460 C CA . VAL A 1 925 ? 31.724 -17.497 -7.743 1.00 82.19 925 VAL A CA 1
ATOM 7461 C C . VAL A 1 925 ? 32.063 -16.493 -8.850 1.00 82.19 925 VAL A C 1
ATOM 7463 O O . VAL A 1 925 ? 33.185 -16.524 -9.359 1.00 82.19 925 VAL A O 1
ATOM 7466 N N . LEU A 1 926 ? 31.150 -15.574 -9.182 1.00 84.62 926 LEU A N 1
ATOM 7467 C CA . LEU A 1 926 ? 31.351 -14.538 -10.202 1.00 84.62 926 LEU A CA 1
ATOM 7468 C C . LEU A 1 926 ? 32.476 -13.568 -9.823 1.00 84.62 926 LEU A C 1
ATOM 7470 O O . LEU A 1 926 ? 33.405 -13.392 -10.611 1.00 84.62 926 LEU A O 1
ATOM 7474 N N . ARG A 1 927 ? 32.489 -13.049 -8.586 1.00 86.25 927 ARG A N 1
ATOM 7475 C CA . ARG A 1 927 ? 33.614 -12.260 -8.042 1.00 86.25 927 ARG A CA 1
ATOM 7476 C C . ARG A 1 927 ? 34.932 -13.036 -8.143 1.00 86.25 927 ARG A C 1
ATOM 7478 O O . ARG A 1 927 ? 35.941 -12.506 -8.594 1.00 86.25 927 ARG A O 1
ATOM 7485 N N . GLY A 1 928 ? 34.915 -14.333 -7.824 1.00 79.75 928 GLY A N 1
ATOM 7486 C CA . GLY A 1 928 ? 36.071 -15.223 -7.970 1.00 79.75 928 GLY A CA 1
ATOM 7487 C C . GLY A 1 928 ? 36.499 -15.540 -9.414 1.00 79.75 928 GLY A C 1
ATOM 7488 O O . GLY A 1 928 ? 37.610 -16.045 -9.612 1.00 79.75 928 GLY A O 1
ATOM 7489 N N . ARG A 1 929 ? 35.651 -15.286 -10.417 1.00 85.00 929 ARG A N 1
ATOM 7490 C CA . ARG A 1 929 ? 35.994 -15.350 -11.847 1.00 85.00 929 ARG A CA 1
ATOM 7491 C C . ARG A 1 929 ? 36.588 -14.021 -12.307 1.00 85.00 929 ARG A C 1
ATOM 7493 O O . ARG A 1 929 ? 37.684 -14.040 -12.857 1.00 85.00 929 ARG A O 1
ATOM 7500 N N . TYR A 1 930 ? 35.917 -12.911 -11.999 1.00 89.69 930 TYR A N 1
ATOM 7501 C CA . TYR A 1 930 ? 36.368 -11.552 -12.307 1.00 89.69 930 TYR A CA 1
ATOM 7502 C C . TYR A 1 930 ? 37.785 -11.280 -11.786 1.00 89.69 930 TYR A C 1
ATOM 7504 O O . TYR A 1 930 ? 38.658 -10.909 -12.562 1.00 89.69 930 TYR A O 1
ATOM 7512 N N . GLU A 1 931 ? 38.057 -11.575 -10.511 1.00 85.19 931 GLU A N 1
ATOM 7513 C CA . GLU A 1 931 ? 39.361 -11.295 -9.891 1.00 85.19 931 GLU A CA 1
ATOM 7514 C C . GLU A 1 931 ? 40.526 -12.030 -10.579 1.00 85.19 931 GLU A C 1
ATOM 7516 O O . GLU A 1 931 ? 41.643 -11.519 -10.666 1.00 85.19 931 GLU A O 1
ATOM 7521 N N . ARG A 1 932 ? 40.268 -13.236 -11.108 1.00 81.75 932 ARG A N 1
ATOM 7522 C CA . ARG A 1 932 ? 41.269 -14.019 -11.849 1.00 81.75 932 ARG A CA 1
ATOM 7523 C C . ARG A 1 932 ? 41.469 -13.508 -13.265 1.00 81.75 932 ARG A C 1
ATOM 7525 O O . ARG A 1 932 ? 42.611 -13.431 -13.695 1.00 81.75 932 ARG A O 1
ATOM 7532 N N . GLU A 1 933 ? 40.389 -13.163 -13.960 1.00 87.62 933 GLU A N 1
ATOM 7533 C CA . GLU A 1 933 ? 40.447 -12.561 -15.296 1.00 87.62 933 GLU A CA 1
ATOM 7534 C C . GLU A 1 933 ? 41.217 -11.234 -15.247 1.00 87.62 933 GLU A C 1
ATOM 7536 O O . GLU A 1 933 ? 42.147 -11.020 -16.021 1.00 87.62 933 GLU A O 1
ATOM 7541 N N . ARG A 1 934 ? 40.913 -10.398 -14.247 1.00 89.69 934 ARG A N 1
ATOM 7542 C CA . ARG A 1 934 ? 41.655 -9.180 -13.920 1.00 89.69 934 ARG A CA 1
ATOM 7543 C C . ARG A 1 934 ? 43.139 -9.468 -13.672 1.00 89.69 934 ARG A C 1
ATOM 7545 O O . ARG A 1 934 ? 43.980 -8.936 -14.388 1.00 89.69 934 ARG A O 1
ATOM 7552 N N . SER A 1 935 ? 43.459 -10.353 -12.724 1.00 82.94 935 SER A N 1
ATOM 7553 C CA . SER A 1 935 ? 44.851 -10.715 -12.394 1.00 82.94 935 SER A CA 1
ATOM 7554 C C . SER A 1 935 ? 45.623 -11.279 -13.597 1.00 82.94 935 SER A C 1
ATOM 7556 O O . SER A 1 935 ? 46.830 -11.077 -13.720 1.00 82.94 935 SER A O 1
ATOM 7558 N N . PHE A 1 936 ? 44.943 -12.013 -14.483 1.00 85.38 936 PHE A N 1
ATOM 7559 C CA . PHE A 1 936 ? 45.526 -12.582 -15.696 1.00 85.38 936 PHE A CA 1
ATOM 7560 C C . PHE A 1 936 ? 45.819 -11.501 -16.743 1.00 85.38 936 PHE A C 1
ATOM 7562 O O . PHE A 1 936 ? 46.914 -11.487 -17.301 1.00 85.38 936 PHE A O 1
ATOM 7569 N N . ARG A 1 937 ? 44.897 -10.552 -16.951 1.00 89.25 937 ARG A N 1
ATOM 7570 C CA . ARG A 1 937 ? 45.100 -9.389 -17.832 1.00 89.25 937 ARG A CA 1
ATOM 7571 C C . ARG A 1 937 ? 46.194 -8.454 -17.319 1.00 89.25 937 ARG A C 1
ATOM 7573 O O . ARG A 1 937 ? 47.042 -8.043 -18.102 1.00 89.25 937 ARG A O 1
ATOM 7580 N N . GLU A 1 938 ? 46.228 -8.178 -16.015 1.00 87.44 938 GLU A N 1
ATOM 7581 C CA . GLU A 1 938 ? 47.310 -7.417 -15.371 1.00 87.44 938 GLU A CA 1
ATOM 7582 C C . GLU A 1 938 ? 48.670 -8.128 -15.554 1.00 87.44 938 GLU A C 1
ATOM 7584 O O . GLU A 1 938 ? 49.661 -7.498 -15.929 1.00 87.44 938 GLU A O 1
ATOM 7589 N N . GLY A 1 939 ? 48.713 -9.457 -15.393 1.00 87.19 939 GLY A N 1
ATOM 7590 C CA . GLY A 1 939 ? 49.909 -10.270 -15.640 1.00 87.19 939 GLY A CA 1
ATOM 7591 C C . GLY A 1 939 ? 50.371 -10.288 -17.104 1.00 87.19 939 GLY A C 1
ATOM 7592 O O . GLY A 1 939 ? 51.568 -10.170 -17.365 1.00 87.19 939 GLY A O 1
ATOM 7593 N N . LEU A 1 940 ? 49.439 -10.386 -18.059 1.00 88.62 940 LEU A N 1
ATOM 7594 C CA . LEU A 1 940 ? 49.719 -10.282 -19.497 1.00 88.62 940 LEU A CA 1
ATOM 7595 C C . LEU A 1 940 ? 50.219 -8.887 -19.886 1.00 88.62 940 LEU A C 1
ATOM 7597 O O . LEU A 1 940 ? 51.151 -8.780 -20.679 1.00 88.62 940 LEU A O 1
ATOM 7601 N N . GLY A 1 941 ? 49.647 -7.827 -19.307 1.00 89.44 941 GLY A N 1
ATOM 7602 C CA . GLY A 1 941 ? 50.112 -6.453 -19.499 1.00 89.44 941 GLY A CA 1
ATOM 7603 C C . GLY A 1 941 ? 51.573 -6.289 -19.080 1.00 89.44 941 GLY A C 1
ATOM 7604 O O . GLY A 1 941 ? 52.388 -5.808 -19.868 1.00 89.44 941 GLY A O 1
ATOM 7605 N N . PHE A 1 942 ? 51.928 -6.790 -17.892 1.00 90.44 942 PHE A N 1
ATOM 7606 C CA . PHE A 1 942 ? 53.312 -6.790 -17.413 1.00 90.44 942 PHE A CA 1
ATOM 7607 C C . PHE A 1 942 ? 54.245 -7.632 -18.299 1.00 90.44 942 PHE A C 1
ATOM 7609 O O . PHE A 1 942 ? 55.350 -7.195 -18.613 1.00 90.44 942 PHE A O 1
ATOM 7616 N N . GLN A 1 943 ? 53.814 -8.817 -18.751 1.00 88.38 943 GLN A N 1
ATOM 7617 C CA . GLN A 1 943 ? 54.603 -9.633 -19.684 1.00 88.38 943 GLN A CA 1
ATOM 7618 C C . GLN A 1 943 ? 54.833 -8.918 -21.020 1.00 88.38 943 GLN A C 1
ATOM 7620 O O . GLN A 1 943 ? 55.965 -8.896 -21.496 1.00 88.38 943 GLN A O 1
ATOM 7625 N N . LYS A 1 944 ? 53.801 -8.291 -21.602 1.00 90.19 944 LYS A N 1
ATOM 7626 C CA . LYS A 1 944 ? 53.919 -7.514 -22.846 1.00 90.19 944 LYS A CA 1
ATOM 7627 C C . LYS A 1 944 ? 54.912 -6.362 -22.684 1.00 90.19 944 LYS A C 1
ATOM 7629 O O . LYS A 1 944 ? 55.801 -6.224 -23.515 1.00 90.19 944 LYS A O 1
ATOM 7634 N N . GLN A 1 945 ? 54.800 -5.581 -21.607 1.00 87.62 945 GLN A N 1
ATOM 7635 C CA . GLN A 1 945 ? 55.744 -4.500 -21.299 1.00 87.62 945 GLN A CA 1
ATOM 7636 C C . GLN A 1 945 ? 57.176 -5.021 -21.128 1.00 87.62 945 GLN A C 1
ATOM 7638 O O . GLN A 1 945 ? 58.107 -4.443 -21.678 1.00 87.62 945 GLN A O 1
ATOM 7643 N N . TRP A 1 946 ? 57.360 -6.143 -20.426 1.00 88.31 946 TRP A N 1
ATOM 7644 C CA . TRP A 1 946 ? 58.677 -6.750 -20.246 1.00 88.31 946 TRP A CA 1
ATOM 7645 C C . TRP A 1 946 ? 59.279 -7.249 -21.567 1.00 88.31 946 TRP A C 1
ATOM 7647 O O . TRP A 1 946 ? 60.466 -7.045 -21.805 1.00 88.31 946 TRP A O 1
ATOM 7657 N N . PHE A 1 947 ? 58.491 -7.869 -22.451 1.00 85.88 947 PHE A N 1
ATOM 7658 C CA . PHE A 1 947 ? 58.978 -8.278 -23.772 1.00 85.88 947 PHE A CA 1
ATOM 7659 C C . PHE A 1 947 ? 59.328 -7.078 -24.658 1.00 85.88 947 PHE A C 1
ATOM 7661 O O . PHE A 1 947 ? 60.393 -7.101 -25.268 1.00 85.88 947 PHE A O 1
ATOM 7668 N N . LEU A 1 948 ? 58.502 -6.026 -24.681 1.00 87.56 948 LEU A N 1
ATOM 7669 C CA . LEU A 1 948 ? 58.799 -4.790 -25.419 1.00 87.56 948 LEU A CA 1
ATOM 7670 C C . LEU A 1 948 ? 60.105 -4.148 -24.934 1.00 87.56 948 LEU A C 1
ATOM 7672 O O . LEU A 1 948 ? 60.995 -3.927 -25.743 1.00 87.56 948 LEU A O 1
ATOM 7676 N N . MET A 1 949 ? 60.283 -4.002 -23.618 1.00 87.94 949 MET A N 1
ATOM 7677 C CA . MET A 1 949 ? 61.515 -3.468 -23.022 1.00 87.94 949 MET A CA 1
ATOM 7678 C C . MET A 1 949 ? 62.762 -4.309 -23.362 1.00 87.94 949 MET A C 1
ATOM 7680 O O . MET A 1 949 ? 63.848 -3.763 -23.531 1.00 87.94 949 MET A O 1
ATOM 7684 N N . ASN A 1 950 ? 62.641 -5.640 -23.486 1.00 84.44 950 ASN A N 1
ATOM 7685 C CA . ASN A 1 950 ? 63.757 -6.462 -23.971 1.00 84.44 950 ASN A CA 1
ATOM 7686 C C . ASN A 1 950 ? 64.016 -6.259 -25.468 1.00 84.44 950 ASN A C 1
ATOM 7688 O O . ASN A 1 950 ? 65.173 -6.246 -25.865 1.00 84.44 950 ASN A O 1
ATOM 7692 N N . VAL A 1 951 ? 62.976 -6.126 -26.297 1.00 85.31 951 VAL A N 1
ATOM 7693 C CA . VAL A 1 951 ? 63.129 -5.858 -27.738 1.00 85.31 951 VAL A CA 1
ATOM 7694 C C . VAL A 1 951 ? 63.786 -4.496 -27.964 1.00 85.31 951 VAL A C 1
ATOM 7696 O O . VAL A 1 951 ? 64.704 -4.414 -28.770 1.00 85.31 951 VAL A O 1
ATOM 7699 N N . GLU A 1 952 ? 63.392 -3.471 -27.207 1.00 87.75 952 GLU A N 1
ATOM 7700 C CA . GLU A 1 952 ? 64.029 -2.147 -27.183 1.00 87.75 952 GLU A CA 1
ATOM 7701 C C . GLU A 1 952 ? 65.504 -2.255 -26.765 1.00 87.75 952 GLU A C 1
ATOM 7703 O O . GLU A 1 952 ? 66.381 -1.853 -27.523 1.00 87.75 952 GLU A O 1
ATOM 7708 N N . MET A 1 953 ? 65.804 -2.910 -25.637 1.00 85.56 953 MET A N 1
ATOM 7709 C CA . MET A 1 953 ? 67.183 -3.147 -25.185 1.00 85.56 953 MET A CA 1
ATOM 7710 C C . MET A 1 953 ? 68.021 -3.919 -26.221 1.00 85.56 953 MET A C 1
ATOM 7712 O O . MET A 1 953 ? 69.186 -3.595 -26.436 1.00 85.56 953 MET A O 1
ATOM 7716 N N . TYR A 1 954 ? 67.460 -4.937 -26.882 1.00 84.19 954 TYR A N 1
ATOM 7717 C CA . TYR A 1 954 ? 68.162 -5.662 -27.945 1.00 84.19 954 TYR A CA 1
ATOM 7718 C C . TYR A 1 954 ? 68.342 -4.812 -29.205 1.00 84.19 954 TYR A C 1
ATOM 7720 O O . TYR A 1 954 ? 69.374 -4.942 -29.854 1.00 84.19 954 TYR A O 1
ATOM 7728 N N . ALA A 1 955 ? 67.397 -3.935 -29.545 1.00 79.38 955 ALA A N 1
ATOM 7729 C CA . ALA A 1 955 ? 67.553 -2.987 -30.643 1.00 79.38 955 ALA A CA 1
ATOM 7730 C C . ALA A 1 955 ? 68.667 -1.969 -30.346 1.00 79.38 955 ALA A C 1
ATOM 7732 O O . ALA A 1 955 ? 69.517 -1.750 -31.204 1.00 79.38 955 ALA A O 1
ATOM 7733 N N . GLU A 1 956 ? 68.730 -1.427 -29.125 1.00 82.25 956 GLU A N 1
ATOM 7734 C CA . GLU A 1 956 ? 69.806 -0.533 -28.676 1.00 82.25 956 GLU A CA 1
ATOM 7735 C C . GLU A 1 956 ? 71.174 -1.233 -28.661 1.00 82.25 956 GLU A C 1
ATOM 7737 O O . GLU A 1 956 ? 72.142 -0.693 -29.198 1.00 82.25 956 GLU A O 1
ATOM 7742 N N . CYS A 1 957 ? 71.267 -2.453 -28.114 1.00 78.56 957 CYS A N 1
ATOM 7743 C CA . CYS A 1 957 ? 72.501 -3.243 -28.154 1.00 78.56 957 CYS A CA 1
ATOM 7744 C C . CYS A 1 957 ? 72.926 -3.555 -29.593 1.00 78.56 957 CYS A C 1
ATOM 7746 O O . CYS A 1 957 ? 74.073 -3.303 -29.944 1.00 78.56 957 CYS A O 1
ATOM 7748 N N . ASN A 1 958 ? 72.011 -4.021 -30.449 1.00 79.62 958 ASN A N 1
ATOM 7749 C CA . ASN A 1 958 ? 72.315 -4.289 -31.855 1.00 79.62 958 ASN A CA 1
ATOM 7750 C C . ASN A 1 958 ? 72.748 -3.010 -32.591 1.00 79.62 958 ASN A C 1
ATOM 7752 O O . ASN A 1 958 ? 73.644 -3.067 -33.424 1.00 79.62 958 ASN A O 1
ATOM 7756 N N . GLN A 1 959 ? 72.154 -1.851 -32.288 1.00 80.81 959 GLN A N 1
ATOM 7757 C CA . GLN A 1 959 ? 72.547 -0.570 -32.882 1.00 80.81 959 GLN A CA 1
ATOM 7758 C C . GLN A 1 959 ? 73.935 -0.111 -32.406 1.00 80.81 959 GLN A C 1
ATOM 7760 O O . GLN A 1 959 ? 74.686 0.473 -33.188 1.00 80.81 959 GLN A O 1
ATOM 7765 N N . ALA A 1 960 ? 74.294 -0.371 -31.146 1.00 81.12 960 ALA A N 1
ATOM 7766 C CA . ALA A 1 960 ? 75.631 -0.108 -30.618 1.00 81.12 960 ALA A CA 1
ATOM 7767 C C . ALA A 1 960 ? 76.682 -1.063 -31.214 1.00 81.12 960 ALA A C 1
ATOM 7769 O O . ALA A 1 960 ? 77.742 -0.610 -31.641 1.00 81.12 960 ALA A O 1
ATOM 7770 N N . ASP A 1 961 ? 76.364 -2.356 -31.314 1.00 74.12 961 ASP A N 1
ATOM 7771 C CA . ASP A 1 961 ? 77.230 -3.371 -31.920 1.00 74.12 961 ASP A CA 1
ATOM 7772 C C . ASP A 1 961 ? 77.428 -3.111 -33.424 1.00 74.12 961 ASP A C 1
ATOM 7774 O O . ASP A 1 961 ? 78.542 -3.245 -33.923 1.00 74.12 961 ASP A O 1
ATOM 7778 N N . LEU A 1 962 ? 76.389 -2.673 -34.149 1.00 74.06 962 LEU A N 1
ATOM 7779 C CA . LEU A 1 962 ? 76.495 -2.275 -35.558 1.00 74.06 962 LEU A CA 1
ATOM 7780 C C . LEU A 1 962 ? 77.428 -1.072 -35.752 1.00 74.06 962 LEU A C 1
ATOM 7782 O O . LEU A 1 962 ? 78.272 -1.125 -36.640 1.00 74.06 962 LEU A O 1
ATOM 7786 N N . LYS A 1 963 ? 77.345 -0.043 -34.896 1.00 77.31 963 LYS A N 1
ATOM 7787 C CA . LYS A 1 963 ? 78.290 1.091 -34.912 1.00 77.31 963 LYS A CA 1
ATOM 7788 C C . LYS A 1 963 ? 79.725 0.643 -34.622 1.00 77.31 963 LYS A C 1
ATOM 7790 O O . LYS A 1 963 ? 80.650 1.056 -35.307 1.00 77.31 963 LYS A O 1
ATOM 7795 N N . LEU A 1 964 ? 79.911 -0.257 -33.655 1.00 75.94 964 LEU A N 1
ATOM 7796 C CA . LEU A 1 964 ? 81.230 -0.807 -33.329 1.00 75.94 964 LEU A CA 1
ATOM 7797 C C . LEU A 1 964 ? 81.811 -1.651 -34.482 1.00 75.94 964 LEU A C 1
ATOM 7799 O O . LEU A 1 964 ? 83.017 -1.645 -34.715 1.00 75.94 964 LEU A O 1
ATOM 7803 N N . LEU A 1 965 ? 80.962 -2.373 -35.217 1.00 64.62 965 LEU A N 1
ATOM 7804 C CA . LEU A 1 965 ? 81.342 -3.139 -36.409 1.00 64.62 965 LEU A CA 1
ATOM 7805 C C . LEU A 1 965 ? 81.655 -2.240 -37.613 1.00 64.62 965 LEU A C 1
ATOM 7807 O O . LEU A 1 965 ? 82.558 -2.566 -38.385 1.00 64.62 965 LEU A O 1
ATOM 7811 N N . GLU A 1 966 ? 80.943 -1.120 -37.753 1.00 68.62 966 GLU A N 1
ATOM 7812 C CA . GLU A 1 966 ? 81.200 -0.064 -38.738 1.00 68.62 966 GLU A CA 1
ATOM 7813 C C . GLU A 1 966 ? 82.571 0.589 -38.490 1.00 68.62 966 GLU A C 1
ATOM 7815 O O . GLU A 1 966 ? 83.406 0.602 -39.396 1.00 68.62 966 GLU A O 1
ATOM 7820 N N . ASP A 1 967 ? 82.868 0.968 -37.240 1.00 71.62 967 ASP A N 1
ATOM 7821 C CA . ASP A 1 967 ? 84.180 1.479 -36.802 1.00 71.62 967 ASP A CA 1
ATOM 7822 C C . ASP A 1 967 ? 85.333 0.467 -37.003 1.00 71.62 967 ASP A C 1
ATOM 7824 O O . ASP A 1 967 ? 86.500 0.853 -37.113 1.00 71.62 967 ASP A O 1
ATOM 7828 N N . MET A 1 968 ? 85.034 -0.839 -37.044 1.00 68.69 968 MET A N 1
ATOM 7829 C CA . MET A 1 968 ? 86.026 -1.918 -37.182 1.00 68.69 968 MET A CA 1
ATOM 7830 C C . MET A 1 968 ? 86.144 -2.516 -38.596 1.00 68.69 968 MET A C 1
ATOM 7832 O O . MET A 1 968 ? 87.092 -3.261 -38.854 1.00 68.69 968 MET A O 1
ATOM 7836 N N . GLY A 1 969 ? 85.218 -2.225 -39.515 1.00 65.19 969 GLY A N 1
ATOM 7837 C CA . GLY A 1 969 ? 85.263 -2.690 -40.908 1.00 65.19 969 GLY A CA 1
ATOM 7838 C C . GLY A 1 969 ? 85.057 -4.201 -41.124 1.00 65.19 969 GLY A C 1
ATOM 7839 O O . GLY A 1 969 ? 85.513 -4.740 -42.135 1.00 65.19 969 GLY A O 1
ATOM 7840 N N . ILE A 1 970 ? 84.392 -4.910 -40.200 1.00 67.56 970 ILE A N 1
ATOM 7841 C CA . ILE A 1 970 ? 84.219 -6.378 -40.249 1.00 67.56 970 ILE A CA 1
ATOM 7842 C C . ILE A 1 970 ? 82.766 -6.759 -40.572 1.00 67.56 970 ILE A C 1
ATOM 7844 O O . ILE A 1 970 ? 81.837 -6.349 -39.882 1.00 67.56 970 ILE A O 1
ATOM 7848 N N . LYS A 1 971 ? 82.559 -7.631 -41.572 1.00 52.16 971 LYS A N 1
ATOM 7849 C CA . LYS A 1 971 ? 81.241 -8.239 -41.844 1.00 52.16 971 LYS A CA 1
ATOM 7850 C C . LYS A 1 971 ? 80.954 -9.385 -40.852 1.00 52.16 971 LYS A C 1
ATOM 7852 O O . LYS A 1 971 ? 81.791 -10.285 -40.745 1.00 52.16 971 LYS A O 1
ATOM 7857 N N . PRO A 1 972 ? 79.801 -9.414 -40.153 1.00 54.41 972 PRO A N 1
ATOM 7858 C CA . PRO A 1 972 ? 79.524 -10.440 -39.146 1.00 54.41 972 PRO A CA 1
ATOM 7859 C C . PRO A 1 972 ? 79.310 -11.834 -39.738 1.00 54.41 972 PRO A C 1
ATOM 7861 O O . PRO A 1 972 ? 78.658 -11.992 -40.769 1.00 54.41 972 PRO A O 1
ATOM 7864 N N . SER A 1 973 ? 79.763 -12.862 -39.017 1.00 44.78 973 SER A N 1
ATOM 7865 C CA . SER A 1 973 ? 79.290 -14.238 -39.202 1.00 44.78 973 SER A CA 1
ATOM 7866 C C . SER A 1 973 ? 78.348 -14.609 -38.054 1.00 44.78 973 SER A C 1
ATOM 7868 O O . SER A 1 973 ? 78.684 -14.473 -36.877 1.00 44.78 973 SER A O 1
ATOM 7870 N N . LEU A 1 974 ? 77.139 -15.058 -38.394 1.00 47.34 974 LEU A N 1
ATOM 7871 C CA . LEU A 1 974 ? 76.122 -15.449 -37.420 1.00 47.34 974 LEU A CA 1
ATOM 7872 C C . LEU A 1 974 ? 76.488 -16.796 -36.783 1.00 47.34 974 LEU A C 1
ATOM 7874 O O . LEU A 1 974 ? 76.247 -17.851 -37.364 1.00 47.34 974 LEU A O 1
ATOM 7878 N N . SER A 1 975 ? 77.022 -16.765 -35.560 1.00 47.31 975 SER A N 1
ATOM 7879 C CA . SER A 1 975 ? 77.086 -17.944 -34.688 1.00 47.31 975 SER A CA 1
ATOM 7880 C C . SER A 1 975 ? 76.156 -17.757 -33.487 1.00 47.31 975 SER A C 1
ATOM 7882 O O . SER A 1 975 ? 76.464 -17.073 -32.513 1.00 47.31 975 SER A O 1
ATOM 7884 N N . VAL A 1 976 ? 74.969 -18.361 -33.566 1.00 45.97 976 VAL A N 1
ATOM 7885 C CA . VAL A 1 976 ? 74.001 -18.361 -32.464 1.00 45.97 976 VAL A CA 1
ATOM 7886 C C . VAL A 1 976 ? 74.437 -19.401 -31.434 1.00 45.97 976 VAL A C 1
ATOM 7888 O O . VAL A 1 976 ? 74.294 -20.601 -31.656 1.00 45.97 976 VAL A O 1
ATOM 7891 N N . GLN A 1 977 ? 74.967 -18.956 -30.292 1.00 52.47 977 GLN A N 1
ATOM 7892 C CA . GLN A 1 977 ? 75.169 -19.836 -29.140 1.00 52.47 977 GLN A CA 1
ATOM 7893 C C . GLN A 1 977 ? 73.895 -19.925 -28.295 1.00 52.47 977 GLN A C 1
ATOM 7895 O O . GLN A 1 977 ? 73.432 -18.930 -27.733 1.00 52.47 977 GLN A O 1
ATOM 7900 N N . GLU A 1 978 ? 73.366 -21.138 -28.136 1.00 51.09 978 GLU A N 1
ATOM 7901 C CA . GLU A 1 978 ? 72.269 -21.413 -27.210 1.00 51.09 978 GLU A CA 1
ATOM 7902 C C . GLU A 1 978 ? 72.706 -21.172 -25.755 1.00 51.09 978 GLU A C 1
ATOM 7904 O O . GLU A 1 978 ? 73.512 -21.911 -25.177 1.00 51.09 978 GLU A O 1
ATOM 7909 N N . ARG A 1 979 ? 72.152 -20.133 -25.119 1.00 59.84 979 ARG A N 1
ATOM 7910 C CA . ARG A 1 979 ? 72.407 -19.858 -23.700 1.00 59.84 979 ARG A CA 1
ATOM 7911 C C . ARG A 1 979 ? 71.678 -20.879 -22.825 1.00 59.84 979 ARG A C 1
ATOM 7913 O O . ARG A 1 979 ? 70.452 -20.876 -22.737 1.00 59.84 979 ARG A O 1
ATOM 7920 N N . ARG A 1 980 ? 72.442 -21.712 -22.111 1.00 58.16 980 ARG A N 1
ATOM 7921 C CA . ARG A 1 980 ? 71.900 -22.645 -21.107 1.00 58.16 980 ARG A CA 1
ATOM 7922 C C . ARG A 1 980 ? 71.146 -21.880 -20.001 1.00 58.16 980 ARG A C 1
ATOM 7924 O O . ARG A 1 980 ? 71.622 -20.829 -19.564 1.00 58.16 980 ARG A O 1
ATOM 7931 N N . PRO A 1 981 ? 69.997 -22.387 -19.514 1.00 61.91 981 PRO A N 1
ATOM 7932 C CA . PRO A 1 981 ? 69.182 -21.685 -18.528 1.00 61.91 981 PRO A CA 1
ATOM 7933 C C . PRO A 1 981 ? 69.933 -21.507 -17.206 1.00 61.91 981 PRO A C 1
ATOM 7935 O O . PRO A 1 981 ? 70.491 -22.452 -16.649 1.00 61.91 981 PRO A O 1
ATOM 7938 N N . THR A 1 982 ? 69.925 -20.282 -16.678 1.00 76.81 982 THR A N 1
ATOM 7939 C CA . THR A 1 982 ? 70.607 -19.975 -15.415 1.00 76.81 982 THR A CA 1
ATOM 7940 C C . THR A 1 982 ? 69.871 -20.573 -14.213 1.00 76.81 982 THR A C 1
ATOM 7942 O O . THR A 1 982 ? 68.648 -20.736 -14.221 1.00 76.81 982 THR A O 1
ATOM 7945 N N . LEU A 1 983 ? 70.600 -20.808 -13.120 1.00 72.62 983 LEU A N 1
ATOM 7946 C CA . LEU A 1 983 ? 70.045 -21.279 -11.842 1.00 72.62 983 LEU A CA 1
ATOM 7947 C C . LEU A 1 983 ? 68.916 -20.366 -11.311 1.00 72.62 983 LEU A C 1
ATOM 7949 O O . LEU A 1 983 ? 67.953 -20.845 -10.715 1.00 72.62 983 LEU A O 1
ATOM 7953 N N . LYS A 1 984 ? 68.978 -19.059 -11.612 1.00 74.75 984 LYS A N 1
ATOM 7954 C CA . LYS A 1 984 ? 67.925 -18.072 -11.313 1.00 74.75 984 LYS A CA 1
ATOM 7955 C C . LYS A 1 984 ? 66.641 -18.332 -12.113 1.00 74.75 984 LYS A C 1
ATOM 7957 O O . LYS A 1 984 ? 65.552 -18.256 -11.550 1.00 74.75 984 LYS A O 1
ATOM 7962 N N . THR A 1 985 ? 66.758 -18.690 -13.394 1.00 75.50 985 THR A N 1
ATOM 7963 C CA . THR A 1 985 ? 65.627 -19.079 -14.256 1.00 75.50 985 THR A CA 1
ATOM 7964 C C . THR A 1 985 ? 64.933 -20.335 -13.719 1.00 75.50 985 THR A C 1
ATOM 7966 O O . THR A 1 985 ? 63.708 -20.366 -13.614 1.00 75.50 985 THR A O 1
ATOM 7969 N N . VAL A 1 986 ? 65.711 -21.340 -13.297 1.00 81.56 986 VAL A N 1
ATOM 7970 C CA . VAL A 1 986 ? 65.187 -22.575 -12.683 1.00 81.56 986 VAL A CA 1
ATOM 7971 C C . VAL A 1 986 ? 64.498 -22.283 -11.341 1.00 81.56 986 VAL A C 1
ATOM 7973 O O . VAL A 1 986 ? 63.399 -22.778 -11.094 1.00 81.56 986 VAL A O 1
ATOM 7976 N N . GLY A 1 987 ? 65.075 -21.419 -10.500 1.00 82.12 987 GLY A N 1
ATOM 7977 C CA . GLY A 1 987 ? 64.450 -20.988 -9.242 1.00 82.12 987 GLY A CA 1
ATOM 7978 C C . GLY A 1 987 ? 63.107 -20.271 -9.441 1.00 82.12 987 GLY A C 1
ATOM 7979 O O . GLY A 1 987 ? 62.141 -20.558 -8.732 1.00 82.12 987 GLY A O 1
ATOM 7980 N N . LEU A 1 988 ? 63.009 -19.391 -10.444 1.00 77.94 988 LEU A N 1
ATOM 7981 C CA . LEU A 1 988 ? 61.755 -18.716 -10.807 1.00 77.94 988 LEU A CA 1
ATOM 7982 C C . LEU A 1 988 ? 60.699 -19.701 -11.339 1.00 77.94 988 LEU A C 1
ATOM 7984 O O . LEU A 1 988 ? 59.542 -19.616 -10.927 1.00 77.94 988 LEU A O 1
ATOM 7988 N N . MET A 1 989 ? 61.096 -20.675 -12.167 1.00 73.94 989 MET A N 1
ATOM 7989 C CA . MET A 1 989 ? 60.245 -21.799 -12.593 1.00 73.94 989 MET A CA 1
ATOM 7990 C C . MET A 1 989 ? 59.673 -22.567 -11.389 1.00 73.94 989 MET A C 1
ATOM 7992 O O . MET A 1 989 ? 58.464 -22.788 -11.305 1.00 73.94 989 MET A O 1
ATOM 7996 N N . ILE A 1 990 ? 60.509 -22.926 -10.410 1.00 84.06 990 ILE A N 1
ATOM 7997 C CA . ILE A 1 990 ? 60.067 -23.657 -9.211 1.00 84.06 990 ILE A CA 1
ATOM 7998 C C . ILE A 1 990 ? 59.073 -22.815 -8.393 1.00 84.06 990 ILE A C 1
ATOM 8000 O O . ILE A 1 990 ? 57.993 -23.309 -8.060 1.00 84.06 990 ILE A O 1
ATOM 8004 N N . MET A 1 991 ? 59.362 -21.534 -8.136 1.00 78.62 991 MET A N 1
ATOM 8005 C CA . MET A 1 991 ? 58.422 -20.650 -7.427 1.00 78.62 991 MET A CA 1
ATOM 8006 C C . MET A 1 991 ? 57.098 -20.463 -8.182 1.00 78.62 991 MET A C 1
ATOM 8008 O O . MET A 1 991 ? 56.031 -20.460 -7.561 1.00 78.62 991 MET A O 1
ATOM 8012 N N . PHE A 1 992 ? 57.140 -20.363 -9.513 1.00 82.31 992 PHE A N 1
ATOM 8013 C CA . PHE A 1 992 ? 55.945 -20.309 -10.353 1.00 82.31 992 PHE A CA 1
ATOM 8014 C C . PHE A 1 992 ? 55.106 -21.588 -10.218 1.00 82.31 992 PHE A C 1
ATOM 8016 O O . PHE A 1 992 ? 53.920 -21.501 -9.900 1.00 82.31 992 PHE A O 1
ATOM 8023 N N . THR A 1 993 ? 55.707 -22.777 -10.352 1.00 76.38 993 THR A N 1
ATOM 8024 C CA . THR A 1 993 ? 54.968 -24.049 -10.210 1.00 76.38 993 THR A CA 1
ATOM 8025 C C . THR A 1 993 ? 54.357 -24.227 -8.814 1.00 76.38 993 THR A C 1
ATOM 8027 O O . THR A 1 993 ? 53.224 -24.700 -8.699 1.00 76.38 993 THR A O 1
ATOM 8030 N N . ALA A 1 994 ? 55.039 -23.786 -7.750 1.00 81.88 994 ALA A N 1
ATOM 8031 C CA . ALA A 1 994 ? 54.497 -23.790 -6.390 1.00 81.88 994 ALA A CA 1
ATOM 8032 C C . ALA A 1 994 ? 53.295 -22.834 -6.238 1.00 81.88 994 ALA A C 1
ATOM 8034 O O . ALA A 1 994 ? 52.268 -23.208 -5.663 1.00 81.88 994 ALA A O 1
ATOM 8035 N N . ARG A 1 995 ? 53.379 -21.622 -6.809 1.00 83.31 995 ARG A N 1
ATOM 8036 C CA . ARG A 1 995 ? 52.277 -20.644 -6.827 1.00 83.31 995 ARG A CA 1
ATOM 8037 C C . ARG A 1 995 ? 51.071 -21.165 -7.615 1.00 83.31 995 ARG A C 1
ATOM 8039 O O . ARG A 1 995 ? 49.948 -21.069 -7.125 1.00 83.31 995 ARG A O 1
ATOM 8046 N N . VAL A 1 996 ? 51.298 -21.778 -8.779 1.00 74.56 996 VAL A N 1
ATOM 8047 C CA . VAL A 1 996 ? 50.250 -22.403 -9.605 1.00 74.56 996 VAL A CA 1
ATOM 8048 C C . VAL A 1 996 ? 49.573 -23.559 -8.863 1.00 74.56 996 VAL A C 1
ATOM 8050 O O . VAL A 1 996 ? 48.345 -23.597 -8.814 1.00 74.56 996 VAL A O 1
ATOM 8053 N N . LYS A 1 997 ? 50.326 -24.448 -8.196 1.00 81.69 997 LYS A N 1
ATOM 8054 C CA . LYS A 1 997 ? 49.745 -25.530 -7.374 1.00 81.69 997 LYS A CA 1
ATOM 8055 C C . LYS A 1 997 ? 48.852 -24.998 -6.245 1.00 81.69 997 LYS A C 1
ATOM 8057 O O . LYS A 1 997 ? 47.768 -25.537 -6.025 1.00 81.69 997 LYS A O 1
ATOM 8062 N N . ARG A 1 998 ? 49.251 -23.916 -5.564 1.00 81.75 998 ARG A N 1
ATOM 8063 C CA . ARG A 1 998 ? 48.432 -23.285 -4.509 1.00 81.75 998 ARG A CA 1
ATOM 8064 C C . ARG A 1 998 ? 47.137 -22.674 -5.062 1.00 81.75 998 ARG A C 1
ATOM 8066 O O . ARG A 1 998 ? 46.079 -22.856 -4.463 1.00 81.75 998 ARG A O 1
ATOM 8073 N N . LEU A 1 999 ? 47.207 -22.005 -6.214 1.00 75.69 999 LEU A N 1
ATOM 8074 C CA . LEU A 1 999 ? 46.033 -21.453 -6.904 1.00 75.69 999 LEU A CA 1
ATOM 8075 C C . LEU A 1 999 ? 45.092 -22.556 -7.424 1.00 75.69 999 LEU A C 1
ATOM 8077 O O . LEU A 1 999 ? 43.875 -22.407 -7.340 1.00 75.69 999 LEU A O 1
ATOM 8081 N N . ALA A 1 1000 ? 45.631 -23.687 -7.889 1.00 77.75 1000 ALA A N 1
ATOM 8082 C CA . ALA A 1 1000 ? 44.844 -24.853 -8.294 1.00 77.75 1000 ALA A CA 1
ATOM 8083 C C . ALA A 1 1000 ? 44.082 -25.489 -7.113 1.00 77.75 1000 ALA A C 1
ATOM 8085 O O . ALA A 1 1000 ? 42.923 -25.873 -7.267 1.00 77.75 1000 ALA A O 1
ATOM 8086 N N . GLY A 1 1001 ? 44.682 -25.531 -5.916 1.00 80.50 1001 GLY A N 1
ATOM 8087 C CA . GLY A 1 1001 ? 43.994 -25.955 -4.689 1.00 80.50 1001 GLY A CA 1
ATOM 8088 C C . GLY A 1 1001 ? 42.776 -25.079 -4.366 1.00 80.50 1001 GLY A C 1
ATOM 8089 O O . GLY A 1 1001 ? 41.663 -25.587 -4.242 1.00 80.50 1001 GLY A O 1
ATOM 8090 N N . GLN A 1 1002 ? 42.966 -23.755 -4.347 1.00 79.12 1002 GLN A N 1
ATOM 8091 C CA . GLN A 1 1002 ? 41.882 -22.778 -4.145 1.00 79.12 1002 GLN A CA 1
ATOM 8092 C C . GLN A 1 1002 ? 40.813 -22.830 -5.253 1.00 79.12 1002 GLN A C 1
ATOM 8094 O O . GLN A 1 1002 ? 39.642 -22.517 -5.022 1.00 79.12 1002 GLN A O 1
ATOM 8099 N N . TRP A 1 1003 ? 41.195 -23.219 -6.473 1.00 75.44 1003 TRP A N 1
ATOM 8100 C CA . TRP A 1 1003 ? 40.248 -23.423 -7.565 1.00 75.44 1003 TRP A CA 1
ATOM 8101 C C . TRP A 1 1003 ? 39.387 -24.671 -7.364 1.00 75.44 1003 TRP A C 1
ATOM 8103 O O . TRP A 1 1003 ? 38.182 -24.592 -7.581 1.00 75.44 1003 TRP A O 1
ATOM 8113 N N . ASN A 1 1004 ? 39.949 -25.784 -6.885 1.00 79.75 1004 ASN A N 1
ATOM 8114 C CA . ASN A 1 1004 ? 39.186 -27.010 -6.631 1.00 79.75 1004 ASN A CA 1
ATOM 8115 C C . ASN A 1 1004 ? 38.074 -26.818 -5.584 1.00 79.75 1004 ASN A C 1
ATOM 8117 O O . ASN A 1 1004 ? 37.002 -27.406 -5.722 1.00 79.75 1004 ASN A O 1
ATOM 8121 N N . GLU A 1 1005 ? 38.274 -25.965 -4.578 1.00 77.62 1005 GLU A N 1
ATOM 8122 C CA . GLU A 1 1005 ? 37.222 -25.593 -3.617 1.00 77.62 1005 GLU A CA 1
ATOM 8123 C C . GLU A 1 1005 ? 36.069 -24.838 -4.300 1.00 77.62 1005 GLU A C 1
ATOM 8125 O O . GLU A 1 1005 ? 34.898 -25.197 -4.144 1.00 77.62 1005 GLU A O 1
ATOM 8130 N N . LYS A 1 1006 ? 36.392 -23.841 -5.136 1.00 77.75 1006 LYS A N 1
ATOM 8131 C CA . LYS A 1 1006 ? 35.398 -23.091 -5.925 1.00 77.75 1006 LYS A CA 1
ATOM 8132 C C . LYS A 1 1006 ? 34.701 -23.974 -6.968 1.00 77.75 1006 LYS A C 1
ATOM 8134 O O . LYS A 1 1006 ? 33.499 -23.824 -7.176 1.00 77.75 1006 LYS A O 1
ATOM 8139 N N . LYS A 1 1007 ? 35.418 -24.929 -7.568 1.00 79.75 1007 LYS A N 1
ATOM 8140 C CA . LYS A 1 1007 ? 34.876 -25.901 -8.524 1.00 79.75 1007 LYS A CA 1
ATOM 8141 C C . LYS A 1 1007 ? 33.873 -26.846 -7.856 1.00 79.75 1007 LYS A C 1
ATOM 8143 O O . LYS A 1 1007 ? 32.769 -26.986 -8.367 1.00 79.75 1007 LYS A O 1
ATOM 8148 N N . LYS A 1 1008 ? 34.182 -27.391 -6.671 1.00 81.12 1008 LYS A N 1
ATOM 8149 C CA . LYS A 1 1008 ? 33.230 -28.197 -5.879 1.00 81.12 1008 LYS A CA 1
ATOM 8150 C C . LYS A 1 1008 ? 31.951 -27.421 -5.544 1.00 81.12 1008 LYS A C 1
ATOM 8152 O O . LYS A 1 1008 ? 30.856 -27.972 -5.620 1.00 81.12 1008 LYS A O 1
ATOM 8157 N N . MET A 1 1009 ? 32.064 -26.131 -5.220 1.00 76.62 1009 MET A N 1
ATOM 8158 C CA . MET A 1 1009 ? 30.897 -25.261 -5.005 1.00 76.62 1009 MET A CA 1
ATOM 8159 C C . MET A 1 1009 ? 30.082 -25.038 -6.291 1.00 76.62 1009 MET A C 1
ATOM 8161 O O . MET A 1 1009 ? 28.852 -25.017 -6.240 1.00 76.62 1009 MET A O 1
ATOM 8165 N N . GLN A 1 1010 ? 30.743 -24.912 -7.445 1.00 76.94 1010 GLN A N 1
ATOM 8166 C CA . GLN A 1 1010 ? 30.089 -24.810 -8.753 1.00 76.94 1010 GLN A CA 1
ATOM 8167 C C . GLN A 1 1010 ? 29.387 -26.121 -9.151 1.00 76.94 1010 GLN A C 1
ATOM 8169 O O . GLN A 1 1010 ? 28.251 -26.077 -9.614 1.00 76.94 1010 GLN A O 1
ATOM 8174 N N . GLU A 1 1011 ? 30.009 -27.277 -8.909 1.00 83.25 1011 GLU A N 1
ATOM 8175 C CA . GLU A 1 1011 ? 29.426 -28.611 -9.122 1.00 83.25 1011 GLU A CA 1
ATOM 8176 C C . GLU A 1 1011 ? 28.172 -28.815 -8.242 1.00 83.25 1011 GLU A C 1
ATOM 8178 O O . GLU A 1 1011 ? 27.139 -29.268 -8.732 1.00 83.25 1011 GLU A O 1
ATOM 8183 N N . GLN A 1 1012 ? 28.196 -28.374 -6.976 1.00 78.81 1012 GLN A N 1
ATOM 8184 C CA . GLN A 1 1012 ? 27.013 -28.380 -6.099 1.00 78.81 1012 GLN A CA 1
ATOM 8185 C C . GLN A 1 1012 ? 25.882 -27.457 -6.587 1.00 78.81 1012 GLN A C 1
ATOM 8187 O O . GLN A 1 1012 ? 24.705 -27.802 -6.451 1.00 78.81 1012 GLN A O 1
ATOM 8192 N N . LEU A 1 1013 ? 26.208 -26.282 -7.139 1.00 76.81 1013 LEU A N 1
ATOM 8193 C CA . LEU A 1 1013 ? 25.218 -25.369 -7.724 1.00 76.81 1013 LEU A CA 1
ATOM 8194 C C . LEU A 1 1013 ? 24.616 -25.944 -9.015 1.00 76.81 1013 LEU A C 1
ATOM 8196 O O . LEU A 1 1013 ? 23.399 -25.890 -9.184 1.00 76.81 1013 LEU A O 1
ATOM 8200 N N . ALA A 1 1014 ? 25.437 -26.547 -9.878 1.00 79.19 1014 ALA A N 1
ATOM 8201 C CA . ALA A 1 1014 ? 24.994 -27.215 -11.100 1.00 79.19 1014 ALA A CA 1
ATOM 8202 C C . ALA A 1 1014 ? 24.059 -28.397 -10.791 1.00 79.19 1014 ALA A C 1
ATOM 8204 O O . ALA A 1 1014 ? 22.954 -28.455 -11.325 1.00 79.19 1014 ALA A O 1
ATOM 8205 N N . ALA A 1 1015 ? 24.431 -29.266 -9.844 1.00 81.31 1015 ALA A N 1
ATOM 8206 C CA . ALA A 1 1015 ? 23.593 -30.385 -9.410 1.00 81.31 1015 ALA A CA 1
ATOM 8207 C C . ALA A 1 1015 ? 22.235 -29.924 -8.841 1.00 81.31 1015 ALA A C 1
ATOM 8209 O O . ALA A 1 1015 ? 21.204 -30.550 -9.098 1.00 81.31 1015 ALA A O 1
ATOM 8210 N N . LYS A 1 1016 ? 22.196 -28.797 -8.111 1.00 76.31 1016 LYS A N 1
ATOM 8211 C CA . LYS A 1 1016 ? 20.933 -28.196 -7.647 1.00 76.31 1016 LYS A CA 1
ATOM 8212 C C . LYS A 1 1016 ? 20.100 -27.598 -8.781 1.00 76.31 1016 LYS A C 1
ATOM 8214 O O . LYS A 1 1016 ? 18.882 -27.759 -8.765 1.00 76.31 1016 LYS A O 1
ATOM 8219 N N . LEU A 1 1017 ? 20.726 -26.941 -9.758 1.00 76.94 1017 LEU A N 1
ATOM 8220 C CA 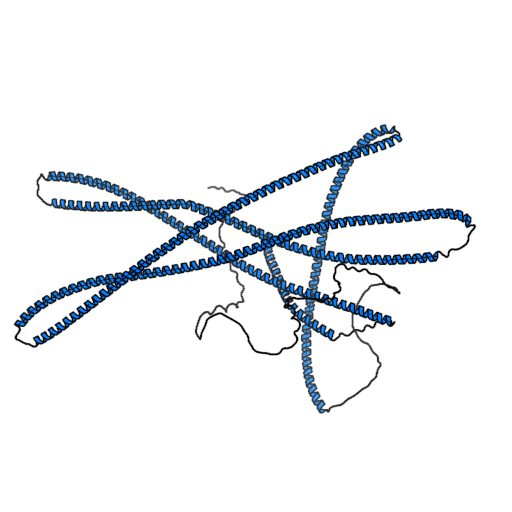. LEU A 1 1017 ? 20.043 -26.424 -10.949 1.00 76.94 1017 LEU A CA 1
ATOM 8221 C C . LEU A 1 1017 ? 19.450 -27.552 -11.799 1.00 76.94 1017 LEU A C 1
ATOM 8223 O O . LEU A 1 1017 ? 18.305 -27.445 -12.231 1.00 76.94 1017 LEU A O 1
ATOM 8227 N N . GLU A 1 1018 ? 20.171 -28.657 -11.985 1.00 81.31 1018 GLU A N 1
ATOM 8228 C CA . GLU A 1 1018 ? 19.626 -29.855 -12.628 1.00 81.31 1018 GLU A CA 1
ATOM 8229 C C . GLU A 1 1018 ? 18.474 -30.467 -11.829 1.00 81.31 1018 GLU A C 1
ATOM 8231 O O . GLU A 1 1018 ? 17.450 -30.813 -12.415 1.00 81.31 1018 GLU A O 1
ATOM 8236 N N . GLY A 1 1019 ? 18.594 -30.551 -10.500 1.00 77.62 1019 GLY A N 1
ATOM 8237 C CA . GLY A 1 1019 ? 17.510 -31.000 -9.625 1.00 77.62 1019 GLY A CA 1
ATOM 8238 C C . GLY A 1 1019 ? 16.241 -30.154 -9.774 1.00 77.62 1019 GLY A C 1
ATOM 8239 O O . GLY A 1 1019 ? 15.155 -30.703 -9.955 1.00 77.62 1019 GLY A O 1
ATOM 8240 N N . MET A 1 1020 ? 16.374 -28.823 -9.786 1.00 72.62 1020 MET A N 1
ATOM 8241 C CA . MET A 1 1020 ? 15.251 -27.902 -10.008 1.00 72.62 1020 MET A CA 1
ATOM 8242 C C . MET A 1 1020 ? 14.677 -28.004 -11.425 1.00 72.62 1020 MET A C 1
ATOM 8244 O O . MET A 1 1020 ? 13.457 -28.029 -11.582 1.00 72.62 1020 MET A O 1
ATOM 8248 N N . ARG A 1 1021 ? 15.523 -28.138 -12.458 1.00 75.50 1021 ARG A N 1
ATOM 8249 C CA . ARG A 1 1021 ? 15.068 -28.365 -13.841 1.00 75.50 1021 ARG A CA 1
ATOM 8250 C C . ARG A 1 1021 ? 14.246 -29.648 -13.949 1.00 75.50 1021 ARG A C 1
ATOM 8252 O O . ARG A 1 1021 ? 13.132 -29.581 -14.459 1.00 75.50 1021 ARG A O 1
ATOM 8259 N N . ARG A 1 1022 ? 14.739 -30.769 -13.401 1.00 76.56 1022 ARG A N 1
ATOM 8260 C CA . ARG A 1 1022 ? 14.028 -32.065 -13.360 1.00 76.56 1022 ARG A CA 1
ATOM 8261 C C . ARG A 1 1022 ? 12.702 -31.960 -12.598 1.00 76.56 1022 ARG A C 1
ATOM 8263 O O . ARG A 1 1022 ? 11.689 -32.461 -13.079 1.00 76.56 1022 ARG A O 1
ATOM 8270 N N . ALA A 1 1023 ? 12.673 -31.267 -11.457 1.00 72.00 1023 ALA A N 1
ATOM 8271 C CA . ALA A 1 1023 ? 11.437 -31.022 -10.709 1.00 72.00 1023 ALA A CA 1
ATOM 8272 C C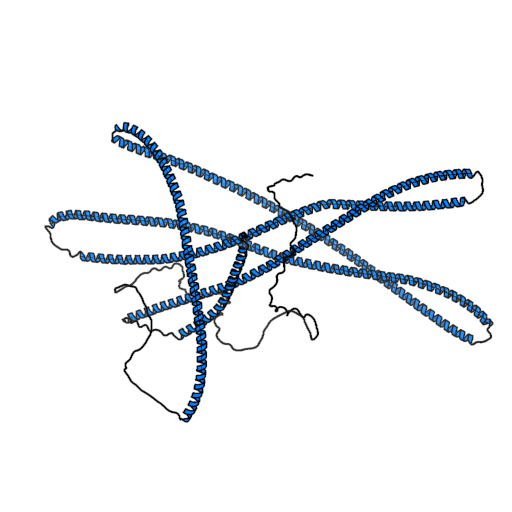 . ALA A 1 1023 ? 10.412 -30.218 -11.534 1.00 72.00 1023 ALA A C 1
ATOM 8274 O O . ALA A 1 1023 ? 9.249 -30.617 -11.611 1.00 72.00 1023 ALA A O 1
ATOM 8275 N N . LYS A 1 1024 ? 10.848 -29.151 -12.224 1.00 72.94 1024 LYS A N 1
ATOM 8276 C CA . LYS A 1 1024 ? 9.994 -28.362 -13.129 1.00 72.94 1024 LYS A CA 1
ATOM 8277 C C . LYS A 1 1024 ? 9.450 -29.225 -14.277 1.00 72.94 1024 LYS A C 1
ATOM 8279 O O . LYS A 1 1024 ? 8.253 -29.168 -14.545 1.00 72.94 1024 LYS A O 1
ATOM 8284 N N . THR A 1 1025 ? 10.267 -30.104 -14.874 1.00 73.75 1025 THR A N 1
ATOM 8285 C CA . THR A 1 1025 ? 9.796 -31.038 -15.921 1.00 73.75 1025 THR A CA 1
ATOM 8286 C C . THR A 1 1025 ? 8.746 -32.019 -15.395 1.00 73.75 1025 THR A C 1
ATOM 8288 O O . THR A 1 1025 ? 7.753 -32.260 -16.073 1.00 73.75 1025 THR A O 1
ATOM 8291 N N . VAL A 1 1026 ? 8.916 -32.560 -14.183 1.00 72.75 1026 VAL A N 1
ATOM 8292 C CA . VAL A 1 1026 ? 7.951 -33.497 -13.573 1.00 72.75 1026 VAL A CA 1
ATOM 8293 C C . VAL A 1 1026 ? 6.618 -32.813 -13.249 1.00 72.75 1026 VAL A C 1
ATOM 8295 O O . VAL A 1 1026 ? 5.561 -33.402 -13.475 1.00 72.75 1026 VAL A O 1
ATOM 8298 N N . VAL A 1 1027 ? 6.636 -31.564 -12.770 1.00 70.69 1027 VAL A N 1
ATOM 8299 C CA . VAL A 1 1027 ? 5.409 -30.771 -12.556 1.00 70.69 1027 VAL A CA 1
ATOM 8300 C C . VAL A 1 1027 ? 4.707 -30.489 -13.890 1.00 70.69 1027 VAL A C 1
ATOM 8302 O O . VAL A 1 1027 ? 3.501 -30.702 -14.007 1.00 70.69 1027 VAL A O 1
ATOM 8305 N N . GLN A 1 1028 ? 5.458 -30.114 -14.926 1.00 67.31 1028 GLN A N 1
ATOM 8306 C CA . GLN A 1 1028 ? 4.924 -29.830 -16.262 1.00 67.31 1028 GLN A CA 1
ATOM 8307 C C . GLN A 1 1028 ? 4.372 -31.094 -16.959 1.00 67.31 1028 GLN A C 1
ATOM 8309 O O . GLN A 1 1028 ? 3.326 -31.039 -17.607 1.00 67.31 1028 GLN A O 1
ATOM 8314 N N . GLN A 1 1029 ? 4.988 -32.263 -16.742 1.00 66.44 1029 GLN A N 1
ATOM 8315 C CA . GLN A 1 1029 ? 4.466 -33.571 -17.174 1.00 66.44 1029 GLN A CA 1
ATOM 8316 C C . GLN A 1 1029 ? 3.211 -34.012 -16.401 1.00 66.44 1029 GLN A C 1
ATOM 8318 O O . GLN A 1 1029 ? 2.346 -34.683 -16.961 1.00 66.44 1029 GLN A O 1
ATOM 8323 N N . ARG A 1 1030 ? 3.075 -33.642 -15.120 1.00 62.94 1030 ARG A N 1
ATOM 8324 C CA . ARG A 1 1030 ? 1.844 -33.887 -14.344 1.00 62.94 1030 ARG A CA 1
ATOM 8325 C C . ARG A 1 1030 ? 0.699 -32.962 -14.762 1.00 62.94 1030 ARG A C 1
ATOM 8327 O O . ARG A 1 1030 ? -0.436 -33.423 -14.812 1.00 62.94 1030 ARG A O 1
ATOM 8334 N N . SER A 1 1031 ? 1.001 -31.707 -15.098 1.00 59.25 1031 SER A N 1
ATOM 8335 C CA . SER A 1 1031 ? 0.038 -30.751 -15.660 1.00 59.25 1031 SER A CA 1
ATOM 8336 C C . SER A 1 1031 ? -0.501 -31.237 -17.013 1.00 59.25 1031 SER A C 1
ATOM 8338 O O . SER A 1 1031 ? -1.697 -31.475 -17.154 1.00 59.25 1031 SER A O 1
ATOM 8340 N N . THR A 1 1032 ? 0.389 -31.541 -17.963 1.00 60.44 1032 THR A N 1
ATOM 8341 C CA . THR A 1 1032 ? 0.009 -32.032 -19.305 1.00 60.44 1032 THR A CA 1
ATOM 8342 C C . THR A 1 1032 ? -0.708 -33.388 -19.299 1.00 60.44 1032 THR A C 1
ATOM 8344 O O . THR A 1 1032 ? -1.537 -33.644 -20.166 1.00 60.44 1032 THR A O 1
ATOM 8347 N N . ARG A 1 1033 ? -0.472 -34.252 -18.299 1.00 55.88 1033 ARG A N 1
ATOM 8348 C CA . ARG A 1 1033 ? -1.273 -35.477 -18.096 1.00 55.88 1033 ARG A CA 1
ATOM 8349 C C . ARG A 1 1033 ? -2.676 -35.230 -17.532 1.00 55.88 1033 ARG A C 1
ATOM 8351 O O . ARG A 1 1033 ? -3.510 -36.120 -17.653 1.00 55.88 1033 ARG A O 1
ATOM 8358 N N . ARG A 1 1034 ? -2.944 -34.073 -16.916 1.00 54.03 1034 ARG A N 1
ATOM 8359 C CA . ARG A 1 1034 ? -4.287 -33.675 -16.451 1.00 54.03 1034 ARG A CA 1
ATOM 8360 C C . ARG A 1 1034 ? -5.112 -32.961 -17.525 1.00 54.03 1034 ARG A C 1
ATOM 8362 O O . ARG A 1 1034 ? -6.326 -32.919 -17.388 1.00 54.03 1034 ARG A O 1
ATOM 8369 N N . SER A 1 1035 ? -4.479 -32.424 -18.569 1.00 49.91 1035 SER A N 1
ATOM 8370 C CA . SER A 1 1035 ? -5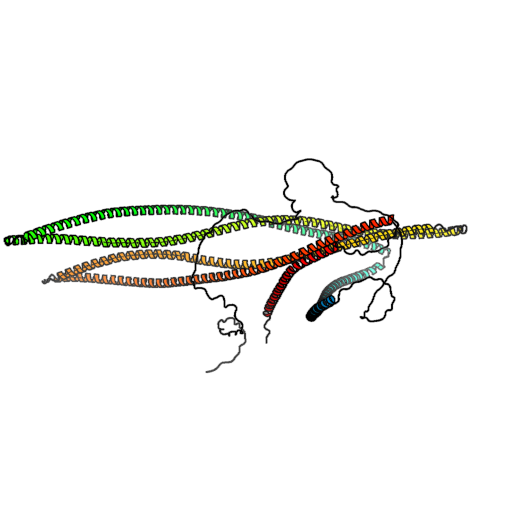.139 -31.664 -19.643 1.00 49.91 1035 SER A CA 1
ATOM 8371 C C . SER A 1 1035 ? -5.438 -32.476 -20.913 1.00 49.91 1035 SER A C 1
ATOM 8373 O O . SER A 1 1035 ? -5.832 -31.899 -21.922 1.00 49.91 1035 SER A O 1
ATOM 8375 N N . LEU A 1 1036 ? -5.229 -33.797 -20.901 1.00 43.69 1036 LEU A N 1
ATOM 8376 C CA . LEU A 1 1036 ? -5.615 -34.681 -22.005 1.00 43.69 1036 LEU A CA 1
ATOM 8377 C C . LEU A 1 1036 ? -7.057 -35.174 -21.792 1.00 43.69 1036 LEU A C 1
ATOM 8379 O O . LEU A 1 1036 ? -7.306 -35.835 -20.780 1.00 43.69 1036 LEU A O 1
ATOM 8383 N N . PRO A 1 1037 ? -8.003 -34.899 -22.711 1.00 50.19 1037 PRO A N 1
ATOM 8384 C CA . PRO A 1 1037 ? -9.349 -35.448 -22.612 1.00 50.19 1037 PRO A CA 1
ATOM 8385 C C . PRO A 1 1037 ? -9.312 -36.974 -22.765 1.00 50.19 1037 PRO A C 1
ATOM 8387 O O . PRO A 1 1037 ? -8.574 -37.517 -23.591 1.00 50.19 1037 PRO A O 1
ATOM 8390 N N . LEU A 1 1038 ? -10.126 -37.665 -21.965 1.00 47.53 1038 LEU A N 1
ATOM 8391 C CA . LEU A 1 1038 ? -10.311 -39.113 -22.038 1.00 47.53 1038 LEU A CA 1
ATOM 8392 C C . LEU A 1 1038 ? -10.952 -39.484 -23.382 1.00 47.53 1038 LEU A C 1
ATOM 8394 O O . LEU A 1 1038 ? -12.166 -39.397 -23.554 1.00 47.53 1038 LEU A O 1
ATOM 8398 N N . GLY A 1 1039 ? -10.113 -39.883 -24.338 1.00 43.81 1039 GLY A N 1
ATOM 8399 C CA . GLY A 1 1039 ? -10.553 -40.412 -25.623 1.00 43.81 1039 GLY A CA 1
ATOM 8400 C C . GLY A 1 1039 ? -11.357 -41.698 -25.439 1.00 43.81 1039 GLY A C 1
ATOM 8401 O O . GLY A 1 1039 ? -10.910 -42.627 -24.768 1.00 43.81 1039 GLY A O 1
ATOM 8402 N N . THR A 1 1040 ? -12.532 -41.730 -26.060 1.00 45.47 1040 THR A N 1
ATOM 8403 C CA . THR A 1 1040 ? -13.489 -42.843 -26.080 1.00 45.47 1040 THR A CA 1
ATOM 8404 C C . THR A 1 1040 ? -12.852 -44.208 -26.340 1.00 45.47 1040 THR A C 1
ATOM 8406 O O . THR A 1 1040 ? -12.207 -44.406 -27.377 1.00 45.47 1040 THR A O 1
ATOM 8409 N N . ARG A 1 1041 ? -13.158 -45.173 -25.469 1.00 37.97 1041 ARG A N 1
ATOM 8410 C CA . ARG A 1 1041 ? -13.206 -46.599 -25.795 1.00 37.97 1041 ARG A CA 1
ATOM 8411 C C . ARG A 1 1041 ? -14.208 -47.323 -24.908 1.00 37.97 1041 ARG A C 1
ATOM 8413 O O . ARG A 1 1041 ? -14.306 -46.918 -23.731 1.00 37.97 1041 ARG A O 1
#

Foldseek 3Di:
DDDDDDDDDDDDDDDDDDDDDDDDDDDDDDDDDDDDDDPPDDPDDDDDDDDDDDDDDDDDDDDDDDDDDDDDDDDDDDDDDDDDDDDDDDDDDDDDDDDDDDDDDDDPDDDDDDDDDDDDDDDDDDDDDDDDDDDDDDDDDDDDDDDDDDDDDDDDDDDDDDDDVVVVVVVVVVVVVVVVVVVVVVVVVVVCVVVVVVVVVVVVVVVVVVVVVVVVVVVVVVVVVVVVVVVVVVVVVVVVVVVVVVVVVVVVVVVVVVVVVVVVVVVVVVVVVVVVVVVVVVVVVVVVVVVPDDVVVVVVVVVVVVVVVVVVVVVVVVVVVVVVVVVVVVVVVVVVVVVVVVVVVVVVVVVVVVVVVVVVVVVVVVVVVVVVVVVVVVVVVVVVVVVVVVVVVVVVVVVVVVVVVVVVVVVVVVVVVVVVVVVVVVVVVVVVVVVVVVVVVVVVVVVVVVVVVVVVVPDDDDCPPVVVVVVVVVVVVVVVVVVVVVVVVVVVVVVVVVVVVVVVVVVVVVVVVVVVVVVVVVVVVVVVVVVVVVVVVVVVVVVVVVVVVVVVVVVVVVVVVVVVVVVVVVVVVVVVVVVVVVVVVVVVVVVVVVVVVVVVVVVVVVVVVVVVVVVVVVVVVVVVVVVVVVVVVVVVVVVVVVCVVVVVVPPDDDDPPPPVVVVVVVVVVVVVVVVVVVVVVVVVVVVVVVVVVVVVVVVVVVVVVVVVVVVVVVVVVVVVVVVVVVVVVVVVVVVVVVVVVVVVVVVVVVVVVVVVVVVVVVVVVVVVVVVVVVVVVVVVVVVVVVVVVVVVVVVVVVVVVVVVVVVVVVPDDDDDPVVVVVVVVVVVVVVVVVVVVVVVVVVVVVVVVVVVVVVVVVVVVVVVVVVVVVVVVVVVVVVVVVVVVVVVVVVVVVVVVVVVVVVVVVVVVVVVVVVVVLVVLVVVLVVVVVVVVVVVVVVVVVVVVVVVVVVVVVVVVVVVVVVVCVVVVDDDDDDDDDDDDDPVNVVVVVVVVVVVVVVVVVVVVSVVSVVVSVVVVVVVVVVVVVVVVVVVVVPDDDDDD

Secondary structure (DSSP, 8-state):
--------------------------PPPPPPP----SSSSSSS-------------------------------------S---SS-------------PPPP---S-------------------------------------------------------HHHHHHHHHHHHHHHHHHHHHHHHHHHHHHHHHHHHHHHHHHHHHHHHHHHHHHHHHHHHHHHHHHHHHHHHHHHHHHHHHHHHHHHHHHHHHHHHHHHHHHHHHHHHHHHHHHHHHHHHHHHHHHHTTS-HHHHHHHHHHHHHHHHHHHHHHHHHHHHHHHHHHHHHHHHHHHHHHHHHHHHHHHHHHHHHHHHHHHHHHHHHHHHHHHHHHHHHHHHHHHHHHHHHHHHHHHHHHHHHHHHHHHHHHHHHHHHHHHHHHHHHHHHHHHHHHHHHHHHHHHHHHHHHHHHHHHTS-SS-HHHHHHHHHHHHHHHHHHHHHHHHHHHHHHHHHHHHHHHHHHHHHHHHHHHHHHHHHHHHHHHHHHHHHHHHHHHHHHHHHHHHHHHHHHHHHHHHHHHHHHHHHHHHHHHHHHHHHHHHHHHHHHHHHHHHHHHHHHHHHHHHHHHHHHHHHHHHHHHHHHHHHHHHHHHHHHHHHHHHHHHHTTT------SHHHHHHHHHHHHHHHHHHHHHHHHHHHHHHHHHHHHHHHHHHHHHHHHHHHHHHHHHHHHHHHHHHHHHHHHHHHHHHHHHHHHHHHHHHHHHHHHHHHHHHHHHHHHHHHHHHHHHHHHHHHHHHHHHHHHHHHHHHHHHHHHHHHHHHHHTT-----HHHHHHHHHHHHHHHHHHHHHHHHHHHHHHHHHHHHHHHHHHHHHHHHHHHHHHHHHHHHHHHHHHHHHHHHHHHHHHHHHHHHHHHHHHHHHHHHHHHHHHHHHHHHHHHHHHHHHHHHHHHHHHHHHHHHHHHHHHHHHHHHHHHHHHHHT----------PPPHHHHHHHHHHHHHHHHHHHHHHHHHHHHHHHHHHHHHHHHHHHHHHHHHHHHSS-----

Radius of gyration: 72.41 Å; chains: 1; bounding box: 200×100×239 Å

InterPro domains:
  IPR012943 Centrosomin, N-terminal motif 1 [PF07989] (163-235)
  IPR019528 Pericentrin/AKAP-450 centrosomal targeting domain [PF10495] (929-1003)